Protein AF-A0A066YU77-F1 (afdb_monomer_lite)

Sequence (933 aa):
MLLAECDPDGGAILAGALEGRVDAVYGLRNLAVADRRGLLAQTLWEQLLDVSPQGTGERLLLPGLTDPSQAPGLAYTWEPLVEALRALEPEGYDVILDLGRSGANGPMAVLARRADVVAATVRTTLRGLSAARPRLAALREDLDTHGTGSDSLHLLLVAEGPYPDHEVSRQFQLPLVGTLAHAPRTARVLSDGGDTTDRRFIRSELMRTARTTADRIQHVAEARRRRLGPQPQQAPHPQPQPLPYQAPAAQPPLQPQYPQPQPQPQPLAQPRPVQPQPLQPQPFGQPPAAPHQPVQPQQMTHPRMTHPQNPPPAAPFAPPPLVQPPFAAGPVQGGRPAPPHQQPRRPTSRRSRPGSSPASGRSGWSRRRSRTPRRTSRRPWCRSSPRPRRSPARTADPRTARGRCTVRANPYQGPPPQHPGQTVNGPAGYGGSADAAGLPWARPAVPAPMPAGPVPPPGPVAGVPALAAAGAVPAVDPQVARELKRQVAAELHQQLSRLNEASGTEADRATRRQRGRALIEEAVARWSDAYAQTHGIPPTRDQDRALSEAVYDLLFRAGRLQPYLDDPEIENILINGCDDVWISRVHQPLRQVPPVADTDEELIELLQDLARQHGGGERSLSTASPMLALRLEGGMRLQAMTEVTPRPYVAIRRHRVASATLRDLVQLGTVDTTLAAFLAAAIRARKNVMITGTQGVGKTSLLRAMAAEIPPDERIGTLESEFELWLHTLGHLRQVVPMEAREGNGERVDGRPAGELTIGELIPAALRMTLSRIIVGEVRSGEVVPMLRVMTNGEGGSMCTLHARGPHMVVDRIAELCLEYGSHMTDSLAYRLTANAIDFVVHVTMVDETAVGGRRHRFVSHVLEVAGLGESGRPAMNTVFGPRPELGEVRAVPVTPPHCLDDLRRAGFDAGLLASPYGTWGAPLNLRIGGMR

Organism: NCBI:txid1348663

Foldseek 3Di:
DEEEEAALQADQQCCAVVVVDDDPQAADLVLLLCVLVVRNLVCVVVRWDDPPPVSPSLYIYHDYDPHSLSNQSCLVPLQVVQVSVVVCVVVVDDYHYDQHDVRLDHSNVNNVLEALADEDEFEPDPVRLVVCQVVLVVNQVCSCPRHPHSLSYEYEYEDDDDHDPVNSCVVSVHHHLFYAYNDVVLCSCRRNPHDCPPPCSCPDSRVVRVVSSVVSNVVSSVVSCCVPPDDDPDDDDDDPDDDDDDDDDDDDDDDDDDDDDDDDDDDDDDDDDDDDDDDDDDDDDDDDDDDDDDDDDDDDDDDDDDDDDDDDDDDDDDDDDDDDDDDDDDDDDDDDDDDDDDDDDDDDDDDDDDDDDDDDDDDDDDDDDDDDDDDDDDDDDDDDDDDDDDDDDDDDDDDDDDDDDDDDDDDDDDDDDDDDDDDDDDDDDDDDDDDDDDDDDDDDDDDDDDDDDDDDDDDDDDDDDDDDDPPDQPDADVVLLVVLLVVLVVVLVVVQVVVCVVVVDRDDPVRSLVSSLVSLSVSLSVVQSVVCVVPVHGDDSSRSVVSSVQSSCVNNNLHLCVVLVPDLQWFKWKDQWQAFIWTDGVPGDIDTDGGRDPGLVVVLVSLQVQCVVFPPPLFGDDPLHQWGWGDDPQQKIKIWGPPVHPGIIIMIGRLDPDQAALVVCCVLVQDPPQVSLLLLLCLLLQFEEEEEEAPPQCRLSVVSRSVLSHQQAAAEEEEECDDNSPNVVPPSHPHYHYHHWDDASSDDDPRHRHPGDDSLNVLVVRVVVPGQEYEYAEDDALSLQSLLVCQLPHNHSYYYYYYDHDDVCPQVVQLVRNPRNDDVDDSLVSQQSVLRGHQKYWYKDWDACVVVVDHIRIYTAWIWGFPHADPVSHTDTDTQWHADVVQLARHTAGDDHGPCVVSSVVSPRDPVQSVDRRRRPPDHDDDPPPRDD

InterPro domains:
  IPR001482 Type II/IV secretion system domain [PF00437] (637-822)
  IPR027417 P-loop containing nucleoside triphosphate hydrolase [G3DSA:3.40.50.300] (658-903)
  IPR027417 P-loop containing nucleoside triphosphate hydrolase [SSF52540] (547-848)

Radius of gyration: 46.95 Å; chains: 1; bounding box: 136×115×119 Å

Secondary structure (DSSP, 8-state):
-EEEE--TTT-HHHHTTTTT---TTSSHHHHHHHHHTT-HHHHTGGGPEE--TTS-SSSEEE---SSGGGGGGGTTTHHHHHHHHHTTTTTT--EEEE-TTT-S-GGGHHHHHT-S-EEEEEESSHHHHHHHHHHHHHHHHHHHHHSS-GGGEEEEEEE-SS--HHHHHHHHT--EEEEEE--HHHHHHHHS---TT-HHHHTSHHHHHHHHHHHHHHHHHHHHHHHHSPPPPPPPP-PPPPPPPPPP-PPPPPPPP-PPPPP----------------------------------------------PPPP-PPP-PPPP-----------------------------------------S--------------------------------------------------------------------------PPPPPPPPPPPPPPPPPPPPPPPPPPPPP--TTPPP---HHHHHHHHHHHHHHHHHHHHHHHHHHSSPPPHHHHHHHHHHHHHHHHHHHHHHHHHHHSSPPPHHHHHHHHHHHHHHHHS-GGGHHHHH-TTEEEEEEESSS-EEEEETTS--EEE--SSSSHHHHHHHHHHHHHHHS-SS---BTTB-EEEEEEGGGEEEEEE-SSSSS-EEEEEE-------HHHHHHTTSS-HHHHHHHHHHHHTT--EEEEE-TTSSHHHHHHHHHTTS-TT--EEEEESS----GGGSSS-S-EEEEE-B---S-EETTEETT-B-HHHHHHHHTTS--SEEEEEEE-STTHHHHHHHHHHSSS--EEEEE-SSGGGHHHHHHHHHHTT-TT--HHHHHHHHHTT-SEEEEEEEEE-GGGT--EEEEEEEEEEEEEE-TTSSEEEEEEEEEEGGGTEEEEEE-S--TTHHHHHHTT--GGGGG-TTTT-SS----TTT---

Structure (mmCIF, N/CA/C/O backbone):
data_AF-A0A066YU77-F1
#
_entry.id   AF-A0A066YU77-F1
#
loop_
_atom_site.group_PDB
_atom_site.id
_atom_site.type_symbol
_atom_site.label_atom_id
_atom_site.label_alt_id
_atom_site.label_comp_id
_atom_site.label_asym_id
_atom_site.label_entity_id
_atom_site.label_seq_id
_atom_site.pdbx_PDB_ins_code
_atom_site.Cartn_x
_atom_site.Cartn_y
_atom_site.Cartn_z
_atom_site.occupancy
_atom_site.B_iso_or_equiv
_atom_site.auth_seq_id
_atom_site.auth_comp_id
_atom_site.auth_asym_id
_atom_site.auth_atom_id
_atom_site.pdbx_PDB_model_num
ATOM 1 N N . MET A 1 1 ? -32.274 -24.048 33.443 1.00 87.62 1 MET A N 1
ATOM 2 C CA . MET A 1 1 ? -32.965 -22.764 33.722 1.00 87.62 1 MET A CA 1
ATOM 3 C C . MET A 1 1 ? -31.921 -21.671 33.885 1.00 87.62 1 MET A C 1
ATOM 5 O O . MET A 1 1 ? -30.928 -21.903 34.565 1.00 87.62 1 MET A O 1
ATOM 9 N N . LEU A 1 2 ? -32.143 -20.506 33.281 1.00 91.12 2 LEU A N 1
ATOM 10 C CA . LEU A 1 2 ? -31.310 -19.311 33.414 1.00 91.12 2 LEU A CA 1
ATOM 11 C C . LEU A 1 2 ? -32.102 -18.204 34.124 1.00 91.12 2 LEU A C 1
ATOM 13 O O . LEU A 1 2 ? -33.228 -17.905 33.739 1.00 91.12 2 LEU A O 1
ATOM 17 N N . LEU A 1 3 ? -31.504 -17.576 35.132 1.00 91.19 3 LEU A N 1
ATOM 18 C CA . LEU A 1 3 ? -31.947 -16.301 35.694 1.00 91.19 3 LEU A CA 1
ATOM 19 C C . LEU A 1 3 ? -31.017 -15.194 35.181 1.00 91.19 3 LEU A C 1
ATOM 21 O O . LEU A 1 3 ? -29.804 -15.364 35.217 1.00 91.19 3 LEU A O 1
ATOM 25 N N . ALA A 1 4 ? -31.548 -14.063 34.728 1.00 91.62 4 ALA A N 1
ATOM 26 C CA . ALA A 1 4 ? -30.748 -12.893 34.375 1.00 91.62 4 ALA A CA 1
ATOM 27 C C . ALA A 1 4 ? -31.210 -11.661 35.155 1.00 91.62 4 ALA A C 1
ATOM 29 O O . ALA A 1 4 ? -32.398 -11.336 35.189 1.00 91.62 4 ALA A O 1
ATOM 30 N N . GLU A 1 5 ? -30.255 -10.974 35.777 1.00 89.81 5 GLU A N 1
ATOM 31 C CA . GLU A 1 5 ? -30.497 -9.716 36.474 1.00 89.81 5 GLU A CA 1
ATOM 32 C C . GLU A 1 5 ? -30.290 -8.551 35.497 1.00 89.81 5 GLU A C 1
ATOM 34 O O . GLU A 1 5 ? -29.164 -8.178 35.173 1.00 89.81 5 GLU A O 1
ATOM 39 N N . CYS A 1 6 ? -31.389 -7.994 34.988 1.00 90.06 6 CYS A N 1
ATOM 40 C CA . CYS A 1 6 ? -31.392 -6.938 33.974 1.00 90.06 6 CYS A CA 1
ATOM 41 C C . CYS A 1 6 ?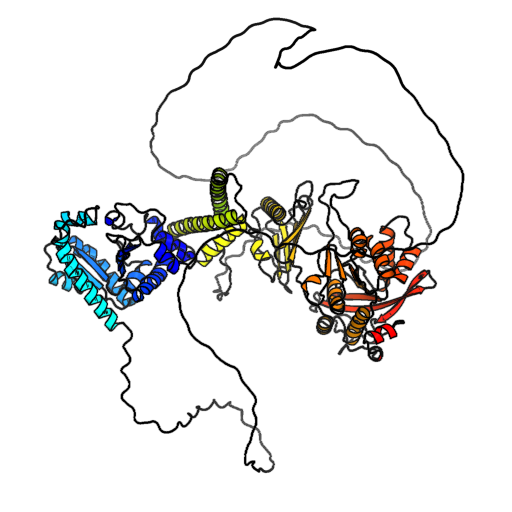 -31.843 -5.573 34.530 1.00 90.06 6 CYS A C 1
ATOM 43 O O . CYS A 1 6 ? -32.148 -4.679 33.743 1.00 90.06 6 CYS A O 1
ATOM 45 N N . ASP A 1 7 ? -31.882 -5.392 35.858 1.00 87.50 7 ASP A N 1
ATOM 46 C CA . ASP A 1 7 ? -32.207 -4.106 36.492 1.00 87.50 7 ASP A CA 1
ATOM 47 C C . ASP A 1 7 ? -31.078 -3.075 36.254 1.00 87.50 7 ASP A C 1
ATOM 49 O O . ASP A 1 7 ? -29.963 -3.271 36.757 1.00 87.50 7 ASP A O 1
ATOM 53 N N . PRO A 1 8 ? -31.325 -1.966 35.526 1.00 79.38 8 PRO A N 1
ATOM 54 C CA . PRO A 1 8 ? -30.339 -0.905 35.337 1.00 79.38 8 PRO A CA 1
ATOM 55 C C . PRO A 1 8 ? -30.061 -0.116 36.623 1.00 79.38 8 PRO A C 1
ATOM 57 O O . PRO A 1 8 ? -29.009 0.509 36.722 1.00 79.38 8 PRO A O 1
ATOM 60 N N . ASP A 1 9 ? -30.971 -0.143 37.607 1.00 80.12 9 ASP A N 1
ATOM 61 C CA . ASP A 1 9 ? -30.854 0.597 38.870 1.00 80.12 9 ASP A CA 1
ATOM 62 C C . ASP A 1 9 ? -29.973 -0.128 39.913 1.00 80.12 9 ASP A C 1
ATOM 64 O O . ASP A 1 9 ? -29.779 0.384 41.019 1.00 80.12 9 ASP A O 1
ATOM 68 N N . GLY A 1 10 ? -29.418 -1.299 39.567 1.00 71.69 10 GLY A N 1
ATOM 69 C CA . GLY A 1 10 ? -28.662 -2.173 40.468 1.00 71.69 10 GLY A CA 1
ATOM 70 C C . GLY A 1 10 ? -29.590 -3.127 41.225 1.00 71.69 10 GLY A C 1
ATOM 71 O O . GLY A 1 10 ? -30.229 -2.748 42.210 1.00 71.69 10 GLY A O 1
ATOM 72 N N . GLY A 1 11 ? -29.673 -4.368 40.742 1.00 71.94 11 GLY A N 1
ATOM 73 C CA . GLY A 1 11 ? -30.638 -5.362 41.212 1.00 71.94 11 GLY A CA 1
ATOM 74 C C . GLY A 1 11 ? -30.354 -5.962 42.600 1.00 71.94 11 GLY A C 1
ATOM 75 O O . GLY A 1 11 ? -29.342 -5.694 43.253 1.00 71.94 11 GLY A O 1
ATOM 76 N N . ALA A 1 12 ? -31.305 -6.765 43.087 1.00 71.62 12 ALA A N 1
ATOM 77 C CA . ALA A 1 12 ? -31.295 -7.323 44.441 1.00 71.62 12 ALA A CA 1
ATOM 78 C C . ALA A 1 12 ? -30.676 -8.733 44.555 1.00 71.62 12 ALA A C 1
ATOM 80 O O . ALA A 1 12 ? -30.370 -9.168 45.667 1.00 71.62 12 ALA A O 1
ATOM 81 N N . ILE A 1 13 ? -30.489 -9.453 43.447 1.00 78.38 13 ILE A N 1
ATOM 82 C CA . ILE A 1 13 ? -29.954 -10.823 43.407 1.00 78.38 13 ILE A CA 1
ATOM 83 C C . ILE A 1 13 ? -28.455 -10.793 43.729 1.00 78.38 13 ILE A C 1
ATOM 85 O O . ILE A 1 13 ? -28.005 -11.562 44.583 1.00 78.38 13 ILE A O 1
ATOM 89 N N . LEU A 1 14 ? -27.707 -9.849 43.142 1.00 74.25 14 LEU A N 1
ATOM 90 C CA . LEU A 1 14 ? -26.308 -9.569 43.487 1.00 74.25 14 LEU A CA 1
ATOM 91 C C . LEU A 1 14 ? -26.108 -9.326 44.994 1.00 74.25 14 LEU A C 1
ATOM 93 O O . LEU A 1 14 ? -25.189 -9.882 45.595 1.00 74.25 14 LEU A O 1
ATOM 97 N N . ALA A 1 15 ? -26.962 -8.508 45.615 1.00 70.81 15 ALA A N 1
ATOM 98 C CA . ALA A 1 15 ? -26.840 -8.155 47.030 1.00 70.81 15 ALA A CA 1
ATOM 99 C C . ALA A 1 15 ? -27.267 -9.293 47.978 1.00 70.81 15 ALA A C 1
ATOM 101 O O . ALA A 1 15 ? -26.622 -9.502 49.004 1.00 70.81 15 ALA A O 1
ATOM 102 N N . GLY A 1 16 ? -28.341 -10.015 47.639 1.00 75.19 16 GLY A N 1
ATOM 103 C CA . GLY A 1 16 ? -28.923 -11.071 48.468 1.00 75.19 16 GLY A CA 1
ATOM 104 C C . GLY A 1 16 ? -28.367 -12.460 48.162 1.00 75.19 16 GLY A C 1
ATOM 105 O O . GLY A 1 16 ? -27.572 -13.002 48.926 1.00 75.19 16 GLY A O 1
ATOM 106 N N . ALA A 1 17 ? -28.790 -13.049 47.042 1.00 69.56 17 ALA A N 1
ATOM 107 C CA . ALA A 1 17 ? -28.507 -14.445 46.696 1.00 69.56 17 ALA A CA 1
ATOM 108 C C . ALA A 1 17 ? -27.017 -14.742 46.442 1.00 69.56 17 ALA A C 1
ATOM 110 O O . ALA A 1 17 ? -26.596 -15.885 46.606 1.00 69.56 17 ALA A O 1
ATOM 111 N N . LEU A 1 18 ? -26.230 -13.729 46.065 1.00 74.44 18 LEU A N 1
ATOM 112 C CA . LEU A 1 18 ? -24.774 -13.830 45.914 1.00 74.44 18 LEU A CA 1
ATOM 113 C C . LEU A 1 18 ? -23.989 -13.207 47.081 1.00 74.44 18 LEU A C 1
ATOM 115 O O . LEU A 1 18 ? -22.763 -13.194 47.036 1.00 74.44 18 LEU A O 1
ATOM 119 N N . GLU A 1 19 ? -24.650 -12.683 48.120 1.00 73.06 19 GLU A N 1
ATOM 120 C CA . GLU A 1 19 ? -24.019 -11.988 49.261 1.00 73.06 19 GLU A CA 1
ATOM 121 C C . GLU A 1 19 ? -23.040 -10.854 48.858 1.00 73.06 19 GLU A C 1
ATOM 123 O O . GLU A 1 19 ? -22.049 -10.590 49.545 1.00 73.06 19 GLU A O 1
ATOM 128 N N . GLY A 1 20 ? -23.260 -10.204 47.709 1.00 69.44 20 GLY A N 1
ATOM 129 C CA . GLY A 1 20 ? -22.348 -9.210 47.127 1.00 69.44 20 GLY A CA 1
ATOM 130 C C . GLY A 1 20 ? -21.073 -9.788 46.490 1.00 69.44 20 GLY A C 1
ATOM 131 O O . GLY A 1 20 ? -20.169 -9.028 46.142 1.00 69.44 20 GLY A O 1
ATOM 132 N N . ARG A 1 21 ? -20.970 -11.114 46.335 1.00 65.88 21 ARG A N 1
ATOM 133 C CA . ARG A 1 21 ? -19.786 -11.825 45.827 1.00 65.88 21 ARG A CA 1
ATOM 134 C C . ARG A 1 21 ? -19.884 -12.079 44.317 1.00 65.88 21 ARG A C 1
ATOM 136 O O . ARG A 1 21 ? -20.235 -13.174 43.885 1.00 65.88 21 ARG A O 1
ATOM 143 N N . VAL A 1 22 ? -19.525 -11.083 43.509 1.00 68.19 22 VAL A N 1
ATOM 144 C CA . VAL A 1 22 ? -19.273 -11.259 42.065 1.00 68.19 22 VAL A CA 1
ATOM 145 C C . VAL A 1 22 ? -17.932 -10.636 41.706 1.00 68.19 22 VAL A C 1
ATOM 147 O O . VAL A 1 22 ? -17.734 -9.433 41.873 1.00 68.19 22 VAL A O 1
ATOM 150 N N . ASP A 1 23 ? -17.016 -11.453 41.185 1.00 62.66 23 ASP A N 1
ATOM 151 C CA . ASP A 1 23 ? -15.810 -10.956 40.528 1.00 62.66 23 ASP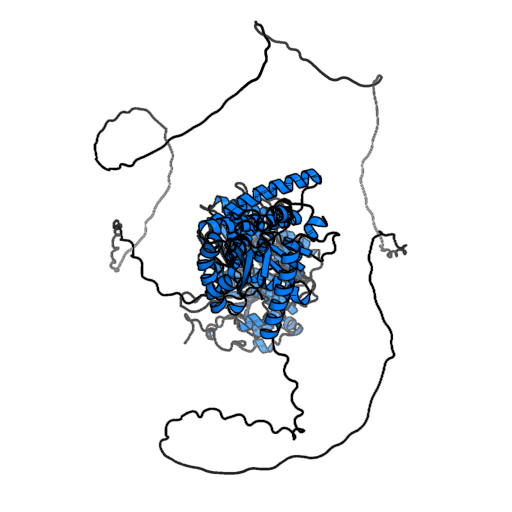 A CA 1
ATOM 152 C C . ASP A 1 23 ? -16.186 -10.247 39.222 1.00 62.66 23 ASP A C 1
ATOM 154 O O . ASP A 1 23 ? -16.995 -10.752 38.442 1.00 62.66 23 ASP A O 1
ATOM 158 N N . ALA A 1 24 ? -15.523 -9.128 38.914 1.00 62.00 24 ALA A N 1
ATOM 159 C CA . ALA A 1 24 ? -15.746 -8.329 37.696 1.00 62.00 24 ALA A CA 1
ATOM 160 C C . ALA A 1 24 ? -15.402 -9.050 36.364 1.00 62.00 24 ALA A C 1
ATOM 162 O O . ALA A 1 24 ? -15.380 -8.434 35.298 1.00 62.00 24 ALA A O 1
ATOM 163 N N . VAL A 1 25 ? -15.118 -10.353 36.429 1.00 68.31 25 VAL A N 1
ATOM 164 C CA . VAL A 1 25 ? -14.871 -11.276 35.313 1.00 68.31 25 VAL A CA 1
ATOM 165 C C . VAL A 1 25 ? -16.181 -11.742 34.656 1.00 68.31 25 VAL A C 1
ATOM 167 O O . VAL A 1 25 ? -16.153 -12.139 33.492 1.00 68.31 25 VAL A O 1
ATOM 170 N N . TYR A 1 26 ? -17.317 -11.645 35.359 1.00 81.12 26 TYR A N 1
ATOM 171 C CA . TYR A 1 26 ? -18.622 -12.159 34.922 1.00 81.12 26 TYR A CA 1
ATOM 172 C C . TYR A 1 26 ? -19.684 -11.056 34.773 1.00 81.12 26 TYR A C 1
ATOM 174 O O . TYR A 1 26 ? -19.579 -9.988 35.377 1.00 81.12 26 TYR A O 1
ATOM 182 N N . GLY A 1 27 ? -20.755 -11.354 34.031 1.00 88.69 27 GLY A N 1
ATOM 183 C CA . GLY A 1 27 ? -21.987 -10.564 34.022 1.00 88.69 27 GLY A CA 1
ATOM 184 C C . GLY A 1 27 ? -22.206 -9.608 32.848 1.00 88.69 27 GLY A C 1
ATOM 185 O O . GLY A 1 27 ? -21.447 -9.516 31.880 1.00 88.69 27 GLY A O 1
ATOM 186 N N . LEU A 1 28 ? -23.322 -8.889 32.948 1.00 87.88 28 LEU A N 1
ATOM 187 C CA . LEU A 1 28 ? -23.978 -8.168 31.858 1.00 87.88 28 LEU A CA 1
ATOM 188 C C . LEU A 1 28 ? -23.110 -7.065 31.223 1.00 87.88 28 LEU A C 1
ATOM 190 O O . LEU A 1 28 ? -23.147 -6.868 30.007 1.00 87.88 28 LEU A O 1
ATOM 194 N N . ARG A 1 29 ? -22.269 -6.389 32.020 1.00 84.88 29 ARG A N 1
ATOM 195 C CA . ARG A 1 29 ? -21.305 -5.382 31.536 1.00 84.88 29 ARG A CA 1
ATOM 196 C C . ARG A 1 29 ? -20.313 -5.975 30.533 1.00 84.88 29 ARG A C 1
ATOM 198 O O . ARG A 1 29 ? -20.019 -5.363 29.511 1.00 84.88 29 ARG A O 1
ATOM 205 N N . ASN A 1 30 ? -19.796 -7.166 30.811 1.00 84.44 30 ASN A N 1
ATOM 206 C CA . ASN A 1 30 ? -18.785 -7.804 29.972 1.00 84.44 30 ASN A CA 1
ATOM 207 C C . ASN A 1 30 ? -19.404 -8.352 28.677 1.00 84.44 30 ASN A C 1
ATOM 209 O O . ASN A 1 30 ? -18.759 -8.302 27.630 1.00 84.44 30 ASN A O 1
ATOM 213 N N . LEU A 1 31 ? -20.683 -8.754 28.706 1.00 87.69 31 LEU A N 1
ATOM 214 C CA . LEU A 1 31 ? -21.450 -9.020 27.485 1.00 87.69 31 LEU A CA 1
ATOM 215 C C . LEU A 1 31 ? -21.627 -7.766 26.626 1.00 87.69 31 LEU A C 1
ATOM 217 O O . LEU A 1 31 ? -21.463 -7.863 25.415 1.00 87.69 31 LEU A O 1
ATOM 221 N N . ALA A 1 32 ? -21.856 -6.589 27.215 1.00 84.19 32 ALA A N 1
ATOM 222 C CA . ALA A 1 32 ? -21.899 -5.329 26.463 1.00 84.19 32 ALA A CA 1
ATOM 223 C C . ALA A 1 32 ? -20.549 -4.964 25.809 1.00 84.19 32 ALA A C 1
ATOM 225 O O . ALA A 1 32 ? -20.525 -4.334 24.752 1.00 84.19 32 ALA A O 1
ATOM 226 N N . VAL A 1 33 ? -19.416 -5.399 26.378 1.00 82.00 33 VAL A N 1
ATOM 227 C CA . VAL A 1 33 ? -18.092 -5.278 25.733 1.00 82.00 33 VAL A CA 1
ATOM 228 C C . VAL A 1 33 ? -17.903 -6.332 24.629 1.00 82.00 33 VAL A C 1
ATOM 230 O O . VAL A 1 33 ? -17.404 -6.008 23.552 1.00 82.00 33 VAL A O 1
ATOM 233 N N . ALA A 1 34 ? -18.327 -7.582 24.844 1.00 83.31 34 ALA A N 1
ATOM 234 C CA . ALA A 1 34 ? -18.255 -8.644 23.832 1.00 83.31 34 ALA A CA 1
ATOM 235 C C . ALA A 1 34 ? -19.176 -8.380 22.622 1.00 83.31 34 ALA A C 1
ATOM 237 O O . ALA A 1 34 ? -18.824 -8.684 21.481 1.00 83.31 34 ALA A O 1
ATOM 238 N N . ASP A 1 35 ? -20.332 -7.762 22.852 1.00 84.25 35 ASP A N 1
ATOM 239 C CA . ASP A 1 35 ? -21.309 -7.359 21.841 1.00 84.25 35 ASP A CA 1
ATOM 240 C C . ASP A 1 35 ? -20.756 -6.314 20.863 1.00 84.25 35 ASP A C 1
ATOM 242 O O . ASP A 1 35 ? -20.947 -6.432 19.652 1.00 84.25 35 ASP A O 1
ATOM 246 N N . ARG A 1 36 ? -19.965 -5.348 21.348 1.00 77.50 36 ARG A N 1
ATOM 247 C CA . ARG A 1 36 ? -19.261 -4.369 20.493 1.00 77.50 36 ARG A CA 1
ATOM 248 C C . ARG A 1 36 ? -18.287 -5.040 19.511 1.00 77.50 36 ARG A C 1
ATOM 250 O O . ARG A 1 36 ? -18.054 -4.505 18.432 1.00 77.50 36 ARG A O 1
ATOM 257 N N . ARG A 1 37 ? -17.801 -6.248 19.830 1.00 75.31 37 ARG A N 1
ATOM 258 C CA . ARG A 1 37 ? -16.987 -7.109 18.945 1.00 75.31 37 ARG A CA 1
ATOM 259 C C . ARG A 1 37 ? -17.804 -8.076 18.076 1.00 75.31 37 ARG A C 1
ATOM 261 O O . ARG A 1 37 ? -17.219 -8.811 17.287 1.00 75.31 37 ARG A O 1
ATOM 268 N N . GLY A 1 38 ? -19.127 -8.125 18.240 1.00 80.50 38 GLY A N 1
ATOM 269 C CA . GLY A 1 38 ? -20.004 -9.110 17.596 1.00 80.50 38 GLY A CA 1
ATOM 270 C C . GLY A 1 38 ? -19.941 -10.519 18.205 1.00 80.50 38 GLY A C 1
ATOM 271 O O . GLY A 1 38 ? -20.372 -11.472 17.565 1.00 80.50 38 GLY A O 1
ATOM 272 N N . LEU A 1 39 ? -19.405 -10.671 19.424 1.00 84.25 39 LEU A N 1
ATOM 273 C CA . LEU A 1 39 ? -19.139 -11.972 20.060 1.00 84.25 39 LEU A CA 1
ATOM 274 C C . LEU A 1 39 ? -20.144 -12.358 21.161 1.00 84.25 39 LEU A C 1
ATOM 276 O O . LEU A 1 39 ? -19.981 -13.409 21.776 1.00 84.25 39 LEU A O 1
ATOM 280 N N . LEU A 1 40 ? -21.191 -11.555 21.406 1.00 88.50 40 LEU A N 1
ATOM 281 C CA . LEU A 1 40 ? -22.122 -11.734 22.536 1.00 88.50 40 LEU A CA 1
ATOM 282 C C . LEU A 1 40 ? -22.655 -13.167 22.680 1.00 88.50 40 LEU A C 1
ATOM 284 O O . LEU A 1 40 ? -22.649 -13.692 23.785 1.00 88.50 40 LEU A O 1
ATOM 288 N N . ALA A 1 41 ? -23.074 -13.818 21.591 1.00 84.31 41 ALA A N 1
ATOM 289 C CA . ALA A 1 41 ? -23.630 -15.174 21.655 1.00 84.31 41 ALA A CA 1
ATOM 290 C C . ALA A 1 41 ? -22.589 -16.253 22.023 1.00 84.31 41 ALA A C 1
ATOM 292 O O . ALA A 1 41 ? -22.947 -17.277 22.594 1.00 84.31 41 ALA A O 1
ATOM 293 N N . GLN A 1 42 ? -21.304 -16.023 21.726 1.00 83.94 42 GLN A N 1
ATOM 294 C CA . GLN A 1 42 ? -20.212 -16.927 22.106 1.00 83.94 42 GLN A CA 1
ATOM 295 C C . GLN A 1 42 ? -19.834 -16.713 23.578 1.00 83.94 42 GLN A C 1
ATOM 297 O O . GLN A 1 42 ? -19.744 -17.667 24.345 1.00 83.94 42 GLN A O 1
ATOM 302 N N . THR A 1 43 ? -19.693 -15.448 23.983 1.00 88.50 43 THR A N 1
ATOM 303 C CA . THR A 1 43 ? -19.305 -15.064 25.348 1.00 88.50 43 THR A CA 1
ATOM 304 C C . THR A 1 43 ? -20.456 -15.153 26.359 1.00 88.50 43 THR A C 1
ATOM 306 O O . THR A 1 43 ? -20.189 -15.148 27.556 1.00 88.50 43 THR A O 1
ATOM 309 N N . LEU A 1 44 ? -21.722 -15.302 25.932 1.00 90.94 44 LEU A N 1
ATOM 310 C CA . LEU A 1 44 ? -22.886 -15.460 26.823 1.00 90.94 44 LEU A CA 1
ATOM 311 C C . LEU A 1 44 ? -22.629 -16.511 27.907 1.00 90.94 44 LEU A C 1
ATOM 313 O O . LEU A 1 44 ? -22.698 -16.192 29.091 1.00 90.94 44 LEU A O 1
ATOM 317 N N . TRP A 1 45 ? -22.250 -17.723 27.497 1.00 88.25 45 TRP A N 1
ATOM 318 C CA . TRP A 1 45 ? -21.952 -18.847 28.387 1.00 88.25 45 TRP A CA 1
ATOM 319 C C . TRP A 1 45 ? -20.771 -18.590 29.329 1.00 88.25 45 TRP A C 1
ATOM 321 O O . TRP A 1 45 ? -20.810 -18.998 30.486 1.00 88.25 45 TRP A O 1
ATOM 331 N N . GLU A 1 46 ? -19.748 -17.866 28.866 1.00 88.94 46 GLU A N 1
ATOM 332 C CA . GLU A 1 46 ? -18.560 -17.507 29.656 1.00 88.94 46 GLU A CA 1
ATOM 333 C C . GLU A 1 46 ? -18.871 -16.498 30.777 1.00 88.94 46 GLU A C 1
ATOM 335 O O . GLU A 1 46 ? -18.033 -16.263 31.644 1.00 88.94 46 GLU A O 1
ATOM 340 N N . GLN A 1 47 ? -20.047 -15.862 30.745 1.00 91.12 47 GLN A N 1
ATOM 341 C CA . GLN A 1 47 ? -20.472 -14.827 31.693 1.00 91.12 47 GLN A CA 1
ATOM 342 C C . GLN A 1 47 ? -21.575 -15.294 32.656 1.00 91.12 47 GLN A C 1
ATOM 344 O O . GLN A 1 47 ? -22.066 -14.487 33.450 1.00 91.12 47 GLN A O 1
ATOM 349 N N . LEU A 1 48 ? -21.936 -16.581 32.612 1.00 90.25 48 LEU A N 1
ATOM 350 C CA . LEU A 1 48 ? -22.888 -17.210 33.526 1.00 90.25 48 LEU A CA 1
ATOM 351 C C . LEU A 1 48 ? -22.181 -17.811 34.748 1.00 90.25 48 LEU A C 1
ATOM 353 O O . LEU A 1 48 ? -21.117 -18.416 34.641 1.00 90.25 48 LEU A O 1
ATOM 357 N N . LEU A 1 49 ? -22.821 -17.697 35.909 1.00 87.88 49 LEU A N 1
ATOM 358 C CA . LEU A 1 49 ? -22.457 -18.401 37.136 1.00 87.88 49 LEU A CA 1
ATOM 359 C C . LEU A 1 49 ? -23.388 -19.603 37.325 1.00 87.88 49 LEU A C 1
ATOM 361 O O . LEU A 1 49 ? -24.608 -19.447 37.271 1.00 87.88 49 LEU A O 1
ATOM 365 N N . ASP A 1 50 ? -22.839 -20.788 37.598 1.00 87.00 50 ASP A N 1
ATOM 366 C CA . ASP A 1 50 ? -23.648 -21.917 38.066 1.00 87.00 50 ASP A CA 1
ATOM 367 C C . ASP A 1 50 ? -23.977 -21.736 39.556 1.00 87.00 50 ASP A C 1
ATOM 369 O O . ASP A 1 50 ? -23.087 -21.666 40.405 1.00 87.00 50 ASP A O 1
ATOM 373 N N . VAL A 1 51 ? -25.272 -21.658 39.866 1.00 83.00 51 VAL A N 1
ATOM 374 C CA . VAL A 1 51 ? -25.822 -21.539 41.227 1.00 83.00 51 VAL A CA 1
ATOM 375 C C . VAL A 1 51 ? -26.581 -22.809 41.646 1.00 83.00 51 VAL A C 1
ATOM 377 O O . VAL A 1 51 ? -27.392 -22.805 42.578 1.00 83.00 51 VAL A O 1
ATOM 380 N N . SER A 1 52 ? -26.341 -23.922 40.951 1.00 81.31 52 SER A N 1
ATOM 381 C CA . SER A 1 52 ? -26.902 -25.234 41.277 1.00 81.31 52 SER A CA 1
ATOM 382 C C . SER A 1 52 ? -26.262 -25.802 42.557 1.00 81.31 52 SER A C 1
ATOM 384 O O . SER A 1 52 ? -25.039 -25.755 42.683 1.00 81.31 52 SER A O 1
ATOM 386 N N . PRO A 1 53 ? -27.020 -26.429 43.486 1.00 66.69 53 PRO A N 1
ATOM 387 C CA . PRO A 1 53 ? -26.505 -26.862 44.800 1.00 66.69 53 PRO A CA 1
ATOM 388 C C . PRO A 1 53 ? -25.339 -27.870 44.814 1.00 66.69 53 PRO A C 1
ATOM 390 O O . PRO A 1 53 ? -24.867 -28.230 45.891 1.00 66.69 53 PRO A O 1
ATOM 393 N N . GLN A 1 54 ? -24.927 -28.383 43.651 1.00 72.25 54 GLN A N 1
ATOM 394 C CA . GLN A 1 54 ? -23.855 -29.369 43.471 1.00 72.25 54 GLN A CA 1
ATOM 395 C C . GLN A 1 54 ? -22.978 -29.084 42.230 1.00 72.25 54 GLN A C 1
ATOM 397 O O . GLN A 1 54 ? -22.171 -29.933 41.866 1.00 72.25 54 GLN A O 1
ATOM 402 N N . GLY A 1 55 ? -23.125 -27.923 41.572 1.00 74.56 55 GLY A N 1
ATOM 403 C CA . GLY A 1 55 ? -22.408 -27.622 40.321 1.00 74.56 55 GLY A CA 1
ATOM 404 C C . GLY A 1 55 ? -22.905 -28.426 39.107 1.00 74.56 55 GLY A C 1
ATOM 405 O O . GLY A 1 55 ? -22.100 -28.965 38.350 1.00 74.56 55 GLY A O 1
ATOM 406 N N . THR A 1 56 ? -24.226 -28.603 38.973 1.00 79.69 56 THR A N 1
ATOM 407 C CA . THR A 1 56 ? -24.864 -29.437 37.935 1.00 79.69 56 THR A CA 1
ATOM 408 C C . THR A 1 56 ? -25.241 -28.685 36.653 1.00 79.69 56 THR A C 1
ATOM 410 O O . THR A 1 56 ? -25.771 -29.307 35.736 1.00 79.69 56 THR A O 1
ATOM 413 N N . GLY A 1 57 ? -25.025 -27.367 36.567 1.00 81.25 57 GLY A N 1
ATOM 414 C CA . GLY A 1 57 ? -25.401 -26.534 35.414 1.00 81.25 57 GLY A CA 1
ATOM 415 C C . GLY A 1 57 ? -26.909 -26.301 35.217 1.00 81.25 57 GLY A C 1
ATOM 416 O O . GLY A 1 57 ? -27.305 -25.505 34.371 1.00 81.25 57 GLY A O 1
ATOM 417 N N . GLU A 1 58 ? -27.778 -26.942 36.005 1.00 84.81 58 GLU A N 1
ATOM 418 C CA . GLU A 1 58 ? -29.241 -26.853 35.862 1.00 84.81 58 GLU A CA 1
ATOM 419 C C . GLU A 1 58 ? -29.798 -25.443 36.136 1.00 84.81 58 GLU A C 1
ATOM 421 O O . GLU A 1 58 ? -30.884 -25.088 35.655 1.00 84.81 58 GLU A O 1
ATOM 426 N N . ARG A 1 59 ? -29.079 -24.645 36.936 1.00 88.31 59 ARG A N 1
ATOM 427 C CA . ARG A 1 59 ? -29.448 -23.293 37.370 1.00 88.31 59 ARG A CA 1
ATOM 428 C C . ARG A 1 59 ? -28.295 -22.332 37.129 1.00 88.31 59 ARG A C 1
ATOM 430 O O . ARG A 1 59 ? -27.386 -22.217 37.946 1.00 88.31 59 ARG A O 1
ATOM 437 N N . LEU A 1 60 ? -28.383 -21.609 36.024 1.00 91.19 60 LEU A N 1
ATOM 438 C CA . LEU A 1 60 ? -27.424 -20.580 35.654 1.00 91.19 60 LEU A CA 1
ATOM 439 C C . LEU A 1 60 ? -27.952 -19.200 36.060 1.00 91.19 60 LEU A C 1
ATOM 441 O O . LEU A 1 60 ? -29.162 -18.959 36.051 1.00 91.19 60 LEU A O 1
ATOM 445 N N . LEU A 1 61 ? -27.042 -18.295 36.398 1.00 90.44 61 LEU A N 1
ATOM 446 C CA . LEU A 1 61 ? -27.315 -16.893 36.692 1.00 90.44 61 LEU A CA 1
ATOM 447 C C . LEU A 1 61 ? -26.415 -16.011 35.824 1.00 90.44 61 LEU A C 1
ATOM 449 O O . LEU A 1 61 ? -25.202 -16.191 35.834 1.00 90.44 61 LEU A O 1
ATOM 453 N N . LEU A 1 62 ? -26.991 -15.040 35.118 1.00 91.94 62 LEU A N 1
ATOM 454 C CA . LEU A 1 62 ? -26.270 -13.924 34.507 1.00 91.94 62 LEU A CA 1
ATOM 455 C C . LEU A 1 62 ? -26.274 -12.737 35.490 1.00 91.94 62 LEU A C 1
ATOM 457 O O . LEU A 1 62 ? -27.341 -12.141 35.686 1.00 91.94 62 LEU A O 1
ATOM 461 N N . PRO A 1 63 ? -25.133 -12.387 36.124 1.00 89.81 63 PRO A N 1
ATOM 462 C CA . PRO A 1 63 ? -25.055 -11.243 37.030 1.00 89.81 63 PRO A CA 1
ATOM 463 C C . PRO A 1 63 ? -25.354 -9.921 36.321 1.00 89.81 63 PRO A C 1
ATOM 465 O O . PRO A 1 63 ? -24.916 -9.711 35.187 1.00 89.81 63 PRO A O 1
ATOM 468 N N . GLY A 1 64 ? -26.065 -9.028 37.009 1.00 87.62 64 GLY A N 1
ATOM 469 C CA . GLY A 1 64 ? -26.427 -7.710 36.494 1.00 87.62 64 GLY A CA 1
ATOM 470 C C . GLY A 1 64 ? -25.303 -6.680 36.579 1.00 87.62 64 GLY A C 1
ATOM 471 O O . GLY A 1 64 ? -24.114 -7.005 36.595 1.00 87.62 64 GLY A O 1
ATOM 472 N N . LEU A 1 65 ? -25.685 -5.403 36.623 1.00 82.69 65 LEU A N 1
ATOM 473 C CA . LEU A 1 65 ? -24.740 -4.292 36.732 1.00 82.69 65 LEU A CA 1
ATOM 474 C C . LEU A 1 65 ? -24.339 -4.045 38.187 1.00 82.69 65 LEU A C 1
ATOM 476 O O . LEU A 1 65 ? -25.180 -3.982 39.082 1.00 82.69 65 LEU A O 1
ATOM 480 N N . THR A 1 66 ? -23.038 -3.860 38.408 1.00 77.00 66 THR A N 1
ATOM 481 C CA . THR A 1 66 ? -22.458 -3.570 39.731 1.00 77.00 66 THR A CA 1
ATOM 482 C C . THR A 1 66 ? -22.492 -2.082 40.091 1.00 77.00 66 THR A C 1
ATOM 484 O O . THR A 1 66 ? -22.346 -1.727 41.259 1.00 77.00 66 THR A O 1
ATOM 487 N N . ASP A 1 67 ? -22.699 -1.215 39.099 1.00 74.81 67 ASP A N 1
ATOM 488 C CA . ASP A 1 67 ? -22.910 0.226 39.243 1.00 74.81 67 ASP A CA 1
ATOM 489 C C . ASP A 1 67 ? -23.947 0.675 38.191 1.00 74.81 67 ASP A C 1
ATOM 491 O O . ASP A 1 67 ? -23.712 0.457 36.998 1.00 74.81 67 ASP A O 1
ATOM 495 N N . PRO A 1 68 ? -25.064 1.321 38.585 1.00 78.00 68 PRO A N 1
ATOM 496 C CA . PRO A 1 68 ? -26.065 1.861 37.658 1.00 78.00 68 PRO A CA 1
ATOM 497 C C . PRO A 1 68 ? -25.506 2.821 36.600 1.00 78.00 68 PRO A C 1
ATOM 499 O O . PRO A 1 68 ? -26.094 2.971 35.529 1.00 78.00 68 PRO A O 1
ATOM 502 N N . SER A 1 69 ? -24.343 3.441 36.844 1.00 72.25 69 SER A N 1
ATOM 503 C CA . SER A 1 69 ? -23.660 4.284 35.852 1.00 72.25 69 SER A CA 1
ATOM 504 C C . SER A 1 69 ? -23.295 3.531 34.559 1.00 72.25 69 SER A C 1
ATOM 506 O O . SER A 1 69 ? -23.119 4.153 33.510 1.00 72.25 69 SER A O 1
ATOM 508 N N . GLN A 1 70 ? -23.239 2.195 34.604 1.00 77.12 70 GLN A N 1
ATOM 509 C CA . GLN A 1 70 ? -22.949 1.320 33.465 1.00 77.12 70 GLN A CA 1
ATOM 510 C C . GLN A 1 70 ? -24.154 1.147 32.518 1.00 77.12 70 GLN A C 1
ATOM 512 O O . GLN A 1 70 ? -23.966 0.812 31.350 1.00 77.12 70 GLN A O 1
ATOM 517 N N . ALA A 1 71 ? -25.390 1.387 32.980 1.00 78.25 71 ALA A N 1
ATOM 518 C CA . ALA A 1 71 ? -26.614 1.069 32.233 1.00 78.25 71 ALA A CA 1
ATOM 519 C C . ALA A 1 71 ? -26.745 1.729 30.838 1.00 78.25 71 ALA A C 1
ATOM 521 O O . ALA A 1 71 ? -27.227 1.055 29.921 1.00 78.25 71 ALA A O 1
ATOM 522 N N . PRO A 1 72 ? -26.294 2.981 30.599 1.00 74.19 72 PRO A N 1
ATOM 523 C CA . PRO A 1 72 ? -26.284 3.570 29.256 1.00 74.19 72 PRO A CA 1
ATOM 524 C C . PRO A 1 72 ? -25.433 2.780 28.249 1.00 74.19 72 PRO A C 1
ATOM 526 O O . PRO A 1 72 ? -25.805 2.681 27.081 1.00 74.19 72 PRO A O 1
ATOM 529 N N . GLY A 1 73 ? -24.337 2.156 28.701 1.00 73.81 73 GLY A N 1
ATOM 530 C CA . GLY A 1 73 ? -23.419 1.365 27.872 1.00 73.81 73 GLY A CA 1
ATOM 531 C C . GLY A 1 73 ? -24.013 0.066 27.309 1.00 73.81 73 GLY A C 1
ATOM 532 O O . GLY A 1 73 ? -23.375 -0.582 26.478 1.00 73.81 73 GLY A O 1
ATOM 533 N N . LEU A 1 74 ? -25.227 -0.305 27.740 1.00 82.38 74 LEU A N 1
ATOM 534 C CA . LEU A 1 74 ? -25.981 -1.480 27.287 1.00 82.38 74 LEU A CA 1
ATOM 535 C C . LEU A 1 74 ? -27.069 -1.140 26.254 1.00 82.38 74 LEU A C 1
ATOM 537 O O . LEU A 1 74 ? -27.734 -2.050 25.757 1.00 82.38 74 LEU A O 1
ATOM 541 N N . ALA A 1 75 ? -27.283 0.138 25.914 1.00 77.88 75 ALA A N 1
ATOM 542 C CA . ALA A 1 75 ? -28.423 0.570 25.095 1.00 77.88 75 ALA A CA 1
ATOM 543 C C . ALA A 1 75 ? -28.545 -0.168 23.743 1.00 77.88 75 ALA A C 1
ATOM 545 O O . ALA A 1 75 ? -29.660 -0.423 23.293 1.00 77.88 75 ALA A O 1
ATOM 546 N N . TYR A 1 76 ? -27.417 -0.559 23.138 1.00 77.94 76 TYR A N 1
ATOM 547 C CA . TYR A 1 76 ? -27.351 -1.314 21.877 1.00 77.94 76 TYR A CA 1
ATOM 548 C C . TYR A 1 76 ? -27.192 -2.835 22.045 1.00 77.94 76 TYR A C 1
ATOM 550 O O . TYR A 1 76 ? -27.080 -3.540 21.042 1.00 77.94 76 TYR A O 1
ATOM 558 N N . THR A 1 77 ? -27.177 -3.326 23.286 1.00 88.56 77 THR A N 1
ATOM 559 C CA . THR A 1 77 ? -26.950 -4.731 23.659 1.00 88.56 77 THR A CA 1
ATOM 560 C C . THR A 1 77 ? -28.237 -5.444 24.066 1.00 88.56 77 THR A C 1
ATOM 562 O O . THR A 1 77 ? -28.334 -6.654 23.890 1.00 88.56 77 THR A O 1
ATOM 565 N N . TRP A 1 78 ? -29.261 -4.720 24.532 1.00 89.12 78 TRP A N 1
ATOM 566 C CA . TRP A 1 78 ? -30.530 -5.314 24.975 1.00 89.12 78 TRP A CA 1
ATOM 567 C C . TRP A 1 78 ? -31.249 -6.158 23.910 1.00 89.12 78 TRP A C 1
ATOM 569 O O . TRP A 1 78 ? -31.764 -7.223 24.235 1.00 89.12 78 TRP A O 1
ATOM 579 N N . GLU A 1 79 ? -31.277 -5.724 22.647 1.00 87.75 79 GLU A N 1
ATOM 580 C CA . GLU A 1 79 ? -31.930 -6.484 21.568 1.00 87.75 79 GLU A CA 1
ATOM 581 C C . GLU A 1 79 ? -31.097 -7.694 21.079 1.00 87.75 79 GLU A C 1
ATOM 583 O O . GLU A 1 79 ? -31.651 -8.792 21.035 1.00 87.75 79 GLU A O 1
ATOM 588 N N . PRO A 1 80 ? -29.771 -7.587 20.836 1.00 88.69 80 PRO A N 1
ATOM 589 C CA . PRO A 1 80 ? -28.906 -8.761 20.647 1.00 88.69 80 PRO A CA 1
ATOM 590 C C . PRO A 1 80 ? -28.987 -9.778 21.792 1.00 88.69 80 PRO A C 1
ATOM 592 O O . PRO A 1 80 ? -28.982 -10.984 21.550 1.00 88.69 80 PRO A O 1
ATOM 595 N N . LEU A 1 81 ? -29.089 -9.300 23.038 1.00 91.62 81 LEU A N 1
ATOM 596 C CA . LEU A 1 81 ? -29.252 -10.146 24.215 1.00 91.62 81 LEU A CA 1
ATOM 597 C C . LEU A 1 81 ? -30.586 -10.902 24.184 1.00 91.62 81 LEU A C 1
ATOM 599 O O . LEU A 1 81 ? -30.595 -12.083 24.511 1.00 91.62 81 LEU A O 1
ATOM 603 N N . VAL A 1 82 ? -31.691 -10.283 23.748 1.00 90.62 82 VAL A N 1
ATOM 604 C CA . VAL A 1 82 ? -32.970 -10.994 23.558 1.00 90.62 82 VAL A CA 1
ATOM 605 C C . VAL A 1 82 ? -32.826 -12.153 22.576 1.00 90.62 82 VAL A C 1
ATOM 607 O O . VAL A 1 82 ? -33.290 -13.251 22.879 1.00 90.62 82 VAL A O 1
ATOM 610 N N . GLU A 1 83 ? -32.191 -11.944 21.421 1.00 88.88 83 GLU A N 1
ATOM 611 C CA . GLU A 1 83 ? -32.047 -13.022 20.432 1.00 88.88 83 GLU A CA 1
ATOM 612 C C . GLU A 1 83 ? -31.103 -14.129 20.931 1.00 88.88 83 GLU A C 1
ATOM 614 O O . GLU A 1 83 ? -31.384 -15.311 20.735 1.00 88.88 83 GLU A O 1
ATOM 619 N N . ALA A 1 84 ? -30.035 -13.778 21.655 1.00 89.94 84 ALA A N 1
ATOM 620 C CA . ALA A 1 84 ? -29.139 -14.758 22.270 1.00 89.94 84 ALA A CA 1
ATOM 621 C C . ALA A 1 84 ? -29.801 -15.545 23.418 1.00 89.94 84 ALA A C 1
ATOM 623 O O . ALA A 1 84 ? -29.567 -16.741 23.545 1.00 89.94 84 ALA A O 1
ATOM 624 N N . LEU A 1 85 ? -30.669 -14.913 24.217 1.00 90.94 85 LEU A N 1
ATOM 625 C CA . LEU A 1 85 ? -31.466 -15.592 25.247 1.00 90.94 85 LEU A CA 1
ATOM 626 C C . LEU A 1 85 ? -32.542 -16.499 24.630 1.00 90.94 85 LEU A C 1
ATOM 628 O O . LEU A 1 85 ? -32.797 -17.582 25.148 1.00 90.94 85 LEU A O 1
ATOM 632 N N . ARG A 1 86 ? -33.147 -16.096 23.504 1.00 86.00 86 ARG A N 1
ATOM 633 C CA . ARG A 1 86 ? -34.083 -16.936 22.733 1.00 86.00 86 ARG A CA 1
ATOM 634 C C . ARG A 1 86 ? -33.400 -18.148 22.101 1.00 86.00 86 ARG A C 1
ATOM 636 O O . ARG A 1 86 ? -34.011 -19.210 22.029 1.00 86.00 86 ARG A O 1
ATOM 643 N N . ALA A 1 87 ? -32.131 -18.028 21.712 1.00 85.62 87 ALA A N 1
ATOM 644 C CA . ALA A 1 87 ? -31.343 -19.151 21.203 1.00 85.62 87 ALA A CA 1
ATOM 645 C C . ALA A 1 87 ? -31.130 -20.284 22.233 1.00 85.62 87 ALA A C 1
ATOM 647 O O . ALA A 1 87 ? -30.740 -21.377 21.835 1.00 85.62 87 ALA A O 1
ATOM 648 N N . LEU A 1 88 ? -31.440 -20.061 23.519 1.00 86.62 88 LEU A N 1
ATOM 649 C CA . LEU A 1 88 ? -31.375 -21.071 24.585 1.00 86.62 88 LEU A CA 1
ATOM 650 C C . LEU A 1 88 ? -32.638 -21.953 24.690 1.00 86.62 88 LEU A C 1
ATOM 652 O O . LEU A 1 88 ? -32.611 -22.982 25.368 1.00 86.62 88 LEU A O 1
ATOM 656 N N . GLU A 1 89 ? -33.751 -21.585 24.037 1.00 79.44 89 GLU A N 1
ATOM 657 C CA . GLU A 1 89 ? -34.996 -22.373 24.073 1.00 79.44 89 GLU A CA 1
ATOM 658 C C . GLU A 1 89 ? -34.824 -23.786 23.461 1.00 79.44 89 GLU A C 1
ATOM 660 O O . GLU A 1 89 ? -35.233 -24.752 24.111 1.00 79.44 89 GLU A O 1
ATOM 665 N N . PRO A 1 90 ? -34.156 -23.972 22.298 1.00 77.38 90 PRO A N 1
ATOM 666 C CA . PRO A 1 90 ? -33.829 -25.302 21.766 1.00 77.38 90 PRO A CA 1
ATOM 667 C C . PRO A 1 90 ? -32.907 -26.139 22.665 1.00 77.38 90 PRO A C 1
ATOM 669 O O . PRO A 1 90 ? -32.900 -27.363 22.555 1.00 77.38 90 PRO A O 1
ATOM 672 N N . GLU A 1 91 ? -32.143 -25.498 23.555 1.00 78.00 91 GLU A N 1
ATOM 673 C CA . GLU A 1 91 ? -31.263 -26.159 24.528 1.00 78.00 91 GLU A CA 1
ATOM 674 C C . GLU A 1 91 ? -31.993 -26.535 25.835 1.00 78.00 91 GLU A C 1
ATOM 676 O O . GLU A 1 91 ? -31.396 -27.108 26.744 1.00 78.00 91 GLU A O 1
ATOM 681 N N . GLY A 1 92 ? -33.298 -26.246 25.940 1.00 83.94 92 GLY A N 1
ATOM 682 C CA . GLY A 1 92 ? -34.138 -26.631 27.078 1.00 83.94 92 GLY A CA 1
ATOM 683 C C . GLY A 1 92 ? -34.035 -25.709 28.299 1.00 83.94 92 GLY A C 1
ATOM 684 O O . GLY A 1 92 ? -34.437 -26.099 29.398 1.00 83.94 92 GLY A O 1
ATOM 685 N N . TYR A 1 93 ? -33.509 -24.490 28.145 1.00 88.00 93 TYR A N 1
ATOM 686 C CA . TYR A 1 93 ? -33.409 -23.526 29.242 1.00 88.00 93 TYR A CA 1
ATOM 687 C C . TYR A 1 93 ? -34.626 -22.595 29.298 1.00 88.00 93 TYR A C 1
ATOM 689 O O . TYR A 1 93 ? -34.727 -21.643 28.531 1.00 88.00 93 TYR A O 1
ATOM 697 N N . ASP A 1 94 ? -35.496 -22.793 30.295 1.00 89.81 94 ASP A N 1
ATOM 698 C CA . ASP A 1 94 ? -36.401 -21.730 30.760 1.00 89.81 94 ASP A CA 1
ATOM 699 C C . ASP A 1 94 ? -35.573 -20.505 31.198 1.00 89.81 94 ASP A C 1
ATOM 701 O O . ASP A 1 94 ? -34.651 -20.649 32.013 1.00 89.81 94 ASP A O 1
ATOM 705 N N . VAL A 1 95 ? -35.912 -19.316 30.688 1.00 92.88 95 VAL A N 1
ATOM 706 C CA . VAL A 1 95 ? -35.248 -18.037 31.001 1.00 92.88 95 VAL A CA 1
ATOM 707 C C . VAL A 1 95 ? -36.163 -17.155 31.856 1.00 92.88 95 VAL A C 1
ATOM 709 O O . VAL A 1 95 ? -37.310 -16.898 31.495 1.00 92.88 95 VAL A O 1
ATOM 712 N N . ILE A 1 96 ? -35.644 -16.653 32.976 1.00 92.81 96 ILE A N 1
ATOM 713 C CA . ILE A 1 96 ? -36.312 -15.710 33.883 1.00 92.81 96 ILE A CA 1
ATOM 714 C C . ILE A 1 96 ? -35.511 -14.406 33.899 1.00 92.81 96 ILE A C 1
ATOM 716 O O . ILE A 1 96 ? -34.299 -14.431 34.096 1.00 92.81 96 ILE A O 1
ATOM 720 N N . LEU A 1 97 ? -36.184 -13.267 33.722 1.00 93.06 97 LEU A N 1
ATOM 721 C CA . LEU A 1 97 ? -35.565 -11.939 33.692 1.00 93.06 97 LEU A CA 1
ATOM 722 C C . LEU A 1 97 ? -36.075 -11.090 34.860 1.00 93.06 97 LEU A C 1
ATOM 724 O O . LEU A 1 97 ? -37.285 -10.888 34.978 1.00 93.06 97 LEU A O 1
ATOM 728 N N . ASP A 1 98 ? -35.174 -10.545 35.680 1.00 91.25 98 ASP A N 1
ATOM 729 C CA . ASP A 1 98 ? -35.520 -9.421 36.556 1.00 91.25 98 ASP A CA 1
ATOM 730 C C . ASP A 1 98 ? -35.325 -8.110 35.785 1.00 91.25 98 ASP A C 1
ATOM 732 O O . ASP A 1 98 ? -34.205 -7.747 35.431 1.00 91.25 98 ASP A O 1
ATOM 736 N N . LEU A 1 99 ? -36.429 -7.416 35.494 1.00 89.19 99 LEU A N 1
ATOM 737 C CA . LEU A 1 99 ? -36.439 -6.114 34.813 1.00 89.19 99 LEU A CA 1
ATOM 738 C C . LEU A 1 99 ? -36.455 -4.934 35.797 1.00 89.19 99 LEU A C 1
ATOM 740 O O . LEU A 1 99 ? -36.535 -3.778 35.377 1.00 89.19 99 LEU A O 1
ATOM 744 N N . GLY A 1 100 ? -36.390 -5.208 37.100 1.00 86.50 100 GLY A N 1
ATOM 745 C CA . GLY A 1 100 ? -36.073 -4.201 38.092 1.00 86.50 100 GLY A CA 1
ATOM 746 C C . GLY A 1 100 ? -37.177 -3.219 38.455 1.00 86.50 100 GLY A C 1
ATOM 747 O O . GLY A 1 100 ? -38.362 -3.371 38.134 1.00 86.50 100 GLY A O 1
ATOM 748 N N . ARG A 1 101 ? -36.776 -2.157 39.163 1.00 76.44 101 ARG A N 1
ATOM 749 C CA . ARG A 1 101 ? -37.708 -1.123 39.653 1.00 76.44 101 ARG A CA 1
ATOM 750 C C . ARG A 1 101 ? -38.059 -0.066 38.622 1.00 76.44 101 ARG A C 1
ATOM 752 O O . ARG A 1 101 ? -39.155 0.498 38.725 1.00 76.44 101 ARG A O 1
ATOM 759 N N . SER A 1 102 ? -37.186 0.210 37.662 1.00 69.56 102 SER A N 1
ATOM 760 C CA . SER A 1 102 ? -37.532 1.020 36.491 1.00 69.56 102 SER A CA 1
ATOM 761 C C . SER A 1 102 ? -38.340 0.224 35.461 1.00 69.56 102 SER A C 1
ATOM 763 O O . SER A 1 102 ? -39.198 0.806 34.793 1.00 69.56 102 SER A O 1
ATOM 765 N N . GLY A 1 103 ? -38.204 -1.106 35.433 1.00 66.75 103 GLY A N 1
ATOM 766 C CA . GLY A 1 103 ? -39.022 -1.995 34.610 1.00 66.75 103 GLY A CA 1
ATOM 767 C C . GLY A 1 103 ? -38.710 -1.882 33.118 1.00 66.75 103 GLY A C 1
ATOM 768 O O . GLY A 1 103 ? -37.705 -1.312 32.707 1.00 66.75 103 GLY A O 1
ATOM 769 N N . ALA A 1 104 ? -39.616 -2.396 32.289 1.00 73.81 104 ALA A N 1
ATOM 770 C CA . ALA A 1 104 ? -39.501 -2.392 30.832 1.00 73.81 104 ALA A CA 1
ATOM 771 C C . ALA A 1 104 ? -39.753 -1.002 30.203 1.00 73.81 104 ALA A C 1
ATOM 773 O O . ALA A 1 104 ? -40.704 -0.815 29.451 1.00 73.81 104 ALA A O 1
ATOM 774 N N . ASN A 1 105 ? -38.910 -0.022 30.527 1.00 73.44 105 ASN A N 1
ATOM 775 C CA . ASN A 1 105 ? -38.948 1.339 29.991 1.00 73.44 105 ASN A CA 1
ATOM 776 C C . ASN A 1 105 ? -37.637 1.665 29.256 1.00 73.44 105 ASN A C 1
ATOM 778 O O . ASN A 1 105 ? -36.567 1.205 29.643 1.00 73.44 105 ASN A O 1
ATOM 782 N N . GLY A 1 106 ? -37.698 2.493 28.209 1.00 77.12 106 GLY A N 1
ATOM 783 C CA . GLY A 1 106 ? -36.508 2.854 27.427 1.00 77.12 106 GLY A CA 1
ATOM 784 C C . GLY A 1 106 ? -35.918 1.665 26.641 1.00 77.12 106 GLY A C 1
ATOM 785 O O . GLY A 1 106 ? -36.666 0.764 26.262 1.00 77.12 106 GLY A O 1
ATOM 786 N N . PRO A 1 107 ? -34.595 1.635 26.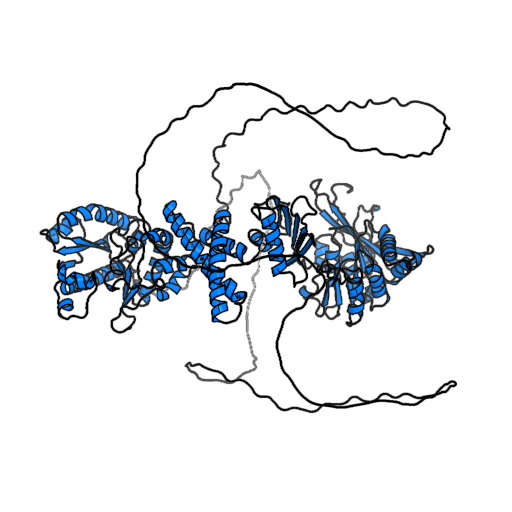375 1.00 75.75 107 PRO A N 1
ATOM 787 C CA . PRO A 1 107 ? -33.969 0.623 25.511 1.00 75.75 107 PRO A CA 1
ATOM 788 C C . PRO A 1 107 ? -34.211 -0.834 25.937 1.00 75.75 107 PRO A C 1
ATOM 790 O O . PRO A 1 107 ? -34.379 -1.708 25.091 1.00 75.75 107 PRO A O 1
ATOM 793 N N . MET A 1 108 ? -34.296 -1.098 27.244 1.00 84.31 108 MET A N 1
ATOM 794 C CA . MET A 1 108 ? -34.531 -2.441 27.790 1.00 84.31 108 MET A CA 1
ATOM 795 C C . MET A 1 108 ? -35.978 -2.947 27.628 1.00 84.31 108 MET A C 1
ATOM 797 O O . MET A 1 108 ? -36.241 -4.120 27.890 1.00 84.31 108 MET A O 1
ATOM 801 N N . ALA A 1 109 ? -36.923 -2.112 27.169 1.00 87.56 109 ALA A N 1
ATOM 802 C CA . ALA A 1 109 ? -38.317 -2.518 26.946 1.00 87.56 109 ALA A CA 1
ATOM 803 C C . ALA A 1 109 ? -38.451 -3.704 25.969 1.00 87.56 109 ALA A C 1
ATOM 805 O O . ALA A 1 109 ? -39.377 -4.509 26.086 1.00 87.56 109 ALA A O 1
ATOM 806 N N . VAL A 1 110 ? -37.479 -3.870 25.059 1.00 89.19 110 VAL A N 1
ATOM 807 C CA . VAL A 1 110 ? -37.375 -5.017 24.142 1.00 89.19 110 VAL A CA 1
ATOM 808 C C . VAL A 1 110 ? -37.426 -6.375 24.858 1.00 89.19 110 VAL A C 1
ATOM 810 O O . VAL A 1 110 ? -38.044 -7.302 24.336 1.00 89.19 110 VAL A O 1
ATOM 813 N N . LEU A 1 111 ? -36.890 -6.479 26.082 1.00 91.44 111 LEU A N 1
ATOM 814 C CA . LEU A 1 111 ? -36.938 -7.705 26.888 1.00 91.44 111 LEU A CA 1
ATOM 815 C C . LEU A 1 111 ? -38.387 -8.123 27.194 1.00 91.44 111 LEU A C 1
ATOM 817 O O . LEU A 1 111 ? -38.738 -9.287 27.024 1.00 91.44 111 LEU A O 1
ATOM 821 N N . ALA A 1 112 ? -39.254 -7.181 27.585 1.00 91.31 112 ALA A N 1
ATOM 822 C CA . ALA A 1 112 ? -40.660 -7.472 27.884 1.00 91.31 112 ALA A CA 1
ATOM 823 C C . ALA A 1 112 ? -41.520 -7.624 26.623 1.00 91.31 112 ALA A C 1
ATOM 825 O O . ALA A 1 112 ? -42.365 -8.515 26.567 1.00 91.31 112 ALA A O 1
ATOM 826 N N . ARG A 1 113 ? -41.278 -6.807 25.586 1.00 91.31 113 ARG A N 1
ATOM 827 C CA . ARG A 1 113 ? -41.970 -6.895 24.281 1.00 91.31 113 ARG A CA 1
ATOM 828 C C . ARG A 1 113 ? -41.862 -8.280 23.640 1.00 91.31 113 ARG A C 1
ATOM 830 O O . ARG A 1 113 ? -42.762 -8.693 22.909 1.00 91.31 113 ARG A O 1
ATOM 837 N N . ARG A 1 114 ? -40.757 -8.981 23.910 1.00 90.00 114 ARG A N 1
ATOM 838 C CA . ARG A 1 114 ? -40.396 -10.280 23.326 1.00 90.00 114 ARG A CA 1
ATOM 839 C C . ARG A 1 114 ? -40.545 -11.460 24.304 1.00 90.00 114 ARG A C 1
ATOM 841 O O . ARG A 1 114 ? -40.294 -12.591 23.886 1.00 90.00 114 ARG A O 1
ATOM 848 N N . ALA A 1 115 ? -40.954 -11.222 25.554 1.00 91.25 115 ALA A N 1
ATOM 849 C CA . ALA A 1 115 ? -41.198 -12.256 26.563 1.00 91.25 115 ALA A CA 1
ATOM 850 C C . ALA A 1 115 ? -42.603 -12.877 26.443 1.00 91.25 115 ALA A C 1
ATOM 852 O O . ALA A 1 115 ? -43.567 -12.199 26.080 1.00 91.25 115 ALA A O 1
ATOM 853 N N . ASP A 1 116 ? -42.738 -14.154 26.812 1.00 90.94 116 ASP A N 1
ATOM 854 C CA . ASP A 1 116 ? -44.037 -14.840 26.815 1.00 90.94 116 ASP A CA 1
ATOM 855 C C . ASP A 1 116 ? -44.962 -14.377 27.950 1.00 90.94 116 ASP A C 1
ATOM 857 O O . ASP A 1 116 ? -46.177 -14.297 27.778 1.00 90.94 116 ASP A O 1
ATOM 861 N N . VAL A 1 117 ? -44.407 -14.059 29.121 1.00 93.38 117 VAL A N 1
ATOM 862 C CA . VAL A 1 117 ? -45.171 -13.582 30.282 1.00 93.38 117 VAL A CA 1
ATOM 863 C C . VAL A 1 117 ? -44.421 -12.436 30.942 1.00 93.38 117 VAL A C 1
ATOM 865 O O . VAL A 1 117 ? -43.241 -12.556 31.259 1.00 93.38 117 VAL A O 1
ATOM 868 N N . VAL A 1 118 ? -45.127 -11.336 31.194 1.00 94.06 118 VAL A N 1
ATOM 869 C CA . VAL A 1 118 ? -44.607 -10.164 31.903 1.00 94.06 118 VAL A CA 1
ATOM 870 C C . VAL A 1 118 ? -45.362 -10.047 33.227 1.00 94.06 118 VAL A C 1
ATOM 872 O O . VAL A 1 118 ? -46.512 -9.615 33.262 1.00 94.06 118 VAL A O 1
ATOM 875 N N . ALA A 1 119 ? -44.741 -10.483 34.326 1.00 94.25 119 ALA A N 1
ATOM 876 C CA . ALA A 1 119 ? -45.374 -10.553 35.646 1.00 94.25 119 ALA A CA 1
ATOM 877 C C . ALA A 1 119 ? -45.117 -9.278 36.476 1.00 94.25 119 ALA A C 1
ATOM 879 O O . ALA A 1 119 ? -44.108 -9.147 37.171 1.00 94.25 119 ALA A O 1
ATOM 880 N N . ALA A 1 120 ? -46.049 -8.327 36.433 1.00 93.81 120 ALA A N 1
ATOM 881 C CA . ALA A 1 120 ? -45.959 -7.089 37.197 1.00 93.81 120 ALA A CA 1
ATOM 882 C C . ALA A 1 120 ? -46.262 -7.332 38.687 1.00 93.81 120 ALA A C 1
ATOM 884 O O . ALA A 1 120 ? -47.404 -7.599 39.073 1.00 93.81 120 ALA A O 1
ATOM 885 N N . THR A 1 121 ? -45.234 -7.223 39.535 1.00 93.56 121 THR A N 1
ATOM 886 C CA . THR A 1 121 ? -45.342 -7.516 40.974 1.00 93.56 121 THR A CA 1
ATOM 887 C C . THR A 1 121 ? -45.872 -6.316 41.769 1.00 93.56 121 THR A C 1
ATOM 889 O O . THR A 1 121 ? -45.240 -5.259 41.803 1.00 93.56 121 THR A O 1
ATOM 892 N N . VAL A 1 122 ? -47.019 -6.468 42.443 1.00 93.69 122 VAL A N 1
ATOM 893 C CA . VAL A 1 122 ? -47.728 -5.374 43.141 1.00 93.69 122 VAL A CA 1
ATOM 894 C C . VAL A 1 122 ? -48.190 -5.795 44.542 1.00 93.69 122 VAL A C 1
ATOM 896 O O . VAL A 1 122 ? -48.855 -6.808 44.728 1.00 93.69 122 VAL A O 1
ATOM 899 N N . ARG A 1 123 ? -47.887 -4.985 45.563 1.00 94.81 123 ARG A N 1
ATOM 900 C CA . ARG A 1 123 ? -48.399 -5.179 46.936 1.00 94.81 123 ARG A CA 1
ATOM 901 C C . ARG A 1 123 ? -49.865 -4.751 47.031 1.00 94.81 123 ARG A C 1
ATOM 903 O O . ARG A 1 123 ? -50.196 -3.659 46.570 1.00 94.81 123 ARG A O 1
ATOM 910 N N . THR A 1 124 ? -50.710 -5.526 47.715 1.00 95.31 124 THR A N 1
ATOM 911 C CA . THR A 1 124 ? -52.148 -5.236 47.935 1.00 95.31 124 THR A CA 1
ATOM 912 C C . THR A 1 124 ? -52.411 -4.097 48.939 1.00 95.31 124 THR A C 1
ATOM 914 O O . THR A 1 124 ? -53.397 -4.099 49.671 1.00 95.31 124 THR A O 1
ATOM 917 N N . THR A 1 125 ? -51.534 -3.092 48.997 1.00 95.25 125 THR A N 1
ATOM 918 C CA . THR A 1 125 ? -51.698 -1.874 49.806 1.00 95.25 125 THR A CA 1
ATOM 919 C C . THR A 1 125 ? -52.075 -0.697 48.911 1.00 95.25 125 THR A C 1
ATOM 921 O O . THR A 1 125 ? -51.647 -0.628 47.760 1.00 95.25 125 THR A O 1
ATOM 924 N N . LEU A 1 126 ? -52.809 0.289 49.440 1.00 93.00 126 LEU A N 1
ATOM 925 C CA . LEU A 1 126 ? -53.215 1.474 48.666 1.00 93.00 126 LEU A CA 1
ATOM 926 C C . LEU A 1 126 ? -52.013 2.201 48.030 1.00 93.00 126 LEU A C 1
ATOM 928 O O . LEU A 1 126 ? -52.102 2.681 46.902 1.00 93.00 126 LEU A O 1
ATOM 932 N N . ARG A 1 127 ? -50.860 2.225 48.719 1.00 92.81 127 ARG A N 1
ATOM 933 C CA . ARG A 1 127 ? -49.601 2.769 48.185 1.00 92.81 127 ARG A CA 1
ATOM 934 C C . ARG A 1 127 ? -49.070 1.943 47.008 1.00 92.81 127 ARG A C 1
ATOM 936 O O . ARG A 1 127 ? -48.690 2.533 46.003 1.00 92.81 127 ARG A O 1
ATOM 943 N N . GLY A 1 128 ? -49.040 0.612 47.128 1.00 92.44 128 GLY A N 1
ATOM 944 C CA . GLY A 1 128 ? -48.573 -0.284 46.065 1.00 92.44 128 GLY A CA 1
ATOM 945 C C . GLY A 1 128 ? -49.442 -0.192 44.811 1.00 92.44 128 GLY A C 1
ATOM 946 O O . GLY A 1 128 ? -48.930 0.048 43.721 1.00 92.44 128 GLY A O 1
ATOM 947 N N . LEU A 1 129 ? -50.762 -0.281 44.988 1.00 93.44 129 LEU A N 1
ATOM 948 C CA . LEU A 1 129 ? -51.748 -0.182 43.910 1.00 93.44 129 LEU A CA 1
ATOM 949 C C . LEU A 1 129 ? -51.696 1.186 43.203 1.00 93.44 129 LEU A C 1
ATOM 951 O O . LEU A 1 129 ? -51.669 1.252 41.974 1.00 93.44 129 LEU A O 1
ATOM 955 N N . SER A 1 130 ? -51.621 2.283 43.966 1.00 92.25 130 SER A N 1
ATOM 956 C CA . SER A 1 130 ? -51.531 3.641 43.408 1.00 92.25 130 SER A CA 1
ATOM 957 C C . SER A 1 130 ? -50.237 3.861 42.610 1.00 92.25 130 SER A C 1
ATOM 959 O O . SER A 1 130 ? -50.281 4.387 41.499 1.00 92.25 130 SER A O 1
ATOM 961 N N . ALA A 1 131 ? -49.093 3.381 43.118 1.00 90.06 131 ALA A N 1
ATOM 962 C CA . ALA A 1 131 ? -47.805 3.482 42.427 1.00 90.06 131 ALA A CA 1
ATOM 963 C C . ALA A 1 131 ? -47.710 2.592 41.170 1.00 90.06 131 ALA A C 1
ATOM 965 O O . ALA A 1 131 ? -47.028 2.954 40.211 1.00 90.06 131 ALA A O 1
ATOM 966 N N . ALA A 1 132 ? -48.397 1.445 41.152 1.00 91.44 132 ALA A N 1
ATOM 967 C CA . ALA A 1 132 ? -48.430 0.552 39.995 1.00 91.44 132 ALA A CA 1
ATOM 968 C C . ALA A 1 132 ? -49.269 1.112 38.833 1.00 91.44 132 ALA A C 1
ATOM 970 O O . ALA A 1 132 ? -48.905 0.921 37.674 1.00 91.44 132 ALA A O 1
ATOM 971 N N . ARG A 1 133 ? -50.363 1.834 39.119 1.00 91.75 133 ARG A N 1
ATOM 972 C CA . ARG A 1 133 ? -51.358 2.263 38.116 1.00 91.75 133 ARG A CA 1
ATOM 973 C C . ARG A 1 133 ? -50.790 2.946 36.855 1.00 91.75 133 ARG A C 1
ATOM 975 O O . ARG A 1 133 ? -51.135 2.479 35.772 1.00 91.75 133 ARG A O 1
ATOM 982 N N . PRO A 1 134 ? -49.942 3.996 36.927 1.00 90.81 134 PRO A N 1
ATOM 983 C CA . PRO A 1 134 ? -49.409 4.632 35.717 1.00 90.81 134 PRO A CA 1
ATOM 984 C C . PRO A 1 134 ? -48.428 3.726 34.956 1.00 90.81 134 PRO A C 1
ATOM 986 O O . PRO A 1 134 ? -48.379 3.765 33.731 1.00 90.81 134 PRO A O 1
ATOM 989 N N . ARG A 1 135 ? -47.679 2.876 35.670 1.00 88.69 135 ARG A N 1
ATOM 990 C CA . ARG A 1 135 ? -46.689 1.958 35.088 1.00 88.69 135 ARG A CA 1
ATOM 991 C C . ARG A 1 135 ? -47.354 0.810 34.331 1.00 88.69 135 ARG A C 1
ATOM 993 O O . ARG A 1 135 ? -46.933 0.488 33.229 1.00 88.69 135 ARG A O 1
ATOM 1000 N N . LEU A 1 136 ? -48.416 0.235 34.900 1.00 91.88 136 LEU A N 1
ATOM 1001 C CA . LEU A 1 136 ? -49.228 -0.798 34.251 1.00 91.88 136 LEU A CA 1
ATOM 1002 C C . LEU A 1 136 ? -49.921 -0.269 32.988 1.00 91.88 136 LEU A C 1
ATOM 1004 O O . LEU A 1 136 ? -50.002 -0.994 32.005 1.00 91.88 136 LEU A O 1
ATOM 1008 N N . ALA A 1 137 ? -50.385 0.986 32.998 1.00 90.69 137 ALA A N 1
ATOM 1009 C CA . ALA A 1 137 ? -50.985 1.613 31.823 1.00 90.69 137 ALA A CA 1
ATOM 1010 C C . ALA A 1 137 ? -49.968 1.780 30.679 1.00 90.69 137 ALA A C 1
ATOM 1012 O O . ALA A 1 137 ? -50.217 1.284 29.583 1.00 90.69 137 ALA A O 1
ATOM 1013 N N . ALA A 1 138 ? -48.810 2.391 30.957 1.00 89.62 138 ALA A N 1
ATOM 1014 C CA . ALA A 1 138 ? -47.753 2.594 29.962 1.00 89.62 138 ALA A CA 1
ATOM 1015 C C . ALA A 1 138 ? -47.189 1.268 29.417 1.00 89.62 138 ALA A C 1
ATOM 1017 O O . ALA A 1 138 ? -46.973 1.132 28.218 1.00 89.62 138 ALA A O 1
ATOM 1018 N N . LEU A 1 139 ? -47.004 0.262 30.280 1.00 90.25 139 LEU A N 1
ATOM 1019 C CA . LEU A 1 139 ? -46.531 -1.060 29.864 1.00 90.25 139 LEU A CA 1
ATOM 1020 C C . LEU A 1 139 ? -47.569 -1.812 29.015 1.00 90.25 139 LEU A C 1
ATOM 1022 O O . LEU A 1 139 ? -47.190 -2.518 28.087 1.00 90.25 139 LEU A O 1
ATOM 1026 N N . ARG A 1 140 ? -48.871 -1.646 29.288 1.00 91.81 140 ARG A N 1
ATOM 1027 C CA . ARG A 1 140 ? -49.939 -2.197 28.438 1.00 91.81 140 ARG A CA 1
ATOM 1028 C C . ARG A 1 140 ? -49.879 -1.583 27.034 1.00 91.81 140 ARG A C 1
ATOM 1030 O O . ARG A 1 140 ? -49.797 -2.313 26.055 1.00 91.81 140 ARG A O 1
ATOM 1037 N N . GLU A 1 141 ? -49.825 -0.255 26.963 1.00 91.00 141 GLU A N 1
ATOM 1038 C CA . GLU A 1 141 ? -49.736 0.514 25.715 1.00 91.00 141 GLU A CA 1
ATOM 1039 C C . GLU A 1 141 ? -48.484 0.165 24.889 1.00 91.00 141 GLU A C 1
ATOM 1041 O O . GLU A 1 141 ? -48.581 -0.035 23.677 1.00 91.00 141 GLU A O 1
ATOM 1046 N N . ASP A 1 142 ? -47.323 -0.003 25.529 1.00 90.69 142 ASP A N 1
ATOM 1047 C CA . ASP A 1 142 ? -46.089 -0.402 24.843 1.00 90.69 142 ASP A CA 1
ATOM 1048 C C . ASP A 1 142 ? -46.129 -1.847 24.316 1.00 90.69 142 ASP A C 1
ATOM 1050 O O . ASP A 1 142 ? -45.675 -2.109 23.202 1.00 90.69 142 ASP A O 1
ATOM 1054 N N . LEU A 1 143 ? -46.706 -2.787 25.074 1.00 91.50 143 LEU A N 1
ATOM 1055 C CA . LEU A 1 143 ? -46.842 -4.187 24.652 1.00 91.50 143 LEU A CA 1
ATOM 1056 C C . LEU A 1 143 ? -47.881 -4.377 23.535 1.00 91.50 143 LEU A C 1
ATOM 1058 O O . LEU A 1 143 ? -47.701 -5.261 22.695 1.00 91.50 143 LEU A O 1
ATOM 1062 N N . ASP A 1 144 ? -48.927 -3.546 23.497 1.00 90.56 144 ASP A N 1
ATOM 1063 C CA . ASP A 1 144 ? -49.894 -3.493 22.391 1.00 90.56 144 ASP A CA 1
ATOM 1064 C C . ASP A 1 144 ? -49.309 -2.827 21.130 1.00 90.56 144 ASP A C 1
ATOM 1066 O O . ASP A 1 144 ? -49.628 -3.247 20.019 1.00 90.56 144 ASP A O 1
ATOM 1070 N N . THR A 1 145 ? -48.440 -1.818 21.281 1.00 89.56 145 THR A N 1
ATOM 1071 C CA . THR A 1 145 ? -47.900 -1.031 20.150 1.00 89.56 145 THR A CA 1
ATOM 1072 C C . THR A 1 145 ? -46.619 -1.621 19.547 1.00 89.56 145 THR A C 1
ATOM 1074 O O . THR A 1 145 ? -46.428 -1.578 18.333 1.00 89.56 145 THR A O 1
ATOM 1077 N N . HIS A 1 146 ? -45.728 -2.164 20.382 1.00 86.94 146 HIS A N 1
ATOM 1078 C CA . HIS A 1 146 ? -44.378 -2.607 20.001 1.00 86.94 146 HIS A CA 1
ATOM 1079 C C . HIS A 1 146 ? -44.062 -4.060 20.406 1.00 86.94 146 HIS A C 1
ATOM 1081 O O . HIS A 1 146 ? -42.957 -4.544 20.145 1.00 86.94 146 HIS A O 1
ATOM 1087 N N . GLY A 1 147 ? -44.979 -4.737 21.102 1.00 87.31 147 GLY A N 1
ATOM 1088 C CA . GLY A 1 147 ? -44.823 -6.114 21.573 1.00 87.31 147 GLY A CA 1
ATOM 1089 C C . GLY A 1 147 ? -45.620 -7.129 20.755 1.00 87.31 147 GLY A C 1
ATOM 1090 O O . GLY A 1 147 ? -45.872 -6.954 19.566 1.00 87.31 147 GLY A O 1
ATOM 1091 N N . THR A 1 148 ? -46.027 -8.217 21.412 1.00 82.62 148 THR A N 1
ATOM 1092 C CA . THR A 1 148 ? -46.894 -9.263 20.833 1.00 82.62 148 THR A CA 1
ATOM 1093 C C . THR A 1 148 ? -48.355 -9.145 21.293 1.00 82.62 148 THR A C 1
ATOM 1095 O O . THR A 1 148 ? -49.089 -10.133 21.272 1.00 82.62 148 THR A O 1
ATOM 1098 N N . GLY A 1 149 ? -48.770 -7.953 21.737 1.00 86.12 149 GLY A N 1
ATOM 1099 C CA . GLY A 1 149 ? -50.025 -7.711 22.448 1.00 86.12 149 GLY A CA 1
ATOM 1100 C C . GLY A 1 149 ? -49.844 -7.757 23.967 1.00 86.12 149 GLY A C 1
ATOM 1101 O O . GLY A 1 149 ? -49.061 -8.549 24.498 1.00 86.12 149 GLY A O 1
ATOM 1102 N N . SER A 1 150 ? -50.588 -6.912 24.680 1.00 88.56 150 SER A N 1
ATOM 1103 C CA . SER A 1 150 ? -50.506 -6.756 26.137 1.00 88.56 150 SER A CA 1
ATOM 1104 C C . SER A 1 150 ? -51.082 -7.910 26.953 1.00 88.56 150 SER A C 1
ATOM 1106 O O . SER A 1 150 ? -50.978 -7.919 28.174 1.00 88.56 150 SER A O 1
ATOM 1108 N N . ASP A 1 151 ? -51.620 -8.939 26.309 1.00 89.12 151 ASP A N 1
ATOM 1109 C CA . ASP A 1 151 ? -52.090 -10.160 26.958 1.00 89.12 151 ASP A CA 1
ATOM 1110 C C . ASP A 1 151 ? -50.947 -11.099 27.416 1.00 89.12 151 ASP A C 1
ATOM 1112 O O . ASP A 1 151 ? -51.201 -12.199 27.906 1.00 89.12 151 ASP A O 1
ATOM 1116 N N . SER A 1 152 ? -49.680 -10.678 27.291 1.00 90.38 152 SER A N 1
ATOM 1117 C CA . SER A 1 152 ? -48.556 -11.221 28.074 1.00 90.38 152 SER A CA 1
ATOM 1118 C C . SER A 1 152 ? -48.484 -10.622 29.488 1.00 90.38 152 SER A C 1
ATOM 1120 O O . SER A 1 152 ? -47.926 -11.253 30.391 1.00 90.38 152 SER A O 1
ATOM 1122 N N . LEU A 1 153 ? -49.067 -9.437 29.719 1.00 94.50 153 LEU A N 1
ATOM 1123 C CA . LEU A 1 153 ? -48.999 -8.700 30.981 1.00 94.50 153 LEU A CA 1
ATOM 1124 C C . LEU A 1 153 ? -49.955 -9.287 32.025 1.00 94.50 153 LEU A C 1
ATOM 1126 O O . LEU A 1 153 ? -51.176 -9.255 31.880 1.00 94.50 153 LEU A O 1
ATOM 1130 N N . HIS A 1 154 ? -49.381 -9.789 33.113 1.00 95.56 154 HIS A N 1
ATOM 1131 C CA . HIS A 1 154 ? -50.095 -10.409 34.223 1.00 95.56 154 HIS A CA 1
ATOM 1132 C C . HIS A 1 154 ? -49.747 -9.722 35.545 1.00 95.56 154 HIS A C 1
ATOM 1134 O O . HIS A 1 154 ? -48.630 -9.245 35.745 1.00 95.56 154 HIS A O 1
ATOM 1140 N N . LEU A 1 155 ? -50.692 -9.709 36.482 1.00 96.19 155 LEU A N 1
ATOM 1141 C CA . LEU A 1 155 ? -50.458 -9.277 37.857 1.00 96.19 155 LEU A CA 1
ATOM 1142 C C . LEU A 1 155 ? -49.900 -10.427 38.697 1.00 96.19 155 LEU A C 1
ATOM 1144 O O . LEU A 1 155 ? -50.427 -11.543 38.672 1.00 96.19 155 LEU A O 1
ATOM 1148 N N . LEU A 1 156 ? -48.885 -10.112 39.498 1.00 96.31 156 LEU A N 1
ATOM 1149 C CA . LEU A 1 156 ? -48.376 -10.948 40.580 1.00 96.31 156 LEU A CA 1
ATOM 1150 C C . LEU A 1 156 ? -48.546 -10.185 41.897 1.00 96.31 156 LEU A C 1
ATOM 1152 O O . LEU A 1 156 ? -47.891 -9.170 42.127 1.00 96.31 156 LEU A O 1
ATOM 1156 N N . LEU A 1 157 ? -49.463 -10.624 42.757 1.00 96.50 157 LEU A N 1
ATOM 1157 C CA . LEU A 1 157 ? -49.790 -9.881 43.974 1.00 96.50 157 LEU A CA 1
ATOM 1158 C C . LEU A 1 157 ? -48.927 -10.298 45.167 1.00 96.50 157 LEU A C 1
ATOM 1160 O O . LEU A 1 157 ? -48.501 -11.443 45.280 1.00 96.50 157 LEU A O 1
ATOM 1164 N N . VAL A 1 158 ? -48.697 -9.366 46.092 1.00 96.31 158 VAL A N 1
ATOM 1165 C CA . VAL A 1 158 ? -48.120 -9.635 47.419 1.00 96.31 158 VAL A CA 1
ATOM 1166 C C . VAL A 1 158 ? -49.146 -9.233 48.474 1.00 96.31 158 VAL A C 1
ATOM 1168 O O . VAL A 1 158 ? -49.479 -8.049 48.591 1.00 96.31 158 VAL A O 1
ATOM 1171 N N . ALA A 1 159 ? -49.648 -10.218 49.223 1.00 94.12 159 ALA A N 1
ATOM 1172 C CA . ALA A 1 159 ? -50.778 -10.090 50.146 1.00 94.12 159 ALA A CA 1
ATOM 1173 C C . ALA A 1 159 ? -50.396 -9.373 51.459 1.00 94.12 159 ALA A C 1
ATOM 1175 O O . ALA A 1 159 ? -50.211 -10.000 52.498 1.00 94.12 159 ALA A O 1
ATOM 1176 N N . GLU A 1 160 ? -50.229 -8.052 51.387 1.00 93.38 160 GLU A N 1
ATOM 1177 C CA . GLU A 1 160 ? -49.775 -7.176 52.483 1.00 93.38 160 GLU A CA 1
ATOM 1178 C C . GLU A 1 160 ? -50.884 -6.270 53.040 1.00 93.38 160 GLU A C 1
ATOM 1180 O O . GLU A 1 160 ? -50.827 -5.851 54.195 1.00 93.38 160 GLU A O 1
ATOM 1185 N N . GLY A 1 161 ? -51.886 -5.942 52.222 1.00 89.00 161 GLY A N 1
ATOM 1186 C CA . GLY A 1 161 ? -53.000 -5.068 52.584 1.00 89.00 161 GLY A CA 1
ATOM 1187 C C . GLY A 1 161 ? -54.372 -5.636 52.197 1.00 89.00 161 GLY A C 1
ATOM 1188 O O . GLY A 1 161 ? -54.460 -6.749 51.676 1.00 89.00 161 GLY A O 1
ATOM 1189 N N . PRO A 1 162 ? -55.451 -4.880 52.471 1.00 91.50 162 PRO A N 1
ATOM 1190 C CA . PRO A 1 162 ? -56.809 -5.417 52.590 1.00 91.50 162 PRO A CA 1
ATOM 1191 C C . PRO A 1 162 ? -57.541 -5.662 51.262 1.00 91.50 162 PRO A C 1
ATOM 1193 O O . PRO A 1 162 ? -58.653 -6.180 51.289 1.00 91.50 162 PRO A O 1
ATOM 1196 N N . TYR A 1 163 ? -56.971 -5.270 50.119 1.00 93.25 163 TYR A N 1
ATOM 1197 C CA . TYR A 1 163 ? -57.655 -5.357 48.825 1.00 93.25 163 TYR A CA 1
ATOM 1198 C C . TYR A 1 163 ? -57.562 -6.780 48.248 1.00 93.25 163 TYR A C 1
ATOM 1200 O O . TYR A 1 163 ? -56.445 -7.251 48.015 1.00 93.25 163 TYR A O 1
ATOM 1208 N N . PRO A 1 164 ? -58.693 -7.468 47.998 1.00 92.44 164 PRO A N 1
ATOM 1209 C CA . PRO A 1 164 ? -58.696 -8.840 47.514 1.00 92.44 164 PRO A CA 1
ATOM 1210 C C . PRO A 1 164 ? -58.370 -8.933 46.018 1.00 92.44 164 PRO A C 1
ATOM 1212 O O . PRO A 1 164 ? -58.770 -8.097 45.207 1.00 92.44 164 PRO A O 1
ATOM 1215 N N . ASP A 1 165 ? -57.718 -10.032 45.651 1.00 93.38 165 ASP A N 1
ATOM 1216 C CA . ASP A 1 165 ? -57.263 -10.416 44.310 1.00 93.38 165 ASP A CA 1
ATOM 1217 C C . ASP A 1 165 ? -58.233 -10.061 43.163 1.00 93.38 165 ASP A C 1
ATOM 1219 O O . ASP A 1 165 ? -57.829 -9.506 42.138 1.00 93.38 165 ASP A O 1
ATOM 1223 N N . HIS A 1 166 ? -59.528 -10.342 43.339 1.00 92.25 166 HIS A N 1
ATOM 1224 C CA . HIS A 1 166 ? -60.558 -10.124 42.318 1.00 92.25 166 HIS A CA 1
ATOM 1225 C C . HIS A 1 166 ? -60.932 -8.643 42.117 1.00 92.25 166 HIS A C 1
ATOM 1227 O O . HIS A 1 166 ? -61.324 -8.256 41.016 1.00 92.25 166 HIS A O 1
ATOM 1233 N N . GLU A 1 167 ? -60.819 -7.811 43.156 1.00 92.50 167 GLU A N 1
ATOM 1234 C CA . GLU A 1 167 ? -61.034 -6.364 43.064 1.00 92.50 167 GLU A CA 1
ATOM 1235 C C . GLU A 1 167 ? -59.839 -5.715 42.357 1.00 92.50 167 GLU A C 1
ATOM 1237 O O . GLU A 1 167 ? -60.014 -4.936 41.420 1.00 92.50 167 GLU A O 1
ATOM 1242 N N . VAL A 1 168 ? -58.622 -6.121 42.735 1.00 93.44 168 VAL A N 1
ATOM 1243 C CA . VAL A 1 168 ? -57.370 -5.625 42.149 1.00 93.44 168 VAL A CA 1
ATOM 1244 C C . VAL A 1 168 ? -57.264 -5.974 40.658 1.00 93.44 168 VAL A C 1
ATOM 1246 O O . VAL A 1 168 ? -56.983 -5.093 39.844 1.00 93.44 168 VAL A O 1
ATOM 1249 N N . SER A 1 169 ? -57.549 -7.225 40.276 1.00 92.94 169 SER A N 1
ATOM 1250 C CA . SER A 1 169 ? -57.562 -7.652 38.867 1.00 92.94 169 SER A CA 1
ATOM 1251 C C . SER A 1 169 ? -58.602 -6.882 38.041 1.00 92.94 169 SER A C 1
ATOM 1253 O O . SER A 1 169 ? -58.281 -6.379 36.961 1.00 92.94 169 SER A O 1
ATOM 1255 N N . ARG A 1 170 ? -59.820 -6.687 38.575 1.00 91.62 170 ARG A N 1
ATOM 1256 C CA . ARG A 1 170 ? -60.875 -5.893 37.921 1.00 91.62 170 ARG A CA 1
ATOM 1257 C C . ARG A 1 170 ? -60.471 -4.426 37.740 1.00 91.62 170 ARG A C 1
ATOM 1259 O O . ARG A 1 170 ? -60.711 -3.866 36.675 1.00 91.62 170 ARG A O 1
ATOM 1266 N N . GLN A 1 171 ? -59.850 -3.818 38.751 1.00 91.00 171 GLN A N 1
ATOM 1267 C CA . GLN A 1 171 ? -59.477 -2.399 38.755 1.00 91.00 171 GLN A CA 1
ATOM 1268 C C . GLN A 1 171 ? -58.345 -2.062 37.770 1.00 91.00 171 GLN A C 1
ATOM 1270 O O . GLN A 1 171 ? -58.306 -0.950 37.241 1.00 91.00 171 GLN A O 1
ATOM 1275 N N . PHE A 1 172 ? -57.434 -3.005 37.506 1.00 92.38 172 PHE A N 1
ATOM 1276 C CA . PHE A 1 172 ? -56.389 -2.847 36.486 1.00 92.38 172 PHE A CA 1
ATOM 1277 C C . PHE A 1 172 ? -56.759 -3.420 35.112 1.00 92.38 172 PHE A C 1
ATOM 1279 O O . PHE A 1 172 ? -56.057 -3.131 34.148 1.00 92.38 172 PHE A O 1
ATOM 1286 N N . GLN A 1 173 ? -57.846 -4.194 35.007 1.00 91.94 173 GLN A N 1
ATOM 1287 C CA . GLN A 1 173 ? -58.230 -4.936 33.796 1.00 91.94 173 GLN A CA 1
ATOM 1288 C C . GLN A 1 173 ? -57.132 -5.910 33.323 1.00 91.94 173 GLN A C 1
ATOM 1290 O O . GLN A 1 173 ? -56.917 -6.066 32.124 1.00 91.94 173 GLN A O 1
ATOM 1295 N N . LEU A 1 174 ? -56.423 -6.544 34.265 1.00 93.12 174 LEU A N 1
ATOM 1296 C CA . LEU A 1 174 ? -55.313 -7.459 33.978 1.00 93.12 174 LEU A CA 1
ATOM 1297 C C . LEU A 1 174 ? -55.519 -8.826 34.653 1.00 93.12 174 LEU A C 1
ATOM 1299 O O . LEU A 1 174 ? -55.992 -8.876 35.797 1.00 93.12 174 LEU A O 1
ATOM 1303 N N . PRO A 1 175 ? -55.153 -9.934 33.982 1.00 93.94 175 PRO A N 1
ATOM 1304 C CA . PRO A 1 175 ? -55.224 -11.275 34.553 1.00 93.94 175 PRO A CA 1
ATOM 1305 C C . PRO A 1 175 ? -54.245 -11.439 35.723 1.00 93.94 175 PRO A C 1
ATOM 1307 O O . PRO A 1 175 ? -53.140 -10.898 35.723 1.00 93.94 175 PRO A O 1
ATOM 1310 N N . LEU A 1 176 ? -54.647 -12.216 36.725 1.00 94.50 176 LEU A N 1
ATOM 1311 C CA . LEU A 1 176 ? -53.822 -12.565 37.881 1.00 94.50 176 LEU A CA 1
ATOM 1312 C C . LEU A 1 176 ? -53.125 -13.906 37.636 1.00 94.50 176 LEU A C 1
ATOM 1314 O O . LEU A 1 176 ? -53.808 -14.919 37.488 1.00 94.50 176 LEU A O 1
ATOM 1318 N N . VAL A 1 177 ? -51.789 -13.943 37.661 1.00 95.00 177 VAL A N 1
ATOM 1319 C CA . VAL A 1 177 ? -51.054 -15.221 37.585 1.00 95.00 177 VAL A CA 1
ATOM 1320 C C . VAL A 1 177 ? -50.902 -15.869 38.965 1.00 95.00 177 VAL A C 1
ATOM 1322 O O . VAL A 1 177 ? -51.077 -17.079 39.110 1.00 95.00 177 VAL A O 1
ATOM 1325 N N . GLY A 1 178 ? -50.695 -15.081 40.023 1.00 95.31 178 GLY A N 1
ATOM 1326 C CA . GLY A 1 178 ? -50.623 -15.599 41.389 1.00 95.31 178 GLY A CA 1
ATOM 1327 C C . GLY A 1 178 ? -50.503 -14.524 42.463 1.00 95.31 178 GLY A C 1
ATOM 1328 O O . GLY A 1 178 ? -50.376 -13.336 42.167 1.00 95.31 178 GLY A O 1
ATOM 1329 N N . THR A 1 179 ? -50.534 -14.980 43.715 1.00 96.12 179 THR A N 1
ATOM 1330 C CA . THR A 1 179 ? -50.512 -14.139 44.917 1.00 96.12 179 THR A CA 1
ATOM 1331 C C . THR A 1 179 ? -49.569 -14.761 45.945 1.00 96.12 179 THR A C 1
ATOM 1333 O O . THR A 1 179 ? -49.767 -15.896 46.381 1.00 96.12 179 THR A O 1
ATOM 1336 N N . LEU A 1 180 ? -48.526 -14.020 46.319 1.00 96.19 180 LEU A N 1
ATOM 1337 C CA . LEU A 1 180 ? -47.488 -14.416 47.267 1.00 96.19 180 LEU A CA 1
ATOM 1338 C C . LEU A 1 180 ? -47.843 -13.966 48.687 1.00 96.19 180 LEU A C 1
ATOM 1340 O O . LEU A 1 180 ? -48.299 -12.839 48.906 1.00 96.19 180 LEU A O 1
ATOM 1344 N N . ALA A 1 181 ? -47.567 -14.823 49.669 1.00 95.12 181 ALA A N 1
ATOM 1345 C CA . ALA A 1 181 ? -47.730 -14.483 51.080 1.00 95.12 181 ALA A CA 1
ATOM 1346 C C . ALA A 1 181 ? -46.730 -13.390 51.511 1.00 95.12 181 ALA A C 1
ATOM 1348 O O . ALA A 1 181 ? -45.522 -13.526 51.300 1.00 95.12 181 ALA A O 1
ATOM 1349 N N . HIS A 1 182 ? -47.204 -12.320 52.161 1.00 94.94 182 HIS A N 1
ATOM 1350 C CA . HIS A 1 182 ? -46.331 -11.269 52.696 1.00 94.94 182 HIS A CA 1
ATOM 1351 C C . HIS A 1 182 ? -45.598 -11.750 53.963 1.00 94.94 182 HIS A C 1
ATOM 1353 O O . HIS A 1 182 ? -46.008 -11.488 55.092 1.00 94.94 182 HIS A O 1
ATOM 1359 N N . ALA A 1 183 ? -44.485 -12.463 53.775 1.00 94.50 183 ALA A N 1
ATOM 1360 C CA . ALA A 1 183 ? -43.674 -13.035 54.851 1.00 94.50 183 ALA A CA 1
ATOM 1361 C C . ALA A 1 183 ? -42.284 -12.361 54.947 1.00 94.50 183 ALA A C 1
ATOM 1363 O O . ALA A 1 183 ? -41.271 -12.990 54.631 1.00 94.50 183 ALA A O 1
ATOM 1364 N N . PRO A 1 184 ? -42.178 -11.093 55.398 1.00 91.12 184 PRO A N 1
ATOM 1365 C CA . PRO A 1 184 ? -40.940 -10.310 55.314 1.00 91.12 184 PRO A CA 1
ATOM 1366 C C . PRO A 1 184 ? -39.775 -10.892 56.125 1.00 91.12 184 PRO A C 1
ATOM 1368 O O . PRO A 1 184 ? -38.626 -10.692 55.754 1.00 91.12 184 PRO A O 1
ATOM 1371 N N . ARG A 1 185 ? -40.036 -11.653 57.200 1.00 89.56 185 ARG A N 1
ATOM 1372 C CA . ARG A 1 185 ? -38.980 -12.378 57.937 1.00 89.56 185 ARG A CA 1
ATOM 1373 C C . ARG A 1 185 ? -38.397 -13.544 57.134 1.00 89.56 185 ARG A C 1
ATOM 1375 O O . ARG A 1 185 ? -37.207 -13.804 57.232 1.00 89.56 185 ARG A O 1
ATOM 1382 N N . THR A 1 186 ? -39.231 -14.234 56.358 1.00 90.88 186 THR A N 1
ATOM 1383 C CA . THR A 1 186 ? -38.840 -15.370 55.511 1.00 90.88 186 THR A CA 1
ATOM 1384 C C . THR A 1 186 ? -38.166 -14.894 54.227 1.00 90.88 186 THR A C 1
ATOM 1386 O O . THR A 1 186 ? -37.193 -15.499 53.793 1.00 90.88 186 THR A O 1
ATOM 1389 N N . ALA A 1 187 ? -38.637 -13.782 53.654 1.00 89.06 187 ALA A N 1
ATOM 1390 C CA . ALA A 1 187 ? -38.082 -13.189 52.438 1.00 89.06 187 ALA A CA 1
ATOM 1391 C C . ALA A 1 187 ? -36.599 -12.789 52.570 1.00 89.06 187 ALA A C 1
ATOM 1393 O O . ALA A 1 187 ? -35.877 -12.846 51.580 1.00 89.06 187 ALA A O 1
ATOM 1394 N N . ARG A 1 188 ? -36.119 -12.476 53.785 1.00 87.38 188 ARG A N 1
ATOM 1395 C CA . ARG A 1 188 ? -34.700 -12.164 54.048 1.00 87.38 188 ARG A CA 1
ATOM 1396 C C . ARG A 1 188 ? -33.727 -13.270 53.653 1.00 87.38 188 ARG A C 1
ATOM 1398 O O . ARG A 1 188 ? -32.615 -12.959 53.261 1.00 87.38 188 ARG A O 1
ATOM 1405 N N . VAL A 1 189 ? -34.151 -14.535 53.676 1.00 85.44 189 VAL A N 1
ATOM 1406 C CA . VAL A 1 189 ? -33.328 -15.664 53.196 1.00 85.44 189 VAL A CA 1
ATOM 1407 C C . VAL A 1 189 ? -32.986 -15.519 51.701 1.00 85.44 189 VAL A C 1
ATOM 1409 O O . VAL A 1 189 ? -31.988 -16.065 51.250 1.00 85.44 189 VAL A O 1
ATOM 1412 N N . LEU A 1 190 ? -33.788 -14.759 50.942 1.00 83.31 190 LEU A N 1
ATOM 1413 C CA . LEU A 1 190 ? -33.552 -14.440 49.531 1.00 83.31 190 LEU A CA 1
ATOM 1414 C C . LEU A 1 190 ? -32.953 -13.036 49.323 1.00 83.31 190 LEU A C 1
ATOM 1416 O O . LEU A 1 190 ? -32.128 -12.870 48.432 1.00 83.31 190 LEU A O 1
ATOM 1420 N N . SER A 1 191 ? -33.360 -12.028 50.109 1.00 80.88 191 SER A N 1
ATOM 1421 C CA . SER A 1 191 ? -32.929 -10.630 49.907 1.00 80.88 191 SER A CA 1
ATOM 1422 C C . SER A 1 191 ? -31.664 -10.213 50.656 1.00 80.88 191 SER A C 1
ATOM 1424 O O . SER A 1 191 ? -31.003 -9.273 50.225 1.00 80.88 191 SER A O 1
ATOM 1426 N N . ASP A 1 192 ? -31.337 -10.880 51.764 1.00 80.56 192 ASP A N 1
ATOM 1427 C CA . ASP A 1 192 ? -30.262 -10.487 52.689 1.00 80.56 192 ASP A CA 1
ATOM 1428 C C . ASP A 1 192 ? -29.149 -11.565 52.761 1.00 80.56 192 ASP A C 1
ATOM 1430 O O . ASP A 1 192 ? -28.176 -11.395 53.494 1.00 80.56 192 ASP A O 1
ATOM 1434 N N . GLY A 1 193 ? -29.311 -12.675 52.026 1.00 74.00 193 GLY A N 1
ATOM 1435 C CA . GLY A 1 193 ? -28.497 -13.892 52.122 1.00 74.00 193 GLY A CA 1
ATOM 1436 C C . GLY A 1 193 ? -28.969 -14.844 53.234 1.00 74.00 193 GLY A C 1
ATOM 1437 O O . GLY A 1 193 ? -29.365 -14.423 54.324 1.00 74.00 193 GLY A O 1
ATOM 1438 N N . GLY A 1 194 ? -28.950 -16.157 52.980 1.00 77.12 194 GLY A N 1
ATOM 1439 C CA . GLY A 1 194 ? -29.325 -17.156 53.985 1.00 77.12 194 GLY A CA 1
ATOM 1440 C C . GLY A 1 194 ? -29.432 -18.591 53.467 1.00 77.12 194 GLY A C 1
ATOM 1441 O O . GLY A 1 194 ? -29.393 -18.851 52.267 1.00 77.12 194 GLY A O 1
ATOM 1442 N N . ASP A 1 195 ? -29.599 -19.540 54.393 1.00 78.44 195 ASP A N 1
ATOM 1443 C CA . ASP A 1 195 ? -29.722 -20.966 54.074 1.00 78.44 195 ASP A CA 1
ATOM 1444 C C . ASP A 1 195 ? -31.064 -21.290 53.392 1.00 78.44 195 ASP A C 1
ATOM 1446 O O . ASP A 1 195 ? -32.085 -21.562 54.033 1.00 78.44 195 ASP A O 1
ATOM 1450 N N . THR A 1 196 ? -31.043 -21.302 52.060 1.00 77.50 196 THR A N 1
ATOM 1451 C CA . THR A 1 196 ? -32.171 -21.714 51.212 1.00 77.50 196 THR A CA 1
ATOM 1452 C C . THR A 1 196 ? -32.491 -23.214 51.311 1.00 77.50 196 THR A C 1
ATOM 1454 O O . THR A 1 196 ? -33.530 -23.646 50.802 1.00 77.50 196 THR A O 1
ATOM 1457 N N . THR A 1 197 ? -31.654 -24.014 51.988 1.00 80.06 197 THR A N 1
ATOM 1458 C CA . THR A 1 197 ? -31.857 -25.456 52.195 1.00 80.06 197 THR A CA 1
ATOM 1459 C C . THR A 1 197 ? -32.611 -25.799 53.489 1.00 80.06 197 THR A C 1
ATOM 1461 O O . THR A 1 197 ? -33.091 -26.933 53.618 1.00 80.06 197 THR A O 1
ATOM 1464 N N . ASP A 1 198 ? -32.817 -24.847 54.417 1.00 86.12 198 ASP A N 1
ATOM 1465 C CA . ASP A 1 198 ? -33.596 -25.097 55.640 1.00 86.12 198 ASP A CA 1
ATOM 1466 C C . ASP A 1 198 ? -35.018 -25.559 55.273 1.00 86.12 198 ASP A C 1
ATOM 1468 O O . ASP A 1 198 ? -35.812 -24.859 54.634 1.00 86.12 198 ASP A O 1
ATOM 1472 N N . ARG A 1 199 ? -35.384 -26.751 55.753 1.00 87.06 199 ARG A N 1
ATOM 1473 C CA . ARG A 1 199 ? -36.715 -27.350 55.588 1.00 87.06 199 ARG A CA 1
ATOM 1474 C C . ARG A 1 199 ? -37.851 -26.425 56.046 1.00 87.06 199 ARG A C 1
ATOM 1476 O O . ARG A 1 199 ? -38.956 -26.548 55.521 1.00 87.06 199 ARG A O 1
ATOM 1483 N N . ARG A 1 200 ? -37.610 -25.511 56.993 1.00 89.00 200 ARG A N 1
ATOM 1484 C CA . ARG A 1 200 ? -38.565 -24.481 57.447 1.00 89.00 200 ARG A CA 1
ATOM 1485 C C . ARG A 1 200 ? -38.745 -23.360 56.424 1.00 89.00 200 ARG A C 1
ATOM 1487 O O . ARG A 1 200 ? -39.867 -22.894 56.250 1.00 89.00 200 ARG A O 1
ATOM 1494 N N . PHE A 1 201 ? -37.682 -22.965 55.724 1.00 89.44 201 PHE A N 1
ATOM 1495 C CA . PHE A 1 201 ? -37.764 -22.026 54.606 1.00 89.44 201 PHE A CA 1
ATOM 1496 C C . PHE A 1 201 ? -38.475 -22.674 53.409 1.00 89.44 201 PHE A C 1
ATOM 1498 O O . PHE A 1 201 ? -39.470 -22.137 52.924 1.00 89.44 201 PHE A O 1
ATOM 1505 N N . ILE A 1 202 ? -38.067 -23.886 53.014 1.00 89.94 202 ILE A N 1
ATOM 1506 C CA . ILE A 1 202 ? -38.660 -24.639 51.891 1.00 89.94 202 ILE A CA 1
ATOM 1507 C C . ILE A 1 202 ? -40.164 -24.905 52.094 1.00 89.94 202 ILE A C 1
ATOM 1509 O O . ILE A 1 202 ? -40.934 -24.862 51.135 1.00 89.94 202 ILE A O 1
ATOM 1513 N N . ARG A 1 203 ? -40.598 -25.173 53.335 1.00 92.25 203 ARG A N 1
ATOM 1514 C CA . ARG A 1 203 ? -42.013 -25.402 53.700 1.00 92.25 203 ARG A CA 1
ATOM 1515 C C . ARG A 1 203 ? -42.770 -24.129 54.100 1.00 92.25 203 ARG A C 1
ATOM 1517 O O . ARG A 1 203 ? -43.921 -24.225 54.520 1.00 92.25 203 ARG A O 1
ATOM 1524 N N . SER A 1 204 ? -42.141 -22.958 54.012 1.00 95.06 204 SER A N 1
ATOM 1525 C CA . SER A 1 204 ? -42.774 -21.693 54.387 1.00 95.06 204 SER A CA 1
ATOM 1526 C C . SER A 1 204 ? -43.948 -21.340 53.474 1.00 95.06 204 SER A C 1
ATOM 1528 O O . SER A 1 204 ? -44.045 -21.790 52.331 1.00 95.06 204 SER A O 1
ATOM 1530 N N . GLU A 1 205 ? -44.835 -20.475 53.963 1.00 94.12 205 GLU A N 1
ATOM 1531 C CA . GLU A 1 205 ? -45.982 -20.025 53.179 1.00 94.12 205 GLU A CA 1
ATOM 1532 C C . GLU A 1 205 ? -45.578 -19.256 51.912 1.00 94.12 205 GLU A C 1
ATOM 1534 O O . GLU A 1 205 ? -46.198 -19.414 50.859 1.00 94.12 205 GLU A O 1
ATOM 1539 N N . LEU A 1 206 ? -44.485 -18.492 51.994 1.00 94.06 206 LEU A N 1
ATOM 1540 C CA . LEU A 1 206 ? -43.869 -17.814 50.858 1.00 94.06 206 LEU A CA 1
ATOM 1541 C C . LEU A 1 206 ? -43.434 -18.818 49.784 1.00 94.06 206 LEU A C 1
ATOM 1543 O O . LEU A 1 206 ? -43.844 -18.693 48.637 1.00 94.06 206 LEU A O 1
ATOM 1547 N N . MET A 1 207 ? -42.684 -19.863 50.150 1.00 94.06 207 MET A N 1
ATOM 1548 C CA . MET A 1 207 ? -42.211 -20.858 49.176 1.00 94.06 207 MET A CA 1
ATOM 1549 C C . MET A 1 207 ? -43.333 -21.767 48.649 1.00 94.06 207 MET A C 1
ATOM 1551 O O . MET A 1 207 ? -43.277 -22.211 47.501 1.00 94.06 207 MET A O 1
ATOM 1555 N N . ARG A 1 208 ? -44.390 -21.996 49.441 1.00 94.44 208 ARG A N 1
ATOM 1556 C CA . ARG A 1 208 ? -45.625 -22.667 49.000 1.00 94.44 208 ARG A CA 1
ATOM 1557 C C . ARG A 1 208 ? -46.357 -21.842 47.936 1.00 94.44 208 ARG A C 1
ATOM 1559 O O . ARG A 1 208 ? -46.668 -22.367 46.872 1.00 94.44 208 ARG A O 1
ATOM 1566 N N . THR A 1 209 ? -46.612 -20.561 48.212 1.00 95.56 209 THR A N 1
ATOM 1567 C CA . THR A 1 209 ? -47.320 -19.653 47.288 1.00 95.56 209 THR A CA 1
ATOM 1568 C C . THR A 1 209 ? -46.493 -19.322 46.043 1.00 95.56 209 THR A C 1
ATOM 1570 O O . THR A 1 209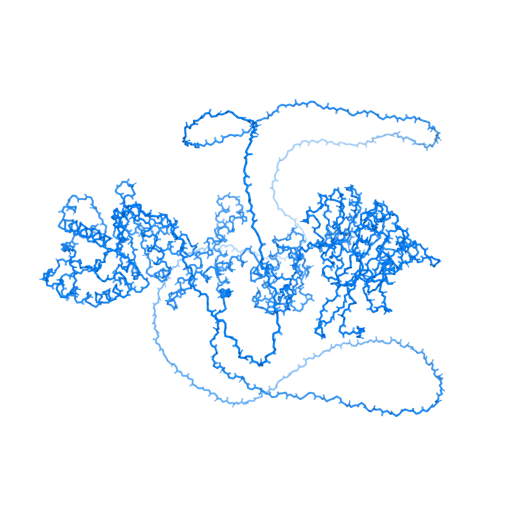 ? -47.046 -19.274 44.944 1.00 95.56 209 THR A O 1
ATOM 1573 N N . ALA A 1 210 ? -45.168 -19.202 46.178 1.00 92.81 210 ALA A N 1
ATOM 1574 C CA . ALA A 1 210 ? -44.246 -19.036 45.057 1.00 92.81 210 ALA A CA 1
ATOM 1575 C C . ALA A 1 210 ? -44.272 -20.236 44.100 1.00 92.81 210 ALA A C 1
ATOM 1577 O O . ALA A 1 210 ? -44.384 -20.031 42.896 1.00 92.81 210 ALA A O 1
ATOM 1578 N N . ARG A 1 211 ? -44.258 -21.479 44.609 1.00 93.25 211 ARG A N 1
ATOM 1579 C CA . ARG A 1 211 ? -44.339 -22.683 43.762 1.00 93.25 211 ARG A CA 1
ATOM 1580 C C . ARG A 1 211 ? -45.639 -22.727 42.957 1.00 93.25 211 ARG A C 1
ATOM 1582 O O . ARG A 1 211 ? -45.586 -22.735 41.738 1.00 93.25 211 ARG A O 1
ATOM 1589 N N . THR A 1 212 ? -46.787 -22.596 43.629 1.00 93.81 212 THR A N 1
ATOM 1590 C CA . THR A 1 212 ? -48.107 -22.543 42.968 1.00 93.81 212 THR A CA 1
ATOM 1591 C C . THR A 1 212 ? -48.236 -21.389 41.964 1.00 93.81 212 THR A C 1
ATOM 1593 O O . THR A 1 212 ? -49.058 -21.453 41.054 1.00 93.81 212 THR A O 1
ATOM 1596 N N . THR A 1 213 ? -47.441 -20.326 42.114 1.00 95.00 213 THR A N 1
ATOM 1597 C CA . THR A 1 213 ? -47.364 -19.228 41.141 1.00 95.00 213 THR A CA 1
ATOM 1598 C C . THR A 1 213 ? -46.466 -19.584 39.953 1.00 95.00 213 THR A C 1
ATOM 1600 O O . THR A 1 213 ? -46.853 -19.321 38.819 1.00 95.00 213 THR A O 1
ATOM 1603 N N . ALA A 1 214 ? -45.310 -20.215 40.180 1.00 91.69 214 ALA A N 1
ATOM 1604 C CA . ALA A 1 214 ? -44.406 -20.667 39.120 1.00 91.69 214 ALA A CA 1
ATOM 1605 C C . ALA A 1 214 ? -45.084 -21.683 38.185 1.00 91.69 214 ALA A C 1
ATOM 1607 O O . ALA A 1 214 ? -45.069 -21.483 36.971 1.00 91.69 214 ALA A O 1
ATOM 1608 N N . ASP A 1 215 ? -45.784 -22.676 38.753 1.00 92.19 215 ASP A N 1
ATOM 1609 C CA . ASP A 1 215 ? -46.560 -23.677 38.004 1.00 92.19 215 ASP A CA 1
ATOM 1610 C C . ASP A 1 215 ? -47.568 -23.001 37.038 1.00 92.19 215 ASP A C 1
ATOM 1612 O O . ASP A 1 215 ? -47.784 -23.439 35.906 1.00 92.19 215 ASP A O 1
ATOM 1616 N N . ARG A 1 216 ? -48.173 -21.882 37.469 1.00 93.94 216 ARG A N 1
ATOM 1617 C CA . ARG A 1 216 ? -49.113 -21.086 36.662 1.00 93.94 216 ARG A CA 1
ATOM 1618 C C . ARG A 1 216 ? -48.421 -20.208 35.622 1.00 93.94 216 ARG A C 1
ATOM 1620 O O . ARG A 1 216 ? -48.939 -20.100 34.515 1.00 93.94 216 ARG A O 1
ATOM 1627 N N . ILE A 1 217 ? -47.279 -19.596 35.947 1.00 93.50 217 ILE A N 1
ATOM 1628 C CA . ILE A 1 217 ? -46.482 -18.812 34.987 1.00 93.50 217 ILE A CA 1
ATOM 1629 C C . ILE A 1 217 ? -46.054 -19.707 33.820 1.00 93.50 217 ILE A C 1
ATOM 1631 O O . ILE A 1 217 ? -46.262 -19.326 32.669 1.00 93.50 217 ILE A O 1
ATOM 1635 N N . GLN A 1 218 ? -45.548 -20.914 34.102 1.00 90.50 218 GLN A N 1
ATOM 1636 C CA . GLN A 1 218 ? -45.196 -21.894 33.069 1.00 90.50 218 GLN A CA 1
ATOM 1637 C C . GLN A 1 218 ? -46.414 -22.261 32.209 1.00 90.50 218 GLN A C 1
ATOM 1639 O O . GLN A 1 218 ? -46.349 -22.150 30.986 1.00 90.50 218 GLN A O 1
ATOM 1644 N N . HIS A 1 219 ? -47.559 -22.586 32.821 1.00 91.31 219 HIS A N 1
ATOM 1645 C CA . HIS A 1 219 ? -48.774 -22.928 32.073 1.00 91.31 219 HIS A CA 1
ATOM 1646 C C . HIS A 1 219 ? -49.269 -21.792 31.154 1.00 91.31 219 HIS A C 1
ATOM 1648 O O . HIS A 1 219 ? -49.642 -22.043 30.006 1.00 91.31 219 HIS A O 1
ATOM 1654 N N . VAL A 1 220 ? -49.233 -20.536 31.621 1.00 92.00 220 VAL A N 1
ATOM 1655 C CA . VAL A 1 220 ? -49.579 -19.354 30.809 1.00 92.00 220 VAL A CA 1
ATOM 1656 C C . VAL A 1 220 ? -48.575 -19.158 29.666 1.00 92.00 220 VAL A C 1
ATOM 1658 O O . VAL A 1 220 ? -48.993 -18.941 28.527 1.00 92.00 220 VAL A O 1
ATOM 1661 N N . ALA A 1 221 ? -47.272 -19.298 29.929 1.00 90.31 221 ALA A N 1
ATOM 1662 C CA . ALA A 1 221 ? -46.228 -19.188 28.909 1.00 90.31 221 ALA A CA 1
ATOM 1663 C C . ALA A 1 221 ? -46.374 -20.266 27.821 1.00 90.31 221 ALA A C 1
ATOM 1665 O O . ALA A 1 221 ? -46.345 -19.956 26.634 1.00 90.31 221 ALA A O 1
ATOM 1666 N N . GLU A 1 222 ? -46.601 -21.530 28.192 1.00 88.75 222 GLU A N 1
ATOM 1667 C CA . GLU A 1 222 ? -46.870 -22.605 27.228 1.00 88.75 222 GLU A CA 1
ATOM 1668 C C . GLU A 1 222 ? -48.168 -22.382 26.434 1.00 88.75 222 GLU A C 1
ATOM 1670 O O . GLU A 1 222 ? -48.253 -22.746 25.260 1.00 88.75 222 GLU A O 1
ATOM 1675 N N . ALA A 1 223 ? -49.223 -21.859 27.069 1.00 88.81 223 ALA A N 1
ATOM 1676 C CA . ALA A 1 223 ? -50.483 -21.556 26.393 1.00 88.81 223 ALA A CA 1
ATOM 1677 C C . ALA A 1 223 ? -50.300 -20.427 25.365 1.00 88.81 223 ALA A C 1
ATOM 1679 O O . ALA A 1 223 ? -50.810 -20.529 24.247 1.00 88.81 223 ALA A O 1
ATOM 1680 N N . ARG A 1 224 ? -49.510 -19.396 25.698 1.00 88.50 224 ARG A N 1
ATOM 1681 C CA . ARG A 1 224 ? -49.142 -18.325 24.764 1.00 88.50 224 ARG A CA 1
ATOM 1682 C C . ARG A 1 224 ? -48.252 -18.837 23.631 1.00 88.50 224 ARG A C 1
ATOM 1684 O O . ARG A 1 224 ? -48.598 -18.603 22.473 1.00 88.50 224 ARG A O 1
ATOM 1691 N N . ARG A 1 225 ? -47.178 -19.581 23.929 1.00 85.81 225 ARG A N 1
ATOM 1692 C CA . ARG A 1 225 ? -46.278 -20.173 22.917 1.00 85.81 225 ARG A CA 1
ATOM 1693 C C . ARG A 1 225 ? -47.042 -21.062 21.931 1.00 85.81 225 ARG A C 1
ATOM 1695 O O . ARG A 1 225 ? -46.888 -20.896 20.726 1.00 85.81 225 ARG A O 1
ATOM 1702 N N . ARG A 1 226 ? -47.971 -21.906 22.404 1.00 85.56 226 ARG A N 1
ATOM 1703 C CA . ARG A 1 226 ? -48.861 -22.721 21.542 1.00 85.56 226 ARG A CA 1
ATOM 1704 C C . ARG A 1 226 ? -49.813 -21.912 20.650 1.00 85.56 226 ARG A C 1
ATOM 1706 O O . ARG A 1 226 ? -50.298 -22.450 19.660 1.00 85.56 226 ARG A O 1
ATOM 1713 N N . ARG A 1 227 ? -50.103 -20.653 20.994 1.00 85.31 227 ARG A N 1
ATOM 1714 C CA . ARG A 1 227 ? -51.016 -19.765 20.254 1.00 85.31 227 ARG A CA 1
ATOM 1715 C C . ARG A 1 227 ? -50.288 -18.807 19.303 1.00 85.31 227 ARG A C 1
ATOM 1717 O O . ARG A 1 227 ? -50.862 -18.431 18.287 1.00 85.31 227 ARG A O 1
ATOM 1724 N N . LEU A 1 228 ? -49.072 -18.380 19.649 1.00 82.62 228 LEU A N 1
ATOM 1725 C CA . LEU A 1 228 ? -48.243 -17.473 18.839 1.00 82.62 228 LEU A CA 1
ATOM 1726 C C . LEU A 1 228 ? -47.222 -18.202 17.952 1.00 82.62 228 LEU A C 1
ATOM 1728 O O . LEU A 1 228 ? -46.733 -17.615 16.989 1.00 82.62 228 LEU A O 1
ATOM 1732 N N . GLY A 1 229 ? -46.891 -19.456 18.264 1.00 71.88 229 GLY A N 1
ATOM 1733 C CA . GLY A 1 229 ? -46.024 -20.289 17.436 1.00 71.88 229 GLY A CA 1
ATOM 1734 C C . GLY A 1 229 ? -46.652 -20.633 16.077 1.00 71.88 229 GLY A C 1
ATOM 1735 O O . GLY A 1 229 ? -47.875 -20.559 15.916 1.00 71.88 229 GLY A O 1
ATOM 1736 N N . PRO A 1 230 ? -45.836 -21.027 15.083 1.00 58.03 230 PRO A N 1
ATOM 1737 C CA . PRO A 1 230 ? -46.335 -21.416 13.770 1.00 58.03 230 PRO A CA 1
ATOM 1738 C C . PRO A 1 230 ? -47.276 -22.619 13.898 1.00 58.03 230 PRO A C 1
ATOM 1740 O O . PRO A 1 230 ? -46.903 -23.657 14.447 1.00 58.03 230 PRO A O 1
ATOM 1743 N N . GLN A 1 231 ? -48.499 -22.492 13.375 1.00 44.09 231 GLN A N 1
ATOM 1744 C CA . GLN A 1 231 ? -49.435 -23.614 13.345 1.00 44.09 231 GLN A CA 1
ATOM 1745 C C . GLN A 1 231 ? -48.831 -24.775 12.537 1.00 44.09 231 GLN A C 1
ATOM 1747 O O . GLN A 1 231 ? -48.347 -24.542 11.423 1.00 44.09 231 GLN A O 1
ATOM 1752 N N . PRO A 1 232 ? -48.891 -26.026 13.033 1.00 42.22 232 PRO A N 1
ATOM 1753 C CA . PRO A 1 232 ? -48.579 -27.176 12.201 1.00 42.22 232 PRO A CA 1
ATOM 1754 C C . PRO A 1 232 ? -49.568 -27.195 11.033 1.00 42.22 232 PRO A C 1
ATOM 1756 O O . PRO A 1 232 ? -50.784 -27.200 11.239 1.00 42.22 232 PRO A O 1
ATOM 1759 N N . GLN A 1 233 ? -49.044 -27.175 9.806 1.00 39.53 233 GLN A N 1
ATOM 1760 C CA . GLN A 1 233 ? -49.868 -27.242 8.603 1.00 39.53 233 GLN A CA 1
ATOM 1761 C C . GLN A 1 233 ? -50.749 -28.491 8.675 1.00 39.53 233 GLN A C 1
ATOM 1763 O O . GLN A 1 233 ? -50.245 -29.601 8.860 1.00 39.53 233 GLN A O 1
ATOM 1768 N N . GLN A 1 234 ? -52.067 -28.314 8.543 1.00 36.12 234 GLN A N 1
ATOM 1769 C CA . GLN A 1 234 ? -52.982 -29.445 8.436 1.00 36.12 234 GLN A CA 1
ATOM 1770 C C . GLN A 1 234 ? -52.544 -30.302 7.248 1.00 36.12 234 GLN A C 1
ATOM 1772 O O . GLN A 1 234 ? -52.411 -29.792 6.134 1.00 36.12 234 GLN A O 1
ATOM 1777 N N . ALA A 1 235 ? -52.297 -31.592 7.493 1.00 38.94 235 ALA A N 1
ATOM 1778 C CA . ALA A 1 235 ? -51.935 -32.521 6.432 1.00 38.94 235 ALA A CA 1
ATOM 1779 C C . ALA A 1 235 ? -53.023 -32.468 5.343 1.00 38.94 235 ALA A C 1
ATOM 1781 O O . ALA A 1 235 ? -54.206 -32.591 5.677 1.00 38.94 235 ALA A O 1
ATOM 1782 N N . PRO A 1 236 ? -52.664 -32.242 4.066 1.00 38.69 236 PRO A N 1
ATOM 1783 C CA . PRO A 1 236 ? -53.656 -32.032 3.025 1.00 38.69 236 PRO A CA 1
ATOM 1784 C C . PRO A 1 236 ? -54.545 -33.268 2.893 1.00 38.69 236 PRO A C 1
ATOM 1786 O O . PRO A 1 236 ? -54.052 -34.397 2.840 1.00 38.69 236 PRO A O 1
ATOM 1789 N N . HIS A 1 237 ? -55.862 -33.049 2.812 1.00 41.38 237 HIS A N 1
ATOM 1790 C CA . HIS A 1 237 ? -56.802 -34.108 2.450 1.00 41.38 237 HIS A CA 1
ATOM 1791 C C . HIS A 1 237 ? -56.325 -34.803 1.161 1.00 41.38 237 HIS A C 1
ATOM 1793 O O . HIS A 1 237 ? -55.856 -34.109 0.252 1.00 41.38 237 HIS A O 1
ATOM 1799 N N . PRO A 1 238 ? -56.444 -36.140 1.051 1.00 38.53 238 PRO A N 1
ATOM 1800 C CA . PRO A 1 238 ? -55.953 -36.877 -0.106 1.00 38.53 238 PRO A CA 1
ATOM 1801 C C . PRO A 1 238 ? -56.696 -36.432 -1.370 1.00 38.53 238 PRO A C 1
ATOM 1803 O O . PRO A 1 238 ? -57.846 -36.805 -1.602 1.00 38.53 238 PRO A O 1
ATOM 1806 N N . GLN A 1 239 ? -56.034 -35.606 -2.179 1.00 39.84 239 GLN A N 1
ATOM 1807 C CA . GLN A 1 239 ? -56.555 -35.169 -3.467 1.00 39.84 239 GLN A CA 1
ATOM 1808 C C . GLN A 1 239 ? -56.574 -36.355 -4.448 1.00 39.84 239 GLN A C 1
ATOM 1810 O O . GLN A 1 239 ? -55.663 -37.189 -4.414 1.00 39.84 239 GLN A O 1
ATOM 1815 N N . PRO A 1 240 ? -57.584 -36.451 -5.334 1.00 40.34 240 PRO A N 1
ATOM 1816 C CA . PRO A 1 240 ? -57.570 -37.434 -6.412 1.00 40.34 240 PRO A CA 1
ATOM 1817 C C . PRO A 1 240 ? -56.357 -37.208 -7.328 1.00 40.34 240 PRO A C 1
ATOM 1819 O O . PRO A 1 240 ? -55.884 -36.083 -7.488 1.00 40.34 240 PRO A O 1
ATOM 1822 N N . GLN A 1 241 ? -55.848 -38.293 -7.917 1.00 36.41 241 GLN A N 1
ATOM 1823 C CA . GLN A 1 241 ? -54.593 -38.287 -8.675 1.00 36.41 241 GLN A CA 1
ATOM 1824 C C . GLN A 1 241 ? -54.616 -37.258 -9.826 1.00 36.41 241 GLN A C 1
ATOM 1826 O O . GLN A 1 241 ? -55.566 -37.257 -10.614 1.00 36.41 241 GLN A O 1
ATOM 1831 N N . PRO A 1 242 ? -53.586 -36.400 -9.960 1.00 37.25 242 PRO A N 1
ATOM 1832 C CA . PRO A 1 242 ? -53.546 -35.395 -11.013 1.00 37.25 242 PRO A CA 1
ATOM 1833 C C . PRO A 1 242 ? -53.278 -36.021 -12.387 1.00 37.25 242 PRO A C 1
ATOM 1835 O O . PRO A 1 242 ? -52.386 -36.853 -12.557 1.00 37.25 242 PRO A O 1
ATOM 1838 N N . LEU A 1 243 ? -54.029 -35.558 -13.387 1.00 42.62 243 LEU A N 1
ATOM 1839 C CA . LEU A 1 243 ? -53.745 -35.795 -14.804 1.00 42.62 243 LEU A CA 1
ATOM 1840 C C . LEU A 1 243 ? -52.403 -35.143 -15.208 1.00 42.62 243 LEU A C 1
ATOM 1842 O O . LEU A 1 243 ? -51.986 -34.168 -14.575 1.00 42.62 243 LEU A O 1
ATOM 1846 N N . PRO A 1 244 ? -51.715 -35.646 -16.254 1.00 35.94 244 PRO A N 1
ATOM 1847 C CA . PRO A 1 244 ? -50.412 -35.128 -16.664 1.00 35.94 244 PRO A CA 1
ATOM 1848 C C . PRO A 1 244 ? -50.448 -33.632 -17.014 1.00 35.94 244 PRO A C 1
ATOM 1850 O O . PRO A 1 244 ? -51.357 -33.135 -17.678 1.00 35.94 244 PRO A O 1
ATOM 1853 N N . TYR A 1 245 ? -49.419 -32.928 -16.545 1.00 35.84 245 TYR A N 1
ATOM 1854 C CA . TYR A 1 245 ? -49.327 -31.471 -16.483 1.00 35.84 245 TYR A CA 1
ATOM 1855 C C . TYR A 1 245 ? -49.317 -30.795 -17.866 1.00 35.84 245 TYR A C 1
ATOM 1857 O O . TYR A 1 245 ? -48.377 -30.966 -18.643 1.00 35.84 245 TYR A O 1
ATOM 1865 N N . GLN A 1 246 ? -50.321 -29.957 -18.143 1.00 38.28 246 GLN A N 1
ATOM 1866 C CA . GLN A 1 246 ? -50.214 -28.925 -19.179 1.00 38.28 246 GLN A CA 1
ATOM 1867 C C . GLN A 1 246 ? -49.464 -27.715 -18.610 1.00 38.28 246 GLN A C 1
ATOM 1869 O O . GLN A 1 246 ? -49.806 -27.215 -17.539 1.00 38.28 246 GLN A O 1
ATOM 1874 N N . ALA A 1 247 ? -48.449 -27.235 -19.331 1.00 35.88 247 ALA A N 1
ATOM 1875 C CA . ALA A 1 247 ? -47.697 -26.052 -18.927 1.00 35.88 247 ALA A CA 1
ATOM 1876 C C . ALA A 1 247 ? -48.576 -24.782 -18.990 1.00 35.88 247 ALA A C 1
ATOM 1878 O O . ALA A 1 247 ? -49.336 -24.619 -19.949 1.00 35.88 247 ALA A O 1
ATOM 1879 N N . PRO A 1 248 ? -48.483 -23.871 -18.003 1.00 38.78 248 PRO A N 1
ATOM 1880 C CA . PRO A 1 248 ? -49.320 -22.678 -17.952 1.00 38.78 248 PRO A CA 1
ATOM 1881 C C . PRO A 1 248 ? -48.965 -21.688 -19.066 1.00 38.78 248 PRO A C 1
ATOM 1883 O O . PRO A 1 248 ? -47.795 -21.387 -19.309 1.00 38.78 248 PRO A O 1
ATOM 1886 N N . ALA A 1 249 ? -49.989 -21.128 -19.710 1.00 37.59 249 ALA A N 1
ATOM 1887 C CA . ALA A 1 249 ? -49.815 -20.050 -20.674 1.00 37.59 249 ALA A CA 1
ATOM 1888 C C . ALA A 1 249 ? -49.383 -18.758 -19.959 1.00 37.59 249 ALA A C 1
ATOM 1890 O O . ALA A 1 249 ? -50.145 -18.184 -19.178 1.00 37.59 249 ALA A O 1
ATOM 1891 N N . ALA A 1 250 ? -48.170 -18.283 -20.248 1.00 37.69 250 ALA A N 1
ATOM 1892 C CA . ALA A 1 250 ? -47.733 -16.956 -19.830 1.00 37.69 250 ALA A CA 1
ATOM 1893 C C . ALA A 1 250 ? -48.597 -15.878 -20.510 1.00 37.69 250 ALA A C 1
ATOM 1895 O O . ALA A 1 250 ? -48.830 -15.927 -21.719 1.00 37.69 250 ALA A O 1
ATOM 1896 N N . GLN A 1 251 ? -49.077 -14.909 -19.730 1.00 39.81 251 GLN A N 1
ATOM 1897 C CA . GLN A 1 251 ? -49.879 -13.795 -20.240 1.00 39.81 251 GLN A CA 1
ATOM 1898 C C . GLN A 1 251 ? -49.008 -12.805 -21.047 1.00 39.81 251 GLN A C 1
ATOM 1900 O O . GLN A 1 251 ? -47.799 -12.724 -20.817 1.00 39.81 251 GLN A O 1
ATOM 1905 N N . PRO A 1 252 ? -49.582 -12.097 -22.040 1.00 37.84 252 PRO A N 1
ATOM 1906 C CA . PRO A 1 252 ? -48.799 -11.457 -23.095 1.00 37.84 252 PRO A CA 1
ATOM 1907 C C . PRO A 1 252 ? -48.100 -10.156 -22.654 1.00 37.84 252 PRO A C 1
ATOM 1909 O O . PRO A 1 252 ? -48.666 -9.390 -21.871 1.00 37.84 252 PRO A O 1
ATOM 1912 N N . PRO A 1 253 ? -46.918 -9.838 -23.221 1.00 38.62 253 PRO A N 1
ATOM 1913 C CA . PRO A 1 253 ? -46.319 -8.509 -23.122 1.00 38.62 253 PRO A CA 1
ATOM 1914 C C . PRO A 1 253 ? -47.185 -7.418 -23.771 1.00 38.62 253 PRO A C 1
ATOM 1916 O O . PRO A 1 253 ? -47.949 -7.672 -24.705 1.00 38.62 253 PRO A O 1
ATOM 1919 N N . LEU A 1 254 ? -47.020 -6.181 -23.298 1.00 38.78 254 LEU A N 1
ATOM 1920 C CA . LEU A 1 254 ? -47.711 -4.995 -23.812 1.00 38.78 254 LEU A CA 1
ATOM 1921 C C . LEU A 1 254 ? -47.323 -4.670 -25.265 1.00 38.78 254 LEU A C 1
ATOM 1923 O O . LEU A 1 254 ? -46.172 -4.829 -25.671 1.00 38.78 254 LEU A O 1
ATOM 1927 N N . GLN A 1 255 ? -48.284 -4.149 -26.031 1.00 34.31 255 GLN A N 1
ATOM 1928 C CA . GLN A 1 255 ? -48.053 -3.658 -27.392 1.00 34.31 255 GLN A CA 1
ATOM 1929 C C . GLN A 1 255 ? -47.325 -2.299 -27.375 1.00 34.31 255 GLN A C 1
ATOM 1931 O O . GLN A 1 255 ? -47.773 -1.393 -26.667 1.00 34.31 255 GLN A O 1
ATOM 1936 N N . PRO A 1 256 ? -46.270 -2.095 -28.185 1.00 40.16 256 PRO A N 1
ATOM 1937 C CA . PRO A 1 256 ? -45.761 -0.759 -28.471 1.00 40.16 256 PRO A CA 1
ATOM 1938 C C . PRO A 1 256 ? -46.725 -0.013 -29.407 1.00 40.16 256 PRO A C 1
ATOM 1940 O O . PRO A 1 256 ? -47.149 -0.545 -30.434 1.00 40.16 256 PRO A O 1
ATOM 1943 N N . GLN A 1 257 ? -47.048 1.239 -29.080 1.00 38.84 257 GLN A N 1
ATOM 1944 C CA . GLN A 1 257 ? -47.758 2.128 -30.002 1.00 38.84 257 GLN A CA 1
ATOM 1945 C C . GLN A 1 257 ? -46.810 2.598 -31.114 1.00 38.84 257 GLN A C 1
ATOM 1947 O O . GLN A 1 257 ? -45.712 3.073 -30.832 1.00 38.84 257 GLN A O 1
ATOM 1952 N N . TYR A 1 258 ? -47.269 2.537 -32.365 1.00 35.12 258 TYR A N 1
ATOM 1953 C CA . TYR A 1 258 ? -46.639 3.208 -33.505 1.00 35.12 258 TYR A CA 1
ATOM 1954 C C . TYR A 1 258 ? -47.599 4.261 -34.092 1.00 35.12 258 TYR A C 1
ATOM 1956 O O . TYR A 1 258 ? -48.813 4.038 -34.091 1.00 35.12 258 TYR A O 1
ATOM 1964 N N . PRO A 1 259 ? -47.091 5.407 -34.587 1.00 38.94 259 PRO A N 1
ATOM 1965 C CA . PRO A 1 259 ? -47.908 6.420 -35.254 1.00 38.94 259 PRO A CA 1
ATOM 1966 C C . PRO A 1 259 ? -48.446 5.925 -36.609 1.00 38.94 259 PRO A C 1
ATOM 1968 O O . PRO A 1 259 ? -47.911 4.989 -37.204 1.00 38.94 259 PRO A O 1
ATOM 1971 N N . GLN A 1 260 ? -49.511 6.562 -37.107 1.00 38.84 260 GLN A N 1
ATOM 1972 C CA . GLN A 1 260 ? -50.170 6.153 -38.354 1.00 38.84 260 GLN A CA 1
ATOM 1973 C C . GLN A 1 260 ? -49.324 6.430 -39.618 1.00 38.84 260 GLN A C 1
ATOM 1975 O O . GLN A 1 260 ? -48.592 7.422 -39.658 1.00 38.84 260 GLN A O 1
ATOM 1980 N N . PRO A 1 261 ? -49.445 5.592 -40.668 1.00 35.97 261 PRO A N 1
ATOM 1981 C CA . PRO A 1 261 ? -48.687 5.731 -41.910 1.00 35.97 261 PRO A CA 1
ATOM 1982 C C . PRO A 1 261 ? -49.333 6.688 -42.928 1.00 35.97 261 PRO A C 1
ATOM 1984 O O . PRO A 1 261 ? -50.554 6.816 -43.013 1.00 35.97 261 PRO A O 1
ATOM 1987 N N . GLN A 1 262 ? -48.492 7.284 -43.777 1.00 35.91 262 GLN A N 1
ATOM 1988 C CA . GLN A 1 262 ? -48.884 7.863 -45.072 1.00 35.91 262 GLN A CA 1
ATOM 1989 C C . GLN A 1 262 ? -48.936 6.760 -46.170 1.00 35.91 262 GLN A C 1
ATOM 1991 O O . GLN A 1 262 ? -48.466 5.646 -45.925 1.00 35.91 262 GLN A O 1
ATOM 1996 N N . PRO A 1 263 ? -49.574 6.988 -47.340 1.00 40.16 263 PRO A N 1
ATOM 1997 C CA . PRO A 1 263 ? -50.138 5.887 -48.137 1.00 40.16 263 PRO A CA 1
ATOM 1998 C C . PRO A 1 263 ? -49.238 5.259 -49.229 1.00 40.16 263 PRO A C 1
ATOM 2000 O O . PRO A 1 263 ? -48.624 5.977 -50.009 1.00 40.16 263 PRO A O 1
ATOM 2003 N N . GLN A 1 264 ? -49.382 3.925 -49.383 1.00 33.06 264 GLN A N 1
ATOM 2004 C CA . GLN A 1 264 ? -49.146 3.081 -50.589 1.00 33.06 264 GLN A CA 1
ATOM 2005 C C . GLN A 1 264 ? -47.692 2.889 -51.112 1.00 33.06 264 GLN A C 1
ATOM 2007 O O . GLN A 1 264 ? -46.841 3.729 -50.837 1.00 33.06 264 GLN A O 1
ATOM 2012 N N . PRO A 1 265 ? -47.386 1.837 -51.929 1.00 44.66 265 PRO A N 1
ATOM 2013 C CA . PRO A 1 265 ? -48.138 0.611 -52.286 1.00 44.66 265 PRO A CA 1
ATOM 2014 C C . PRO A 1 265 ? -47.364 -0.737 -52.057 1.00 44.66 265 PRO A C 1
ATOM 2016 O O . PRO A 1 265 ? -46.320 -0.782 -51.420 1.00 44.66 265 PRO A O 1
ATOM 2019 N N . GLN A 1 266 ? -47.939 -1.845 -52.561 1.00 38.09 266 GLN A N 1
ATOM 2020 C CA . GLN A 1 266 ? -47.499 -3.272 -52.581 1.00 38.09 266 GLN A CA 1
ATOM 2021 C C . GLN A 1 266 ? -46.231 -3.548 -53.452 1.00 38.09 266 GLN A C 1
ATOM 2023 O O . GLN A 1 266 ? -45.861 -2.610 -54.163 1.00 38.09 266 GLN A O 1
ATOM 2028 N N . PRO A 1 267 ? -45.583 -4.765 -53.510 1.00 52.81 267 PRO A N 1
ATOM 2029 C CA . PRO A 1 267 ? -46.091 -6.164 -53.332 1.00 52.81 267 PRO A CA 1
ATOM 2030 C C . PRO A 1 267 ? -45.074 -7.168 -52.648 1.00 52.81 267 PRO A C 1
ATOM 2032 O O . PRO A 1 267 ? -44.252 -6.693 -51.877 1.00 52.81 267 PRO A O 1
ATOM 2035 N N . LEU A 1 268 ? -45.007 -8.526 -52.771 1.00 32.81 268 LEU A N 1
ATOM 2036 C CA . LEU A 1 268 ? -45.746 -9.580 -53.530 1.00 32.81 268 LEU A CA 1
ATOM 2037 C C . LEU A 1 268 ? -45.871 -10.974 -52.804 1.00 32.81 268 LEU A C 1
ATOM 2039 O O . LEU A 1 268 ? -46.910 -11.213 -52.197 1.00 32.81 268 LEU A O 1
ATOM 2043 N N . ALA A 1 269 ? -44.915 -11.931 -52.920 1.00 34.91 269 ALA A N 1
ATOM 2044 C CA . ALA A 1 269 ? -45.123 -13.395 -52.680 1.00 34.91 269 ALA A CA 1
ATOM 2045 C C . ALA A 1 269 ? -43.801 -14.243 -52.593 1.00 34.91 269 ALA A C 1
ATOM 2047 O O . ALA A 1 269 ? -42.762 -13.715 -52.975 1.00 34.91 269 ALA A O 1
ATOM 2048 N N . GLN A 1 270 ? -43.722 -15.539 -52.185 1.00 36.03 270 GLN A N 1
ATOM 2049 C CA . GLN A 1 270 ? -44.728 -16.455 -51.578 1.00 36.03 270 GLN A CA 1
ATOM 2050 C C . GLN A 1 270 ? -44.237 -17.422 -50.434 1.00 36.03 270 GLN A C 1
ATOM 2052 O O . GLN A 1 270 ? -44.456 -17.031 -49.288 1.00 36.03 270 GLN A O 1
ATOM 2057 N N . PRO A 1 271 ? -43.718 -18.680 -50.615 1.00 44.16 271 PRO A N 1
ATOM 2058 C CA . PRO A 1 271 ? -44.196 -19.774 -49.737 1.00 44.16 271 PRO A CA 1
ATOM 2059 C C . PRO A 1 271 ? -43.149 -20.664 -49.002 1.00 44.16 271 PRO A C 1
ATOM 2061 O O . PRO A 1 271 ? -41.943 -20.570 -49.203 1.00 44.16 271 PRO A O 1
ATOM 2064 N N . ARG A 1 272 ? -43.665 -21.564 -48.139 1.00 36.94 272 ARG A N 1
ATOM 2065 C CA . ARG A 1 272 ? -42.996 -22.721 -47.468 1.00 36.94 272 ARG A CA 1
ATOM 2066 C C . ARG A 1 272 ? -43.108 -24.007 -48.356 1.00 36.94 272 ARG A C 1
ATOM 2068 O O . ARG A 1 272 ? -43.590 -23.838 -49.476 1.00 36.94 272 ARG A O 1
ATOM 2075 N N . PRO A 1 273 ? -42.865 -25.281 -47.913 1.00 58.84 273 PRO A N 1
ATOM 2076 C CA . PRO A 1 273 ? -42.256 -25.857 -46.681 1.00 58.84 273 PRO A CA 1
ATOM 2077 C C . PRO A 1 273 ? -41.272 -27.049 -46.937 1.00 58.84 273 PRO A C 1
ATOM 2079 O O . PRO A 1 273 ? -40.940 -27.319 -48.083 1.00 58.84 273 PRO A O 1
ATOM 2082 N N . VAL A 1 274 ? -40.854 -27.794 -45.885 1.00 30.30 274 VAL A N 1
ATOM 2083 C CA . VAL A 1 274 ? -40.932 -29.289 -45.717 1.00 30.30 274 VAL A CA 1
ATOM 2084 C C . VAL A 1 274 ? -40.249 -29.733 -44.386 1.00 30.30 274 VAL A C 1
ATOM 2086 O O . VAL A 1 274 ? -39.610 -28.916 -43.726 1.00 30.30 274 VAL A O 1
ATOM 2089 N N . GLN A 1 275 ? -40.490 -30.970 -43.918 1.00 32.44 275 GLN A N 1
ATOM 2090 C CA . GLN A 1 275 ? -40.212 -31.505 -42.561 1.00 32.44 275 GLN A CA 1
ATOM 2091 C C . GLN A 1 275 ? -39.081 -32.581 -42.509 1.00 32.44 275 GLN A C 1
ATOM 2093 O O . GLN A 1 275 ? -38.731 -33.117 -43.559 1.00 32.44 275 GLN A O 1
ATOM 2098 N N . PRO A 1 276 ? -38.532 -32.933 -41.316 1.00 46.81 276 PRO A N 1
ATOM 2099 C CA . PRO A 1 276 ? -37.486 -33.964 -41.121 1.00 46.81 276 PRO A CA 1
ATOM 2100 C C . PRO A 1 276 ? -37.959 -35.280 -40.428 1.00 46.81 276 PRO A C 1
ATOM 2102 O O . PRO A 1 276 ? -39.116 -35.371 -40.027 1.00 46.81 276 PRO A O 1
ATOM 2105 N N . GLN A 1 277 ? -37.005 -36.207 -40.165 1.00 39.41 277 GLN A N 1
ATOM 2106 C CA . GLN A 1 277 ? -37.085 -37.524 -39.451 1.00 39.41 277 GLN A CA 1
ATOM 2107 C C . GLN A 1 277 ? -37.443 -38.754 -40.336 1.00 39.41 277 GLN A C 1
ATOM 2109 O O . GLN A 1 277 ? -38.005 -38.519 -41.406 1.00 39.41 277 GLN A O 1
ATOM 2114 N N . PRO A 1 278 ? -37.127 -40.039 -39.966 1.00 51.44 278 PRO A N 1
ATOM 2115 C CA . PRO A 1 278 ? -36.839 -40.588 -38.610 1.00 51.44 278 PRO A CA 1
ATOM 2116 C C . PRO A 1 278 ? -35.766 -41.729 -38.450 1.00 51.44 278 PRO A C 1
ATOM 2118 O O . PRO A 1 278 ? -35.095 -42.105 -39.403 1.00 51.44 278 PRO A O 1
ATOM 2121 N N . LEU A 1 279 ? -35.722 -42.324 -37.230 1.00 30.83 279 LEU A N 1
ATOM 2122 C CA . LEU A 1 279 ? -35.262 -43.686 -36.801 1.00 30.83 279 LEU A CA 1
ATOM 2123 C C . LEU A 1 279 ? -33.854 -43.941 -36.168 1.00 30.83 279 LEU A C 1
ATOM 2125 O O . LEU A 1 279 ? -32.938 -43.132 -36.244 1.00 30.83 279 LEU A O 1
ATOM 2129 N N . GLN A 1 280 ? -33.775 -45.078 -35.442 1.00 40.00 280 GLN A N 1
ATOM 2130 C CA . GLN A 1 280 ? -32.712 -45.654 -34.561 1.00 40.00 280 GLN A CA 1
ATOM 2131 C C . GLN A 1 280 ? -32.268 -47.063 -35.113 1.00 40.00 280 GLN A C 1
ATOM 2133 O O . GLN A 1 280 ? -32.809 -47.389 -36.173 1.00 40.00 280 GLN A O 1
ATOM 2138 N N . PRO A 1 281 ? -31.422 -47.959 -34.493 1.00 47.94 281 PRO A N 1
ATOM 2139 C CA . PRO A 1 281 ? -30.819 -48.017 -33.133 1.00 47.94 281 PRO A CA 1
ATOM 2140 C C . PRO A 1 281 ? -29.333 -48.547 -33.005 1.00 47.94 281 PRO A C 1
ATOM 2142 O O . PRO A 1 281 ? -28.544 -48.446 -33.935 1.00 47.94 281 PRO A O 1
ATOM 2145 N N . GLN A 1 282 ? -28.975 -49.040 -31.797 1.00 43.38 282 GLN A N 1
ATOM 2146 C CA . GLN A 1 282 ? -27.705 -49.559 -31.180 1.00 43.38 282 GLN A CA 1
ATOM 2147 C C . GLN A 1 282 ? -27.029 -50.822 -31.830 1.00 43.38 282 GLN A C 1
ATOM 2149 O O . GLN A 1 282 ? -27.668 -51.319 -32.759 1.00 43.38 282 GLN A O 1
ATOM 2154 N N . PRO A 1 283 ? -25.846 -51.416 -31.395 1.00 54.16 283 PRO A N 1
ATOM 2155 C CA . PRO A 1 283 ? -25.285 -51.591 -30.003 1.00 54.16 283 PRO A CA 1
ATOM 2156 C C . PRO A 1 283 ? -23.729 -51.757 -29.729 1.00 54.16 283 PRO A C 1
ATOM 2158 O O . PRO A 1 283 ? -22.910 -51.706 -30.638 1.00 54.16 283 PRO A O 1
ATOM 2161 N N . PHE A 1 284 ? -23.381 -52.062 -28.447 1.00 36.94 284 PHE A N 1
ATOM 2162 C CA . PHE A 1 284 ? -22.165 -52.712 -27.836 1.00 36.94 284 PHE A CA 1
ATOM 2163 C C . PHE A 1 284 ? -20.877 -51.942 -27.394 1.00 36.94 284 PHE A C 1
ATOM 2165 O O . PHE A 1 284 ? -20.322 -51.144 -28.138 1.00 36.94 284 PHE A O 1
ATOM 2172 N N . GLY A 1 285 ? -20.323 -52.324 -26.212 1.00 32.31 285 GLY A N 1
ATOM 2173 C CA . GLY A 1 285 ? -18.899 -52.155 -25.794 1.00 32.31 285 GLY A CA 1
ATOM 2174 C C . GLY A 1 285 ? -18.614 -51.728 -24.321 1.00 32.31 285 GLY A C 1
ATOM 2175 O O . GLY A 1 285 ? -19.174 -50.740 -23.865 1.00 32.31 285 GLY A O 1
ATOM 2176 N N . GLN A 1 286 ? -17.717 -52.420 -23.585 1.00 38.88 286 GLN A N 1
ATOM 2177 C CA . GLN A 1 286 ? -17.150 -52.033 -22.251 1.00 38.88 286 GLN A CA 1
ATOM 2178 C C . GLN A 1 286 ? -15.601 -51.898 -22.315 1.00 38.88 286 GLN A C 1
ATOM 2180 O O . GLN A 1 286 ? -15.051 -52.189 -23.381 1.00 38.88 286 GLN A O 1
ATOM 2185 N N . PRO A 1 287 ? -14.873 -51.471 -21.242 1.00 47.88 287 PRO A N 1
ATOM 2186 C CA . PRO A 1 287 ? -14.260 -52.452 -20.306 1.00 47.88 287 PRO A CA 1
ATOM 2187 C C . PRO A 1 287 ? -14.179 -51.933 -18.804 1.00 47.88 287 PRO A C 1
ATOM 2189 O O . PRO A 1 287 ? -15.147 -51.285 -18.408 1.00 47.88 287 PRO A O 1
ATOM 2192 N N . PRO A 1 288 ? -13.200 -52.246 -17.896 1.00 58.81 288 PRO A N 1
ATOM 2193 C CA . PRO A 1 288 ? -13.464 -52.636 -16.480 1.00 58.81 288 PRO A CA 1
ATOM 2194 C C . PRO A 1 288 ? -12.731 -51.731 -15.432 1.00 58.81 288 PRO A C 1
ATOM 2196 O O . PRO A 1 288 ? -12.185 -50.700 -15.807 1.00 58.81 288 PRO A O 1
ATOM 2199 N N . ALA A 1 289 ? -12.499 -52.062 -14.146 1.00 37.28 289 ALA A N 1
ATOM 2200 C CA . ALA A 1 289 ? -13.268 -52.629 -13.011 1.00 37.28 289 ALA A CA 1
ATOM 2201 C C . ALA A 1 289 ? -12.360 -52.541 -11.738 1.00 37.28 289 ALA A C 1
ATOM 2203 O O . ALA A 1 289 ? -11.153 -52.347 -11.872 1.00 37.28 289 ALA A O 1
ATOM 2204 N N . ALA A 1 290 ? -12.890 -52.688 -10.513 1.00 44.81 290 ALA A N 1
ATOM 2205 C CA . ALA A 1 290 ? -12.133 -52.580 -9.241 1.00 44.81 290 ALA A CA 1
ATOM 2206 C C . ALA A 1 290 ? -12.586 -53.627 -8.191 1.00 44.81 290 ALA A C 1
ATOM 2208 O O . ALA A 1 290 ? -13.568 -54.324 -8.450 1.00 44.81 290 ALA A O 1
ATOM 2209 N N . PRO A 1 291 ? -11.934 -53.729 -7.006 1.00 63.00 291 PRO A N 1
ATOM 2210 C CA . PRO A 1 291 ? -12.594 -54.332 -5.833 1.00 63.00 291 PRO A CA 1
ATOM 2211 C C . PRO A 1 291 ? -12.366 -53.642 -4.454 1.00 63.00 291 PRO A C 1
ATOM 2213 O O . PRO A 1 291 ? -11.235 -53.434 -4.037 1.00 63.00 291 PRO A O 1
ATOM 2216 N N . HIS A 1 292 ? -13.487 -53.367 -3.761 1.00 39.00 292 HIS A N 1
ATOM 2217 C CA . HIS A 1 292 ? -13.845 -53.527 -2.317 1.00 39.00 292 HIS A CA 1
ATOM 2218 C C . HIS A 1 292 ? -12.818 -53.249 -1.169 1.00 39.00 292 HIS A C 1
ATOM 2220 O O . HIS A 1 292 ? -11.691 -53.715 -1.231 1.00 39.00 292 HIS A O 1
ATOM 2226 N N . GLN A 1 293 ? -13.088 -52.455 -0.101 1.00 36.56 293 GLN A N 1
ATOM 2227 C CA . GLN A 1 293 ? -14.143 -52.465 0.970 1.00 36.56 293 GLN A CA 1
ATOM 2228 C C . GLN A 1 293 ? -13.973 -53.555 2.072 1.00 36.56 293 GLN A C 1
ATOM 2230 O O . GLN A 1 293 ? -13.386 -54.582 1.740 1.00 36.56 293 GLN A O 1
ATOM 2235 N N . PRO A 1 294 ? -14.537 -53.435 3.318 1.00 57.03 294 PRO A N 1
ATOM 2236 C CA . PRO A 1 294 ? -15.369 -52.362 3.942 1.00 57.03 294 PRO A CA 1
ATOM 2237 C C . PRO A 1 294 ? -15.026 -52.000 5.443 1.00 57.03 294 PRO A C 1
ATOM 2239 O O . PRO A 1 294 ? -14.021 -52.445 5.981 1.00 57.03 294 PRO A O 1
ATOM 2242 N N . VAL A 1 295 ? -15.960 -51.297 6.132 1.00 31.23 295 VAL A N 1
ATOM 2243 C CA . VAL A 1 295 ? -16.235 -51.243 7.611 1.00 31.23 295 VAL A CA 1
ATOM 2244 C C . VAL A 1 295 ? -15.656 -50.060 8.450 1.00 31.23 295 VAL A C 1
ATOM 2246 O O . VAL A 1 295 ? -14.595 -49.519 8.166 1.00 31.23 295 VAL A O 1
ATOM 2249 N N . GLN A 1 296 ? -16.434 -49.623 9.461 1.00 34.69 296 GLN A N 1
ATOM 2250 C CA . GLN A 1 296 ? -16.224 -48.524 10.447 1.00 34.69 296 GLN A CA 1
ATOM 2251 C C . GLN A 1 296 ? -16.138 -49.123 11.898 1.00 34.69 296 GLN A C 1
ATOM 2253 O O . GLN A 1 296 ? -16.095 -50.349 11.978 1.00 34.69 296 GLN A O 1
ATOM 2258 N N . PRO A 1 297 ? -16.226 -48.407 13.059 1.00 50.84 297 PRO A N 1
ATOM 2259 C CA . PRO A 1 297 ? -16.226 -46.958 13.339 1.00 50.84 297 PRO A CA 1
ATOM 2260 C C . PRO A 1 297 ? -15.375 -46.483 14.564 1.00 50.84 297 PRO A C 1
ATOM 2262 O O . PRO A 1 297 ? -14.889 -47.271 15.362 1.00 50.84 297 PRO A O 1
ATOM 2265 N N . GLN A 1 298 ? -15.391 -45.155 14.780 1.00 32.59 298 GLN A N 1
ATOM 2266 C CA . GLN A 1 298 ? -15.449 -44.447 16.084 1.00 32.59 298 GLN A CA 1
ATOM 2267 C C . GLN A 1 298 ? -14.228 -44.230 17.025 1.00 32.59 298 GLN A C 1
ATOM 2269 O O . GLN A 1 298 ? -13.428 -45.108 17.315 1.00 32.59 298 GLN A O 1
ATOM 2274 N N . GLN A 1 299 ? -14.304 -43.035 17.643 1.00 29.88 299 GLN A N 1
ATOM 2275 C CA . GLN A 1 299 ? -13.826 -42.583 18.967 1.00 29.88 299 GLN A CA 1
ATOM 2276 C C . GLN A 1 299 ? -12.389 -42.052 19.182 1.00 29.88 299 GLN A C 1
ATOM 2278 O O . GLN A 1 299 ? -11.438 -42.340 18.466 1.00 29.88 299 GLN A O 1
ATOM 2283 N N . MET A 1 300 ? -12.318 -41.131 20.154 1.00 34.66 300 MET A N 1
ATOM 2284 C CA . MET A 1 300 ? -11.248 -40.161 20.430 1.00 34.66 300 MET A CA 1
ATOM 2285 C C . MET A 1 300 ? -10.222 -40.684 21.446 1.00 34.66 300 MET A C 1
ATOM 2287 O O . MET A 1 300 ? -10.604 -41.420 22.351 1.00 34.66 300 MET A O 1
ATOM 2291 N N . THR A 1 301 ? -8.981 -40.170 21.423 1.00 30.53 301 THR A N 1
ATOM 2292 C CA . THR A 1 301 ? -8.347 -39.455 22.570 1.00 30.53 301 THR A CA 1
ATOM 2293 C C . THR A 1 301 ? -6.931 -38.930 22.242 1.00 30.53 301 THR A C 1
ATOM 2295 O O . THR A 1 301 ? -6.241 -39.443 21.367 1.00 30.53 301 THR A O 1
ATOM 2298 N N . HIS A 1 302 ? -6.500 -37.877 22.950 1.00 34.00 302 HIS A N 1
ATOM 2299 C CA . HIS A 1 302 ? -5.106 -37.381 23.033 1.00 34.00 302 HIS A CA 1
ATOM 2300 C C . HIS A 1 302 ? -4.423 -37.946 24.321 1.00 34.00 302 HIS A C 1
ATOM 2302 O O . HIS A 1 302 ? -5.119 -38.666 25.040 1.00 34.00 302 HIS A O 1
ATOM 2308 N N . PRO A 1 303 ? -3.172 -37.593 24.745 1.00 50.53 303 PRO A N 1
ATOM 2309 C CA . PRO A 1 303 ? -2.122 -36.733 24.148 1.00 50.53 303 PRO A CA 1
ATOM 2310 C C . PRO A 1 303 ? -0.650 -37.269 24.256 1.00 50.53 303 PRO A C 1
ATOM 2312 O O . PRO A 1 303 ? -0.389 -38.347 24.773 1.00 50.53 303 PRO A O 1
ATOM 2315 N N . ARG A 1 304 ? 0.313 -36.383 23.913 1.00 30.19 304 ARG A N 1
ATOM 2316 C CA . ARG A 1 304 ? 1.669 -36.179 24.516 1.00 30.19 304 ARG A CA 1
ATOM 2317 C C . ARG A 1 304 ? 2.927 -36.945 24.020 1.00 30.19 304 ARG A C 1
ATOM 2319 O O . ARG A 1 304 ? 3.212 -38.059 24.423 1.00 30.19 304 ARG A O 1
ATOM 2326 N N . MET A 1 305 ? 3.778 -36.169 23.330 1.00 37.62 305 MET A N 1
ATOM 2327 C CA . MET A 1 305 ? 5.232 -35.950 23.544 1.00 37.62 305 MET A CA 1
ATOM 2328 C C . MET A 1 305 ? 6.208 -37.124 23.793 1.00 37.62 305 MET A C 1
ATOM 2330 O O . MET A 1 305 ? 6.253 -37.702 24.874 1.00 37.62 305 MET A O 1
ATOM 2334 N N . THR A 1 306 ? 7.199 -37.246 22.900 1.00 32.31 306 THR A N 1
ATOM 2335 C CA . THR A 1 306 ? 8.643 -37.370 23.236 1.00 32.31 306 THR A CA 1
ATOM 2336 C C . THR A 1 306 ? 9.500 -36.923 22.031 1.00 32.31 306 THR A C 1
ATOM 2338 O O . THR A 1 306 ? 8.964 -36.732 20.940 1.00 32.31 306 THR A O 1
ATOM 2341 N N . HIS A 1 307 ? 10.803 -36.670 22.225 1.00 36.81 307 HIS A N 1
ATOM 2342 C CA . HIS A 1 307 ? 11.729 -36.115 21.208 1.00 36.81 307 HIS A CA 1
ATOM 2343 C C . HIS A 1 307 ? 12.811 -37.154 20.767 1.00 36.81 307 HIS A C 1
ATOM 2345 O O . HIS A 1 307 ? 12.780 -38.275 21.273 1.00 36.81 307 HIS A O 1
ATOM 2351 N N . PRO A 1 308 ? 13.689 -36.878 19.771 1.00 51.88 308 PRO A N 1
ATOM 2352 C CA . PRO A 1 308 ? 14.067 -37.871 18.751 1.00 51.88 308 PRO A CA 1
ATOM 2353 C C . PRO A 1 308 ? 15.439 -38.546 18.943 1.00 51.88 308 PRO A C 1
ATOM 2355 O O . PRO A 1 308 ? 16.263 -38.095 19.736 1.00 51.88 308 PRO A O 1
ATOM 2358 N N . GLN A 1 309 ? 15.717 -39.568 18.118 1.00 34.28 309 GLN A N 1
ATOM 2359 C CA . GLN A 1 309 ? 17.060 -40.120 17.863 1.00 34.28 309 GLN A CA 1
ATOM 2360 C C . GLN A 1 309 ? 17.278 -40.445 16.365 1.00 34.28 309 GLN A C 1
ATOM 2362 O O . GLN A 1 309 ? 16.332 -40.446 15.578 1.00 34.28 309 GLN A O 1
ATOM 2367 N N . ASN A 1 310 ? 18.542 -40.651 15.973 1.00 36.44 310 ASN A N 1
ATOM 2368 C CA . ASN A 1 310 ? 19.041 -40.589 14.587 1.00 36.44 310 ASN A CA 1
ATOM 2369 C C . ASN A 1 310 ? 18.912 -41.894 13.764 1.00 36.44 310 ASN A C 1
ATOM 2371 O O . ASN A 1 310 ? 18.954 -42.982 14.340 1.00 36.44 310 ASN A O 1
ATOM 2375 N N . PRO A 1 311 ? 18.926 -41.806 12.416 1.00 50.41 311 PRO A N 1
ATOM 2376 C CA . PRO A 1 311 ? 19.293 -42.910 11.523 1.00 50.41 311 PRO A CA 1
ATOM 2377 C C . PRO A 1 311 ? 20.831 -43.046 11.325 1.00 50.41 311 PRO A C 1
ATOM 2379 O O . PRO A 1 311 ? 21.560 -42.068 11.512 1.00 50.41 311 PRO A O 1
ATOM 2382 N N . PRO A 1 312 ? 21.342 -44.232 10.925 1.00 54.81 312 PRO A N 1
ATOM 2383 C CA . PRO A 1 312 ? 22.765 -44.492 10.640 1.00 54.81 312 PRO A CA 1
ATOM 2384 C C . PRO A 1 312 ? 23.197 -44.165 9.178 1.00 54.81 312 PRO A C 1
ATOM 2386 O O . PRO A 1 312 ? 22.336 -43.900 8.338 1.00 54.81 312 PRO A O 1
ATOM 2389 N N . PRO A 1 313 ? 24.514 -44.160 8.853 1.00 53.41 313 PRO A N 1
ATOM 2390 C CA . PRO A 1 313 ? 25.058 -43.530 7.636 1.00 53.41 313 PRO A CA 1
ATOM 2391 C C . PRO A 1 313 ? 25.403 -44.480 6.465 1.00 53.41 313 PRO A C 1
ATOM 2393 O O . PRO A 1 313 ? 25.493 -45.695 6.626 1.00 53.41 313 PRO A O 1
ATOM 2396 N N . ALA A 1 314 ? 25.710 -43.886 5.300 1.00 39.97 314 ALA A N 1
ATOM 2397 C CA . ALA A 1 314 ? 26.311 -44.532 4.123 1.00 39.97 314 ALA A CA 1
ATOM 2398 C C . ALA A 1 314 ? 27.554 -43.751 3.615 1.00 39.97 314 ALA A C 1
ATOM 2400 O O . ALA A 1 314 ? 27.784 -42.612 4.021 1.00 39.97 314 ALA A O 1
ATOM 2401 N N . ALA A 1 315 ? 28.387 -44.386 2.781 1.00 41.75 315 ALA A N 1
ATOM 2402 C CA . ALA A 1 315 ? 29.786 -43.999 2.533 1.00 41.75 315 ALA A CA 1
ATOM 2403 C C . ALA A 1 315 ? 30.020 -42.978 1.382 1.00 41.75 315 ALA A C 1
ATOM 2405 O O . ALA A 1 315 ? 29.195 -42.882 0.472 1.00 41.75 315 ALA A O 1
ATOM 2406 N N . PRO A 1 316 ? 31.155 -42.238 1.382 1.00 51.78 316 PRO A N 1
ATOM 2407 C CA . PRO A 1 316 ? 31.488 -41.241 0.358 1.00 51.78 316 PRO A CA 1
ATOM 2408 C C . PRO A 1 316 ? 32.203 -41.823 -0.878 1.00 51.78 316 PRO A C 1
ATOM 2410 O O . PRO A 1 316 ? 32.974 -42.776 -0.775 1.00 51.78 316 PRO A O 1
ATOM 2413 N N . PHE A 1 317 ? 32.023 -41.173 -2.034 1.00 41.12 317 PHE A N 1
ATOM 2414 C CA . PHE A 1 317 ? 32.800 -41.400 -3.264 1.00 41.12 317 PHE A CA 1
ATOM 2415 C C . PHE A 1 317 ? 33.879 -40.319 -3.461 1.00 41.12 317 PHE A C 1
ATOM 2417 O O . PHE A 1 317 ? 33.702 -39.177 -3.039 1.00 41.12 317 PHE A O 1
ATOM 2424 N N . ALA A 1 318 ? 34.985 -40.674 -4.124 1.00 39.91 318 ALA A N 1
ATOM 2425 C CA . ALA A 1 318 ? 36.137 -39.798 -4.370 1.00 39.91 318 ALA A CA 1
ATOM 2426 C C . ALA A 1 318 ? 36.297 -39.423 -5.866 1.00 39.91 318 ALA A C 1
ATOM 2428 O O . ALA A 1 318 ? 35.933 -40.226 -6.727 1.00 39.91 318 ALA A O 1
ATOM 2429 N N . PRO A 1 319 ? 36.854 -38.237 -6.194 1.00 51.66 319 PRO A N 1
ATOM 2430 C CA . PRO A 1 319 ? 37.092 -37.798 -7.573 1.00 51.66 319 PRO A CA 1
ATOM 2431 C C . PRO A 1 319 ? 38.437 -38.298 -8.160 1.00 51.66 319 PRO A C 1
ATOM 2433 O O . PRO A 1 319 ? 39.367 -38.587 -7.403 1.00 51.66 319 PRO A O 1
ATOM 2436 N N . PRO A 1 320 ? 38.575 -38.371 -9.502 1.00 53.94 320 PRO A N 1
ATOM 2437 C CA . PRO A 1 320 ? 39.801 -38.799 -10.190 1.00 53.94 320 PRO A CA 1
ATOM 2438 C C . PRO A 1 320 ? 40.875 -37.685 -10.319 1.00 53.94 320 PRO A C 1
ATOM 2440 O O . PRO A 1 320 ? 40.556 -36.504 -10.172 1.00 53.94 320 PRO A O 1
ATOM 2443 N N . PRO A 1 321 ? 42.150 -38.037 -10.603 1.00 54.19 321 PRO A N 1
ATOM 2444 C CA . PRO A 1 321 ? 43.288 -37.108 -10.575 1.00 54.19 321 PRO A CA 1
ATOM 2445 C C . PRO A 1 321 ? 43.575 -36.371 -11.901 1.00 54.19 321 PRO A C 1
ATOM 2447 O O . PRO A 1 321 ? 43.174 -36.799 -12.981 1.00 54.19 321 PRO A O 1
ATOM 2450 N N . LEU A 1 322 ? 44.352 -35.283 -11.804 1.00 39.53 322 LEU A N 1
ATOM 2451 C CA . LEU A 1 322 ? 44.899 -34.505 -12.928 1.00 39.53 322 LEU A CA 1
ATOM 2452 C C . LEU A 1 322 ? 46.301 -34.987 -13.352 1.00 39.53 322 LEU A C 1
ATOM 2454 O O . LEU A 1 322 ? 47.032 -35.573 -12.557 1.00 39.53 322 LEU A O 1
ATOM 2458 N N . VAL A 1 323 ? 46.697 -34.674 -14.593 1.00 40.22 323 VAL A N 1
ATOM 2459 C CA . VAL A 1 323 ? 47.999 -35.021 -15.200 1.00 40.22 323 VAL A CA 1
ATOM 2460 C C . VAL A 1 323 ? 48.676 -33.766 -15.774 1.00 40.22 323 VAL A C 1
ATOM 2462 O O . VAL A 1 323 ? 48.002 -32.929 -16.371 1.00 40.22 323 VAL A O 1
ATOM 2465 N N . GLN A 1 324 ? 50.004 -33.649 -15.637 1.00 38.06 324 GLN A N 1
ATOM 2466 C CA . GLN A 1 324 ? 50.844 -32.636 -16.303 1.00 38.06 324 GLN A CA 1
ATOM 2467 C C . GLN A 1 324 ? 52.218 -33.214 -16.721 1.00 38.06 324 GLN A C 1
ATOM 2469 O O . GLN A 1 324 ? 52.780 -34.008 -15.963 1.00 38.06 324 GLN A O 1
ATOM 2474 N N . PRO A 1 325 ? 52.788 -32.800 -17.874 1.00 48.53 325 PRO A N 1
ATOM 2475 C CA . PRO A 1 325 ? 54.193 -33.019 -18.250 1.00 48.53 325 PRO A CA 1
ATOM 2476 C C . PRO A 1 325 ? 55.107 -31.780 -17.983 1.00 48.53 325 PRO A C 1
ATOM 2478 O O . PRO A 1 325 ? 54.580 -30.716 -17.662 1.00 48.53 325 PRO A O 1
ATOM 2481 N N . PRO A 1 326 ? 56.460 -31.889 -18.077 1.00 65.88 326 PRO A N 1
ATOM 2482 C CA . PRO A 1 326 ? 57.407 -30.970 -17.404 1.00 65.88 326 PRO A CA 1
ATOM 2483 C C . PRO A 1 326 ? 58.388 -30.187 -18.336 1.00 65.88 326 PRO A C 1
ATOM 2485 O O . PRO A 1 326 ? 58.128 -30.079 -19.530 1.00 65.88 326 PRO A O 1
ATOM 2488 N N . PHE A 1 327 ? 59.535 -29.727 -17.773 1.00 35.22 327 PHE A N 1
ATOM 2489 C CA . PHE A 1 327 ? 60.688 -28.942 -18.324 1.00 35.22 327 PHE A CA 1
ATOM 2490 C C . PHE A 1 327 ? 60.575 -27.394 -18.201 1.00 35.22 327 PHE A C 1
ATOM 2492 O O . PHE A 1 327 ? 59.487 -26.863 -18.372 1.00 35.22 327 PHE A O 1
ATOM 2499 N N . ALA A 1 328 ? 61.618 -26.587 -17.894 1.00 33.34 328 ALA A N 1
ATOM 2500 C CA . ALA A 1 328 ? 63.043 -26.810 -17.531 1.00 33.34 328 ALA A CA 1
ATOM 2501 C C . ALA A 1 328 ? 63.616 -25.674 -16.605 1.00 33.34 328 ALA A C 1
ATOM 2503 O O . ALA A 1 328 ? 62.882 -24.775 -16.206 1.00 33.34 328 ALA A O 1
ATOM 2504 N N . ALA A 1 329 ? 64.914 -25.721 -16.240 1.00 34.06 329 ALA A N 1
ATOM 2505 C CA . ALA A 1 329 ? 65.650 -24.747 -15.383 1.00 34.06 329 ALA A CA 1
ATOM 2506 C C . ALA A 1 329 ? 66.157 -23.495 -16.161 1.00 34.06 329 ALA A C 1
ATOM 2508 O O . ALA A 1 329 ? 66.047 -23.486 -17.381 1.00 34.06 329 ALA A O 1
ATOM 2509 N N . GLY A 1 330 ? 66.759 -22.421 -15.605 1.00 32.53 330 GLY A N 1
ATOM 2510 C CA . GLY A 1 330 ? 67.268 -22.000 -14.268 1.00 32.53 330 GLY A CA 1
ATOM 2511 C C . GLY A 1 330 ? 68.135 -20.715 -14.464 1.00 32.53 330 GLY A C 1
ATOM 2512 O O . GLY A 1 330 ? 67.981 -20.098 -15.517 1.00 32.53 330 GLY A O 1
ATOM 2513 N N . PRO A 1 331 ? 69.143 -20.345 -13.631 1.00 59.19 331 PRO A N 1
ATOM 2514 C CA . PRO A 1 331 ? 69.362 -20.477 -12.175 1.00 59.19 331 PRO A CA 1
ATOM 2515 C C . PRO A 1 331 ? 69.882 -19.141 -11.523 1.00 59.19 331 PRO A C 1
ATOM 2517 O O . PRO A 1 331 ? 69.788 -18.093 -12.149 1.00 59.19 331 PRO A O 1
ATOM 2520 N N . VAL A 1 332 ? 70.511 -19.202 -10.320 1.00 35.09 332 VAL A N 1
ATOM 2521 C CA . VAL A 1 332 ? 71.318 -18.129 -9.632 1.00 35.09 332 VAL A CA 1
ATOM 2522 C C . VAL A 1 332 ? 70.498 -16.955 -9.032 1.00 35.09 332 VAL A C 1
ATOM 2524 O O . VAL A 1 332 ? 69.528 -16.534 -9.639 1.00 35.09 332 VAL A O 1
ATOM 2527 N N . GLN A 1 333 ? 70.781 -16.318 -7.873 1.00 35.22 333 GLN A N 1
ATOM 2528 C CA . GLN A 1 333 ? 71.503 -16.575 -6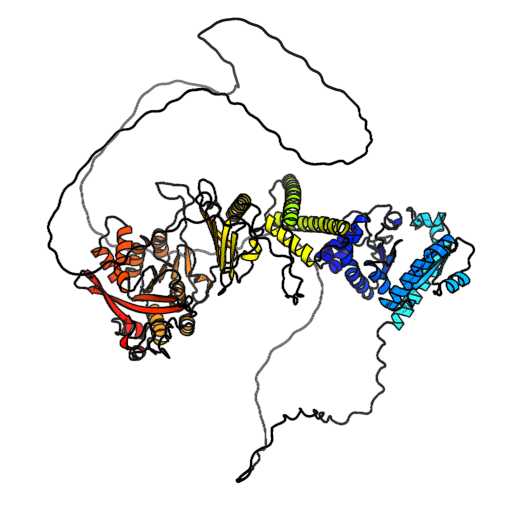.589 1.00 35.22 333 GLN A CA 1
ATOM 2529 C C . GLN A 1 333 ? 70.924 -15.576 -5.530 1.00 35.22 333 GLN A C 1
ATOM 2531 O O . GLN A 1 333 ? 70.199 -14.663 -5.908 1.00 35.22 333 GLN A O 1
ATOM 2536 N N . GLY A 1 334 ? 71.175 -15.614 -4.208 1.00 30.73 334 GLY A N 1
ATOM 2537 C CA . GLY A 1 334 ? 71.894 -16.578 -3.357 1.00 30.73 334 GLY A CA 1
ATOM 2538 C C . GLY A 1 334 ? 72.722 -15.917 -2.224 1.00 30.73 334 GLY A C 1
ATOM 2539 O O . GLY A 1 334 ? 73.803 -15.414 -2.497 1.00 30.73 334 GLY A O 1
ATOM 2540 N N . GLY A 1 335 ? 72.279 -15.957 -0.951 1.00 30.11 335 GLY A N 1
ATOM 2541 C CA . GLY A 1 335 ? 73.057 -15.448 0.206 1.00 30.11 335 GLY A CA 1
ATOM 2542 C C . GLY A 1 335 ? 72.543 -15.874 1.603 1.00 30.11 335 GLY A C 1
ATOM 2543 O O . GLY A 1 335 ? 71.342 -15.874 1.857 1.00 30.11 335 GLY A O 1
ATOM 2544 N N . ARG A 1 336 ? 73.462 -16.257 2.506 1.00 37.00 336 ARG A N 1
ATOM 2545 C CA . ARG A 1 336 ? 73.320 -16.697 3.931 1.00 37.00 336 ARG A CA 1
ATOM 2546 C C . ARG A 1 336 ? 74.592 -16.218 4.705 1.00 37.00 336 ARG A C 1
ATOM 2548 O O . ARG A 1 336 ? 75.479 -15.747 3.991 1.00 37.00 336 ARG A O 1
ATOM 2555 N N . PRO A 1 337 ? 74.785 -16.326 6.056 1.00 50.78 337 PRO A N 1
ATOM 2556 C CA . PRO A 1 337 ? 74.148 -17.203 7.067 1.00 50.78 337 PRO A CA 1
ATOM 2557 C C . PRO A 1 337 ? 73.849 -16.531 8.457 1.00 50.78 337 PRO A C 1
ATOM 2559 O O . PRO A 1 337 ? 73.653 -15.325 8.538 1.00 50.78 337 PRO A O 1
ATOM 2562 N N . ALA A 1 338 ? 73.806 -17.323 9.546 1.00 36.19 338 ALA A N 1
ATOM 2563 C CA . ALA A 1 338 ? 73.689 -16.972 10.990 1.00 36.19 338 ALA A CA 1
ATOM 2564 C C . ALA A 1 338 ? 74.653 -17.890 11.819 1.00 36.19 338 ALA A C 1
ATOM 2566 O O . ALA A 1 338 ? 75.349 -18.659 11.145 1.00 36.19 338 ALA A O 1
ATOM 2567 N N . PRO A 1 339 ? 74.703 -17.974 13.187 1.00 60.50 339 PRO A N 1
ATOM 2568 C CA . PRO A 1 339 ? 74.104 -17.223 14.330 1.00 60.50 339 PRO A CA 1
ATOM 2569 C C . PRO A 1 339 ? 75.241 -16.698 15.298 1.00 60.50 339 PRO A C 1
ATOM 2571 O O . PRO A 1 339 ? 76.140 -16.084 14.732 1.00 60.50 339 PRO A O 1
ATOM 2574 N N . PRO A 1 340 ? 75.390 -16.943 16.645 1.00 60.41 340 PRO A N 1
ATOM 2575 C CA . PRO A 1 340 ? 74.481 -17.104 17.820 1.00 60.41 340 PRO A CA 1
ATOM 2576 C C . PRO A 1 340 ? 74.869 -16.393 19.181 1.00 60.41 340 PRO A C 1
ATOM 2578 O O . PRO A 1 340 ? 76.036 -16.232 19.506 1.00 60.41 340 PRO A O 1
ATOM 2581 N N . HIS A 1 341 ? 73.871 -16.192 20.070 1.00 36.97 341 HIS A N 1
ATOM 2582 C CA . HIS A 1 341 ? 73.871 -16.314 21.568 1.00 36.97 341 HIS A CA 1
ATOM 2583 C C . HIS A 1 341 ? 74.715 -15.475 22.598 1.00 36.97 341 HIS A C 1
ATOM 2585 O O . HIS A 1 341 ? 75.920 -15.319 22.479 1.00 36.97 341 HIS A O 1
ATOM 2591 N N . GLN A 1 342 ? 74.057 -15.230 23.768 1.00 36.41 342 GLN A N 1
ATOM 2592 C CA . GLN A 1 342 ? 74.570 -15.028 25.168 1.00 36.41 342 GLN A CA 1
ATOM 2593 C C . GLN A 1 342 ? 75.151 -13.632 25.562 1.00 36.41 342 GLN A C 1
ATOM 2595 O O . GLN A 1 342 ? 75.584 -12.905 24.683 1.00 36.41 342 GLN A O 1
ATOM 2600 N N . GLN A 1 343 ? 75.165 -13.124 26.824 1.00 38.22 343 GLN A N 1
ATOM 2601 C CA . GLN A 1 343 ? 74.802 -13.584 28.208 1.00 38.22 343 GLN A CA 1
ATOM 2602 C C . GLN A 1 343 ? 74.470 -12.327 29.134 1.00 38.22 343 GLN A C 1
ATOM 2604 O O . GLN A 1 343 ? 74.144 -11.294 28.559 1.00 38.22 343 GLN A O 1
ATOM 2609 N N . PRO A 1 344 ? 74.600 -12.263 30.498 1.00 61.81 344 PRO A N 1
ATOM 2610 C CA . PRO A 1 344 ? 73.781 -12.835 31.607 1.00 61.81 344 PRO A CA 1
ATOM 2611 C C . PRO A 1 344 ? 73.352 -11.863 32.774 1.00 61.81 344 PRO A C 1
ATOM 2613 O O . PRO A 1 344 ? 74.010 -10.851 32.999 1.00 61.81 344 PRO A O 1
ATOM 2616 N N . ARG A 1 345 ? 72.395 -12.261 33.660 1.00 29.83 345 ARG A N 1
ATOM 2617 C CA . ARG A 1 345 ? 72.530 -12.402 35.163 1.00 29.83 345 ARG A CA 1
ATOM 2618 C C . ARG A 1 345 ? 71.195 -12.705 35.920 1.00 29.83 345 ARG A C 1
ATOM 2620 O O . ARG A 1 345 ? 70.141 -12.807 35.308 1.00 29.83 345 ARG A O 1
ATOM 2627 N N . ARG A 1 346 ? 71.284 -12.987 37.237 1.00 37.22 346 ARG A N 1
ATOM 2628 C CA . ARG A 1 346 ? 70.289 -13.565 38.207 1.00 37.22 346 ARG A CA 1
ATOM 2629 C C . ARG A 1 346 ? 70.190 -12.664 39.494 1.00 37.22 346 ARG A C 1
ATOM 2631 O O . ARG A 1 346 ? 70.925 -11.677 39.466 1.00 37.22 346 ARG A O 1
ATOM 2638 N N . PRO A 1 347 ? 69.447 -12.937 40.625 1.00 54.47 347 PRO A N 1
ATOM 2639 C CA . PRO A 1 347 ? 68.693 -14.151 41.050 1.00 54.47 347 PRO A CA 1
ATOM 2640 C C . PRO A 1 347 ? 67.335 -14.015 41.851 1.00 54.47 347 PRO A C 1
ATOM 2642 O O . PRO A 1 347 ? 67.073 -13.048 42.550 1.00 54.47 347 PRO A O 1
ATOM 2645 N N . THR A 1 348 ? 66.537 -15.104 41.842 1.00 32.88 348 THR A N 1
ATOM 2646 C CA . THR A 1 348 ? 65.711 -15.717 42.941 1.00 32.88 348 THR A CA 1
ATOM 2647 C C . THR A 1 348 ? 64.627 -14.981 43.791 1.00 32.88 348 THR A C 1
ATOM 2649 O O . THR A 1 348 ? 64.947 -14.307 44.762 1.00 32.88 348 THR A O 1
ATOM 2652 N N . SER A 1 349 ? 63.365 -15.458 43.660 1.00 31.47 349 SER A N 1
ATOM 2653 C CA . SER A 1 349 ? 62.545 -16.177 44.696 1.00 31.47 349 SER A CA 1
ATOM 2654 C C . SER A 1 349 ? 61.161 -15.652 45.184 1.00 31.47 349 SER A C 1
ATOM 2656 O O . SER A 1 349 ? 60.938 -14.471 45.393 1.00 31.47 349 SER A O 1
ATOM 2658 N N . ARG A 1 350 ? 60.276 -16.644 45.444 1.00 29.81 350 ARG A N 1
ATOM 2659 C CA . ARG A 1 350 ? 59.131 -16.756 46.398 1.00 29.81 350 ARG A CA 1
ATOM 2660 C C . ARG A 1 350 ? 57.903 -15.798 46.388 1.00 29.81 350 ARG A C 1
ATOM 2662 O O . ARG A 1 350 ? 57.918 -14.724 46.960 1.00 29.81 350 ARG A O 1
ATOM 2669 N N . ARG A 1 351 ? 56.764 -16.419 46.015 1.00 31.02 351 ARG A N 1
ATOM 2670 C CA . ARG A 1 351 ? 55.465 -16.535 46.746 1.00 31.02 351 ARG A CA 1
ATOM 2671 C C . ARG A 1 351 ? 54.612 -15.286 47.118 1.00 31.02 351 ARG A C 1
ATOM 2673 O O . ARG A 1 351 ? 54.885 -14.599 48.088 1.00 31.02 351 ARG A O 1
ATOM 2680 N N . SER A 1 352 ? 53.415 -15.265 46.505 1.00 28.55 352 SER A N 1
ATOM 2681 C CA . SER A 1 352 ? 52.065 -14.991 47.075 1.00 28.55 352 SER A CA 1
ATOM 2682 C C . SER A 1 352 ? 51.649 -13.610 47.636 1.00 28.55 352 SER A C 1
ATOM 2684 O O . SER A 1 352 ? 52.287 -13.065 48.522 1.00 28.55 352 SER A O 1
ATOM 2686 N N . ARG A 1 353 ? 50.454 -13.177 47.166 1.00 29.69 353 ARG A N 1
ATOM 2687 C CA . ARG A 1 353 ? 49.313 -12.465 47.823 1.00 29.69 353 ARG A CA 1
ATOM 2688 C C . ARG A 1 353 ? 49.387 -12.188 49.348 1.00 29.69 353 ARG A C 1
ATOM 2690 O O . ARG A 1 353 ? 49.934 -13.037 50.047 1.00 29.69 353 ARG A O 1
ATOM 2697 N N . PRO A 1 354 ? 48.640 -11.191 49.903 1.00 47.56 354 PRO A N 1
ATOM 2698 C CA . PRO A 1 354 ? 47.569 -10.355 49.306 1.00 47.56 354 PRO A CA 1
ATOM 2699 C C . PRO A 1 354 ? 47.741 -8.841 49.630 1.00 47.56 354 PRO A C 1
ATOM 2701 O O . PRO A 1 354 ? 48.835 -8.418 49.980 1.00 47.56 354 PRO A O 1
ATOM 2704 N N . GLY A 1 355 ? 46.663 -8.038 49.600 1.00 23.86 355 GLY A N 1
ATOM 2705 C CA . GLY A 1 355 ? 46.556 -6.838 50.457 1.00 23.86 355 GLY A CA 1
ATOM 2706 C C . GLY A 1 355 ? 45.968 -5.584 49.800 1.00 23.86 355 GLY A C 1
ATOM 2707 O O . GLY A 1 355 ? 46.553 -5.017 48.886 1.00 23.86 355 GLY A O 1
ATOM 2708 N N . SER A 1 356 ? 44.820 -5.123 50.296 1.00 27.86 356 SER A N 1
ATOM 2709 C CA . SER A 1 356 ? 44.114 -3.914 49.850 1.00 27.86 356 SER A CA 1
ATOM 2710 C C . SER A 1 356 ? 44.489 -2.650 50.645 1.00 27.86 356 SER A C 1
ATOM 2712 O O . SER A 1 356 ? 44.342 -2.658 51.866 1.00 27.86 356 SER A O 1
ATOM 2714 N N . SER A 1 357 ? 44.750 -1.539 49.936 1.00 29.61 357 SER A N 1
ATOM 2715 C CA . SER A 1 357 ? 44.504 -0.146 50.398 1.00 29.61 357 SER A CA 1
ATOM 2716 C C . SER A 1 357 ? 45.384 0.384 51.571 1.00 29.61 357 SER A C 1
ATOM 2718 O O . SER A 1 357 ? 46.167 -0.365 52.141 1.00 29.61 357 SER A O 1
ATOM 2720 N N . PRO A 1 358 ? 45.267 1.671 51.984 1.00 53.88 358 PRO A N 1
ATOM 2721 C CA . PRO A 1 358 ? 45.4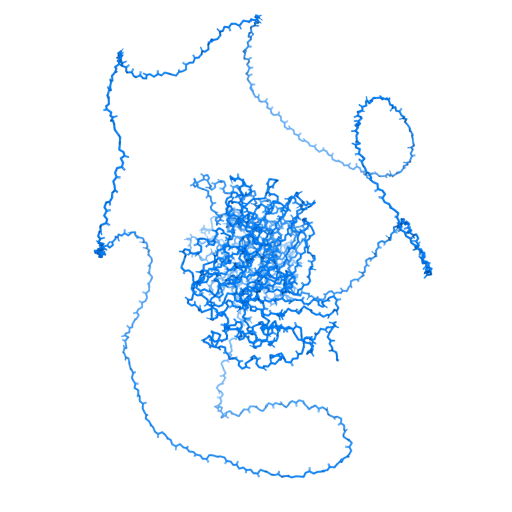85 2.895 51.186 1.00 53.88 358 PRO A CA 1
ATOM 2722 C C . PRO A 1 358 ? 46.384 3.956 51.911 1.00 53.88 358 PRO A C 1
ATOM 2724 O O . PRO A 1 358 ? 46.978 3.666 52.941 1.00 53.88 358 PRO A O 1
ATOM 2727 N N . ALA A 1 359 ? 46.368 5.215 51.421 1.00 24.66 359 ALA A N 1
ATOM 2728 C CA . ALA A 1 359 ? 46.675 6.493 52.123 1.00 24.66 359 ALA A CA 1
ATOM 2729 C C . ALA A 1 359 ? 48.052 7.209 51.948 1.00 24.66 359 ALA A C 1
ATOM 2731 O O . ALA A 1 359 ? 48.943 7.137 52.783 1.00 24.66 359 ALA A O 1
ATOM 2732 N N . SER A 1 360 ? 48.117 8.068 50.919 1.00 40.53 360 SER A N 1
ATOM 2733 C CA . SER A 1 360 ? 48.540 9.496 50.942 1.00 40.53 360 SER A CA 1
ATOM 2734 C C . SER A 1 360 ? 49.770 10.024 51.734 1.00 40.53 360 SER A C 1
ATOM 2736 O O . SER A 1 360 ? 49.732 10.152 52.957 1.00 40.53 360 SER A O 1
ATOM 2738 N N . GLY A 1 361 ? 50.699 10.659 51.002 1.00 26.83 361 GLY A N 1
ATOM 2739 C CA . GLY A 1 361 ? 51.505 11.837 51.408 1.00 26.83 361 GLY A CA 1
ATOM 2740 C C . GLY A 1 361 ? 52.009 12.561 50.138 1.00 26.83 361 GLY A C 1
ATOM 2741 O O . GLY A 1 361 ? 52.286 11.875 49.165 1.00 26.83 361 GLY A O 1
ATOM 2742 N N . ARG A 1 362 ? 51.984 13.893 49.933 1.00 34.94 362 ARG A N 1
ATOM 2743 C CA . ARG A 1 362 ? 52.289 15.125 50.715 1.00 34.94 362 ARG A CA 1
ATOM 2744 C C . ARG A 1 362 ? 53.776 15.528 50.788 1.00 34.94 362 ARG A C 1
ATOM 2746 O O . ARG A 1 362 ? 54.501 15.032 51.640 1.00 34.94 362 ARG A O 1
ATOM 2753 N N . SER A 1 363 ? 54.128 16.609 50.081 1.00 33.91 363 SER A N 1
ATOM 2754 C CA . SER A 1 363 ? 55.129 17.623 50.482 1.00 33.91 363 SER A CA 1
ATOM 2755 C C . SER A 1 363 ? 54.879 18.959 49.730 1.00 33.91 363 SER A C 1
ATOM 2757 O O . SER A 1 363 ? 54.078 18.980 48.802 1.00 33.91 363 SER A O 1
ATOM 2759 N N . GLY A 1 364 ? 55.474 20.083 50.176 1.00 29.89 364 GLY A N 1
ATOM 2760 C CA . GLY A 1 364 ? 55.429 21.407 49.497 1.00 29.89 364 GLY A CA 1
ATOM 2761 C C . GLY A 1 364 ? 54.098 22.205 49.536 1.00 29.89 364 GLY A C 1
ATOM 2762 O O . GLY A 1 364 ? 53.462 22.365 48.509 1.00 29.89 364 GLY A O 1
ATOM 2763 N N . TRP A 1 365 ? 53.509 22.563 50.689 1.00 29.52 365 TRP A N 1
ATOM 2764 C CA . TRP A 1 365 ? 53.764 23.787 51.502 1.00 29.52 365 TRP A CA 1
ATOM 2765 C C . TRP A 1 365 ? 53.197 25.104 50.925 1.00 29.52 365 TRP A C 1
ATOM 2767 O O . TRP A 1 365 ? 53.492 25.447 49.795 1.00 29.52 365 TRP A O 1
ATOM 2777 N N . SER A 1 366 ? 52.465 25.951 51.672 1.00 35.44 366 SER A N 1
ATOM 2778 C CA . SER A 1 366 ? 51.873 25.889 53.040 1.00 35.44 366 SER A CA 1
ATOM 2779 C C . SER A 1 366 ? 50.740 26.961 53.134 1.00 35.44 366 SER A C 1
ATOM 2781 O O . SER A 1 366 ? 50.345 27.423 52.074 1.00 35.44 366 SER A O 1
ATOM 2783 N N . ARG A 1 367 ? 50.085 27.450 54.211 1.00 36.50 367 ARG A N 1
ATOM 2784 C CA . ARG A 1 367 ? 50.076 27.495 55.712 1.00 36.50 367 ARG A CA 1
ATOM 2785 C C . ARG A 1 367 ? 48.629 27.995 56.080 1.00 36.50 367 ARG A C 1
ATOM 2787 O O . ARG A 1 367 ? 48.035 28.646 55.236 1.00 36.50 367 ARG A O 1
ATOM 2794 N N . ARG A 1 368 ? 47.979 27.871 57.257 1.00 34.28 368 ARG A N 1
ATOM 2795 C CA . ARG A 1 368 ? 48.080 27.070 58.508 1.00 34.28 368 ARG A CA 1
ATOM 2796 C C . ARG A 1 368 ? 46.786 27.335 59.347 1.00 34.28 368 ARG A C 1
ATOM 2798 O O . ARG A 1 368 ? 46.422 28.496 59.445 1.00 34.28 368 ARG A O 1
ATOM 2805 N N . ARG A 1 369 ? 46.226 26.340 60.075 1.00 34.59 369 ARG A N 1
ATOM 2806 C CA . ARG A 1 369 ? 45.098 26.428 61.078 1.00 34.59 369 ARG A CA 1
ATOM 2807 C C . ARG A 1 369 ? 43.654 26.615 60.512 1.00 34.59 369 ARG A C 1
ATOM 2809 O O . ARG A 1 369 ? 43.516 27.243 59.479 1.00 34.59 369 ARG A O 1
ATOM 2816 N N . SER A 1 370 ? 42.552 26.140 61.137 1.00 31.69 370 SER A N 1
ATOM 2817 C CA . SER A 1 370 ? 42.360 25.061 62.152 1.00 31.69 370 SER A CA 1
ATOM 2818 C C . SER A 1 370 ? 40.880 24.688 62.466 1.00 31.69 370 SER A C 1
ATOM 2820 O O . SER A 1 370 ? 40.060 25.588 62.588 1.00 31.69 370 SER A O 1
ATOM 2822 N N . ARG A 1 371 ? 40.658 23.412 62.858 1.00 30.83 371 ARG A N 1
ATOM 2823 C CA . ARG A 1 371 ? 39.586 22.841 63.739 1.00 30.83 371 ARG A CA 1
ATOM 2824 C C . ARG A 1 371 ? 38.181 22.469 63.179 1.00 30.83 371 ARG A C 1
ATOM 2826 O O . ARG A 1 371 ? 37.773 22.866 62.101 1.00 30.83 371 ARG A O 1
ATOM 2833 N N . THR A 1 372 ? 37.543 21.572 63.947 1.00 26.77 372 THR A N 1
ATOM 2834 C CA . THR A 1 372 ? 36.281 20.780 63.816 1.00 26.77 372 THR A CA 1
ATOM 2835 C C . THR A 1 372 ? 35.142 21.405 64.694 1.00 26.77 372 THR A C 1
ATOM 2837 O O . THR A 1 372 ? 35.462 22.455 65.254 1.00 26.77 372 THR A O 1
ATOM 2840 N N . PRO A 1 373 ? 33.886 20.870 64.914 1.00 44.16 373 PRO A N 1
ATOM 2841 C CA . PRO A 1 373 ? 33.377 19.477 64.751 1.00 44.16 373 PRO A CA 1
ATOM 2842 C C . PRO A 1 373 ? 31.863 19.165 64.418 1.00 44.16 373 PRO A C 1
ATOM 2844 O O . PRO A 1 373 ? 30.946 19.883 64.779 1.00 44.16 373 PRO A O 1
ATOM 2847 N N . ARG A 1 374 ? 31.623 17.964 63.845 1.00 28.56 374 ARG A N 1
ATOM 2848 C CA . ARG A 1 374 ? 30.720 16.836 64.273 1.00 28.56 374 ARG A CA 1
ATOM 2849 C C . ARG A 1 374 ? 29.281 17.059 64.863 1.00 28.56 374 ARG A C 1
ATOM 2851 O O . ARG A 1 374 ? 29.162 17.602 65.952 1.00 28.56 374 ARG A O 1
ATOM 2858 N N . ARG A 1 375 ? 28.291 16.281 64.336 1.00 28.45 375 ARG A N 1
ATOM 2859 C CA . ARG A 1 375 ? 26.966 15.855 64.939 1.00 28.45 375 ARG A CA 1
ATOM 2860 C C . ARG A 1 375 ? 25.902 16.979 65.131 1.00 28.45 375 ARG A C 1
ATOM 2862 O O . ARG A 1 375 ? 26.274 18.132 65.033 1.00 28.45 375 ARG A O 1
ATOM 2869 N N . THR A 1 376 ? 24.576 16.781 65.325 1.00 28.20 376 THR A N 1
ATOM 2870 C CA . THR A 1 376 ? 23.618 15.657 65.628 1.00 28.20 376 THR A CA 1
ATOM 2871 C C . THR A 1 376 ? 22.230 15.959 64.980 1.00 28.20 376 THR A C 1
ATOM 2873 O O . THR A 1 376 ? 21.851 17.117 64.978 1.00 28.20 376 THR A O 1
ATOM 2876 N N . SER A 1 377 ? 21.505 15.041 64.310 1.00 26.27 377 SER A N 1
ATOM 2877 C CA . SER A 1 377 ? 20.491 14.045 64.786 1.00 26.27 377 SER A CA 1
ATOM 2878 C C . SER A 1 377 ? 19.014 14.516 64.987 1.00 26.27 377 SER A C 1
ATOM 2880 O O . SER A 1 377 ? 18.774 15.650 65.372 1.00 26.27 377 SER A O 1
ATOM 2882 N N . ARG A 1 378 ? 18.062 13.565 64.806 1.00 27.77 378 ARG A N 1
ATOM 2883 C CA . ARG A 1 378 ? 16.596 13.537 65.130 1.00 27.77 378 ARG A CA 1
ATOM 2884 C C . ARG A 1 378 ? 15.531 14.030 64.104 1.00 27.77 378 ARG A C 1
ATOM 2886 O O . ARG A 1 378 ? 15.523 15.168 63.665 1.00 27.77 378 ARG A O 1
ATOM 2893 N N . ARG A 1 379 ? 14.573 13.122 63.819 1.00 27.64 379 ARG A N 1
ATOM 2894 C CA . ARG A 1 379 ? 13.146 13.345 63.433 1.00 27.64 379 ARG A CA 1
ATOM 2895 C C . ARG A 1 379 ? 12.277 13.328 64.738 1.00 27.64 379 ARG A C 1
ATOM 2897 O O . ARG A 1 379 ? 12.906 13.330 65.799 1.00 27.64 379 ARG A O 1
ATOM 2904 N N . PRO A 1 380 ? 10.944 13.034 64.767 1.00 53.66 380 PRO A N 1
ATOM 2905 C CA . PRO A 1 380 ? 9.786 13.234 63.846 1.00 53.66 380 PRO A CA 1
ATOM 2906 C C . PRO A 1 380 ? 8.569 13.950 64.548 1.00 53.66 380 PRO A C 1
ATOM 2908 O O . PRO A 1 380 ? 8.768 14.534 65.604 1.00 53.66 380 PRO A O 1
ATOM 2911 N N . TRP A 1 381 ? 7.325 13.786 64.026 1.00 24.25 381 TRP A N 1
ATOM 2912 C CA . TRP A 1 381 ? 5.976 14.069 64.626 1.00 24.25 381 TRP A CA 1
ATOM 2913 C C . TRP A 1 381 ? 5.451 15.532 64.581 1.00 24.25 381 TRP A C 1
ATOM 2915 O O . TRP A 1 381 ? 6.243 16.454 64.695 1.00 24.25 381 TRP A O 1
ATOM 2925 N N . CYS A 1 382 ? 4.135 15.826 64.475 1.00 23.73 382 CYS A N 1
ATOM 2926 C CA . CYS A 1 382 ? 2.972 15.111 63.879 1.00 23.73 382 CYS A CA 1
ATOM 2927 C C . CYS A 1 382 ? 1.705 16.018 63.847 1.00 23.73 382 CYS A C 1
ATOM 2929 O O . CYS A 1 382 ? 1.592 16.873 64.718 1.00 23.73 382 CYS A O 1
ATOM 2931 N N . ARG A 1 383 ? 0.698 15.697 62.997 1.00 26.61 383 ARG A N 1
ATOM 2932 C CA . ARG A 1 383 ? -0.721 16.188 63.036 1.00 26.61 383 ARG A CA 1
ATOM 2933 C C . ARG A 1 383 ? -0.925 17.714 62.789 1.00 26.61 383 ARG A C 1
ATOM 2935 O O . ARG A 1 383 ? 0.029 18.470 62.874 1.00 26.61 383 ARG A O 1
ATOM 2942 N N . SER A 1 384 ? -2.101 18.248 62.412 1.00 27.50 384 SER A N 1
ATOM 2943 C CA . SER A 1 384 ? -3.415 17.675 62.011 1.00 27.50 384 SER A CA 1
ATOM 2944 C C . SER A 1 384 ? -4.233 18.651 61.131 1.00 27.50 384 SER A C 1
ATOM 2946 O O . SER A 1 384 ? -4.019 19.858 61.171 1.00 27.50 384 SER A O 1
ATOM 2948 N N . SER A 1 385 ? -5.212 18.116 60.389 1.00 31.23 385 SER A N 1
ATOM 2949 C CA . SER A 1 385 ? -6.330 18.806 59.696 1.00 31.23 385 SER A CA 1
ATOM 2950 C C . SER A 1 385 ? -7.272 19.561 60.685 1.00 31.23 385 SER A C 1
ATOM 2952 O O . SER A 1 385 ? -7.125 19.300 61.882 1.00 31.23 385 SER A O 1
ATOM 2954 N N . PRO A 1 386 ? -8.261 20.417 60.278 1.00 43.53 386 PRO A N 1
ATOM 2955 C CA . PRO A 1 386 ? -9.195 20.213 59.147 1.00 43.53 386 PRO A CA 1
ATOM 2956 C C . PRO A 1 386 ? -9.657 21.461 58.324 1.00 43.53 386 PRO A C 1
ATOM 2958 O O . PRO A 1 386 ? -9.179 22.577 58.482 1.00 43.53 386 PRO A O 1
ATOM 2961 N N . ARG A 1 387 ? -10.614 21.206 57.408 1.00 30.53 387 ARG A N 1
ATOM 2962 C CA . ARG A 1 387 ? -11.495 22.140 56.645 1.00 30.53 387 ARG A CA 1
ATOM 2963 C C . ARG A 1 387 ? -12.575 22.787 57.590 1.00 30.53 387 ARG A C 1
ATOM 2965 O O . ARG A 1 387 ? -12.487 22.467 58.774 1.00 30.53 387 ARG A O 1
ATOM 2972 N N . PRO A 1 388 ? -13.648 23.538 57.169 1.00 49.97 388 PRO A N 1
ATOM 2973 C CA . PRO A 1 388 ? -14.148 23.854 55.802 1.00 49.97 388 PRO A CA 1
ATOM 2974 C C . PRO A 1 388 ? -14.856 25.231 55.534 1.00 49.97 388 PRO A C 1
ATOM 2976 O O . PRO A 1 388 ? -15.165 25.964 56.458 1.00 49.97 388 PRO A O 1
ATOM 2979 N N . ARG A 1 389 ? -15.270 25.455 54.258 1.00 30.16 389 ARG A N 1
ATOM 2980 C CA . ARG A 1 389 ? -16.491 26.186 53.763 1.00 30.16 389 ARG A CA 1
ATOM 2981 C C . ARG A 1 389 ? -16.711 27.668 54.194 1.00 30.16 389 ARG A C 1
ATOM 2983 O O . ARG A 1 389 ? -16.828 27.958 55.371 1.00 30.16 389 ARG A O 1
ATOM 2990 N N . ARG A 1 390 ? -16.970 28.625 53.281 1.00 29.27 390 ARG A N 1
ATOM 2991 C CA . ARG A 1 390 ? -18.230 28.799 52.496 1.00 29.27 390 ARG A CA 1
ATOM 2992 C C . ARG A 1 390 ? -18.080 29.834 51.348 1.00 29.27 390 ARG A C 1
ATOM 2994 O O . ARG A 1 390 ? -17.256 30.733 51.434 1.00 29.27 390 ARG A O 1
ATOM 3001 N N . SER A 1 391 ? -18.934 29.721 50.326 1.00 27.34 391 SER A N 1
ATOM 3002 C CA . SER A 1 391 ? -19.244 30.717 49.260 1.00 27.34 391 SER A CA 1
ATOM 3003 C C . SER A 1 391 ? -20.400 31.664 49.722 1.00 27.34 391 SER A C 1
ATOM 3005 O O . SER A 1 391 ? -20.821 31.461 50.867 1.00 27.34 391 SER A O 1
ATOM 3007 N N . PRO A 1 392 ? -21.008 32.600 48.926 1.00 47.88 392 PRO A N 1
ATOM 3008 C CA . PRO A 1 392 ? -20.901 32.855 47.466 1.00 47.88 392 PRO A CA 1
ATOM 3009 C C . PRO A 1 392 ? -20.995 34.340 46.969 1.00 47.88 392 PRO A C 1
ATOM 3011 O O . PRO A 1 392 ? -21.208 35.250 47.759 1.00 47.88 392 PRO A O 1
ATOM 3014 N N . ALA A 1 393 ? -21.011 34.517 45.628 1.00 28.42 393 ALA A N 1
ATOM 3015 C CA . ALA A 1 393 ? -21.658 35.618 44.862 1.00 28.42 393 ALA A CA 1
ATOM 3016 C C . ALA A 1 393 ? -21.027 37.046 44.940 1.00 28.42 393 ALA A C 1
ATOM 3018 O O . ALA A 1 393 ? -20.307 37.346 45.880 1.00 28.42 393 ALA A O 1
ATOM 3019 N N . ARG A 1 394 ? -21.224 37.987 43.986 1.00 28.22 394 ARG A N 1
ATOM 3020 C CA . ARG A 1 394 ? -21.865 37.967 42.641 1.00 28.22 394 ARG A CA 1
ATOM 3021 C C . ARG A 1 394 ? -21.288 39.086 41.728 1.00 28.22 394 ARG A C 1
ATOM 3023 O O . ARG A 1 394 ? -21.014 40.173 42.209 1.00 28.22 394 ARG A O 1
ATOM 3030 N N . THR A 1 395 ? -21.183 38.804 40.424 1.00 28.92 395 THR A N 1
ATOM 3031 C CA . THR A 1 395 ? -21.262 39.702 39.232 1.00 28.92 395 THR A CA 1
ATOM 3032 C C . THR A 1 395 ? -21.174 41.243 39.358 1.00 28.92 395 THR A C 1
ATOM 3034 O O . THR A 1 395 ? -22.101 41.852 39.891 1.00 28.92 395 THR A O 1
ATOM 3037 N N . ALA A 1 396 ? -20.224 41.864 38.634 1.00 28.45 396 ALA A N 1
ATOM 3038 C CA . ALA A 1 396 ? -20.401 43.140 37.906 1.00 28.45 396 ALA A CA 1
ATOM 3039 C C . ALA A 1 396 ? -19.308 43.351 36.819 1.00 28.45 396 ALA A C 1
ATOM 3041 O O . ALA A 1 396 ? -18.148 43.029 37.055 1.00 28.45 396 ALA A O 1
ATOM 3042 N N . ASP A 1 397 ? -19.683 43.922 35.666 1.00 35.44 397 ASP A N 1
ATOM 3043 C CA . ASP A 1 397 ? -18.824 44.526 34.616 1.00 35.44 397 ASP A CA 1
ATOM 3044 C C . ASP A 1 397 ? -19.316 45.978 34.433 1.00 35.44 397 ASP A C 1
ATOM 3046 O O . ASP A 1 397 ? -20.526 46.208 34.568 1.00 35.44 397 ASP A O 1
ATOM 3050 N N . PRO A 1 398 ? -18.437 46.976 34.212 1.00 44.25 398 PRO A N 1
ATOM 3051 C CA . PRO A 1 398 ? -18.460 47.624 32.896 1.00 44.25 398 PRO A CA 1
ATOM 3052 C C . PRO A 1 398 ? -17.097 48.136 32.373 1.00 44.25 398 PRO A C 1
ATOM 3054 O O . PRO A 1 398 ? -16.088 48.232 33.071 1.00 44.25 398 PRO A O 1
ATOM 3057 N N . ARG A 1 399 ? -17.113 48.540 31.096 1.00 33.00 399 ARG A N 1
ATOM 3058 C CA . ARG A 1 399 ? -15.954 48.877 30.251 1.00 33.00 399 ARG A CA 1
ATOM 3059 C C . ARG A 1 399 ? -15.541 50.369 30.267 1.00 33.00 399 ARG A C 1
ATOM 3061 O O . ARG A 1 399 ? -16.284 51.242 30.698 1.00 33.00 399 ARG A O 1
ATOM 3068 N N . THR A 1 400 ? -14.416 50.635 29.584 1.00 33.16 400 THR A N 1
ATOM 3069 C CA . THR A 1 400 ? -13.987 51.891 28.904 1.00 33.16 400 THR A CA 1
ATOM 3070 C C . THR A 1 400 ? -13.621 53.156 29.701 1.00 33.16 400 THR A C 1
ATOM 3072 O O . THR A 1 400 ? -14.490 53.811 30.257 1.00 33.16 400 THR A O 1
ATOM 3075 N N . ALA A 1 401 ? -12.371 53.623 29.517 1.00 29.41 401 ALA A N 1
ATOM 3076 C CA . ALA A 1 401 ? -12.011 55.003 29.115 1.00 29.41 401 ALA A CA 1
ATOM 3077 C C . ALA A 1 401 ? -10.524 55.083 28.655 1.00 29.41 401 ALA A C 1
ATOM 3079 O O . ALA A 1 401 ? -9.806 54.088 28.722 1.00 29.41 401 ALA A O 1
ATOM 3080 N N . ARG A 1 402 ? -10.060 56.241 28.145 1.00 31.78 402 ARG A N 1
ATOM 3081 C CA . ARG A 1 402 ? -8.696 56.478 27.594 1.00 31.78 402 ARG A CA 1
ATOM 3082 C C . ARG A 1 402 ? -7.935 57.563 28.384 1.00 31.78 402 ARG A C 1
ATOM 3084 O O . ARG A 1 402 ? -8.561 58.531 28.798 1.00 31.78 402 ARG A O 1
ATOM 3091 N N . GLY A 1 403 ? -6.596 57.500 28.458 1.00 26.70 403 GLY A N 1
ATOM 3092 C CA . GLY A 1 403 ? -5.749 58.590 28.991 1.00 26.70 403 GLY A CA 1
ATOM 3093 C C . GLY A 1 403 ? -4.244 58.430 28.692 1.00 26.70 403 GLY A C 1
ATOM 3094 O O . GLY A 1 403 ? -3.743 57.312 28.668 1.00 26.70 403 GLY A O 1
ATOM 3095 N N . ARG A 1 404 ? -3.534 59.540 28.420 1.00 30.95 404 ARG A N 1
ATOM 3096 C CA . ARG A 1 404 ? -2.062 59.626 28.184 1.00 30.95 404 ARG A CA 1
ATOM 3097 C C . ARG A 1 404 ? -1.329 59.967 29.521 1.00 30.95 404 ARG A C 1
ATOM 3099 O O . ARG A 1 404 ? -2.022 60.145 30.511 1.00 30.95 404 ARG A O 1
ATOM 3106 N N . CYS A 1 405 ? 0.002 60.109 29.676 1.00 24.80 405 CYS A N 1
ATOM 3107 C CA . CYS A 1 405 ? 1.078 60.510 28.746 1.00 24.80 405 CYS A CA 1
ATOM 3108 C C . CYS A 1 405 ? 2.509 60.307 29.339 1.00 24.80 405 CYS A C 1
ATOM 3110 O O . CYS A 1 405 ? 2.646 60.469 30.542 1.00 24.80 405 CYS A O 1
ATOM 3112 N N . THR A 1 406 ? 3.547 60.122 28.486 1.00 30.12 406 THR A N 1
ATOM 3113 C CA . THR A 1 406 ? 5.006 60.492 28.641 1.00 30.12 406 THR A CA 1
ATOM 3114 C C . THR A 1 406 ? 5.817 60.048 29.894 1.00 30.12 406 THR A C 1
ATOM 3116 O O . THR A 1 406 ? 5.291 59.990 30.989 1.00 30.12 406 THR A O 1
ATOM 3119 N N . VAL A 1 407 ? 7.126 59.720 29.843 1.00 27.94 407 VAL A N 1
ATOM 3120 C CA . VAL A 1 407 ? 8.325 60.566 29.543 1.00 27.94 407 VAL A CA 1
ATOM 3121 C C . VAL A 1 407 ? 9.572 59.684 29.198 1.00 27.94 407 VAL A C 1
ATOM 3123 O O . VAL A 1 407 ? 9.562 58.480 29.427 1.00 27.94 407 VAL A O 1
ATOM 3126 N N . ARG A 1 408 ? 10.643 60.274 28.623 1.00 28.56 408 ARG A N 1
ATOM 3127 C CA . ARG A 1 408 ? 11.944 59.655 28.227 1.00 28.56 408 ARG A CA 1
ATOM 3128 C C . ARG A 1 408 ? 12.981 59.502 29.364 1.00 28.56 408 ARG A C 1
ATOM 3130 O O . ARG A 1 408 ? 13.054 60.380 30.216 1.00 28.56 408 ARG A O 1
ATOM 3137 N N . ALA A 1 409 ? 13.945 58.581 29.191 1.00 29.98 409 ALA A N 1
ATOM 3138 C CA . ALA A 1 409 ? 15.372 58.788 29.524 1.00 29.98 409 ALA A CA 1
ATOM 3139 C C . ALA A 1 409 ? 16.323 57.907 28.657 1.00 29.98 409 ALA A C 1
ATOM 3141 O O . ALA A 1 409 ? 15.898 56.893 28.115 1.00 29.98 409 ALA A O 1
ATOM 3142 N N . ASN A 1 410 ? 17.589 58.327 28.520 1.00 32.50 410 ASN A N 1
ATOM 3143 C CA . ASN A 1 410 ? 18.768 57.668 27.884 1.00 32.50 410 ASN A CA 1
ATOM 3144 C C . ASN A 1 410 ? 19.954 57.787 28.921 1.00 32.50 410 ASN A C 1
ATOM 3146 O O . ASN A 1 410 ? 19.619 58.294 29.999 1.00 32.50 410 ASN A O 1
ATOM 3150 N N . PRO A 1 411 ? 21.277 57.459 28.732 1.00 55.25 411 PRO A N 1
ATOM 3151 C CA . PRO A 1 411 ? 22.073 57.330 27.482 1.00 55.25 411 PRO A CA 1
ATOM 3152 C C . PRO A 1 411 ? 23.292 56.335 27.408 1.00 55.25 411 PRO A C 1
ATOM 3154 O O . PRO A 1 411 ? 23.728 55.786 28.412 1.00 55.25 411 PRO A O 1
ATOM 3157 N N . TYR A 1 412 ? 23.926 56.275 26.212 1.00 33.22 412 TYR A N 1
ATOM 3158 C CA . TYR A 1 412 ? 25.337 55.881 25.886 1.00 33.22 412 TYR A CA 1
ATOM 3159 C C . TYR A 1 412 ? 25.788 54.396 26.064 1.00 33.22 412 TYR A C 1
ATOM 3161 O O . TYR A 1 412 ? 25.198 53.675 26.854 1.00 33.22 412 TYR A O 1
ATOM 3169 N N . GLN A 1 413 ? 26.799 53.834 25.354 1.00 33.06 413 GLN A N 1
ATOM 3170 C CA . GLN A 1 413 ? 27.757 54.307 24.307 1.00 33.06 413 GLN A CA 1
ATOM 3171 C C . GLN A 1 413 ? 28.205 53.133 23.356 1.00 33.06 413 GLN A C 1
ATOM 3173 O O . GLN A 1 413 ? 27.920 51.982 23.667 1.00 33.06 413 GLN A O 1
ATOM 3178 N N . GLY A 1 414 ? 28.863 53.398 22.201 1.00 29.89 414 GLY A N 1
ATOM 3179 C CA . GLY A 1 414 ? 29.352 52.390 21.195 1.00 29.89 414 GLY A CA 1
ATOM 3180 C C . GLY A 1 414 ? 30.878 52.099 21.262 1.00 29.89 414 GLY A C 1
ATOM 3181 O O . GLY A 1 414 ? 31.409 52.292 22.355 1.00 29.89 414 GLY A O 1
ATOM 3182 N N . PRO A 1 415 ? 31.636 51.739 20.175 1.00 44.69 415 PRO A N 1
ATOM 3183 C CA . PRO A 1 415 ? 31.310 51.476 18.742 1.00 44.69 415 PRO A CA 1
ATOM 3184 C C . PRO A 1 415 ? 32.070 50.253 18.074 1.00 44.69 415 PRO A C 1
ATOM 3186 O O . PRO A 1 415 ? 32.780 49.535 18.775 1.00 44.69 415 PRO A O 1
ATOM 3189 N N . PRO A 1 416 ? 31.988 50.016 16.730 1.00 42.81 416 PRO A N 1
ATOM 3190 C CA . PRO A 1 416 ? 32.770 48.992 15.976 1.00 42.81 416 PRO A CA 1
ATOM 3191 C C . PRO A 1 416 ? 33.674 49.521 14.800 1.00 42.81 416 PRO A C 1
ATOM 3193 O O . PRO A 1 416 ? 33.523 50.685 14.423 1.00 42.81 416 PRO A O 1
ATOM 3196 N N . PRO A 1 417 ? 34.570 48.704 14.165 1.00 50.06 417 PRO A N 1
ATOM 3197 C CA . PRO A 1 417 ? 35.532 49.166 13.128 1.00 50.06 417 PRO A CA 1
ATOM 3198 C C . PRO A 1 417 ? 35.500 48.520 11.696 1.00 50.06 417 PRO A C 1
ATOM 3200 O O . PRO A 1 417 ? 35.604 47.310 11.553 1.00 50.06 417 PRO A O 1
ATOM 3203 N N . GLN A 1 418 ? 35.442 49.386 10.662 1.00 36.91 418 GLN A N 1
ATOM 3204 C CA . GLN A 1 418 ? 36.190 49.507 9.362 1.00 36.91 418 GLN A CA 1
ATOM 3205 C C . GLN A 1 418 ? 36.562 48.327 8.387 1.00 36.91 418 GLN A C 1
ATOM 3207 O O . GLN A 1 418 ? 36.840 47.205 8.786 1.00 36.91 418 GLN A O 1
ATOM 3212 N N . HIS A 1 419 ? 36.645 48.661 7.072 1.00 37.22 419 HIS A N 1
ATOM 3213 C CA . HIS A 1 419 ? 37.117 47.857 5.896 1.00 37.22 419 HIS A CA 1
ATOM 3214 C C . HIS A 1 419 ? 38.612 48.123 5.525 1.00 37.22 419 HIS A C 1
ATOM 3216 O O . HIS A 1 419 ? 39.198 49.004 6.160 1.00 37.22 419 HIS A O 1
ATOM 3222 N N . PRO A 1 420 ? 39.247 47.459 4.504 1.00 50.84 420 PRO A N 1
ATOM 3223 C CA . PRO A 1 420 ? 39.338 48.041 3.121 1.00 50.84 420 PRO A CA 1
ATOM 3224 C C . PRO A 1 420 ? 39.618 47.080 1.898 1.00 50.84 420 PRO A C 1
ATOM 3226 O O . PRO A 1 420 ? 39.890 45.899 2.084 1.00 50.84 420 PRO A O 1
ATOM 3229 N N . GLY A 1 421 ? 39.650 47.624 0.652 1.00 28.67 421 GLY A N 1
ATOM 3230 C CA . GLY A 1 421 ? 40.199 47.030 -0.619 1.00 28.67 421 GLY A CA 1
ATOM 3231 C C . GLY A 1 421 ? 39.140 46.642 -1.692 1.00 28.67 421 GLY A C 1
ATOM 3232 O O . GLY A 1 421 ? 38.161 46.016 -1.312 1.00 28.67 421 GLY A O 1
ATOM 3233 N N . GLN A 1 422 ? 39.114 47.007 -3.000 1.00 34.34 422 GLN A N 1
ATOM 3234 C CA . GLN A 1 422 ? 40.070 47.376 -4.098 1.00 34.34 422 GLN A CA 1
ATOM 3235 C C . GLN A 1 422 ? 40.832 46.180 -4.746 1.00 34.34 422 GLN A C 1
ATOM 3237 O O . GLN A 1 422 ? 41.191 45.272 -4.009 1.00 34.34 422 GLN A O 1
ATOM 3242 N N . THR A 1 423 ? 41.082 46.058 -6.077 1.00 34.59 423 THR A N 1
ATOM 3243 C CA . THR A 1 423 ? 41.070 47.017 -7.231 1.00 34.59 423 THR A CA 1
ATOM 3244 C C . THR A 1 423 ? 40.858 46.362 -8.641 1.00 34.59 423 THR A C 1
ATOM 3246 O O . THR A 1 423 ? 41.413 45.308 -8.916 1.00 34.59 423 THR A O 1
ATOM 3249 N N . VAL A 1 424 ? 40.122 47.055 -9.541 1.00 32.28 424 VAL A N 1
ATOM 3250 C CA . VAL A 1 424 ? 40.439 47.509 -10.945 1.00 32.28 424 VAL A CA 1
ATOM 3251 C C . VAL A 1 424 ? 40.976 46.569 -12.067 1.00 32.28 424 VAL A C 1
ATOM 3253 O O . VAL A 1 424 ? 42.089 46.066 -11.961 1.00 32.28 424 VAL A O 1
ATOM 3256 N N . ASN A 1 425 ? 40.295 46.552 -13.243 1.00 30.73 425 ASN A N 1
ATOM 3257 C CA . ASN A 1 425 ? 40.852 46.915 -14.585 1.00 30.73 425 ASN A CA 1
ATOM 3258 C C . ASN A 1 425 ? 39.814 46.957 -15.751 1.00 30.73 425 ASN A C 1
ATOM 3260 O O . ASN A 1 425 ? 38.756 46.342 -15.661 1.00 30.73 425 ASN A O 1
ATOM 3264 N N . GLY A 1 426 ? 40.131 47.693 -16.835 1.00 28.03 426 GLY A N 1
ATOM 3265 C CA . GLY A 1 426 ? 39.413 47.760 -18.140 1.00 28.03 426 GLY A CA 1
ATOM 3266 C C . GLY A 1 426 ? 40.371 47.456 -19.321 1.00 28.03 426 GLY A C 1
ATOM 3267 O O . GLY A 1 426 ? 41.335 46.737 -19.056 1.00 28.03 426 GLY A O 1
ATOM 3268 N N . PRO A 1 427 ? 40.231 48.006 -20.563 1.00 51.16 427 PRO A N 1
ATOM 3269 C CA . PRO A 1 427 ? 39.281 49.022 -21.069 1.00 51.16 427 PRO A CA 1
ATOM 3270 C C . PRO A 1 427 ? 38.690 48.744 -22.500 1.00 51.16 427 PRO A C 1
ATOM 3272 O O . PRO A 1 427 ? 38.817 47.646 -23.018 1.00 51.16 427 PRO A O 1
ATOM 3275 N N . ALA A 1 428 ? 38.041 49.772 -23.091 1.00 31.94 428 ALA A N 1
ATOM 3276 C CA . ALA A 1 428 ? 37.801 50.161 -24.515 1.00 31.94 428 ALA A CA 1
ATOM 3277 C C . ALA A 1 428 ? 37.997 49.185 -25.723 1.00 31.94 428 ALA A C 1
ATOM 3279 O O . ALA A 1 428 ? 38.880 48.342 -25.724 1.00 31.94 428 ALA A O 1
ATOM 3280 N N . GLY A 1 429 ? 37.310 49.357 -26.870 1.00 27.58 429 GLY A N 1
ATOM 3281 C CA . GLY A 1 429 ? 36.246 50.319 -27.232 1.00 27.58 429 GLY A CA 1
ATOM 3282 C C . GLY A 1 429 ? 36.117 50.606 -28.753 1.00 27.58 429 GLY A C 1
ATOM 3283 O O . GLY A 1 429 ? 37.009 50.271 -29.516 1.00 27.58 429 GLY A O 1
ATOM 3284 N N . TYR A 1 430 ? 35.019 51.280 -29.138 1.00 28.45 430 TYR A N 1
ATOM 3285 C CA . TYR A 1 430 ? 34.724 51.995 -30.408 1.00 28.45 430 TYR A CA 1
ATOM 3286 C C . TYR A 1 430 ? 34.851 51.318 -31.796 1.00 28.45 430 TYR A C 1
ATOM 3288 O O . TYR A 1 430 ? 35.911 50.885 -32.230 1.00 28.45 430 TYR A O 1
ATOM 3296 N N . GLY A 1 431 ? 33.764 51.433 -32.572 1.00 26.28 431 GLY A N 1
ATOM 3297 C CA . GLY A 1 431 ? 33.707 51.238 -34.028 1.00 26.28 431 GLY A CA 1
ATOM 3298 C C . GLY A 1 431 ? 32.254 51.077 -34.493 1.00 26.28 431 GLY A C 1
ATOM 3299 O O . GLY A 1 431 ? 31.577 50.167 -34.026 1.00 26.28 431 GLY A O 1
ATOM 3300 N N . GLY A 1 432 ? 31.737 51.954 -35.362 1.00 27.09 432 GLY A N 1
ATOM 3301 C CA . GLY A 1 432 ? 30.333 51.877 -35.788 1.00 27.09 432 GLY A CA 1
ATOM 3302 C C . GLY A 1 432 ? 29.950 52.825 -36.926 1.00 27.09 432 GLY A C 1
ATOM 3303 O O . GLY A 1 432 ? 30.707 53.729 -37.274 1.00 27.09 432 GLY A O 1
ATOM 3304 N N . SER A 1 433 ? 28.754 52.617 -37.478 1.00 28.92 433 SER A N 1
ATOM 3305 C CA . SER A 1 433 ? 28.128 53.457 -38.504 1.00 28.92 433 SER A CA 1
ATOM 3306 C C . SER A 1 433 ? 26.602 53.362 -38.403 1.00 28.92 433 SER A C 1
ATOM 3308 O O . SER A 1 433 ? 26.067 52.286 -38.139 1.00 28.92 433 SER A O 1
ATOM 3310 N N . ALA A 1 434 ? 25.915 54.483 -38.624 1.00 30.06 434 ALA A N 1
ATOM 3311 C CA . ALA A 1 434 ? 24.466 54.544 -38.836 1.00 30.06 434 ALA A CA 1
ATOM 3312 C C . ALA A 1 434 ? 24.119 54.047 -40.277 1.00 30.06 434 ALA A C 1
ATOM 3314 O O . ALA A 1 434 ? 25.029 53.691 -41.025 1.00 30.06 434 ALA A O 1
ATOM 3315 N N . ASP A 1 435 ? 22.868 53.960 -40.743 1.00 31.00 435 ASP A N 1
ATOM 3316 C CA . ASP A 1 435 ? 21.666 54.686 -40.306 1.00 31.00 435 ASP A CA 1
ATOM 3317 C C . ASP A 1 435 ? 20.339 53.997 -40.725 1.00 31.00 435 ASP A C 1
ATOM 3319 O O . ASP A 1 435 ? 20.354 52.968 -41.397 1.00 31.00 435 ASP A O 1
ATOM 3323 N N . ALA A 1 436 ? 19.218 54.657 -40.394 1.00 27.77 436 ALA A N 1
ATOM 3324 C CA . ALA A 1 436 ? 17.852 54.532 -40.934 1.00 27.77 436 ALA A CA 1
ATOM 3325 C C . ALA A 1 436 ? 16.784 53.684 -40.184 1.00 27.77 436 ALA A C 1
ATOM 3327 O O . ALA A 1 436 ? 16.687 52.468 -40.303 1.00 27.77 436 ALA A O 1
ATOM 3328 N N . ALA A 1 437 ? 15.850 54.434 -39.576 1.00 29.09 437 ALA A N 1
ATOM 3329 C CA . ALA A 1 437 ? 14.398 54.195 -39.494 1.00 29.09 437 ALA A CA 1
ATOM 3330 C C . ALA A 1 437 ? 13.832 52.979 -38.711 1.00 29.09 437 ALA A C 1
ATOM 3332 O O . ALA A 1 437 ? 13.572 51.910 -39.256 1.00 29.09 437 ALA A O 1
ATOM 3333 N N . GLY A 1 438 ? 13.418 53.237 -37.462 1.00 28.00 438 GLY A N 1
ATOM 3334 C CA . GLY A 1 438 ? 12.466 52.407 -36.705 1.00 28.00 438 GLY A CA 1
ATOM 3335 C C . GLY A 1 438 ? 11.997 53.112 -35.425 1.00 28.00 438 GLY A C 1
ATOM 3336 O O . GLY A 1 438 ? 12.765 53.232 -34.476 1.00 28.00 438 GLY A O 1
ATOM 3337 N N . LEU A 1 439 ? 10.763 53.634 -35.399 1.00 32.56 439 LEU A N 1
ATOM 3338 C CA . LEU A 1 439 ? 10.263 54.456 -34.281 1.00 32.56 439 LEU A CA 1
ATOM 3339 C C . LEU A 1 439 ? 9.877 53.617 -33.038 1.00 32.56 439 LEU A C 1
ATOM 3341 O O . LEU A 1 439 ? 9.373 52.502 -33.185 1.00 32.56 439 LEU A O 1
ATOM 3345 N N . PRO A 1 440 ? 10.083 54.137 -31.809 1.00 32.97 440 PRO A N 1
ATOM 3346 C CA . PRO A 1 440 ? 9.935 53.360 -30.581 1.00 32.97 440 PRO A CA 1
ATOM 3347 C C . PRO A 1 440 ? 8.499 53.327 -30.040 1.00 32.97 440 PRO A C 1
ATOM 3349 O O . PRO A 1 440 ? 7.795 54.336 -30.021 1.00 32.97 440 PRO A O 1
ATOM 3352 N N . TRP A 1 441 ? 8.109 52.185 -29.468 1.00 31.12 441 TRP A N 1
ATOM 3353 C CA . TRP A 1 441 ? 6.967 52.086 -28.558 1.00 31.12 441 TRP A CA 1
ATOM 3354 C C . TRP A 1 441 ? 7.437 52.295 -27.110 1.00 31.12 441 TRP A C 1
ATOM 3356 O O . TRP A 1 441 ? 8.443 51.733 -26.676 1.00 31.12 441 TRP A O 1
ATOM 3366 N N . ALA A 1 442 ? 6.731 53.142 -26.359 1.00 33.19 442 ALA A N 1
ATOM 3367 C CA . ALA A 1 442 ? 7.112 53.496 -24.994 1.00 33.19 442 ALA A CA 1
ATOM 3368 C C . ALA A 1 442 ? 6.751 52.392 -23.983 1.00 33.19 442 ALA A C 1
ATOM 3370 O O . ALA A 1 442 ? 5.732 51.717 -24.120 1.00 33.19 442 ALA A O 1
ATOM 3371 N N . ARG A 1 443 ? 7.559 52.251 -22.923 1.00 33.38 443 ARG A N 1
ATOM 3372 C CA . ARG A 1 443 ? 7.273 51.373 -21.774 1.00 33.38 443 ARG A CA 1
ATOM 3373 C C . ARG A 1 443 ? 6.417 52.140 -20.750 1.00 33.38 443 ARG A C 1
ATOM 3375 O O . ARG A 1 443 ? 6.917 53.131 -20.218 1.00 33.38 443 ARG A O 1
ATOM 3382 N N . PRO A 1 444 ? 5.181 51.713 -20.429 1.00 35.34 444 PRO A N 1
ATOM 3383 C CA . PRO A 1 444 ? 4.428 52.282 -19.313 1.00 35.34 444 PRO A CA 1
ATOM 3384 C C . PRO A 1 444 ? 5.080 51.938 -17.965 1.00 35.34 444 PRO A C 1
ATOM 3386 O O . PRO A 1 444 ? 5.729 50.899 -17.824 1.00 35.34 444 PRO A O 1
ATOM 3389 N N . ALA A 1 445 ? 4.900 52.803 -16.966 1.00 33.72 445 ALA A N 1
ATOM 3390 C CA . ALA A 1 445 ? 5.407 52.578 -15.614 1.00 33.72 445 ALA A CA 1
ATOM 3391 C C . ALA A 1 445 ? 4.564 51.548 -14.837 1.00 33.72 445 ALA A C 1
ATOM 3393 O O . ALA A 1 445 ? 3.357 51.426 -15.048 1.00 33.72 445 ALA A O 1
ATOM 3394 N N . VAL A 1 446 ? 5.198 50.839 -13.899 1.00 37.88 446 VAL A N 1
ATOM 3395 C CA . VAL A 1 446 ? 4.522 49.905 -12.983 1.00 37.88 446 VAL A CA 1
ATOM 3396 C C . VAL A 1 446 ? 3.851 50.696 -11.847 1.00 37.88 446 VAL A C 1
ATOM 3398 O O . VAL A 1 446 ? 4.553 51.436 -11.153 1.00 37.88 446 VAL A O 1
ATOM 3401 N N . PRO A 1 447 ? 2.532 50.560 -11.615 1.00 35.56 447 PRO A N 1
ATOM 3402 C CA . PRO A 1 447 ? 1.865 51.183 -10.475 1.00 35.56 447 PRO A CA 1
ATOM 3403 C C . PRO A 1 447 ? 2.147 50.416 -9.172 1.00 35.56 447 PRO A C 1
ATOM 3405 O O . PRO A 1 447 ? 2.215 49.188 -9.158 1.00 35.56 447 PRO A O 1
ATOM 3408 N N . ALA A 1 448 ? 2.269 51.141 -8.059 1.00 38.38 448 ALA A N 1
ATOM 3409 C CA . ALA A 1 448 ? 2.379 50.542 -6.729 1.00 38.38 448 ALA A CA 1
ATOM 3410 C C . ALA A 1 448 ? 1.011 50.017 -6.232 1.00 38.38 448 ALA A C 1
ATOM 3412 O O . ALA A 1 448 ? -0.017 50.632 -6.530 1.00 38.38 448 ALA A O 1
ATOM 3413 N N . PRO A 1 449 ? 0.965 48.914 -5.459 1.00 37.22 449 PRO A N 1
ATOM 3414 C CA . PRO A 1 449 ? -0.286 48.362 -4.944 1.00 37.22 449 PRO A CA 1
ATOM 3415 C C . PRO A 1 449 ? -0.895 49.243 -3.842 1.00 37.22 449 PRO A C 1
ATOM 3417 O O . PRO A 1 449 ? -0.198 49.693 -2.932 1.00 37.22 449 PRO A O 1
ATOM 3420 N N . MET A 1 450 ? -2.214 49.445 -3.893 1.00 37.12 450 MET A N 1
ATOM 3421 C CA . MET A 1 450 ? -2.982 50.074 -2.810 1.00 37.12 450 MET A CA 1
ATOM 3422 C C . MET A 1 450 ? -3.444 49.045 -1.761 1.00 37.12 450 MET A C 1
ATOM 3424 O O . MET A 1 450 ? -3.662 47.881 -2.102 1.00 37.12 450 MET A O 1
ATOM 3428 N N . PRO A 1 451 ? -3.632 49.454 -0.490 1.00 37.91 451 PRO A N 1
ATOM 3429 C CA . PRO A 1 451 ? -4.147 48.574 0.555 1.00 37.91 451 PRO A CA 1
ATOM 3430 C C . PRO A 1 451 ? -5.641 48.277 0.352 1.00 37.91 451 PRO A C 1
ATOM 3432 O O . PRO A 1 451 ? -6.450 49.191 0.190 1.00 37.91 451 PRO A O 1
ATOM 3435 N N . ALA A 1 452 ? -6.016 46.999 0.406 1.00 37.16 452 ALA A N 1
ATOM 3436 C CA . ALA A 1 452 ? -7.414 46.577 0.356 1.00 37.16 452 ALA A CA 1
ATOM 3437 C C . ALA A 1 452 ? -8.132 46.833 1.696 1.00 37.16 452 ALA A C 1
ATOM 3439 O O . ALA A 1 452 ? -7.576 46.593 2.770 1.00 37.16 452 ALA A O 1
ATOM 3440 N N . GLY A 1 453 ? -9.384 47.296 1.630 1.00 39.81 453 GLY A N 1
ATOM 3441 C CA . GLY A 1 453 ? -10.267 47.403 2.795 1.00 39.81 453 GLY A CA 1
ATOM 3442 C C . GLY A 1 453 ? -10.847 46.045 3.229 1.00 39.81 453 GLY A C 1
ATOM 3443 O O . GLY A 1 453 ? -10.829 45.092 2.448 1.00 39.81 453 GLY A O 1
ATOM 3444 N N . PRO A 1 454 ? -11.379 45.934 4.461 1.00 37.78 454 PRO A N 1
ATOM 3445 C CA . PRO A 1 454 ? -11.930 44.682 4.974 1.00 37.78 454 PRO A CA 1
ATOM 3446 C C . PRO A 1 454 ? -13.231 44.290 4.258 1.00 37.78 454 PRO A C 1
ATOM 3448 O O . PRO A 1 454 ? -14.198 45.051 4.232 1.00 37.78 454 PRO A O 1
ATOM 3451 N N . VAL A 1 455 ? -13.264 43.069 3.722 1.00 39.19 455 VAL A N 1
ATOM 3452 C CA . VAL A 1 455 ? -14.461 42.447 3.135 1.00 39.19 455 VAL A CA 1
ATOM 3453 C C . VAL A 1 455 ? -15.297 41.803 4.257 1.00 39.19 455 VAL A C 1
ATOM 3455 O O . VAL A 1 455 ? -14.720 41.119 5.105 1.00 39.19 455 VAL A O 1
ATOM 3458 N N . PRO A 1 456 ? -16.630 41.998 4.309 1.00 38.19 456 PRO A N 1
ATOM 3459 C CA . PRO A 1 456 ? -17.478 41.350 5.311 1.00 38.19 456 PRO A CA 1
ATOM 3460 C C . PRO A 1 456 ? -17.615 39.835 5.051 1.00 38.19 456 PRO A C 1
ATOM 3462 O O . PRO A 1 456 ? -17.604 39.410 3.894 1.00 38.19 456 PRO A O 1
ATOM 3465 N N . PRO A 1 457 ? -17.775 39.004 6.099 1.00 39.47 457 PRO A N 1
ATOM 3466 C CA . PRO A 1 457 ? -17.934 37.561 5.940 1.00 39.47 457 PRO A CA 1
ATOM 3467 C C . PRO A 1 457 ? -19.293 37.197 5.306 1.00 39.47 457 PRO A C 1
ATOM 3469 O O . PRO A 1 457 ? -20.289 37.880 5.563 1.00 39.47 457 PRO A O 1
ATOM 3472 N N . PRO A 1 458 ? -19.373 36.108 4.516 1.00 35.12 458 PRO A N 1
ATOM 3473 C CA . PRO A 1 458 ? -20.637 35.617 3.976 1.00 35.12 458 PRO A CA 1
ATOM 3474 C C . PRO A 1 458 ? -21.541 35.060 5.087 1.00 35.12 458 PRO A C 1
ATOM 3476 O O . PRO A 1 458 ? -21.076 34.402 6.018 1.00 35.12 458 PRO A O 1
ATOM 3479 N N . GLY A 1 459 ? -22.848 35.314 4.977 1.00 33.94 459 GLY A N 1
ATOM 3480 C CA . GLY A 1 459 ? -23.853 34.768 5.893 1.00 33.94 459 GLY A CA 1
ATOM 3481 C C . GLY A 1 459 ? -24.132 33.272 5.664 1.00 33.94 459 GLY A C 1
ATOM 3482 O O . GLY A 1 459 ? -23.838 32.750 4.586 1.00 33.94 459 GLY A O 1
ATOM 3483 N N . PRO A 1 460 ? -24.716 32.570 6.653 1.00 30.50 460 PRO A N 1
ATOM 3484 C CA . PRO A 1 460 ? -25.025 31.148 6.539 1.00 30.50 460 PRO A CA 1
ATOM 3485 C C . PRO A 1 460 ? -26.138 30.903 5.512 1.00 30.50 460 PRO A C 1
ATOM 3487 O O . PRO A 1 460 ? -27.238 31.445 5.627 1.00 30.50 460 PRO A O 1
ATOM 3490 N N . VAL A 1 461 ? -25.863 30.052 4.523 1.00 32.53 461 VAL A N 1
ATOM 3491 C CA . VAL A 1 461 ? -26.860 29.613 3.536 1.00 32.53 461 VAL A CA 1
ATOM 3492 C C . VAL A 1 461 ? -27.699 28.484 4.139 1.00 32.53 461 VAL A C 1
ATOM 3494 O O . VAL A 1 461 ? -27.147 27.539 4.702 1.00 32.53 461 VAL A O 1
ATOM 3497 N N . ALA A 1 462 ? -29.028 28.572 4.036 1.00 30.48 462 ALA A N 1
ATOM 3498 C CA . ALA A 1 462 ? -29.922 27.518 4.514 1.00 30.48 462 ALA A CA 1
ATOM 3499 C C . ALA A 1 462 ? -29.747 26.221 3.698 1.00 30.48 462 ALA A C 1
ATOM 3501 O O . ALA A 1 462 ? -29.458 26.258 2.501 1.00 30.48 462 ALA A O 1
ATOM 3502 N N . GLY A 1 463 ? -29.885 25.073 4.365 1.00 28.06 463 GLY A N 1
ATOM 3503 C CA . GLY A 1 463 ? -29.428 23.787 3.839 1.00 28.06 463 GLY A CA 1
ATOM 3504 C C . GLY A 1 463 ? -30.274 23.195 2.707 1.00 28.06 463 GLY A C 1
ATOM 3505 O O . GLY A 1 463 ? -31.501 23.260 2.718 1.00 28.06 463 GLY A O 1
ATOM 3506 N N . VAL A 1 464 ? -29.591 22.512 1.787 1.00 27.45 464 VAL A N 1
ATOM 3507 C CA . VAL A 1 464 ? -30.174 21.486 0.910 1.00 27.45 464 VAL A CA 1
ATOM 3508 C C . VAL A 1 464 ? -29.961 20.129 1.598 1.00 27.45 464 VAL A C 1
ATOM 3510 O O . VAL A 1 464 ? -28.838 19.869 2.038 1.00 27.45 464 VAL A O 1
ATOM 3513 N N . PRO A 1 465 ? -30.979 19.256 1.726 1.00 28.50 465 PRO A N 1
ATOM 3514 C CA . PRO A 1 465 ? -30.796 17.945 2.343 1.00 28.50 465 PRO A CA 1
ATOM 3515 C C . PRO A 1 465 ? -29.873 17.079 1.477 1.00 28.50 465 PRO A C 1
ATOM 3517 O O . PRO A 1 465 ? -30.173 16.794 0.318 1.00 28.50 465 PRO A O 1
ATOM 3520 N N . ALA A 1 466 ? -28.734 16.671 2.038 1.00 28.91 466 ALA A N 1
ATOM 3521 C CA . ALA A 1 466 ? -27.775 15.828 1.339 1.00 28.91 466 ALA A CA 1
ATOM 3522 C C . ALA A 1 466 ? -28.358 14.425 1.110 1.00 28.91 466 ALA A C 1
ATOM 3524 O O . ALA A 1 466 ? -28.756 13.745 2.058 1.00 28.91 466 ALA A O 1
ATOM 3525 N N . LEU A 1 467 ? -28.374 13.979 -0.148 1.00 32.66 467 LEU A N 1
ATOM 3526 C CA . LEU A 1 467 ? -28.687 12.592 -0.484 1.00 32.66 467 LEU A CA 1
ATOM 3527 C C . LEU A 1 467 ? -27.613 11.684 0.138 1.00 32.66 467 LEU A C 1
ATOM 3529 O O . LEU A 1 467 ? -26.421 11.976 0.024 1.00 32.66 467 LEU A O 1
ATOM 3533 N N . ALA A 1 468 ? -28.023 10.616 0.825 1.00 29.16 468 ALA A N 1
ATOM 3534 C CA . ALA A 1 468 ? -27.123 9.829 1.665 1.00 29.16 468 ALA A CA 1
ATOM 3535 C C . ALA A 1 468 ? -25.991 9.166 0.856 1.00 29.16 468 ALA A C 1
ATOM 3537 O O . ALA A 1 468 ? -26.220 8.240 0.077 1.00 29.16 468 ALA A O 1
ATOM 3538 N N . ALA A 1 469 ? -24.755 9.620 1.074 1.00 28.02 469 ALA A N 1
ATOM 3539 C CA . ALA A 1 469 ? -23.563 9.009 0.502 1.00 28.02 469 ALA A CA 1
ATOM 3540 C C . ALA A 1 469 ? -23.206 7.728 1.273 1.00 28.02 469 ALA A C 1
ATOM 3542 O O . ALA A 1 469 ? -22.625 7.779 2.359 1.00 28.02 469 ALA A O 1
ATOM 3543 N N . ALA A 1 470 ? -23.556 6.570 0.712 1.00 30.41 470 ALA A N 1
ATOM 3544 C CA . ALA A 1 470 ? -23.127 5.281 1.244 1.00 30.41 470 ALA A CA 1
ATOM 3545 C C . ALA A 1 470 ? -21.589 5.166 1.205 1.00 30.41 470 ALA A C 1
ATOM 3547 O O . ALA A 1 470 ? -20.975 5.431 0.173 1.00 30.41 470 ALA A O 1
ATOM 3548 N N . GLY A 1 471 ? -20.974 4.756 2.321 1.00 30.22 471 GLY A N 1
ATOM 3549 C CA . GLY A 1 471 ? -19.524 4.523 2.415 1.00 30.22 471 GLY A CA 1
ATOM 3550 C C . GLY A 1 471 ? -18.689 5.637 3.063 1.00 30.22 471 GLY A C 1
ATOM 3551 O O . GLY A 1 471 ? -17.465 5.594 2.972 1.00 30.22 471 GLY A O 1
ATOM 3552 N N . ALA A 1 472 ? -19.299 6.619 3.735 1.00 36.59 472 ALA A N 1
ATOM 3553 C CA . ALA A 1 472 ? -18.544 7.538 4.590 1.00 36.59 472 ALA A CA 1
ATOM 3554 C C . ALA A 1 472 ? -17.969 6.796 5.816 1.00 36.59 472 ALA A C 1
ATOM 3556 O O . ALA A 1 472 ? -18.723 6.244 6.617 1.00 36.59 472 ALA A O 1
ATOM 3557 N N . VAL A 1 473 ? -16.640 6.797 5.968 1.00 47.06 473 VAL A N 1
ATOM 3558 C CA . VAL A 1 473 ? -15.953 6.268 7.164 1.00 47.06 473 VAL A CA 1
ATOM 3559 C C . VAL A 1 473 ? -16.426 7.045 8.406 1.00 47.06 473 VAL A C 1
ATOM 3561 O O . VAL A 1 473 ? -16.525 8.274 8.321 1.00 47.06 473 VAL A O 1
ATOM 3564 N N . PRO A 1 474 ? -16.704 6.388 9.553 1.00 60.16 474 PRO A N 1
ATOM 3565 C CA . PRO A 1 474 ? -17.093 7.080 10.779 1.00 60.16 474 PRO A CA 1
ATOM 3566 C C . PRO A 1 474 ? -16.071 8.152 11.169 1.00 60.16 474 PRO A C 1
ATOM 3568 O O . PRO A 1 474 ? -14.874 7.882 11.266 1.00 60.16 474 PRO A O 1
ATOM 3571 N N . ALA A 1 475 ? -16.537 9.382 11.393 1.00 71.56 475 ALA A N 1
ATOM 3572 C CA . ALA A 1 475 ? -15.672 10.495 11.767 1.00 71.56 475 ALA A CA 1
ATOM 3573 C C . ALA A 1 475 ? -15.177 10.327 13.215 1.00 71.56 475 ALA A C 1
ATOM 3575 O O . ALA A 1 475 ? -15.895 10.633 14.167 1.00 71.56 475 ALA A O 1
ATOM 3576 N N . VAL A 1 476 ? -13.952 9.820 13.371 1.00 83.62 476 VAL A N 1
ATOM 3577 C CA . VAL A 1 476 ? -13.272 9.669 14.665 1.00 83.62 476 VAL A CA 1
ATOM 3578 C C . VAL A 1 476 ? -12.724 11.019 15.126 1.00 83.62 476 VAL A C 1
ATOM 3580 O O . VAL A 1 476 ? -12.031 11.695 14.367 1.00 83.62 476 VAL A O 1
ATOM 3583 N N . ASP A 1 477 ? -12.981 11.391 16.382 1.00 87.81 477 ASP A N 1
ATOM 3584 C CA . ASP A 1 477 ? -12.364 12.564 17.009 1.00 87.81 477 ASP A CA 1
ATOM 3585 C C . ASP A 1 477 ? -10.859 12.305 17.270 1.00 87.81 477 ASP A C 1
ATOM 3587 O O . ASP A 1 477 ? -10.511 11.417 18.065 1.00 87.81 477 ASP A O 1
ATOM 3591 N N . PRO A 1 478 ? -9.936 13.067 16.645 1.00 85.50 478 PRO A N 1
ATOM 3592 C CA . PRO A 1 478 ? -8.503 12.845 16.813 1.00 85.50 478 PRO A CA 1
ATOM 3593 C C . PRO A 1 478 ? -7.978 13.171 18.219 1.00 85.50 478 PRO A C 1
ATOM 3595 O O . PRO A 1 478 ? -6.937 12.635 18.604 1.00 85.50 478 PRO A O 1
ATOM 3598 N N . GLN A 1 479 ? -8.664 14.024 18.988 1.00 88.38 479 GLN A N 1
ATOM 3599 C CA . GLN A 1 479 ? -8.297 14.359 20.367 1.00 88.38 479 GLN A CA 1
ATOM 3600 C C . GLN A 1 479 ? -8.647 13.208 21.314 1.00 88.38 479 GLN A C 1
ATOM 3602 O O . GLN A 1 479 ? -7.813 12.817 22.135 1.00 88.38 479 GLN A O 1
ATOM 3607 N N . VAL A 1 480 ? -9.832 12.607 21.145 1.00 91.56 480 VAL A N 1
ATOM 3608 C CA . VAL A 1 480 ? -10.246 11.404 21.889 1.00 91.56 480 VAL A CA 1
ATOM 3609 C C . VAL A 1 480 ? -9.269 10.259 21.624 1.00 91.56 480 VAL A C 1
ATOM 3611 O O . VAL A 1 480 ? -8.737 9.675 22.569 1.00 91.56 480 VAL A O 1
ATOM 3614 N N . ALA A 1 481 ? -8.949 9.985 20.355 1.00 92.31 481 ALA A N 1
ATOM 3615 C CA . ALA A 1 481 ? -7.989 8.940 19.997 1.00 92.31 481 ALA A CA 1
ATOM 3616 C C . ALA A 1 481 ? -6.593 9.182 20.615 1.00 92.31 481 ALA A C 1
ATOM 3618 O O . ALA A 1 481 ? -5.941 8.242 21.075 1.00 92.31 481 ALA A O 1
ATOM 3619 N N . ARG A 1 482 ? -6.138 10.441 20.689 1.00 88.12 482 ARG A N 1
ATOM 3620 C CA . ARG A 1 482 ? -4.838 10.809 21.279 1.00 88.12 482 ARG A CA 1
ATOM 3621 C C . ARG A 1 482 ? -4.810 10.653 22.804 1.00 88.12 482 ARG A C 1
ATOM 3623 O O . ARG A 1 482 ? -3.796 10.205 23.344 1.00 88.12 482 ARG A O 1
ATOM 3630 N N . GLU A 1 483 ? -5.904 10.965 23.497 1.00 92.25 483 GLU A N 1
ATOM 3631 C CA . GLU A 1 483 ? -6.025 10.754 24.947 1.00 92.25 483 GLU A CA 1
ATOM 3632 C C . GLU A 1 483 ? -6.136 9.263 25.298 1.00 92.25 483 GLU A C 1
ATOM 3634 O O . GLU A 1 483 ? -5.402 8.783 26.162 1.00 92.25 483 GLU A O 1
ATOM 3639 N N . LEU A 1 484 ? -6.944 8.486 24.568 1.00 93.81 484 LEU A N 1
ATOM 3640 C CA . LEU A 1 484 ? -7.002 7.032 24.753 1.00 93.81 484 LEU A CA 1
ATOM 3641 C C . LEU A 1 484 ? -5.646 6.369 24.464 1.00 93.81 484 LEU A C 1
ATOM 3643 O O . LEU A 1 484 ? -5.191 5.548 25.262 1.00 93.81 484 LEU A O 1
ATOM 3647 N N . LYS A 1 485 ? -4.928 6.789 23.410 1.00 93.31 485 LYS A N 1
ATOM 3648 C CA . LYS A 1 485 ? -3.544 6.348 23.144 1.00 93.31 485 LYS A CA 1
ATOM 3649 C C . LYS A 1 485 ? -2.618 6.623 24.334 1.00 93.31 485 LYS A C 1
ATOM 3651 O O . LYS A 1 485 ? -1.810 5.764 24.683 1.00 93.31 485 LYS A O 1
ATOM 3656 N N . ARG A 1 486 ? -2.727 7.793 24.975 1.00 91.94 486 ARG A N 1
ATOM 3657 C CA . ARG A 1 486 ? -1.926 8.165 26.156 1.00 91.94 486 ARG A CA 1
ATOM 3658 C C . ARG A 1 486 ? -2.222 7.258 27.354 1.00 91.94 486 ARG A C 1
ATOM 3660 O O . ARG A 1 486 ? -1.284 6.752 27.970 1.00 91.94 486 ARG A O 1
ATOM 3667 N N . GLN A 1 487 ? -3.499 7.025 27.655 1.00 93.19 487 GLN A N 1
ATOM 3668 C CA . GLN A 1 487 ? -3.933 6.162 28.760 1.00 93.19 487 GLN A CA 1
ATOM 3669 C C . GLN A 1 487 ? -3.487 4.709 28.544 1.00 93.19 487 GLN A C 1
ATOM 3671 O O . GLN A 1 487 ? -2.806 4.133 29.395 1.00 93.19 487 GLN A O 1
ATOM 3676 N N . VAL A 1 488 ? -3.776 4.150 27.364 1.00 94.12 488 VAL A N 1
ATOM 3677 C CA . VAL A 1 488 ? -3.394 2.783 26.984 1.00 94.12 488 VAL A CA 1
ATOM 3678 C C . VAL A 1 488 ? -1.876 2.603 26.978 1.00 94.12 488 VAL A C 1
ATOM 3680 O O . VAL A 1 488 ? -1.395 1.582 27.461 1.00 94.12 488 VAL A O 1
ATOM 3683 N N . ALA A 1 489 ? -1.096 3.572 26.483 1.00 90.69 489 ALA A N 1
ATOM 3684 C CA . ALA A 1 489 ? 0.366 3.482 26.495 1.00 90.69 489 ALA A CA 1
ATOM 3685 C C . ALA A 1 489 ? 0.931 3.375 27.922 1.00 90.69 489 ALA A C 1
ATOM 3687 O O . ALA A 1 489 ? 1.824 2.561 28.171 1.00 90.69 489 ALA A O 1
ATOM 3688 N N . ALA A 1 490 ? 0.396 4.162 28.862 1.00 91.56 490 ALA A N 1
ATOM 3689 C CA . ALA A 1 490 ? 0.808 4.130 30.262 1.00 91.56 490 ALA A CA 1
ATOM 3690 C C . ALA A 1 490 ? 0.407 2.814 30.954 1.00 91.56 490 ALA A C 1
ATOM 3692 O O . ALA A 1 490 ? 1.224 2.215 31.658 1.00 91.56 490 ALA A O 1
ATOM 3693 N N . GLU A 1 491 ? -0.820 2.337 30.731 1.00 92.00 491 GLU A N 1
ATOM 3694 C CA . GLU A 1 491 ? -1.318 1.081 31.304 1.00 92.00 491 GLU A CA 1
ATOM 3695 C C . GLU A 1 491 ? -0.575 -0.141 30.731 1.00 92.00 491 GLU A C 1
ATOM 3697 O O . GLU A 1 491 ? -0.106 -0.999 31.483 1.00 92.00 491 GLU A O 1
ATOM 3702 N N . LEU A 1 492 ? -0.355 -0.175 29.412 1.00 91.62 492 LEU A N 1
ATOM 3703 C CA . LEU A 1 492 ? 0.418 -1.214 28.731 1.00 91.62 492 LEU A CA 1
ATOM 3704 C C . LEU A 1 492 ? 1.870 -1.248 29.220 1.00 91.62 492 LEU A C 1
ATOM 3706 O O . LEU A 1 492 ? 2.391 -2.330 29.480 1.00 91.62 492 LEU A O 1
ATOM 3710 N N . HIS A 1 493 ? 2.522 -0.093 29.389 1.00 89.44 493 HIS A N 1
ATOM 3711 C CA . HIS A 1 493 ? 3.877 -0.043 29.941 1.00 89.44 493 HIS A CA 1
ATOM 3712 C C . HIS A 1 493 ? 3.931 -0.644 31.354 1.00 89.44 493 HIS A C 1
ATOM 3714 O O . HIS A 1 493 ? 4.780 -1.494 31.615 1.00 89.44 493 HIS A O 1
ATOM 3720 N N . GLN A 1 494 ? 2.988 -0.291 32.237 1.00 90.44 494 GLN A N 1
ATOM 3721 C CA . GLN A 1 494 ? 2.921 -0.877 33.580 1.00 90.44 494 GLN A CA 1
ATOM 3722 C C . GLN A 1 494 ? 2.680 -2.392 33.564 1.00 90.44 494 GLN A C 1
ATOM 3724 O O . GLN A 1 494 ? 3.293 -3.104 34.360 1.00 90.44 494 GLN A O 1
ATOM 3729 N N . GLN A 1 495 ? 1.810 -2.902 32.683 1.00 89.50 495 GLN A N 1
ATOM 3730 C CA . GLN A 1 495 ? 1.599 -4.347 32.561 1.00 89.50 495 GLN A CA 1
ATOM 3731 C C . GLN A 1 495 ? 2.861 -5.067 32.071 1.00 89.50 495 GLN A C 1
ATOM 3733 O O . GLN A 1 495 ? 3.231 -6.089 32.642 1.00 89.50 495 GLN A O 1
ATOM 3738 N N . LEU A 1 496 ? 3.532 -4.539 31.042 1.00 88.00 496 LEU A N 1
ATOM 3739 C CA . LEU A 1 496 ? 4.732 -5.159 30.474 1.00 88.00 496 LEU A CA 1
ATOM 3740 C C . LEU A 1 496 ? 5.904 -5.161 31.464 1.00 88.00 496 LEU A C 1
ATOM 3742 O O . LEU A 1 496 ? 6.560 -6.188 31.591 1.00 88.00 496 LEU A O 1
ATOM 3746 N N . SER A 1 497 ? 6.121 -4.085 32.229 1.00 87.94 497 SER A N 1
ATOM 3747 C CA . SER A 1 497 ? 7.171 -4.062 33.261 1.00 87.94 497 SER A CA 1
ATOM 3748 C C . SER A 1 497 ? 6.962 -5.154 34.318 1.00 87.94 497 SER A C 1
ATOM 3750 O O . SER A 1 497 ? 7.877 -5.934 34.567 1.00 87.94 497 SER A O 1
ATOM 3752 N N . ARG A 1 498 ? 5.737 -5.305 34.851 1.00 88.44 498 ARG A N 1
ATOM 3753 C CA . ARG A 1 498 ? 5.401 -6.369 35.825 1.00 88.44 498 ARG A CA 1
ATOM 3754 C C . ARG A 1 498 ? 5.585 -7.781 35.254 1.00 88.44 498 ARG A C 1
ATOM 3756 O O . ARG A 1 498 ? 5.913 -8.704 35.992 1.00 88.44 498 ARG A O 1
ATOM 3763 N N . LEU A 1 499 ? 5.349 -7.965 33.953 1.00 84.25 499 LEU A N 1
ATOM 3764 C CA . LEU A 1 499 ? 5.556 -9.250 33.278 1.00 84.25 499 LEU A CA 1
ATOM 3765 C C . LEU A 1 499 ? 7.042 -9.548 33.105 1.00 84.25 499 LEU A C 1
ATOM 3767 O O . LEU A 1 499 ? 7.463 -10.637 33.471 1.00 84.25 499 LEU A O 1
ATOM 3771 N N . ASN A 1 500 ? 7.825 -8.579 32.626 1.00 86.88 500 ASN A N 1
ATOM 3772 C CA . ASN A 1 500 ? 9.273 -8.710 32.463 1.00 86.88 500 ASN A CA 1
ATOM 3773 C C . ASN A 1 500 ? 9.970 -8.983 33.815 1.00 86.88 500 ASN A C 1
ATOM 3775 O O . ASN A 1 500 ? 10.894 -9.791 33.884 1.00 86.88 500 ASN A O 1
ATOM 3779 N N . GLU A 1 501 ? 9.497 -8.355 34.899 1.00 86.62 501 GLU A N 1
ATOM 3780 C CA . GLU A 1 501 ? 9.927 -8.627 36.281 1.00 86.62 501 GLU A CA 1
ATOM 3781 C C . GLU A 1 501 ? 9.606 -10.065 36.729 1.00 86.62 501 GLU A C 1
ATOM 3783 O O . GLU A 1 501 ? 10.421 -10.693 37.404 1.00 86.62 501 GLU A O 1
ATOM 3788 N N . ALA A 1 502 ? 8.443 -10.604 36.348 1.00 84.31 502 ALA A N 1
ATOM 3789 C CA . ALA A 1 502 ? 7.992 -11.941 36.744 1.00 84.31 502 ALA A CA 1
ATOM 3790 C C . ALA A 1 502 ? 8.556 -13.084 35.873 1.00 84.31 502 ALA A C 1
ATOM 3792 O O . ALA A 1 502 ? 8.731 -14.197 36.368 1.00 84.31 502 ALA A O 1
ATOM 3793 N N . SER A 1 503 ? 8.829 -12.836 34.588 1.00 82.31 503 SER A N 1
ATOM 3794 C CA . SER A 1 503 ? 9.351 -13.824 33.630 1.00 82.31 503 SER A CA 1
ATOM 3795 C C . SER A 1 503 ? 10.875 -13.788 33.471 1.00 82.31 503 SER A C 1
ATOM 3797 O O . SER A 1 503 ? 11.443 -14.702 32.870 1.00 82.31 503 SER A O 1
ATOM 3799 N N . GLY A 1 504 ? 11.536 -12.715 33.920 1.00 77.50 504 GLY A N 1
ATOM 3800 C CA . GLY A 1 504 ? 12.960 -12.462 33.676 1.00 77.50 504 GLY A CA 1
ATOM 3801 C C . GLY A 1 504 ? 13.321 -12.233 32.200 1.00 77.50 504 GLY A C 1
ATOM 3802 O O . GLY A 1 504 ? 14.497 -12.282 31.847 1.00 77.50 504 GLY A O 1
ATOM 3803 N N . THR A 1 505 ? 12.330 -12.021 31.328 1.00 79.50 505 THR A N 1
ATOM 3804 C CA . THR A 1 505 ? 12.486 -11.914 29.868 1.00 79.50 505 THR A CA 1
ATOM 3805 C C . THR A 1 505 ? 11.602 -10.801 29.312 1.00 79.50 505 THR A C 1
ATOM 3807 O O . THR A 1 505 ? 10.488 -10.596 29.786 1.00 79.50 505 THR A O 1
ATOM 3810 N N . GLU A 1 506 ? 12.082 -10.067 28.306 1.00 80.81 506 GLU A N 1
ATOM 3811 C CA . GLU A 1 506 ? 11.294 -8.992 27.698 1.00 80.81 506 GLU A CA 1
ATOM 3812 C C . GLU A 1 506 ? 10.160 -9.552 26.825 1.00 80.81 506 GLU A C 1
ATOM 3814 O O . GLU A 1 506 ? 10.388 -10.363 25.926 1.00 80.81 506 GLU A O 1
ATOM 3819 N N . ALA A 1 507 ? 8.928 -9.119 27.103 1.00 81.12 507 ALA A N 1
ATOM 3820 C CA . ALA A 1 507 ? 7.736 -9.543 26.379 1.00 81.12 507 ALA A CA 1
ATOM 3821 C C . ALA A 1 507 ? 7.777 -9.148 24.889 1.00 81.12 507 ALA A C 1
ATOM 3823 O O . ALA A 1 507 ? 8.036 -7.998 24.529 1.00 81.12 507 ALA A O 1
ATOM 3824 N N . ASP A 1 508 ? 7.463 -10.110 24.022 1.00 83.38 508 ASP A N 1
ATOM 3825 C CA . ASP A 1 508 ? 7.652 -9.996 22.578 1.00 83.38 508 ASP A CA 1
ATOM 3826 C C . ASP A 1 508 ? 6.644 -9.059 21.872 1.00 83.38 508 ASP A C 1
ATOM 3828 O O . ASP A 1 508 ? 5.624 -8.626 22.425 1.00 83.38 508 ASP A O 1
ATOM 3832 N N . ARG A 1 509 ? 6.914 -8.746 20.593 1.00 81.31 509 ARG A N 1
ATOM 3833 C CA . ARG A 1 509 ? 6.075 -7.835 19.788 1.00 81.31 509 ARG A CA 1
ATOM 3834 C C . ARG A 1 509 ? 4.647 -8.371 19.601 1.00 81.31 509 ARG A C 1
ATOM 3836 O O . ARG A 1 509 ? 3.734 -7.553 19.462 1.00 81.31 509 ARG A O 1
ATOM 3843 N N . ALA A 1 510 ? 4.431 -9.693 19.627 1.00 80.69 510 ALA A N 1
ATOM 3844 C CA . ALA A 1 510 ? 3.096 -10.287 19.553 1.00 80.69 510 ALA A CA 1
ATOM 3845 C C . ALA A 1 510 ? 2.318 -10.089 20.863 1.00 80.69 510 ALA A C 1
ATOM 3847 O O . ALA A 1 510 ? 1.243 -9.486 20.837 1.00 80.69 510 ALA A O 1
ATOM 3848 N N . THR A 1 511 ? 2.889 -10.475 22.010 1.00 84.44 511 THR A N 1
ATOM 3849 C CA . THR A 1 511 ? 2.297 -10.275 23.347 1.00 84.44 511 THR A CA 1
ATOM 3850 C C . THR A 1 511 ? 1.976 -8.803 23.597 1.00 84.44 511 THR A C 1
ATOM 3852 O O . THR A 1 511 ? 0.886 -8.463 24.067 1.00 84.44 511 THR A O 1
ATOM 3855 N N . ARG A 1 512 ? 2.893 -7.902 23.219 1.00 87.06 512 ARG A N 1
ATOM 3856 C CA . ARG A 1 512 ? 2.707 -6.449 23.323 1.00 87.06 512 ARG A CA 1
ATOM 3857 C C . ARG A 1 512 ? 1.540 -5.936 22.472 1.00 87.06 512 ARG A C 1
ATOM 3859 O O . ARG A 1 512 ? 0.748 -5.138 22.971 1.00 87.06 512 ARG A O 1
ATOM 3866 N N . ARG A 1 513 ? 1.392 -6.403 21.224 1.00 88.44 513 ARG A N 1
ATOM 3867 C CA . ARG A 1 513 ? 0.252 -6.050 20.350 1.00 88.44 513 ARG A CA 1
ATOM 3868 C C . ARG A 1 513 ? -1.071 -6.648 20.848 1.00 88.44 513 ARG A C 1
ATOM 3870 O O . ARG A 1 513 ? -2.087 -5.959 20.808 1.00 88.44 513 ARG A O 1
ATOM 3877 N N . GLN A 1 514 ? -1.068 -7.882 21.360 1.00 84.81 514 GLN A N 1
ATOM 3878 C CA . GLN A 1 514 ? -2.260 -8.549 21.901 1.00 84.81 514 GLN A CA 1
ATOM 3879 C C . GLN A 1 514 ? -2.788 -7.845 23.160 1.00 84.81 514 GLN A C 1
ATOM 3881 O O . GLN A 1 514 ? -3.969 -7.502 23.222 1.00 84.81 514 GLN A O 1
ATOM 3886 N N . ARG A 1 515 ? -1.912 -7.560 24.135 1.00 87.12 515 ARG A N 1
ATOM 3887 C CA . ARG A 1 515 ? -2.270 -6.786 25.340 1.00 87.12 515 ARG A CA 1
ATOM 3888 C C . ARG A 1 515 ? -2.680 -5.357 25.005 1.00 87.12 515 ARG A C 1
ATOM 3890 O O . ARG A 1 515 ? -3.629 -4.851 25.592 1.00 87.12 515 ARG A O 1
ATOM 3897 N N . GLY A 1 516 ? -2.015 -4.747 24.022 1.00 89.19 516 GLY A N 1
ATOM 3898 C CA . GLY A 1 516 ? -2.418 -3.468 23.447 1.00 89.19 516 GLY A CA 1
ATOM 3899 C C . GLY A 1 516 ? -3.878 -3.473 23.002 1.00 89.19 516 GLY A C 1
ATOM 3900 O O . GLY A 1 516 ? -4.655 -2.674 23.505 1.00 89.19 516 GLY A O 1
ATOM 3901 N N . ARG A 1 517 ? -4.278 -4.416 22.136 1.00 89.94 517 ARG A N 1
ATOM 3902 C CA . ARG A 1 517 ? -5.677 -4.546 21.680 1.00 89.94 517 ARG A CA 1
ATOM 3903 C C . ARG A 1 517 ? -6.665 -4.678 22.840 1.00 89.94 517 ARG A C 1
ATOM 3905 O O . ARG A 1 517 ? -7.647 -3.949 22.859 1.00 89.94 517 ARG A O 1
ATOM 3912 N N . ALA A 1 518 ? -6.393 -5.543 23.817 1.00 83.31 518 ALA A N 1
ATOM 3913 C CA . ALA A 1 518 ? -7.283 -5.719 24.969 1.00 83.31 518 ALA A CA 1
ATOM 3914 C C . ALA A 1 518 ? -7.495 -4.415 25.767 1.00 83.31 518 ALA A C 1
ATOM 3916 O O . ALA A 1 518 ? -8.626 -4.101 26.132 1.00 83.31 518 ALA A O 1
ATOM 3917 N N . LEU A 1 519 ? -6.427 -3.639 25.984 1.00 88.06 519 LEU A N 1
ATOM 3918 C CA . LEU A 1 519 ? -6.482 -2.361 26.701 1.00 88.06 519 LEU A CA 1
ATOM 3919 C C . LEU A 1 519 ? -7.150 -1.234 25.905 1.00 88.06 519 LEU A C 1
ATOM 3921 O O . LEU A 1 519 ? -7.841 -0.411 26.500 1.00 88.06 519 LEU A O 1
ATOM 3925 N N . ILE A 1 520 ? -6.967 -1.192 24.582 1.00 89.75 520 ILE A N 1
ATOM 3926 C CA . ILE A 1 520 ? -7.656 -0.226 23.709 1.00 89.75 520 ILE A CA 1
ATOM 3927 C C . ILE A 1 520 ? -9.162 -0.414 23.822 1.00 89.75 520 ILE A C 1
ATOM 3929 O O . ILE A 1 520 ? -9.880 0.542 24.086 1.00 89.75 520 ILE A O 1
ATOM 3933 N N . GLU A 1 521 ? -9.621 -1.653 23.686 1.00 85.94 521 GLU A N 1
ATOM 3934 C CA . GLU A 1 521 ? -11.038 -1.998 23.719 1.00 85.94 521 GLU A CA 1
ATOM 3935 C C . GLU A 1 521 ? -11.687 -1.653 25.066 1.00 85.94 521 GLU A C 1
ATOM 3937 O O . GLU A 1 521 ? -12.793 -1.118 25.100 1.00 85.94 521 GLU A O 1
ATOM 3942 N N . GLU A 1 522 ? -10.995 -1.902 26.185 1.00 83.25 522 GLU A N 1
ATOM 3943 C CA . GLU A 1 522 ? -11.496 -1.489 27.500 1.00 83.25 522 GLU A CA 1
ATOM 3944 C C . GLU A 1 522 ? -11.497 0.042 27.650 1.00 83.25 522 GLU A C 1
ATOM 3946 O O . GLU A 1 522 ? -12.448 0.609 28.180 1.00 83.25 522 GLU A O 1
ATOM 3951 N N . ALA A 1 523 ? -10.468 0.740 27.160 1.00 87.62 523 ALA A N 1
ATOM 3952 C CA . ALA A 1 523 ? -10.400 2.198 27.217 1.00 87.62 523 ALA A CA 1
ATOM 3953 C C . ALA A 1 523 ? -11.484 2.874 26.354 1.00 87.62 523 ALA A C 1
ATOM 3955 O O . ALA A 1 523 ? -12.111 3.829 26.814 1.00 87.62 523 ALA A O 1
ATOM 3956 N N . VAL A 1 524 ? -11.756 2.345 25.155 1.00 88.62 524 VAL A N 1
ATOM 3957 C CA . VAL A 1 524 ? -12.860 2.774 24.282 1.00 88.62 524 VAL A CA 1
ATOM 3958 C C . VAL A 1 524 ? -14.206 2.517 24.953 1.00 88.62 524 VAL A C 1
ATOM 3960 O O . VAL A 1 524 ? -15.002 3.446 25.037 1.00 88.62 524 VAL A O 1
ATOM 3963 N N . ALA A 1 525 ? -14.440 1.328 25.522 1.00 81.38 525 ALA A N 1
ATOM 3964 C CA . ALA A 1 525 ? -15.676 1.040 26.253 1.00 81.38 525 ALA A CA 1
ATOM 3965 C C . ALA A 1 525 ? -15.883 2.007 27.437 1.00 81.38 525 ALA A C 1
ATOM 3967 O O . ALA A 1 525 ? -16.927 2.648 27.530 1.00 81.38 525 ALA A O 1
ATOM 3968 N N . ARG A 1 526 ? -14.855 2.207 28.281 1.00 84.44 526 ARG A N 1
ATOM 3969 C CA . ARG A 1 526 ? -14.880 3.158 29.415 1.00 84.44 526 ARG A CA 1
ATOM 3970 C C . ARG A 1 526 ? -15.184 4.599 28.965 1.00 84.44 526 ARG A C 1
ATOM 3972 O O . ARG A 1 526 ? -15.909 5.310 29.659 1.00 84.44 526 ARG A O 1
ATOM 3979 N N . TRP A 1 527 ? -14.656 5.037 27.818 1.00 89.94 527 TRP A N 1
ATOM 3980 C CA . TRP A 1 527 ? -14.953 6.358 27.245 1.00 89.94 527 TRP A CA 1
ATOM 3981 C C . TRP A 1 527 ? -16.369 6.449 26.667 1.00 89.94 527 TRP A C 1
ATOM 3983 O O . TRP A 1 527 ? -17.064 7.430 26.906 1.00 89.94 527 TRP A O 1
ATOM 3993 N N . SER A 1 528 ? -16.799 5.422 25.942 1.00 84.62 528 SER A N 1
ATOM 3994 C CA . SER A 1 528 ? -18.099 5.316 25.279 1.00 84.62 528 SER A CA 1
ATOM 3995 C C . SER A 1 528 ? -19.254 5.305 26.297 1.00 84.62 528 SER A C 1
ATOM 3997 O O . SER A 1 528 ? -20.243 6.024 26.131 1.00 84.62 528 SER A O 1
ATOM 3999 N N . ASP A 1 529 ? -19.071 4.622 27.433 1.00 77.94 529 ASP A N 1
ATOM 4000 C CA . ASP A 1 529 ? -19.993 4.656 28.575 1.00 77.94 529 ASP A CA 1
ATOM 4001 C C . ASP A 1 529 ? -20.083 6.072 29.189 1.00 77.94 529 ASP A C 1
ATOM 4003 O O . ASP A 1 529 ? -21.178 6.596 29.412 1.00 77.94 529 ASP A O 1
ATOM 4007 N N . ALA A 1 530 ? -18.944 6.744 29.404 1.00 78.69 530 ALA A N 1
ATOM 4008 C CA . ALA A 1 530 ? -18.901 8.117 29.925 1.00 78.69 530 ALA A CA 1
ATOM 4009 C C . ALA A 1 530 ? -19.461 9.157 28.927 1.00 78.69 530 ALA A C 1
ATOM 4011 O O . ALA A 1 530 ? -20.087 10.147 29.326 1.00 78.69 530 ALA A O 1
ATOM 4012 N N . TYR A 1 531 ? -19.292 8.922 27.623 1.00 82.81 531 TYR A N 1
ATOM 4013 C CA . TYR A 1 531 ? -19.914 9.711 26.565 1.00 82.81 531 TYR A CA 1
ATOM 4014 C C . TYR A 1 531 ? -21.439 9.584 26.635 1.00 82.81 531 TYR A C 1
ATOM 4016 O O . TYR A 1 531 ? -22.125 10.607 26.634 1.00 82.81 531 TYR A O 1
ATOM 4024 N N . ALA A 1 532 ? -21.961 8.361 26.783 1.00 79.50 532 ALA A N 1
ATOM 4025 C CA . ALA A 1 532 ? -23.390 8.091 26.917 1.00 79.50 532 ALA A CA 1
ATOM 4026 C C . ALA A 1 532 ? -24.000 8.741 28.172 1.00 79.50 532 ALA A C 1
ATOM 4028 O O . ALA A 1 532 ? -25.062 9.355 28.083 1.00 79.50 532 ALA A O 1
ATOM 4029 N N . GLN A 1 533 ? -23.308 8.695 29.318 1.00 73.06 533 GLN A N 1
ATOM 4030 C CA . GLN A 1 533 ? -23.711 9.417 30.537 1.00 73.06 533 GLN A CA 1
ATOM 4031 C C . GLN A 1 533 ? -23.805 10.942 30.329 1.00 73.06 533 GLN A C 1
ATOM 4033 O O . GLN A 1 533 ? -24.617 11.602 30.973 1.00 73.06 533 GLN A O 1
ATOM 4038 N N . THR A 1 534 ? -22.980 11.503 29.438 1.00 75.88 534 THR A N 1
ATOM 4039 C CA . THR A 1 534 ? -22.888 12.955 29.198 1.00 75.88 534 THR A CA 1
ATOM 4040 C C . THR A 1 534 ? -23.866 13.447 28.123 1.00 75.88 534 THR A C 1
ATOM 4042 O O . THR A 1 534 ? -24.413 14.541 28.249 1.00 75.88 534 THR A O 1
ATOM 4045 N N . HIS A 1 535 ? -24.098 12.650 27.075 1.00 75.38 535 HIS A N 1
ATOM 4046 C CA . HIS A 1 535 ? -24.878 13.034 25.888 1.00 75.38 535 HIS A CA 1
ATOM 4047 C C . HIS A 1 535 ? -26.239 12.321 25.780 1.00 75.38 535 HIS A C 1
ATOM 4049 O O . HIS A 1 535 ? -27.024 12.631 24.887 1.00 75.38 535 HIS A O 1
ATOM 4055 N N . GLY A 1 536 ? -26.531 11.364 26.667 1.00 67.88 536 GLY A N 1
ATOM 4056 C CA . GLY A 1 536 ? -27.778 10.589 26.700 1.00 67.88 536 GLY A CA 1
ATOM 4057 C C . GLY A 1 536 ? -27.874 9.454 25.672 1.00 67.88 536 GLY A C 1
ATOM 4058 O O . GLY A 1 536 ? -28.810 8.660 25.739 1.00 67.88 536 GLY A O 1
ATOM 4059 N N . ILE A 1 537 ? -26.924 9.358 24.737 1.00 74.19 537 ILE A N 1
ATOM 4060 C CA . ILE A 1 537 ? -26.856 8.340 23.678 1.00 74.19 537 ILE A CA 1
ATOM 4061 C C . ILE A 1 537 ? -25.386 7.891 23.547 1.00 74.19 537 ILE A C 1
ATOM 4063 O O . ILE A 1 537 ? -24.514 8.765 23.521 1.00 74.19 537 ILE A O 1
ATOM 4067 N N . PRO A 1 538 ? -25.068 6.582 23.480 1.00 74.75 538 PRO A N 1
ATOM 4068 C CA . PRO A 1 538 ? -23.701 6.124 23.232 1.00 74.75 538 PRO A CA 1
ATOM 4069 C C . PRO A 1 538 ? -23.280 6.315 21.761 1.00 74.75 538 PRO A C 1
ATOM 4071 O O . PRO A 1 538 ? -24.138 6.423 20.884 1.00 74.75 538 PRO A O 1
ATOM 4074 N N . PRO A 1 539 ? -21.972 6.297 21.457 1.00 82.94 539 PRO A N 1
ATOM 4075 C CA . PRO A 1 539 ? -21.469 6.123 20.095 1.00 82.94 539 PRO A CA 1
ATOM 4076 C C . PRO A 1 539 ? -21.998 4.834 19.442 1.00 82.94 539 PRO A C 1
ATOM 4078 O O . PRO A 1 539 ? -22.274 3.841 20.119 1.00 82.94 539 PRO A O 1
ATOM 4081 N N . THR A 1 540 ? -22.110 4.816 18.113 1.00 82.56 540 THR A N 1
ATOM 4082 C CA . THR A 1 540 ? -22.468 3.590 17.380 1.00 82.56 540 THR A CA 1
ATOM 4083 C C . THR A 1 540 ? -21.322 2.572 17.398 1.00 82.56 540 THR A C 1
ATOM 4085 O O . THR A 1 540 ? -20.157 2.927 17.582 1.00 82.56 540 THR A O 1
ATOM 4088 N N . ARG A 1 541 ? -21.628 1.292 17.132 1.00 77.81 541 ARG A N 1
ATOM 4089 C CA . ARG A 1 541 ? -20.611 0.222 17.046 1.00 77.81 541 ARG A CA 1
ATOM 4090 C C . ARG A 1 541 ? -19.498 0.547 16.046 1.00 77.81 541 ARG A C 1
ATOM 4092 O O . ARG A 1 541 ? -18.336 0.272 16.324 1.00 77.81 541 ARG A O 1
ATOM 4099 N N . ASP A 1 542 ? -19.840 1.170 14.919 1.00 81.88 542 ASP A N 1
ATOM 4100 C CA . ASP A 1 542 ? -18.866 1.574 13.902 1.00 81.88 542 ASP A CA 1
ATOM 4101 C C . ASP A 1 542 ? -17.984 2.744 14.368 1.00 81.88 542 ASP A C 1
ATOM 4103 O O . ASP A 1 542 ? -16.816 2.811 13.993 1.00 81.88 542 ASP A O 1
ATOM 4107 N N . GLN A 1 543 ? -18.501 3.640 15.219 1.00 86.38 543 GLN A N 1
ATOM 4108 C CA . GLN A 1 543 ? -17.716 4.714 15.840 1.00 86.38 543 GLN A CA 1
ATOM 4109 C C . GLN A 1 543 ? -16.768 4.175 16.920 1.00 86.38 543 GLN A C 1
ATOM 4111 O O . GLN A 1 543 ? -15.581 4.497 16.877 1.00 86.38 543 GLN A O 1
ATOM 4116 N N . ASP A 1 544 ? -17.254 3.321 17.833 1.00 86.81 544 ASP A N 1
ATOM 4117 C CA . ASP A 1 544 ? -16.414 2.624 18.824 1.00 86.81 544 ASP A CA 1
ATOM 4118 C C . ASP A 1 544 ? -15.307 1.821 18.111 1.00 86.81 544 ASP A C 1
ATOM 4120 O O . ASP A 1 544 ? -14.129 1.933 18.457 1.00 86.81 544 ASP A O 1
ATOM 4124 N N . ARG A 1 545 ? -15.651 1.078 17.048 1.00 86.44 545 ARG A N 1
ATOM 4125 C CA . ARG A 1 545 ? -14.685 0.316 16.246 1.00 86.44 545 ARG A CA 1
ATOM 4126 C C . ARG A 1 545 ? -13.655 1.209 15.552 1.00 86.44 545 ARG A C 1
ATOM 4128 O O . ARG A 1 545 ? -12.462 0.930 15.654 1.00 86.44 545 ARG A O 1
ATOM 4135 N N . ALA A 1 546 ? -14.085 2.260 14.853 1.00 89.62 546 ALA A N 1
ATOM 4136 C CA . ALA A 1 546 ? -13.171 3.164 14.155 1.00 89.62 546 ALA A CA 1
ATOM 4137 C C . ALA A 1 546 ? -12.235 3.892 15.138 1.00 89.62 546 ALA A C 1
ATOM 4139 O O . ALA A 1 546 ? -11.064 4.120 14.829 1.00 89.62 546 ALA A O 1
ATOM 4140 N N . LEU A 1 547 ? -12.714 4.196 16.350 1.00 92.62 547 LEU A N 1
ATOM 4141 C CA . LEU A 1 547 ? -11.893 4.731 17.433 1.00 92.62 547 LEU A CA 1
ATOM 4142 C C . LEU A 1 547 ? -10.880 3.692 17.949 1.00 92.62 547 LEU A C 1
ATOM 4144 O O . LEU A 1 547 ? -9.701 4.024 18.071 1.00 92.62 547 LEU A O 1
ATOM 4148 N N . SER A 1 548 ? -11.284 2.435 18.171 1.00 92.25 548 SER A N 1
ATOM 4149 C CA . SER A 1 548 ? -10.363 1.327 18.492 1.00 92.25 548 SER A CA 1
ATOM 4150 C C . SER A 1 548 ? -9.271 1.150 17.426 1.00 92.25 548 SER A C 1
ATOM 4152 O O . SER A 1 548 ? -8.090 1.016 17.759 1.00 92.25 548 SER A O 1
ATOM 4154 N N . GLU A 1 549 ? -9.636 1.180 16.141 1.00 93.06 549 GLU A N 1
ATOM 4155 C CA . GLU A 1 549 ? -8.694 1.059 15.021 1.00 93.06 549 GLU A CA 1
ATOM 4156 C C . GLU A 1 549 ? -7.727 2.261 14.968 1.00 93.06 549 GLU A C 1
ATOM 4158 O O . GLU A 1 549 ? -6.512 2.061 14.927 1.00 93.06 549 GLU A O 1
ATOM 4163 N N . ALA A 1 550 ? -8.219 3.498 15.118 1.00 93.25 550 ALA A N 1
ATOM 4164 C CA . ALA A 1 550 ? -7.379 4.700 15.179 1.00 93.25 550 ALA A CA 1
ATOM 4165 C C . ALA A 1 550 ? -6.406 4.713 16.377 1.00 93.25 550 ALA A C 1
ATOM 4167 O O . ALA A 1 550 ? -5.237 5.081 16.224 1.00 93.25 550 ALA A O 1
ATOM 4168 N N . VAL A 1 551 ? -6.844 4.293 17.571 1.00 94.56 551 VAL A N 1
ATOM 4169 C CA . VAL A 1 551 ? -5.969 4.188 18.754 1.00 94.56 551 VAL A CA 1
ATOM 4170 C C . VAL A 1 551 ? -4.923 3.080 18.562 1.00 94.56 551 VAL A C 1
ATOM 4172 O O . VAL A 1 551 ? -3.769 3.252 18.963 1.00 94.56 551 VAL A O 1
ATOM 4175 N N . TYR A 1 552 ? -5.279 1.967 17.909 1.00 94.00 552 TYR A N 1
ATOM 4176 C CA . TYR A 1 552 ? -4.336 0.897 17.568 1.00 94.00 552 TYR A CA 1
ATOM 4177 C C . TYR A 1 552 ? -3.275 1.363 16.563 1.00 94.00 552 TYR A C 1
ATOM 4179 O O . TYR A 1 552 ? -2.082 1.112 16.769 1.00 94.00 552 TYR A O 1
ATOM 4187 N N . ASP A 1 553 ? -3.677 2.088 15.519 1.00 93.25 553 ASP A N 1
ATOM 4188 C CA . ASP A 1 553 ? -2.753 2.625 14.521 1.00 93.25 553 ASP A CA 1
ATOM 4189 C C . ASP A 1 553 ? -1.788 3.656 15.133 1.00 93.25 553 ASP A C 1
ATOM 4191 O O . ASP A 1 553 ? -0.594 3.619 14.830 1.00 93.25 553 ASP A O 1
ATOM 4195 N N . LEU A 1 554 ? -2.261 4.503 16.060 1.00 90.81 554 LEU A N 1
ATOM 4196 C CA . LEU A 1 554 ? -1.446 5.458 16.835 1.00 90.81 554 LEU A CA 1
ATOM 4197 C C . LEU A 1 554 ? -0.474 4.804 17.841 1.00 90.81 554 LEU A C 1
ATOM 4199 O O . LEU A 1 554 ? 0.383 5.502 18.392 1.00 90.81 554 LEU A O 1
ATOM 4203 N N . LEU A 1 555 ? -0.607 3.501 18.118 1.00 89.75 555 LEU A N 1
ATOM 4204 C CA . LEU A 1 555 ? 0.240 2.747 19.055 1.00 89.75 555 LEU A CA 1
ATOM 4205 C C . LEU A 1 555 ? 1.185 1.743 18.378 1.00 89.75 555 LEU A C 1
ATOM 4207 O O . LEU A 1 555 ? 2.232 1.427 18.945 1.00 89.75 555 LEU A O 1
ATOM 4211 N N . PHE A 1 556 ? 0.809 1.192 17.219 1.00 88.56 556 PHE A N 1
ATOM 4212 C CA . PHE A 1 556 ? 1.462 0.001 16.654 1.00 88.56 556 PHE A CA 1
ATOM 4213 C C . PHE A 1 556 ? 1.695 0.023 15.137 1.00 88.56 556 PHE A C 1
ATOM 4215 O O . PHE A 1 556 ? 2.217 -0.974 14.614 1.00 88.56 556 PHE A O 1
ATOM 4222 N N . ARG A 1 557 ? 1.267 1.088 14.442 1.00 89.75 557 ARG A N 1
ATOM 4223 C CA . ARG A 1 557 ? 1.345 1.280 12.979 1.00 89.75 557 ARG A CA 1
ATOM 4224 C C . ARG A 1 557 ? 1.650 2.765 12.676 1.00 89.75 557 ARG A C 1
ATOM 4226 O O . ARG A 1 557 ? 2.353 3.390 13.465 1.00 89.75 557 ARG A O 1
ATOM 4233 N N . ALA A 1 558 ? 1.198 3.326 11.550 1.00 90.81 558 ALA A N 1
ATOM 4234 C CA . ALA A 1 558 ? 1.534 4.689 11.112 1.00 90.81 558 ALA A CA 1
ATOM 4235 C C . ALA A 1 558 ? 0.584 5.809 11.609 1.00 90.81 558 ALA A C 1
ATOM 4237 O O . ALA A 1 558 ? 0.533 6.881 11.004 1.00 90.81 558 ALA A O 1
ATOM 4238 N N . GLY A 1 559 ? -0.203 5.602 12.670 1.00 92.06 559 GLY A N 1
ATOM 4239 C CA . GLY A 1 559 ? -1.154 6.614 13.151 1.00 92.06 559 GLY A CA 1
ATOM 4240 C C . GLY A 1 559 ? -2.153 7.065 12.076 1.00 92.06 559 GLY A C 1
ATOM 4241 O O . GLY A 1 559 ? -2.619 6.258 11.277 1.00 92.06 559 GLY A O 1
ATOM 4242 N N . ARG A 1 560 ? -2.453 8.372 12.010 1.00 92.31 560 ARG A N 1
ATOM 4243 C CA . ARG A 1 560 ? -3.423 8.941 11.045 1.00 92.31 560 ARG A CA 1
ATOM 4244 C C . ARG A 1 560 ? -3.002 8.807 9.574 1.00 92.31 560 ARG A C 1
ATOM 4246 O O . ARG A 1 560 ? -3.823 9.022 8.689 1.00 92.31 560 ARG A O 1
ATOM 4253 N N . LEU A 1 561 ? -1.741 8.463 9.300 1.00 92.50 561 LEU A N 1
ATOM 4254 C CA . LEU A 1 561 ? -1.262 8.163 7.950 1.00 92.50 561 LEU A CA 1
ATOM 4255 C C . LEU A 1 561 ? -1.717 6.768 7.478 1.00 92.50 561 LEU A C 1
ATOM 4257 O O . LEU A 1 561 ? -1.851 6.541 6.276 1.00 92.50 561 LEU A O 1
ATOM 4261 N N . GLN A 1 562 ? -1.970 5.839 8.406 1.00 92.88 562 GLN A N 1
ATOM 4262 C CA . GLN A 1 562 ? -2.173 4.423 8.103 1.00 92.88 562 GLN A CA 1
ATOM 4263 C C . GLN A 1 562 ? -3.353 4.118 7.159 1.00 92.88 562 GLN A C 1
ATOM 4265 O O . GLN A 1 562 ? -3.142 3.311 6.251 1.00 92.88 562 GLN A O 1
ATOM 4270 N N . PRO A 1 563 ? -4.530 4.776 7.244 1.00 91.69 563 PRO A N 1
ATOM 4271 C CA . PRO A 1 563 ? -5.618 4.544 6.289 1.00 91.69 563 PRO A CA 1
ATOM 4272 C C . PRO A 1 563 ? -5.215 4.799 4.826 1.00 91.69 563 PRO A C 1
ATOM 4274 O O . PRO A 1 563 ? -5.662 4.088 3.930 1.00 91.69 563 PRO A O 1
ATOM 4277 N N . TYR A 1 564 ? -4.317 5.758 4.571 1.00 92.19 564 TYR A N 1
ATOM 4278 C CA . TYR A 1 564 ? -3.802 6.047 3.226 1.00 92.19 564 TYR A CA 1
ATOM 4279 C C . TYR A 1 564 ? -2.701 5.070 2.772 1.00 92.19 564 TYR A C 1
ATOM 4281 O O . TYR A 1 564 ? -2.451 4.939 1.573 1.00 92.19 564 TYR A O 1
ATOM 4289 N N . LEU A 1 565 ? -2.030 4.387 3.709 1.00 91.00 565 LEU A N 1
ATOM 4290 C CA . LEU A 1 565 ? -1.083 3.305 3.408 1.00 91.00 565 LEU A CA 1
ATOM 4291 C C . LEU A 1 565 ? -1.810 1.985 3.112 1.00 91.00 565 LEU A C 1
ATOM 4293 O O . LEU A 1 565 ? -1.353 1.217 2.261 1.00 91.00 565 LEU A O 1
ATOM 4297 N N . ASP A 1 566 ? -2.943 1.750 3.776 1.00 90.31 566 ASP A N 1
ATOM 4298 C CA . ASP A 1 566 ? -3.771 0.552 3.607 1.00 90.31 566 ASP A CA 1
ATOM 4299 C C . ASP A 1 566 ? -4.641 0.625 2.340 1.00 90.31 566 ASP A C 1
ATOM 4301 O O . ASP A 1 566 ? -4.832 -0.392 1.675 1.00 90.31 566 ASP A O 1
ATOM 4305 N N . ASP A 1 567 ? -5.111 1.816 1.949 1.00 89.19 567 ASP A N 1
ATOM 4306 C CA . ASP A 1 567 ? -5.912 2.014 0.735 1.00 89.19 567 ASP A CA 1
ATOM 4307 C C . ASP A 1 567 ? -5.090 1.747 -0.552 1.00 89.19 567 ASP A C 1
ATOM 4309 O O . ASP A 1 567 ? -4.173 2.514 -0.887 1.00 89.19 567 ASP A O 1
ATOM 4313 N N . PRO A 1 568 ? -5.402 0.686 -1.324 1.00 84.94 568 PRO A N 1
ATOM 4314 C CA . PRO A 1 568 ? -4.605 0.286 -2.478 1.00 84.94 568 PRO A CA 1
ATOM 4315 C C . PRO A 1 568 ? -4.728 1.248 -3.667 1.00 84.94 568 PRO A C 1
ATOM 4317 O O . PRO A 1 568 ? -3.881 1.203 -4.564 1.00 84.94 568 PRO A O 1
ATOM 4320 N N . GLU A 1 569 ? -5.760 2.096 -3.732 1.00 86.69 569 GLU A N 1
ATOM 4321 C CA . GLU A 1 569 ? -5.951 3.063 -4.821 1.00 86.69 569 GLU A CA 1
ATOM 4322 C C . GLU A 1 569 ? -5.016 4.266 -4.729 1.00 86.69 569 GLU A C 1
ATOM 4324 O O . GLU A 1 569 ? -4.780 4.918 -5.747 1.00 86.69 569 GLU A O 1
ATOM 4329 N N . ILE A 1 570 ? -4.472 4.551 -3.543 1.00 89.62 570 ILE A N 1
ATOM 4330 C CA . ILE A 1 570 ? -3.521 5.644 -3.332 1.00 89.62 570 ILE A CA 1
ATOM 4331 C C . ILE A 1 570 ? -2.225 5.366 -4.104 1.00 89.62 570 ILE A C 1
ATOM 4333 O O . ILE A 1 570 ? -1.577 4.332 -3.918 1.00 89.62 570 ILE A O 1
ATOM 4337 N N . GLU A 1 571 ? -1.858 6.312 -4.971 1.00 85.56 571 GLU A N 1
ATOM 4338 C CA . GLU A 1 571 ? -0.653 6.290 -5.806 1.00 85.56 571 GLU A CA 1
ATOM 4339 C C . GLU A 1 571 ? 0.455 7.169 -5.204 1.00 85.56 571 GLU A C 1
ATOM 4341 O O . GLU A 1 571 ? 1.601 6.732 -5.106 1.00 85.56 571 GLU A O 1
ATOM 4346 N N . ASN A 1 572 ? 0.114 8.381 -4.742 1.00 90.00 572 ASN A N 1
ATOM 4347 C CA . ASN A 1 572 ? 1.044 9.291 -4.063 1.00 90.00 572 ASN A CA 1
ATOM 4348 C C . ASN A 1 572 ? 0.387 9.944 -2.838 1.00 90.00 572 ASN A C 1
ATOM 4350 O O . ASN A 1 572 ? -0.785 10.323 -2.905 1.00 90.00 572 ASN A O 1
ATOM 4354 N N . ILE A 1 573 ? 1.177 10.155 -1.783 1.00 95.62 573 ILE A N 1
ATOM 4355 C CA . ILE A 1 573 ? 0.886 10.997 -0.614 1.00 95.62 573 ILE A CA 1
ATOM 4356 C C . ILE A 1 573 ? 2.016 12.030 -0.516 1.00 95.62 573 ILE A C 1
ATOM 4358 O O . ILE A 1 573 ? 3.187 11.657 -0.562 1.00 95.62 573 ILE A O 1
ATOM 4362 N N . LEU A 1 574 ? 1.684 13.313 -0.394 1.00 96.56 574 LEU A N 1
ATOM 4363 C CA . LEU A 1 574 ? 2.626 14.427 -0.262 1.00 96.56 574 LEU A CA 1
ATOM 4364 C C . LEU A 1 574 ? 2.260 15.225 0.996 1.00 96.56 574 LEU A C 1
ATOM 4366 O O . LEU A 1 574 ? 1.084 15.512 1.210 1.00 96.56 574 LEU A O 1
ATOM 4370 N N . ILE A 1 575 ? 3.244 15.551 1.832 1.00 97.31 575 ILE A N 1
ATOM 4371 C CA . ILE A 1 575 ? 3.059 16.195 3.141 1.00 97.31 575 ILE A CA 1
ATOM 4372 C C . ILE A 1 575 ? 4.055 17.356 3.245 1.00 97.31 575 ILE A C 1
ATOM 4374 O O . ILE A 1 575 ? 5.261 17.133 3.131 1.00 97.31 575 ILE A O 1
ATOM 4378 N N . ASN A 1 576 ? 3.560 18.577 3.467 1.00 95.75 576 ASN A N 1
ATOM 4379 C CA . ASN A 1 576 ? 4.356 19.811 3.544 1.00 95.75 576 ASN A CA 1
ATOM 4380 C C . ASN A 1 576 ? 4.291 20.421 4.965 1.00 95.75 576 ASN A C 1
ATOM 4382 O O . ASN A 1 576 ? 3.882 21.568 5.158 1.00 95.75 576 ASN A O 1
ATOM 4386 N N . GLY A 1 577 ? 4.670 19.630 5.971 1.00 94.75 577 GLY A N 1
ATOM 4387 C CA . GLY A 1 577 ? 4.299 19.828 7.376 1.00 94.75 577 GLY A CA 1
ATOM 4388 C C . GLY A 1 577 ? 3.012 19.080 7.751 1.00 94.75 577 GLY A C 1
ATOM 4389 O O . GLY A 1 577 ? 2.327 18.538 6.888 1.00 94.75 577 GLY A O 1
ATOM 4390 N N . CYS A 1 578 ? 2.697 19.007 9.046 1.00 93.81 578 CYS A N 1
ATOM 4391 C CA . CYS A 1 578 ? 1.674 18.107 9.603 1.00 93.81 578 CYS A CA 1
ATOM 4392 C C . CYS A 1 578 ? 0.247 18.248 9.031 1.00 93.81 578 CYS A C 1
ATOM 4394 O O . CYS A 1 578 ? -0.512 17.273 9.051 1.00 93.81 578 CYS A O 1
ATOM 4396 N N . ASP A 1 579 ? -0.109 19.437 8.541 1.00 93.19 579 ASP A N 1
ATOM 4397 C CA . ASP A 1 579 ? -1.461 19.867 8.179 1.00 93.19 579 ASP A CA 1
ATOM 4398 C C . ASP A 1 579 ? -1.696 20.091 6.677 1.00 93.19 579 ASP A C 1
ATOM 4400 O O . ASP A 1 579 ? -2.841 19.989 6.238 1.00 93.19 579 ASP A O 1
ATOM 4404 N N . ASP A 1 580 ? -0.653 20.312 5.869 1.00 95.81 580 ASP A N 1
ATOM 4405 C CA . ASP A 1 580 ? -0.786 20.382 4.408 1.00 95.81 580 ASP A CA 1
ATOM 4406 C C . ASP A 1 580 ? -0.504 19.018 3.760 1.00 95.81 580 ASP A C 1
ATOM 4408 O O . ASP A 1 580 ? 0.620 18.704 3.355 1.00 95.81 580 ASP A O 1
ATOM 4412 N N . VAL A 1 581 ? -1.551 18.191 3.693 1.00 96.81 581 VAL A N 1
ATOM 4413 C CA . VAL A 1 581 ? -1.490 16.799 3.228 1.00 96.81 581 VAL A CA 1
ATOM 4414 C C . VAL A 1 581 ? -2.298 16.623 1.946 1.00 96.81 581 VAL A C 1
ATOM 4416 O O . VAL A 1 581 ? -3.491 16.921 1.904 1.00 96.81 581 VAL A O 1
ATOM 4419 N N . TRP A 1 582 ? -1.669 16.071 0.910 1.00 96.69 582 TRP A N 1
ATOM 4420 C CA . TRP A 1 582 ? -2.269 15.816 -0.400 1.00 96.69 582 TRP A CA 1
ATOM 4421 C C . TRP A 1 582 ? -2.141 14.346 -0.790 1.00 96.69 582 TRP A C 1
ATOM 4423 O O . TRP A 1 582 ? -1.072 13.754 -0.669 1.00 96.69 582 TRP A O 1
ATOM 4433 N N . ILE A 1 583 ? -3.209 13.768 -1.334 1.00 95.94 583 ILE A N 1
ATOM 4434 C CA . ILE A 1 583 ? -3.215 12.409 -1.893 1.00 95.94 583 ILE A CA 1
ATOM 4435 C C . ILE A 1 583 ? -3.618 12.416 -3.365 1.00 95.94 583 ILE A C 1
ATOM 4437 O O . ILE A 1 583 ? -4.355 13.289 -3.814 1.00 95.94 583 ILE A O 1
ATOM 4441 N N . SER A 1 584 ? -3.187 11.403 -4.111 1.00 90.62 584 SER A N 1
ATOM 4442 C CA . SER A 1 584 ? -3.728 11.071 -5.437 1.00 90.62 584 SER A CA 1
ATOM 4443 C C . SER A 1 584 ? -4.119 9.598 -5.475 1.00 90.62 584 SER A C 1
ATOM 4445 O O . SER A 1 584 ? -3.357 8.741 -5.020 1.00 90.62 584 SER A O 1
ATOM 4447 N N . ARG A 1 585 ? -5.302 9.311 -6.025 1.00 89.00 585 ARG A N 1
ATOM 4448 C CA . ARG A 1 585 ? -5.698 7.960 -6.447 1.00 89.00 585 ARG A CA 1
ATOM 4449 C C . ARG A 1 585 ? -5.292 7.744 -7.903 1.00 89.00 585 ARG A C 1
ATOM 4451 O O . ARG A 1 585 ? -5.107 8.716 -8.636 1.00 89.00 585 ARG A O 1
ATOM 4458 N N . VAL A 1 586 ? -5.197 6.488 -8.336 1.00 74.44 586 VAL A N 1
ATOM 4459 C CA . VAL A 1 586 ? -4.853 6.150 -9.729 1.00 74.44 586 VAL A CA 1
ATOM 4460 C C . VAL A 1 586 ? -5.740 6.909 -10.725 1.00 74.44 586 VAL A C 1
ATOM 4462 O O . VAL A 1 586 ? -6.965 6.878 -10.635 1.00 74.44 586 VAL A O 1
ATOM 4465 N N . HIS A 1 587 ? -5.101 7.593 -11.679 1.00 71.12 587 HIS A N 1
ATOM 4466 C CA . HIS A 1 587 ? -5.734 8.443 -12.705 1.00 71.12 587 HIS A CA 1
ATOM 4467 C C . HIS A 1 587 ? -6.551 9.648 -12.188 1.00 71.12 587 HIS A C 1
ATOM 4469 O O . HIS A 1 587 ? -7.207 10.315 -12.988 1.00 71.12 587 HIS A O 1
ATOM 4475 N N . GLN A 1 588 ? -6.488 9.977 -10.895 1.00 78.31 588 GLN A N 1
ATOM 4476 C CA . GLN A 1 588 ? -7.177 11.125 -10.295 1.00 78.31 588 GLN A CA 1
ATOM 4477 C C . GLN A 1 588 ? -6.182 12.256 -9.958 1.00 78.31 588 GLN A C 1
ATOM 4479 O O . GLN A 1 588 ? -5.008 11.986 -9.690 1.00 78.31 588 GLN A O 1
ATOM 4484 N N . PRO A 1 589 ? -6.613 13.533 -9.972 1.00 80.94 589 PRO A N 1
ATOM 4485 C CA . PRO A 1 589 ? -5.767 14.651 -9.556 1.00 80.94 589 PRO A CA 1
ATOM 4486 C C . PRO A 1 589 ? -5.424 14.587 -8.058 1.00 80.94 589 PRO A C 1
ATOM 4488 O O . PRO A 1 589 ? -6.073 13.885 -7.280 1.00 80.94 589 PRO A O 1
ATOM 4491 N N . LEU A 1 590 ? -4.416 15.364 -7.648 1.00 86.75 590 LEU A N 1
ATOM 4492 C CA . LEU A 1 590 ? -4.104 15.567 -6.233 1.00 86.75 590 LEU A CA 1
ATOM 4493 C C . LEU A 1 590 ? -5.273 16.263 -5.515 1.00 86.75 590 LEU A C 1
ATOM 4495 O O . LEU A 1 590 ? -5.825 17.245 -6.012 1.00 86.75 590 LEU A O 1
ATOM 4499 N N . ARG A 1 591 ? -5.613 15.771 -4.322 1.00 93.62 591 ARG A N 1
ATOM 4500 C CA . ARG A 1 591 ? -6.650 16.302 -3.431 1.00 93.62 591 ARG A CA 1
ATOM 4501 C C . ARG A 1 591 ? -6.094 16.452 -2.016 1.00 93.62 591 ARG A C 1
ATOM 4503 O O . ARG A 1 591 ? -5.495 15.515 -1.494 1.00 93.62 591 ARG A O 1
ATOM 4510 N N . GLN A 1 592 ? -6.351 17.598 -1.391 1.00 95.50 592 GLN A N 1
ATOM 4511 C CA . GLN A 1 592 ? -6.006 17.849 0.009 1.00 95.50 592 GLN A CA 1
ATOM 4512 C C . GLN A 1 592 ? -6.906 17.035 0.964 1.00 95.50 592 GLN A C 1
ATOM 4514 O O . GLN A 1 592 ? -8.093 16.819 0.683 1.00 95.50 592 GLN A O 1
ATOM 4519 N N . VAL A 1 593 ? -6.343 16.575 2.081 1.00 94.31 593 VAL A N 1
ATOM 4520 C CA . VAL A 1 593 ? -6.995 15.746 3.114 1.00 94.31 593 VAL A CA 1
ATOM 4521 C C . VAL A 1 593 ? -6.624 16.225 4.530 1.00 94.31 593 VAL A C 1
ATOM 4523 O O . VAL A 1 593 ? -5.727 17.055 4.658 1.00 94.31 593 VAL A O 1
ATOM 4526 N N . PRO A 1 594 ? -7.310 15.764 5.599 1.00 92.88 594 PRO A N 1
ATOM 4527 C CA . PRO A 1 594 ? -7.044 16.232 6.961 1.00 92.88 594 PRO A CA 1
ATOM 4528 C C . PRO A 1 594 ? -5.611 15.957 7.475 1.00 92.88 594 PRO A C 1
ATOM 4530 O O . PRO A 1 594 ? -4.986 14.990 7.030 1.00 92.88 594 PRO A O 1
ATOM 4533 N N . PRO A 1 595 ? -5.125 16.746 8.460 1.00 93.38 595 PRO A N 1
ATOM 4534 C CA . PRO A 1 595 ? -3.784 16.624 9.044 1.00 93.38 595 PRO A CA 1
ATOM 4535 C C . PRO A 1 595 ? -3.427 15.225 9.566 1.00 93.38 595 PRO A C 1
ATOM 4537 O O . PRO A 1 595 ? -4.198 14.597 10.301 1.00 93.38 595 PRO A O 1
ATOM 4540 N N . VAL A 1 596 ? -2.209 14.764 9.264 1.00 92.38 596 VAL A N 1
ATOM 4541 C CA . VAL A 1 596 ? -1.695 13.451 9.710 1.00 92.38 596 VAL A CA 1
ATOM 4542 C C . VAL A 1 596 ? -1.058 13.478 11.105 1.00 92.38 596 VAL A C 1
ATOM 4544 O O . VAL A 1 596 ? -0.901 12.426 11.723 1.00 92.38 596 VAL A O 1
ATOM 4547 N N . ALA A 1 597 ? -0.748 14.661 11.632 1.00 91.88 597 ALA A N 1
ATOM 4548 C CA . ALA A 1 597 ? -0.273 14.889 12.999 1.00 91.88 597 ALA A CA 1
ATOM 4549 C C . ALA A 1 597 ? -0.805 16.239 13.518 1.00 91.88 597 ALA A C 1
ATOM 4551 O O . ALA A 1 597 ? -1.287 17.044 12.722 1.00 91.88 597 ALA A O 1
ATOM 4552 N N . ASP A 1 598 ? -0.737 16.499 14.828 1.00 89.06 598 ASP A N 1
ATOM 4553 C CA . ASP A 1 598 ? -1.145 17.802 15.381 1.00 89.06 598 ASP A CA 1
ATOM 4554 C C . ASP A 1 598 ? -0.035 18.863 15.280 1.00 89.06 598 ASP A C 1
ATOM 4556 O O . ASP A 1 598 ? -0.332 20.055 15.232 1.00 89.06 598 ASP A O 1
ATOM 4560 N N . THR A 1 599 ? 1.238 18.453 15.233 1.00 94.56 599 THR A N 1
ATOM 4561 C CA . THR A 1 599 ? 2.397 19.346 15.050 1.00 94.56 599 THR A CA 1
ATOM 4562 C C . THR A 1 599 ? 3.467 18.706 14.162 1.00 94.56 599 THR A C 1
ATOM 4564 O O . THR A 1 599 ? 3.443 17.498 13.906 1.00 94.56 599 THR A O 1
ATOM 4567 N N . ASP A 1 600 ? 4.419 19.512 13.689 1.00 95.31 600 ASP A N 1
ATOM 4568 C CA . ASP A 1 600 ? 5.541 19.035 12.875 1.00 95.31 600 ASP A CA 1
ATOM 4569 C C . ASP A 1 600 ? 6.474 18.105 13.669 1.00 95.31 600 ASP A C 1
ATOM 4571 O O . ASP A 1 600 ? 7.004 17.149 13.108 1.00 95.31 600 ASP A O 1
ATOM 4575 N N . GLU A 1 601 ? 6.624 18.310 14.980 1.00 93.56 601 GLU A N 1
ATOM 4576 C CA . GLU A 1 601 ? 7.390 17.421 15.861 1.00 93.56 601 GLU A CA 1
ATOM 4577 C C . GLU A 1 601 ? 6.739 16.035 15.971 1.00 93.56 601 GLU A C 1
ATOM 4579 O O . GLU A 1 601 ? 7.437 15.030 15.881 1.00 93.56 601 GLU A O 1
ATOM 4584 N N . GLU A 1 602 ? 5.408 15.955 16.084 1.00 91.44 602 GLU A N 1
ATOM 4585 C CA . GLU A 1 602 ? 4.686 14.671 16.109 1.00 91.44 602 GLU A CA 1
ATOM 4586 C C . GLU A 1 602 ? 4.775 13.935 14.756 1.00 91.44 602 GLU A C 1
ATOM 4588 O O . GLU A 1 602 ? 4.835 12.704 14.719 1.00 91.44 602 GLU A O 1
ATOM 4593 N N . LEU A 1 603 ? 4.873 14.669 13.639 1.00 94.44 603 LEU A N 1
ATOM 4594 C CA . LEU A 1 603 ? 5.195 14.088 12.331 1.00 94.44 603 LEU A CA 1
ATOM 4595 C C . LEU A 1 603 ? 6.641 13.554 12.282 1.00 94.44 603 LEU A C 1
ATOM 4597 O O . LEU A 1 603 ? 6.867 12.469 11.745 1.00 94.44 603 LEU A O 1
ATOM 4601 N N . ILE A 1 604 ? 7.618 14.256 12.868 1.00 93.50 604 ILE A N 1
ATOM 4602 C CA . ILE A 1 604 ? 9.008 13.771 12.971 1.00 93.50 604 ILE A CA 1
ATOM 4603 C C . ILE A 1 604 ? 9.089 12.522 13.865 1.00 93.50 604 ILE A C 1
ATOM 4605 O O . ILE A 1 604 ? 9.734 11.546 13.477 1.00 93.50 604 ILE A O 1
ATOM 4609 N N . GLU A 1 605 ? 8.408 12.501 15.015 1.00 91.00 605 GLU A N 1
ATOM 4610 C CA . GLU A 1 605 ? 8.321 11.322 15.891 1.00 91.00 605 GLU A CA 1
ATOM 4611 C C . GLU A 1 605 ? 7.739 10.111 15.145 1.00 91.00 605 GLU A C 1
ATOM 4613 O O . GLU A 1 605 ? 8.316 9.022 15.196 1.00 91.00 605 GLU A O 1
ATOM 4618 N N . LEU A 1 606 ? 6.655 10.308 14.383 1.00 91.12 606 LEU A N 1
ATOM 4619 C CA . LEU A 1 606 ? 6.045 9.274 13.544 1.00 91.12 606 LEU A CA 1
ATOM 4620 C C . LEU A 1 606 ? 7.019 8.739 12.480 1.00 91.12 606 LEU A C 1
ATOM 4622 O O . LEU A 1 606 ? 7.136 7.525 12.305 1.00 91.12 606 LEU A O 1
ATOM 4626 N N . LEU A 1 607 ? 7.748 9.617 11.786 1.00 91.25 607 LEU A N 1
ATOM 4627 C CA . LEU A 1 607 ? 8.757 9.221 10.795 1.00 91.25 607 LEU A CA 1
ATOM 4628 C C . LEU A 1 607 ? 9.904 8.424 11.435 1.00 91.25 607 LEU A C 1
ATOM 4630 O O . LEU A 1 607 ? 10.351 7.422 10.872 1.00 91.25 607 LEU A O 1
ATOM 4634 N N . GLN A 1 608 ? 10.345 8.818 12.631 1.00 89.88 608 GLN A N 1
ATOM 4635 C CA . GLN A 1 608 ? 11.345 8.076 13.395 1.00 89.88 608 GLN A CA 1
ATOM 4636 C C . GLN A 1 608 ? 10.828 6.712 13.881 1.00 89.88 608 GLN A C 1
ATOM 4638 O O . GLN A 1 608 ? 11.583 5.742 13.851 1.00 89.88 608 GLN A O 1
ATOM 4643 N N . ASP A 1 609 ? 9.563 6.591 14.294 1.00 86.62 609 ASP A N 1
ATOM 4644 C CA . ASP A 1 609 ? 8.968 5.296 14.657 1.00 86.62 609 ASP A CA 1
ATOM 4645 C C . ASP A 1 609 ? 8.760 4.385 13.445 1.00 86.62 609 ASP A C 1
ATOM 4647 O O . ASP A 1 609 ? 8.958 3.173 13.550 1.00 86.62 609 ASP A O 1
ATOM 4651 N N . LEU A 1 610 ? 8.428 4.935 12.275 1.00 87.44 610 LEU A N 1
ATOM 4652 C CA . LEU A 1 610 ? 8.414 4.171 11.027 1.00 87.44 610 LEU A CA 1
ATOM 4653 C C . LEU A 1 610 ? 9.822 3.687 10.659 1.00 87.44 610 LEU A C 1
ATOM 4655 O O . LEU A 1 610 ? 9.966 2.527 10.264 1.00 87.44 610 LEU A O 1
ATOM 4659 N N . ALA A 1 611 ? 10.853 4.515 10.864 1.00 84.88 611 ALA A N 1
ATOM 4660 C CA . ALA A 1 611 ? 12.250 4.132 10.670 1.00 84.88 611 ALA A CA 1
ATOM 4661 C C . ALA A 1 611 ? 12.677 3.014 11.633 1.00 84.88 611 ALA A C 1
ATOM 4663 O O . ALA A 1 611 ? 13.186 1.993 11.180 1.00 84.88 611 ALA A O 1
ATOM 4664 N N . ARG A 1 612 ? 12.365 3.134 12.932 1.00 82.19 612 ARG A N 1
ATOM 4665 C CA . ARG A 1 612 ? 12.606 2.087 13.947 1.00 82.19 612 ARG A CA 1
ATOM 4666 C C . ARG A 1 612 ? 11.878 0.766 13.657 1.00 82.19 612 ARG A C 1
ATOM 4668 O O . ARG A 1 612 ? 12.319 -0.278 14.125 1.00 82.19 612 ARG A O 1
ATOM 4675 N N . GLN A 1 613 ? 10.761 0.797 12.924 1.00 77.50 613 GLN A N 1
ATOM 4676 C CA . GLN A 1 613 ? 9.945 -0.389 12.631 1.00 77.50 613 GLN A CA 1
ATOM 4677 C C . GLN A 1 613 ? 10.253 -1.080 11.294 1.00 77.50 613 GLN A C 1
ATOM 4679 O O . GLN A 1 613 ? 10.007 -2.284 11.198 1.00 77.50 613 GLN A O 1
ATOM 4684 N N . HIS A 1 614 ? 10.751 -0.350 10.289 1.00 71.25 614 HIS A N 1
ATOM 4685 C CA . HIS A 1 614 ? 10.986 -0.863 8.926 1.00 71.25 614 HIS A CA 1
ATOM 4686 C C . HIS A 1 614 ? 12.454 -0.774 8.479 1.00 71.25 614 HIS A C 1
ATOM 4688 O O . HIS A 1 614 ? 12.888 -1.537 7.617 1.00 71.25 614 HIS A O 1
ATOM 4694 N N . GLY A 1 615 ? 13.232 0.151 9.045 1.00 60.44 615 GLY A N 1
ATOM 4695 C CA . GLY A 1 615 ? 14.668 0.249 8.820 1.00 60.44 615 GLY A CA 1
ATOM 4696 C C . GLY A 1 615 ? 15.409 -0.805 9.638 1.00 60.44 615 GLY A C 1
ATOM 4697 O O . GLY A 1 615 ? 15.342 -0.809 10.865 1.00 60.44 615 GLY A O 1
ATOM 4698 N N . GLY A 1 616 ? 16.150 -1.688 8.968 1.00 54.34 616 GLY A N 1
ATOM 4699 C CA . GLY A 1 616 ? 17.012 -2.678 9.616 1.00 54.34 616 GLY A CA 1
ATOM 4700 C C . GLY A 1 616 ? 18.248 -2.042 10.259 1.00 54.34 616 GLY A C 1
ATOM 4701 O O . GLY A 1 616 ? 19.340 -2.172 9.723 1.00 54.34 616 GLY A O 1
ATOM 4702 N N . GLY A 1 617 ? 18.073 -1.324 11.372 1.00 48.84 617 GLY A N 1
ATOM 4703 C CA . GLY A 1 617 ? 19.131 -0.721 12.201 1.00 48.84 617 GLY A CA 1
ATOM 4704 C C . GLY A 1 617 ? 19.861 0.493 11.604 1.00 48.84 617 GLY A C 1
ATOM 4705 O O . GLY A 1 617 ? 20.175 1.428 12.329 1.00 48.84 617 GLY A O 1
ATOM 4706 N N . GLU A 1 618 ? 20.109 0.499 10.295 1.00 52.00 618 GLU A N 1
ATOM 4707 C CA . GLU A 1 618 ? 21.024 1.435 9.618 1.00 52.00 618 GLU A CA 1
ATOM 4708 C C . GLU A 1 618 ? 20.374 2.751 9.149 1.00 52.00 618 GLU A C 1
ATOM 4710 O O . GLU A 1 618 ? 21.084 3.677 8.767 1.00 52.00 618 GLU A O 1
ATOM 4715 N N . ARG A 1 619 ? 19.037 2.851 9.148 1.00 66.56 619 ARG A N 1
ATOM 4716 C CA . ARG A 1 619 ? 18.303 4.028 8.644 1.00 66.56 619 ARG A CA 1
ATOM 4717 C C . ARG A 1 619 ? 17.651 4.786 9.798 1.00 66.56 619 ARG A C 1
ATOM 4719 O O . ARG A 1 619 ? 16.724 4.273 10.420 1.00 66.56 619 ARG A O 1
ATOM 4726 N N . SER A 1 620 ? 18.115 6.006 10.069 1.00 70.94 620 SER A N 1
ATOM 4727 C CA . SER A 1 620 ? 17.597 6.865 11.142 1.00 70.94 620 SER A CA 1
ATOM 4728 C C . SER A 1 620 ? 17.416 8.310 10.671 1.00 70.94 620 SER A C 1
ATOM 4730 O O . SER A 1 620 ? 18.150 8.770 9.802 1.00 70.94 620 SER A O 1
ATOM 4732 N N . LEU A 1 621 ? 16.435 9.013 11.244 1.00 82.12 621 LEU A N 1
ATOM 4733 C CA . LEU A 1 621 ? 16.137 10.419 10.957 1.00 82.12 621 LEU A CA 1
ATOM 4734 C C . LEU A 1 621 ? 16.545 11.277 12.157 1.00 82.12 621 LEU A C 1
ATOM 4736 O O . LEU A 1 621 ? 16.009 11.097 13.253 1.00 82.12 621 LEU A O 1
ATOM 4740 N N . SER A 1 622 ? 17.494 12.191 11.962 1.00 82.12 622 SER A N 1
ATOM 4741 C CA . SER A 1 622 ? 18.025 13.061 13.020 1.00 82.12 622 SER A CA 1
ATOM 4742 C C . SER A 1 622 ? 18.627 14.349 12.450 1.00 82.12 622 SER A C 1
ATOM 4744 O O . SER A 1 622 ? 18.879 14.436 11.255 1.00 82.12 622 SER A O 1
ATOM 4746 N N . THR A 1 623 ? 18.976 15.309 13.305 1.00 78.81 623 THR A N 1
ATOM 4747 C CA . THR A 1 623 ? 19.743 16.522 12.948 1.00 78.81 623 THR A CA 1
ATOM 4748 C C . THR A 1 623 ? 21.062 16.216 12.214 1.00 78.81 623 THR A C 1
ATOM 4750 O O . THR A 1 623 ? 21.505 16.985 11.366 1.00 78.81 623 THR A O 1
ATOM 4753 N N . ALA A 1 624 ? 21.693 15.066 12.487 1.00 77.00 624 ALA A N 1
ATOM 4754 C CA . ALA A 1 624 ? 22.906 14.615 11.790 1.00 77.00 624 ALA A CA 1
ATOM 4755 C C . ALA A 1 624 ? 22.618 13.809 10.504 1.00 77.00 624 ALA A C 1
ATOM 4757 O O . ALA A 1 624 ? 23.531 13.478 9.749 1.00 77.00 624 ALA A O 1
ATOM 4758 N N . SER A 1 625 ? 21.360 13.451 10.253 1.00 77.81 625 SER A N 1
ATOM 4759 C CA . SER A 1 625 ? 20.891 12.719 9.071 1.00 77.81 625 SER A CA 1
ATOM 4760 C C . SER A 1 625 ? 19.469 13.189 8.725 1.00 77.81 625 SER A C 1
ATOM 4762 O O . SER A 1 625 ? 18.499 12.481 9.004 1.00 77.81 625 SER A O 1
ATOM 4764 N N . PRO A 1 626 ? 19.329 14.412 8.169 1.00 85.75 626 PRO A N 1
ATOM 4765 C CA . PRO A 1 626 ? 18.042 15.087 7.947 1.00 85.75 626 PRO A CA 1
ATOM 4766 C C . PRO A 1 626 ? 17.201 14.498 6.800 1.00 85.75 626 PRO A C 1
ATOM 4768 O O . PRO A 1 626 ? 16.201 15.089 6.396 1.00 85.75 626 PRO A O 1
ATOM 4771 N N . MET A 1 627 ? 17.620 13.364 6.235 1.00 85.44 627 MET A N 1
ATOM 4772 C CA . MET A 1 627 ? 17.000 12.698 5.093 1.00 85.44 627 MET A CA 1
ATOM 4773 C C . MET A 1 627 ? 16.722 11.240 5.451 1.00 85.44 627 MET A C 1
ATOM 4775 O O . MET A 1 627 ? 17.574 10.566 6.026 1.00 85.44 627 MET A O 1
ATOM 4779 N N . LEU A 1 628 ? 15.536 10.748 5.097 1.00 85.31 628 LEU A N 1
ATOM 4780 C CA . LEU A 1 628 ? 15.080 9.398 5.424 1.00 85.31 628 LEU A CA 1
ATOM 4781 C C . LEU A 1 628 ? 14.420 8.749 4.206 1.00 85.31 628 LEU A C 1
ATOM 4783 O O . LEU A 1 628 ? 13.376 9.212 3.752 1.00 85.31 628 LEU A O 1
ATOM 4787 N N . ALA A 1 629 ? 14.987 7.640 3.730 1.00 82.44 629 ALA A N 1
ATOM 4788 C CA . ALA A 1 629 ? 14.384 6.778 2.717 1.00 82.44 629 ALA A CA 1
ATOM 4789 C C . ALA A 1 629 ? 13.948 5.445 3.348 1.00 82.44 629 ALA A C 1
ATOM 4791 O O . ALA A 1 629 ? 14.774 4.707 3.892 1.00 82.44 629 ALA A O 1
ATOM 4792 N N . LEU A 1 630 ? 12.662 5.101 3.267 1.00 82.00 630 LEU A N 1
ATOM 4793 C CA . LEU A 1 630 ? 12.097 3.858 3.799 1.00 82.00 630 LEU A CA 1
ATOM 4794 C C . LEU A 1 630 ? 11.264 3.111 2.762 1.00 82.00 630 LEU A C 1
ATOM 4796 O O . LEU A 1 630 ? 10.606 3.694 1.902 1.00 82.00 630 LEU A O 1
ATOM 4800 N N . ARG A 1 631 ? 11.219 1.791 2.933 1.00 77.75 631 ARG A N 1
ATOM 4801 C CA . ARG A 1 631 ? 10.190 0.928 2.357 1.00 77.75 631 ARG A CA 1
ATOM 4802 C C . ARG A 1 631 ? 9.181 0.597 3.440 1.00 77.75 631 ARG A C 1
ATOM 4804 O O . ARG A 1 631 ? 9.560 0.097 4.495 1.00 77.75 631 ARG A O 1
ATOM 4811 N N . LEU A 1 632 ? 7.918 0.884 3.169 1.00 82.56 632 LEU A N 1
ATOM 4812 C CA . LEU A 1 632 ? 6.795 0.521 4.022 1.00 82.56 632 LEU A CA 1
ATOM 4813 C C . LEU A 1 632 ? 6.120 -0.743 3.464 1.00 82.56 632 LEU A C 1
ATOM 4815 O O . LEU A 1 632 ? 6.368 -1.157 2.326 1.00 82.56 632 LEU A O 1
ATOM 4819 N N . GLU A 1 633 ? 5.253 -1.355 4.266 1.00 73.69 633 GLU A N 1
ATOM 4820 C CA . GLU A 1 633 ? 4.411 -2.474 3.828 1.00 73.69 633 GLU A CA 1
ATOM 4821 C C . GLU A 1 633 ? 3.579 -2.093 2.573 1.00 73.69 633 GLU A C 1
ATOM 4823 O O . GLU A 1 633 ? 3.253 -0.928 2.337 1.00 73.69 633 GLU A O 1
ATOM 4828 N N . GLY A 1 634 ? 3.265 -3.070 1.713 1.00 69.69 634 GLY A N 1
ATOM 4829 C CA . GLY A 1 634 ? 2.435 -2.842 0.516 1.00 69.69 634 GLY A CA 1
ATOM 4830 C C . GLY A 1 634 ? 3.112 -2.119 -0.665 1.00 69.69 634 GLY A C 1
ATOM 4831 O O . GLY A 1 634 ? 2.413 -1.531 -1.494 1.00 69.69 634 GLY A O 1
ATOM 4832 N N . GLY A 1 635 ? 4.449 -2.144 -0.758 1.00 73.50 635 GLY A N 1
ATOM 4833 C CA . GLY A 1 635 ? 5.202 -1.605 -1.909 1.00 73.50 635 GLY A CA 1
ATOM 4834 C C . GLY A 1 635 ? 5.291 -0.073 -1.955 1.00 73.50 635 GLY A C 1
ATOM 4835 O O . GLY A 1 635 ? 5.565 0.513 -3.006 1.00 73.50 635 GLY A O 1
ATOM 4836 N N . MET A 1 636 ? 5.032 0.578 -0.821 1.00 84.31 636 MET A N 1
ATOM 4837 C CA . MET A 1 636 ? 5.140 2.022 -0.638 1.00 84.31 636 MET A CA 1
ATOM 4838 C C . MET A 1 636 ? 6.599 2.421 -0.363 1.00 84.31 636 MET A C 1
ATOM 4840 O O . MET A 1 636 ? 7.214 1.924 0.582 1.00 84.31 636 MET A O 1
ATOM 4844 N N . ARG A 1 637 ? 7.149 3.349 -1.152 1.00 83.75 637 ARG A N 1
ATOM 4845 C CA . ARG A 1 637 ? 8.407 4.048 -0.832 1.00 83.75 637 ARG A CA 1
ATOM 4846 C C . ARG A 1 637 ? 8.083 5.358 -0.134 1.00 83.75 637 ARG A C 1
ATOM 4848 O O . ARG A 1 637 ? 7.249 6.100 -0.639 1.00 83.75 637 ARG A O 1
ATOM 4855 N N . LEU A 1 638 ? 8.747 5.648 0.978 1.00 90.44 638 LEU A N 1
ATOM 4856 C CA . LEU A 1 638 ? 8.695 6.925 1.687 1.00 90.44 638 LEU A CA 1
ATOM 4857 C C . LEU A 1 638 ? 10.057 7.606 1.564 1.00 90.44 638 LEU A C 1
ATOM 4859 O O . LEU A 1 638 ? 11.076 7.005 1.896 1.00 90.44 638 LEU A O 1
ATOM 4863 N N . GLN A 1 639 ? 10.063 8.864 1.136 1.00 89.12 639 GLN A N 1
ATOM 4864 C CA . GLN A 1 639 ? 11.201 9.773 1.255 1.00 89.12 639 GLN A CA 1
ATOM 4865 C C . GLN A 1 639 ? 10.778 10.961 2.119 1.00 89.12 639 GLN A C 1
ATOM 4867 O O . GLN A 1 639 ? 9.729 11.555 1.869 1.00 89.12 639 GLN A O 1
ATOM 4872 N N . ALA A 1 640 ? 11.572 11.307 3.130 1.00 91.56 640 ALA A N 1
ATOM 4873 C CA . ALA A 1 640 ? 11.334 12.450 4.004 1.00 91.56 640 ALA A CA 1
ATOM 4874 C C . ALA A 1 640 ? 12.585 13.321 4.163 1.00 91.56 640 ALA A C 1
ATOM 4876 O O . ALA A 1 640 ? 13.712 12.825 4.099 1.00 91.56 640 ALA A O 1
ATOM 4877 N N . MET A 1 641 ? 12.364 14.615 4.394 1.00 90.88 641 MET A N 1
ATOM 4878 C CA . MET A 1 641 ? 13.385 15.618 4.691 1.00 90.88 641 MET A CA 1
ATOM 4879 C C . MET A 1 641 ? 12.929 16.487 5.870 1.00 90.88 641 MET A C 1
ATOM 4881 O O . MET A 1 641 ? 11.772 16.906 5.929 1.00 90.88 641 MET A O 1
ATOM 4885 N N . THR A 1 642 ? 13.833 16.764 6.806 1.00 90.38 642 THR A N 1
ATOM 4886 C CA . THR A 1 642 ? 13.593 17.598 7.999 1.00 90.38 642 THR A CA 1
ATOM 4887 C C . THR A 1 642 ? 14.729 18.594 8.181 1.00 90.38 642 THR A C 1
ATOM 4889 O O . THR A 1 642 ? 15.847 18.296 7.785 1.00 90.38 642 THR A O 1
ATOM 4892 N N . GLU A 1 643 ? 14.484 19.741 8.819 1.00 86.06 643 GLU A N 1
ATOM 4893 C CA . GLU A 1 643 ? 15.480 20.797 9.124 1.00 86.06 643 GLU A CA 1
ATOM 4894 C C . GLU A 1 643 ? 16.100 21.512 7.897 1.00 86.06 643 GLU A C 1
ATOM 4896 O O . GLU A 1 643 ? 16.317 22.720 7.938 1.00 86.06 643 GLU A O 1
ATOM 4901 N N . VAL A 1 644 ? 16.323 20.810 6.779 1.00 86.56 644 VAL A N 1
ATOM 4902 C CA . VAL A 1 644 ? 16.755 21.363 5.478 1.00 86.56 644 VAL A CA 1
ATOM 4903 C C . VAL A 1 644 ? 15.608 21.991 4.673 1.00 86.56 644 VAL A C 1
ATOM 4905 O O . VAL A 1 644 ? 15.840 22.676 3.678 1.00 86.56 644 VAL A O 1
ATOM 4908 N N . THR A 1 645 ? 14.366 21.776 5.109 1.00 86.69 645 THR A N 1
ATOM 4909 C CA . THR A 1 645 ? 13.137 22.387 4.587 1.00 86.69 645 THR A CA 1
ATOM 4910 C C . THR A 1 645 ? 12.435 23.173 5.705 1.00 86.69 645 THR A C 1
ATOM 4912 O O . THR A 1 645 ? 12.567 22.796 6.869 1.00 86.69 645 THR A O 1
ATOM 4915 N N . PRO A 1 646 ? 11.653 24.236 5.402 1.00 88.75 646 PRO A N 1
ATOM 4916 C CA . PRO A 1 646 ? 11.025 25.080 6.433 1.00 88.75 646 PRO A CA 1
ATOM 4917 C C . PRO A 1 646 ? 10.073 24.344 7.390 1.00 88.75 646 PRO A C 1
ATOM 4919 O O . PRO A 1 646 ? 9.807 24.831 8.483 1.00 88.75 646 PRO A O 1
ATOM 4922 N N . ARG A 1 647 ? 9.549 23.197 6.946 1.00 94.75 647 ARG A N 1
ATOM 4923 C CA . ARG A 1 647 ? 8.720 22.227 7.676 1.00 94.75 647 ARG A CA 1
ATOM 4924 C C . ARG A 1 647 ? 9.088 20.815 7.189 1.00 94.75 647 ARG A C 1
ATOM 4926 O O . ARG A 1 647 ? 9.684 20.716 6.108 1.00 94.75 647 ARG A O 1
ATOM 4933 N N . PRO A 1 648 ? 8.759 19.728 7.912 1.00 94.25 648 PRO A N 1
ATOM 4934 C CA . PRO A 1 648 ? 9.019 18.363 7.457 1.00 94.25 648 PRO A CA 1
ATOM 4935 C C . PRO A 1 648 ? 8.335 18.077 6.116 1.00 94.25 648 PRO A C 1
ATOM 4937 O O . PRO A 1 648 ? 7.113 18.157 6.006 1.00 94.25 648 PRO A O 1
ATOM 4940 N N . TYR A 1 649 ? 9.121 17.734 5.099 1.00 96.19 649 TYR A N 1
ATOM 4941 C CA . TYR A 1 649 ? 8.613 17.353 3.784 1.00 96.19 649 TYR A CA 1
ATOM 4942 C C . TYR A 1 649 ? 8.608 15.831 3.657 1.00 96.19 649 TYR A C 1
ATOM 4944 O O . TYR A 1 649 ? 9.629 15.197 3.920 1.00 96.19 649 TYR A O 1
ATOM 4952 N N . VAL A 1 650 ? 7.493 15.234 3.230 1.00 96.25 650 VAL A N 1
ATOM 4953 C CA . VAL A 1 650 ? 7.397 13.784 2.990 1.00 96.25 650 VAL A CA 1
ATOM 4954 C C . VAL A 1 650 ? 6.708 13.510 1.659 1.00 96.25 650 VAL A C 1
ATOM 4956 O O . VAL A 1 650 ? 5.630 14.032 1.384 1.00 96.25 650 VAL A O 1
ATOM 4959 N N . ALA A 1 651 ? 7.301 12.630 0.856 1.00 94.69 651 ALA A N 1
ATOM 4960 C CA . ALA A 1 651 ? 6.698 12.067 -0.341 1.00 94.69 651 ALA A CA 1
ATOM 4961 C C . ALA A 1 651 ? 6.642 10.540 -0.215 1.00 94.69 651 ALA A C 1
ATOM 4963 O O . ALA A 1 651 ? 7.673 9.877 -0.095 1.00 94.69 651 ALA A O 1
ATOM 4964 N N . ILE A 1 652 ? 5.436 9.976 -0.262 1.00 93.31 652 ILE A N 1
ATOM 4965 C CA . ILE A 1 652 ? 5.193 8.530 -0.250 1.00 93.31 652 ILE A CA 1
ATOM 4966 C C . ILE A 1 652 ? 4.578 8.130 -1.589 1.00 93.31 652 ILE A C 1
ATOM 4968 O O . ILE A 1 652 ? 3.651 8.787 -2.063 1.00 93.31 652 ILE A O 1
ATOM 4972 N N . ARG A 1 653 ? 5.092 7.072 -2.220 1.00 88.06 653 ARG A N 1
ATOM 4973 C CA . ARG A 1 653 ? 4.656 6.611 -3.547 1.00 88.06 653 ARG A CA 1
ATOM 4974 C C . ARG A 1 653 ? 4.437 5.106 -3.570 1.00 88.06 653 ARG A C 1
ATOM 4976 O O . ARG A 1 653 ? 5.325 4.346 -3.177 1.00 88.06 653 ARG A O 1
ATOM 4983 N N . ARG A 1 654 ? 3.285 4.664 -4.084 1.00 84.62 654 ARG A N 1
ATOM 4984 C CA . ARG A 1 654 ? 2.981 3.241 -4.277 1.00 84.62 654 ARG A CA 1
ATOM 4985 C C . ARG A 1 654 ? 3.530 2.782 -5.620 1.00 84.62 654 ARG A C 1
ATOM 4987 O O . ARG A 1 654 ? 2.956 3.076 -6.667 1.00 84.62 654 ARG A O 1
ATOM 4994 N N . HIS A 1 655 ? 4.602 1.994 -5.604 1.00 70.56 655 HIS A N 1
ATOM 4995 C CA . HIS A 1 655 ? 5.100 1.356 -6.822 1.00 70.56 655 HIS A CA 1
ATOM 4996 C C . HIS A 1 655 ? 4.214 0.150 -7.161 1.00 70.56 655 HIS A C 1
ATOM 4998 O O . HIS A 1 655 ? 4.541 -0.996 -6.860 1.00 70.56 655 HIS A O 1
ATOM 5004 N N . ARG A 1 656 ? 3.054 0.419 -7.778 1.00 65.44 656 ARG A N 1
ATOM 5005 C CA . ARG A 1 656 ? 2.150 -0.619 -8.291 1.00 65.44 656 ARG A CA 1
ATOM 5006 C C . ARG A 1 656 ? 2.889 -1.489 -9.313 1.00 65.44 656 ARG A C 1
ATOM 5008 O O . ARG A 1 656 ? 3.351 -0.993 -10.342 1.00 65.44 656 ARG A O 1
ATOM 5015 N N . VAL A 1 657 ? 2.956 -2.794 -9.046 1.00 59.75 657 VAL A N 1
ATOM 5016 C CA . VAL A 1 657 ? 3.511 -3.791 -9.971 1.00 59.75 657 VAL A CA 1
ATOM 5017 C C . VAL A 1 657 ? 2.527 -3.998 -11.123 1.00 59.75 657 VAL A C 1
ATOM 5019 O O . VAL A 1 657 ? 1.668 -4.872 -11.092 1.00 59.75 657 VAL A O 1
ATOM 5022 N N . ALA A 1 658 ? 2.639 -3.154 -12.145 1.00 62.00 658 ALA A N 1
ATOM 5023 C CA . ALA A 1 658 ? 2.000 -3.391 -13.429 1.00 62.00 658 ALA A CA 1
ATOM 5024 C C . ALA A 1 658 ? 2.832 -4.414 -14.215 1.00 62.00 658 ALA A C 1
ATOM 5026 O O . ALA A 1 658 ? 3.915 -4.091 -14.717 1.00 62.00 658 ALA A O 1
ATOM 5027 N N . SER A 1 659 ? 2.312 -5.637 -14.337 1.00 69.19 659 SER A N 1
ATOM 5028 C CA . SER A 1 659 ? 2.738 -6.591 -15.359 1.00 69.19 659 SER A CA 1
ATOM 5029 C C . SER A 1 659 ? 2.384 -6.013 -16.731 1.00 69.19 659 SER A C 1
ATOM 5031 O O . SER A 1 659 ? 1.246 -6.116 -17.178 1.00 69.19 659 SER A O 1
ATOM 5033 N N . ALA A 1 660 ? 3.344 -5.345 -17.364 1.00 79.38 660 ALA A N 1
ATOM 5034 C CA . ALA A 1 660 ? 3.222 -4.894 -18.742 1.00 79.38 660 ALA A CA 1
ATOM 5035 C C . ALA A 1 660 ? 3.834 -5.953 -19.659 1.00 79.38 660 ALA A C 1
ATOM 5037 O O . ALA A 1 660 ? 4.974 -6.354 -19.441 1.00 79.38 660 ALA A O 1
ATOM 5038 N N . THR A 1 661 ? 3.100 -6.367 -20.686 1.00 91.62 661 THR A N 1
ATOM 5039 C CA . THR A 1 661 ? 3.591 -7.146 -21.830 1.00 91.62 661 THR A CA 1
ATOM 5040 C C . THR A 1 661 ? 3.638 -6.260 -23.076 1.00 91.62 661 THR A C 1
ATOM 5042 O O . THR A 1 661 ? 3.018 -5.192 -23.118 1.00 91.62 661 THR A O 1
ATOM 5045 N N . LEU A 1 662 ? 4.330 -6.691 -24.137 1.00 94.75 662 LEU A N 1
ATOM 5046 C CA . LEU A 1 662 ? 4.310 -5.951 -25.407 1.00 94.75 662 LEU A CA 1
ATOM 5047 C C . LEU A 1 662 ? 2.891 -5.865 -26.001 1.00 94.75 662 LEU A C 1
ATOM 5049 O O . LEU A 1 662 ? 2.550 -4.853 -26.610 1.00 94.75 662 LEU A O 1
ATOM 5053 N N . ARG A 1 663 ? 2.028 -6.860 -25.749 1.00 93.62 663 ARG A N 1
ATOM 5054 C CA . ARG A 1 663 ? 0.609 -6.845 -26.146 1.00 93.62 663 ARG A CA 1
ATOM 5055 C C . ARG A 1 663 ? -0.174 -5.713 -25.475 1.00 93.62 663 ARG A C 1
ATOM 5057 O O . ARG A 1 663 ? -0.967 -5.053 -26.144 1.00 93.62 663 ARG A O 1
ATOM 5064 N N . ASP A 1 664 ? 0.066 -5.457 -24.192 1.00 92.38 664 ASP A N 1
ATOM 5065 C CA . ASP A 1 664 ? -0.595 -4.362 -23.468 1.00 92.38 664 ASP A CA 1
ATOM 5066 C C . ASP A 1 664 ? -0.108 -3.003 -23.985 1.00 92.38 664 ASP A C 1
ATOM 5068 O O . ASP A 1 664 ? -0.890 -2.067 -24.147 1.00 92.38 664 ASP A O 1
ATOM 5072 N N . LEU A 1 665 ? 1.180 -2.904 -24.333 1.00 93.94 665 LEU A N 1
ATOM 5073 C CA . LEU A 1 665 ? 1.747 -1.707 -24.955 1.00 93.94 665 LEU A CA 1
ATOM 5074 C C . LEU A 1 665 ? 1.214 -1.457 -26.377 1.00 93.94 665 LEU A C 1
ATOM 5076 O O . LEU A 1 665 ? 1.095 -0.292 -26.759 1.00 93.94 665 LEU A O 1
ATOM 5080 N N . VAL A 1 666 ? 0.812 -2.495 -27.124 1.00 94.75 666 VAL A N 1
ATOM 5081 C CA . VAL A 1 666 ? 0.034 -2.335 -28.369 1.00 94.75 666 VAL A CA 1
ATOM 5082 C C . VAL A 1 666 ? -1.360 -1.775 -28.079 1.00 94.75 666 VAL A C 1
ATOM 5084 O O . VAL A 1 666 ? -1.772 -0.804 -28.710 1.00 94.75 666 VAL A O 1
ATOM 5087 N N . GLN A 1 667 ? -2.079 -2.320 -27.092 1.00 91.62 667 GLN A N 1
ATOM 5088 C CA . GLN A 1 667 ? -3.420 -1.832 -26.725 1.00 91.62 667 GLN A CA 1
ATOM 5089 C C . GLN A 1 667 ? -3.411 -0.381 -26.214 1.00 91.62 667 GLN A C 1
ATOM 5091 O O . GLN A 1 667 ? -4.339 0.380 -26.485 1.00 91.62 667 GLN A O 1
ATOM 5096 N N . LEU A 1 668 ? -2.341 0.028 -25.528 1.00 89.19 668 LEU A N 1
ATOM 5097 C CA . LEU A 1 668 ? -2.108 1.408 -25.092 1.00 89.19 668 LEU A CA 1
ATOM 5098 C C . LEU A 1 668 ? -1.599 2.336 -26.215 1.00 89.19 668 LEU A C 1
ATOM 5100 O O . LEU A 1 668 ? -1.424 3.531 -25.977 1.00 89.19 668 LEU A O 1
ATOM 5104 N N . GLY A 1 669 ? -1.341 1.819 -27.422 1.00 91.50 669 GLY A N 1
ATOM 5105 C CA . GLY A 1 669 ? -0.825 2.587 -28.560 1.00 91.50 669 GLY A CA 1
ATOM 5106 C C . GLY A 1 669 ? 0.629 3.051 -28.407 1.00 91.50 669 GLY A C 1
ATOM 5107 O O . GLY A 1 669 ? 1.029 4.020 -29.051 1.00 91.50 669 GLY A O 1
ATOM 5108 N N . THR A 1 670 ? 1.408 2.389 -27.545 1.00 94.56 670 THR A N 1
ATOM 5109 C CA . THR A 1 670 ? 2.819 2.715 -27.267 1.00 94.56 670 THR A CA 1
ATOM 5110 C C . THR A 1 670 ? 3.768 2.131 -28.319 1.00 94.56 670 THR A C 1
ATOM 5112 O O . THR A 1 670 ? 4.793 2.737 -28.628 1.00 94.56 670 THR A O 1
ATOM 5115 N N . VAL A 1 671 ? 3.412 0.974 -28.881 1.00 96.69 671 VAL A N 1
ATOM 5116 C CA . VAL A 1 671 ? 4.055 0.307 -30.029 1.00 96.69 671 VAL A CA 1
ATOM 5117 C C . VAL A 1 671 ? 2.963 -0.265 -30.943 1.00 96.69 671 VAL A C 1
ATOM 5119 O O . VAL A 1 671 ? 1.825 -0.412 -30.498 1.00 96.69 671 VAL A O 1
ATOM 5122 N N . ASP A 1 672 ? 3.273 -0.579 -32.199 1.00 96.38 672 ASP A N 1
ATOM 5123 C CA . ASP A 1 672 ? 2.377 -1.332 -33.088 1.00 96.38 672 ASP A CA 1
ATOM 5124 C C . ASP A 1 672 ? 2.723 -2.835 -33.066 1.00 96.38 672 ASP A C 1
ATOM 5126 O O . ASP A 1 672 ? 3.635 -3.252 -32.344 1.00 96.38 672 ASP A O 1
ATOM 5130 N N . THR A 1 673 ? 2.015 -3.682 -33.824 1.00 96.69 673 THR A N 1
ATOM 5131 C CA . THR A 1 673 ? 2.307 -5.127 -33.810 1.00 96.69 673 THR A CA 1
ATOM 5132 C C . THR A 1 673 ? 3.607 -5.478 -34.539 1.00 96.69 673 THR A C 1
ATOM 5134 O O . THR A 1 673 ? 4.290 -6.399 -34.089 1.00 96.69 673 THR A O 1
ATOM 5137 N N . THR A 1 674 ? 4.019 -4.725 -35.571 1.00 96.69 674 THR A N 1
ATOM 5138 C CA . THR A 1 674 ? 5.334 -4.900 -36.218 1.00 96.69 674 THR A CA 1
ATOM 5139 C C . THR A 1 674 ? 6.469 -4.601 -35.241 1.00 96.69 674 THR A C 1
ATOM 5141 O O . THR A 1 674 ? 7.376 -5.420 -35.080 1.00 96.69 674 THR A O 1
ATOM 5144 N N . LEU A 1 675 ? 6.420 -3.462 -34.546 1.00 97.69 675 LEU A N 1
ATOM 5145 C CA . LEU A 1 675 ? 7.432 -3.088 -33.562 1.00 97.69 675 LEU A CA 1
ATOM 5146 C C . LEU A 1 675 ? 7.405 -4.010 -32.335 1.00 97.69 675 LEU A C 1
ATOM 5148 O O . LEU A 1 675 ? 8.465 -4.376 -31.834 1.00 97.69 675 LEU A O 1
ATOM 5152 N N . ALA A 1 676 ? 6.233 -4.451 -31.872 1.00 97.94 676 ALA A N 1
ATOM 5153 C CA . ALA A 1 676 ? 6.143 -5.453 -30.809 1.00 97.94 676 ALA A CA 1
ATOM 5154 C C . ALA A 1 676 ? 6.815 -6.780 -31.215 1.00 97.94 676 ALA A C 1
ATOM 5156 O O . ALA A 1 676 ? 7.626 -7.309 -30.456 1.00 97.94 676 ALA A O 1
ATOM 5157 N N . ALA A 1 677 ? 6.548 -7.286 -32.425 1.00 97.50 677 ALA A N 1
ATOM 5158 C CA . ALA A 1 677 ? 7.194 -8.492 -32.946 1.00 97.50 677 ALA A CA 1
ATOM 5159 C C . ALA A 1 677 ? 8.718 -8.323 -33.081 1.00 97.50 677 ALA A C 1
ATOM 5161 O O . ALA A 1 677 ? 9.475 -9.227 -32.725 1.00 97.50 677 ALA A O 1
ATOM 5162 N N . PHE A 1 678 ? 9.175 -7.150 -33.530 1.00 98.31 678 PHE A N 1
ATOM 5163 C CA . PHE A 1 678 ? 10.595 -6.813 -33.622 1.00 98.31 678 PHE A CA 1
ATOM 5164 C C . PHE A 1 678 ? 11.281 -6.797 -32.247 1.00 98.31 678 PHE A C 1
ATOM 5166 O O . PHE A 1 678 ? 12.321 -7.428 -32.068 1.00 98.31 678 PHE A O 1
ATOM 5173 N N . LEU A 1 679 ? 10.696 -6.110 -31.259 1.00 98.31 679 LEU A N 1
ATOM 5174 C CA . LEU A 1 679 ? 11.264 -6.006 -29.911 1.00 98.31 679 LEU A CA 1
ATOM 5175 C C . LEU A 1 679 ? 11.298 -7.372 -29.208 1.00 98.31 679 LEU A C 1
ATOM 5177 O O . LEU A 1 679 ? 12.296 -7.696 -28.565 1.00 98.31 679 LEU A O 1
ATOM 5181 N N . ALA A 1 680 ? 10.263 -8.202 -29.383 1.00 98.00 680 ALA A N 1
ATOM 5182 C CA . ALA A 1 680 ? 10.256 -9.579 -28.892 1.00 98.00 680 ALA A CA 1
ATOM 5183 C C . ALA A 1 680 ? 11.375 -10.419 -29.525 1.00 98.00 680 ALA A C 1
ATOM 5185 O O . ALA A 1 680 ? 12.126 -11.096 -28.820 1.00 98.00 680 ALA A O 1
ATOM 5186 N N . ALA A 1 681 ? 11.538 -10.335 -30.848 1.00 98.06 681 ALA A N 1
ATOM 5187 C CA . ALA A 1 681 ? 12.602 -11.039 -31.552 1.00 98.06 681 ALA A CA 1
ATOM 5188 C C . ALA A 1 681 ? 14.001 -10.563 -31.138 1.00 98.06 681 ALA A C 1
ATOM 5190 O O . ALA A 1 681 ? 14.878 -11.400 -30.964 1.00 98.06 681 ALA A O 1
ATOM 5191 N N . ALA A 1 682 ? 14.215 -9.263 -30.906 1.00 98.06 682 ALA A N 1
ATOM 5192 C CA . ALA A 1 682 ? 15.498 -8.734 -30.437 1.00 98.06 682 ALA A CA 1
ATOM 5193 C C . ALA A 1 682 ? 15.896 -9.303 -29.060 1.00 98.06 682 ALA A C 1
ATOM 5195 O O . ALA A 1 682 ? 17.045 -9.700 -28.858 1.00 98.06 682 ALA A O 1
ATOM 5196 N N . ILE A 1 683 ? 14.942 -9.428 -28.129 1.00 97.75 683 ILE A N 1
ATOM 5197 C CA . ILE A 1 683 ? 15.187 -10.037 -26.812 1.00 97.75 683 ILE A CA 1
ATOM 5198 C C . ILE A 1 683 ? 15.481 -11.535 -26.922 1.00 97.75 683 ILE A C 1
ATOM 5200 O O . ILE A 1 683 ? 16.429 -12.022 -26.293 1.00 97.75 683 ILE A O 1
ATOM 5204 N N . ARG A 1 684 ? 14.719 -12.265 -27.741 1.00 96.88 684 ARG A N 1
ATOM 5205 C CA . ARG A 1 684 ? 14.926 -13.701 -27.989 1.00 96.88 684 ARG A CA 1
ATOM 5206 C C . ARG A 1 684 ? 16.246 -13.976 -28.726 1.00 96.88 684 ARG A C 1
ATOM 5208 O O . ARG A 1 684 ? 16.947 -14.913 -28.369 1.00 96.88 684 ARG A O 1
ATOM 5215 N N . ALA A 1 685 ? 16.643 -13.100 -29.651 1.00 96.94 685 ALA A N 1
ATOM 5216 C CA . ALA A 1 685 ? 17.937 -13.093 -30.345 1.00 96.94 685 ALA A CA 1
ATOM 5217 C C . ALA A 1 685 ? 19.113 -12.586 -29.483 1.00 96.94 685 ALA A C 1
ATOM 5219 O O . ALA A 1 685 ? 20.200 -12.358 -30.013 1.00 96.94 685 ALA A O 1
ATOM 5220 N N . ARG A 1 686 ? 18.902 -12.379 -28.172 1.00 96.69 686 ARG A N 1
ATOM 5221 C CA . ARG A 1 686 ? 19.910 -11.909 -27.204 1.00 96.69 686 ARG A CA 1
ATOM 5222 C C . ARG A 1 686 ? 20.651 -10.642 -27.660 1.00 96.69 686 ARG A C 1
ATOM 5224 O O . ARG A 1 686 ? 21.857 -10.512 -27.474 1.00 96.69 686 ARG A O 1
ATOM 5231 N N . LYS A 1 687 ? 19.914 -9.667 -28.190 1.00 97.69 687 LYS A N 1
ATOM 5232 C CA . LYS A 1 687 ? 20.441 -8.333 -28.505 1.00 97.69 687 LYS A CA 1
ATOM 5233 C C . LYS A 1 687 ? 20.456 -7.453 -27.254 1.00 97.69 687 LYS A C 1
ATOM 5235 O O . LYS A 1 687 ? 19.524 -7.496 -26.449 1.00 97.69 687 LYS A O 1
ATOM 5240 N N . ASN A 1 688 ? 21.521 -6.680 -27.071 1.00 97.88 688 ASN A N 1
ATOM 5241 C CA . ASN A 1 688 ? 21.688 -5.739 -25.970 1.00 97.88 688 ASN A CA 1
ATOM 5242 C C . ASN A 1 688 ? 20.896 -4.455 -26.259 1.00 97.88 688 ASN A C 1
ATOM 5244 O O . ASN A 1 688 ? 21.140 -3.786 -27.267 1.00 97.88 688 ASN A O 1
ATOM 5248 N N . VAL A 1 689 ? 19.957 -4.093 -25.376 1.00 98.19 689 VAL A N 1
ATOM 5249 C CA . VAL A 1 689 ? 19.026 -2.974 -25.615 1.00 98.19 689 VAL A CA 1
ATOM 5250 C C . VAL A 1 689 ? 19.121 -1.902 -24.533 1.00 98.19 689 VAL A C 1
ATOM 5252 O O . VAL A 1 689 ? 18.920 -2.171 -23.347 1.00 98.19 689 VAL A O 1
ATOM 5255 N N . MET A 1 690 ? 19.343 -0.654 -24.951 1.00 97.88 690 MET A N 1
ATOM 5256 C CA . MET A 1 690 ? 19.250 0.521 -24.085 1.00 97.88 690 MET A CA 1
ATOM 5257 C C . MET A 1 690 ? 17.955 1.297 -24.358 1.00 97.88 690 MET A C 1
ATOM 5259 O O . MET A 1 690 ? 17.738 1.824 -25.450 1.00 97.88 690 MET A O 1
ATOM 5263 N N . ILE A 1 691 ? 17.090 1.405 -23.349 1.00 98.31 691 ILE A N 1
ATOM 5264 C CA . ILE A 1 691 ? 15.800 2.101 -23.446 1.00 98.31 691 ILE A CA 1
ATOM 5265 C C . ILE A 1 691 ? 15.951 3.534 -22.925 1.00 98.31 691 ILE A C 1
ATOM 5267 O O . ILE A 1 691 ? 16.296 3.764 -21.765 1.00 98.31 691 ILE A O 1
ATOM 5271 N N . THR A 1 692 ? 15.673 4.521 -23.770 1.00 97.81 692 THR A N 1
ATOM 5272 C CA . THR A 1 692 ? 15.994 5.932 -23.514 1.00 97.81 692 THR A CA 1
ATOM 5273 C C . THR A 1 692 ? 14.759 6.830 -23.511 1.00 97.81 692 THR A C 1
ATOM 5275 O O . THR A 1 692 ? 13.720 6.482 -24.069 1.00 97.81 692 THR A O 1
ATOM 5278 N N . GLY A 1 693 ? 14.855 7.983 -22.844 1.00 95.75 693 GLY A N 1
ATOM 5279 C CA . GLY A 1 693 ? 13.788 8.988 -22.800 1.00 95.75 693 GLY A CA 1
ATOM 5280 C C . GLY A 1 693 ? 13.795 9.842 -21.528 1.00 95.75 693 GLY A C 1
ATOM 5281 O O . GLY A 1 693 ? 14.680 9.729 -20.674 1.00 95.75 693 GLY A O 1
ATOM 5282 N N . THR A 1 694 ? 12.791 10.706 -21.386 1.00 92.00 694 THR A N 1
ATOM 5283 C CA . THR A 1 694 ? 12.632 11.635 -20.252 1.00 92.00 694 THR A CA 1
ATOM 5284 C C . THR A 1 694 ? 12.058 10.959 -18.992 1.00 92.00 694 THR A C 1
ATOM 5286 O O . THR A 1 694 ? 11.780 9.757 -18.963 1.00 92.00 694 THR A O 1
ATOM 5289 N N . GLN A 1 695 ? 11.931 11.708 -17.892 1.00 85.50 695 GLN A N 1
ATOM 5290 C CA . GLN A 1 695 ? 11.347 11.216 -16.636 1.00 85.50 695 GLN A CA 1
ATOM 5291 C C . GLN A 1 695 ? 9.830 11.010 -16.768 1.00 85.50 695 GLN A C 1
ATOM 5293 O O . GLN A 1 695 ? 9.149 11.764 -17.456 1.00 85.50 695 GLN A O 1
ATOM 5298 N N . GLY A 1 696 ? 9.294 9.943 -16.163 1.00 82.06 696 GLY A N 1
ATOM 5299 C CA . GLY A 1 696 ? 7.865 9.593 -16.245 1.00 82.06 696 GLY A CA 1
ATOM 5300 C C . GLY A 1 696 ? 7.366 9.132 -17.628 1.00 82.06 696 GLY A C 1
ATOM 5301 O O . GLY A 1 696 ? 6.176 8.841 -17.783 1.00 82.06 696 GLY A O 1
ATOM 5302 N N . VAL A 1 697 ? 8.249 9.034 -18.631 1.00 87.88 697 VAL A N 1
ATOM 5303 C CA . VAL A 1 697 ? 7.887 8.765 -20.035 1.00 87.88 697 VAL A CA 1
ATOM 5304 C C . VAL A 1 697 ? 7.374 7.337 -20.274 1.00 87.88 697 VAL A C 1
ATOM 5306 O O . VAL A 1 697 ? 6.496 7.140 -21.105 1.00 87.88 697 VAL A O 1
ATOM 5309 N N . GLY A 1 698 ? 7.870 6.353 -19.509 1.00 88.00 698 GLY A N 1
ATOM 5310 C CA . GLY A 1 698 ? 7.486 4.937 -19.622 1.00 88.00 698 GLY A CA 1
ATOM 5311 C C . GLY A 1 698 ? 8.634 3.922 -19.738 1.00 88.00 698 GLY A C 1
ATOM 5312 O O . GLY A 1 698 ? 8.341 2.733 -19.829 1.00 88.00 698 GLY A O 1
ATOM 5313 N N . LYS A 1 699 ? 9.914 4.349 -19.703 1.00 94.25 699 LYS A N 1
ATOM 5314 C CA . LYS A 1 699 ? 11.102 3.482 -19.923 1.00 94.25 699 LYS A CA 1
ATOM 5315 C C . LYS A 1 699 ? 11.029 2.138 -19.179 1.00 94.25 699 LYS A C 1
ATOM 5317 O O . LYS A 1 699 ? 11.124 1.087 -19.800 1.00 94.25 699 LYS A O 1
ATOM 5322 N N . THR A 1 700 ? 10.802 2.175 -17.864 1.00 90.19 700 THR A N 1
ATOM 5323 C CA . THR A 1 700 ? 10.755 0.989 -16.991 1.00 90.19 700 THR A CA 1
ATOM 5324 C C . THR A 1 700 ? 9.604 0.042 -17.345 1.00 90.19 700 THR A C 1
ATOM 5326 O O . THR A 1 700 ? 9.748 -1.172 -17.240 1.00 90.19 700 THR A O 1
ATOM 5329 N N . SER A 1 701 ? 8.466 0.569 -17.808 1.00 90.62 701 SER A N 1
ATOM 5330 C CA . SER A 1 701 ? 7.325 -0.243 -18.252 1.00 90.62 701 SER A CA 1
ATOM 5331 C C . SER A 1 701 ? 7.602 -0.941 -19.583 1.00 90.62 701 SER A C 1
ATOM 5333 O O . SER A 1 701 ? 7.253 -2.109 -19.727 1.00 90.62 701 SER A O 1
ATOM 5335 N N . LEU A 1 702 ? 8.286 -0.268 -20.517 1.00 95.19 702 LEU A N 1
ATOM 5336 C CA . LEU A 1 702 ? 8.777 -0.908 -21.740 1.00 95.19 702 LEU A CA 1
ATOM 5337 C C . LEU A 1 702 ? 9.851 -1.959 -21.429 1.00 95.19 702 LEU A C 1
ATOM 5339 O O . LEU A 1 702 ? 9.815 -3.034 -22.017 1.00 95.19 702 LEU A O 1
ATOM 5343 N N . LEU A 1 703 ? 10.736 -1.711 -20.454 1.00 95.56 703 LEU A N 1
ATOM 5344 C CA . LEU A 1 703 ? 11.711 -2.717 -20.024 1.00 95.56 703 LEU A CA 1
ATOM 5345 C C . LEU A 1 703 ? 11.018 -3.963 -19.460 1.00 95.56 703 LEU A C 1
ATOM 5347 O O . LEU A 1 703 ? 11.375 -5.063 -19.864 1.00 95.56 703 LEU A O 1
ATOM 5351 N N . ARG A 1 704 ? 10.006 -3.824 -18.586 1.00 92.88 704 ARG A N 1
ATOM 5352 C CA . ARG A 1 704 ? 9.227 -4.983 -18.096 1.00 92.88 704 ARG A CA 1
ATOM 5353 C C . ARG A 1 704 ? 8.540 -5.736 -19.244 1.00 92.88 704 ARG A C 1
ATOM 5355 O O . ARG A 1 704 ? 8.608 -6.960 -19.273 1.00 92.88 704 ARG A O 1
ATOM 5362 N N . ALA A 1 705 ? 7.967 -5.018 -20.212 1.00 94.19 705 ALA A N 1
ATOM 5363 C CA . ALA A 1 705 ? 7.336 -5.614 -21.390 1.00 94.19 705 ALA A CA 1
ATOM 5364 C C . ALA A 1 705 ? 8.318 -6.371 -22.292 1.00 94.19 705 ALA A C 1
ATOM 5366 O O . ALA A 1 705 ? 7.996 -7.458 -22.756 1.00 94.19 705 ALA A O 1
ATOM 5367 N N . MET A 1 706 ? 9.527 -5.848 -22.495 1.00 96.31 706 MET A N 1
ATOM 5368 C CA . MET A 1 706 ? 10.588 -6.548 -23.224 1.00 96.31 706 MET A CA 1
ATOM 5369 C C . MET A 1 706 ? 11.163 -7.713 -22.402 1.00 96.31 706 MET A C 1
ATOM 5371 O O . MET A 1 706 ? 11.443 -8.774 -22.949 1.00 96.31 706 MET A O 1
ATOM 5375 N N . ALA A 1 707 ? 11.253 -7.582 -21.076 1.00 94.88 707 ALA A N 1
ATOM 5376 C CA . ALA A 1 707 ? 11.665 -8.663 -20.181 1.00 94.88 707 ALA A CA 1
ATOM 5377 C C . ALA A 1 707 ? 10.651 -9.822 -20.103 1.00 94.88 707 ALA A C 1
ATOM 5379 O O . ALA A 1 707 ? 11.033 -10.921 -19.702 1.00 94.88 707 ALA A O 1
ATOM 5380 N N . ALA A 1 708 ? 9.390 -9.610 -20.502 1.00 93.56 708 ALA A N 1
ATOM 5381 C CA . ALA A 1 708 ? 8.387 -10.670 -20.658 1.00 93.56 708 ALA A CA 1
ATOM 5382 C C . ALA A 1 708 ? 8.727 -11.661 -21.792 1.00 93.56 708 ALA A C 1
ATOM 5384 O O . ALA A 1 708 ? 8.260 -12.795 -21.772 1.00 93.56 708 ALA A O 1
ATOM 5385 N N . GLU A 1 709 ? 9.567 -11.249 -22.748 1.00 95.81 709 GLU A N 1
ATOM 5386 C CA . GLU A 1 709 ? 9.971 -12.033 -23.926 1.00 95.81 709 GLU A CA 1
ATOM 5387 C C . GLU A 1 709 ? 11.278 -12.824 -23.716 1.00 95.81 709 GLU A C 1
ATOM 5389 O O . GLU A 1 709 ? 11.765 -13.493 -24.632 1.00 95.81 709 GLU A O 1
ATOM 5394 N N . ILE A 1 710 ? 11.864 -12.749 -22.515 1.00 96.06 710 ILE A N 1
ATOM 5395 C CA . ILE A 1 710 ? 13.010 -13.570 -22.106 1.00 96.06 710 ILE A CA 1
ATOM 5396 C C . ILE A 1 710 ? 12.519 -15.014 -21.871 1.00 96.06 710 ILE A C 1
ATOM 5398 O O . ILE A 1 710 ? 11.513 -15.191 -21.179 1.00 96.06 710 ILE A O 1
ATOM 5402 N N . PRO A 1 711 ? 13.205 -16.053 -22.393 1.00 94.00 711 PRO A N 1
ATOM 5403 C CA . PRO A 1 711 ? 12.831 -17.445 -22.148 1.00 94.00 711 PRO A CA 1
ATOM 5404 C C . PRO A 1 711 ? 12.740 -17.777 -20.644 1.00 94.00 711 PRO A C 1
ATOM 5406 O O . PRO A 1 711 ? 13.625 -17.387 -19.882 1.00 94.00 711 PRO A O 1
ATOM 5409 N N . PRO A 1 712 ? 11.715 -18.531 -20.200 1.00 93.56 712 PRO A N 1
ATOM 5410 C CA . PRO A 1 712 ? 11.366 -18.682 -18.780 1.00 93.56 712 PRO A CA 1
ATOM 5411 C C . PRO A 1 712 ? 12.450 -19.368 -17.935 1.00 93.56 712 PRO A C 1
ATOM 5413 O O . PRO A 1 712 ? 12.499 -19.186 -16.716 1.00 93.56 712 PRO A O 1
ATOM 5416 N N . ASP A 1 713 ? 13.306 -20.160 -18.582 1.00 93.00 713 ASP A N 1
ATOM 5417 C CA . ASP A 1 713 ? 14.369 -20.953 -17.967 1.00 93.00 713 ASP A CA 1
ATOM 5418 C C . ASP A 1 713 ? 15.735 -20.229 -17.938 1.00 93.00 713 ASP A C 1
ATOM 5420 O O . ASP A 1 713 ? 16.682 -20.740 -17.339 1.00 93.00 713 ASP A O 1
ATOM 5424 N N . GLU A 1 714 ? 15.865 -19.039 -18.547 1.00 93.12 714 GLU A N 1
ATOM 5425 C CA . GLU A 1 714 ? 17.101 -18.246 -18.463 1.00 93.12 714 GLU A CA 1
ATOM 5426 C C . GLU A 1 714 ? 17.274 -17.629 -17.067 1.00 93.12 714 GLU A C 1
ATOM 5428 O O . GLU A 1 714 ? 16.371 -16.991 -16.519 1.00 93.12 714 GLU A O 1
ATOM 5433 N N . ARG A 1 715 ? 18.476 -17.774 -16.496 1.00 93.56 715 ARG A N 1
ATOM 5434 C CA . ARG A 1 715 ? 18.829 -17.161 -15.213 1.00 93.56 715 ARG A CA 1
ATOM 5435 C C . ARG A 1 715 ? 19.275 -15.718 -15.421 1.00 93.56 715 ARG A C 1
ATOM 5437 O O . ARG A 1 715 ? 20.311 -15.477 -16.038 1.00 93.56 715 ARG A O 1
ATOM 5444 N N . ILE A 1 716 ? 18.531 -14.765 -14.866 1.00 94.44 716 ILE A N 1
ATOM 5445 C CA . ILE A 1 716 ? 18.811 -13.329 -15.009 1.00 94.44 716 ILE A CA 1
ATOM 5446 C C . ILE A 1 716 ? 19.129 -12.669 -13.664 1.00 94.44 716 ILE A C 1
ATOM 5448 O O . ILE A 1 716 ? 18.662 -13.118 -12.616 1.00 94.44 716 ILE A O 1
ATOM 5452 N N . GLY A 1 717 ? 19.879 -11.568 -13.688 1.00 94.50 717 GLY A N 1
ATOM 5453 C CA . GLY A 1 717 ? 19.977 -10.642 -12.555 1.00 94.50 717 GLY A CA 1
ATOM 5454 C C . GLY A 1 717 ? 19.326 -9.300 -12.871 1.00 94.50 717 GLY A C 1
ATOM 5455 O O . GLY A 1 717 ? 19.533 -8.777 -13.966 1.00 94.50 717 GLY A O 1
ATOM 5456 N N . THR A 1 718 ? 18.588 -8.721 -11.919 1.00 95.31 718 THR A N 1
ATOM 5457 C CA . THR A 1 718 ? 18.229 -7.292 -11.966 1.00 95.31 718 THR A CA 1
ATOM 5458 C C . THR A 1 718 ? 19.099 -6.516 -10.986 1.00 95.31 718 THR A C 1
ATOM 5460 O O . THR A 1 718 ? 19.346 -6.991 -9.882 1.00 95.31 718 THR A O 1
ATOM 5463 N N . LEU A 1 719 ? 19.605 -5.351 -11.393 1.00 94.44 719 LEU A N 1
ATOM 5464 C CA . LEU A 1 719 ? 20.353 -4.427 -10.542 1.00 94.44 719 LEU A CA 1
ATOM 5465 C C . LEU A 1 719 ? 19.683 -3.058 -10.601 1.00 94.44 719 LEU A C 1
ATOM 5467 O O . LEU A 1 719 ? 19.508 -2.479 -11.674 1.00 94.44 719 LEU A O 1
ATOM 5471 N N . GLU A 1 720 ? 19.251 -2.554 -9.455 1.00 90.50 720 GLU A N 1
ATOM 5472 C CA . GLU A 1 720 ? 18.314 -1.433 -9.390 1.00 90.50 720 GLU A CA 1
ATOM 5473 C C . GLU A 1 720 ? 18.708 -0.495 -8.241 1.00 90.50 720 GLU A C 1
ATOM 5475 O O . GLU A 1 720 ? 19.116 -0.966 -7.181 1.00 90.50 720 GLU A O 1
ATOM 5480 N N . SER A 1 721 ? 18.594 0.830 -8.414 1.00 84.12 721 SER A N 1
ATOM 5481 C CA . SER A 1 721 ? 18.802 1.767 -7.291 1.00 84.12 721 SER A CA 1
ATOM 5482 C C . SER A 1 721 ? 17.771 1.527 -6.185 1.00 84.12 721 SER A C 1
ATOM 5484 O O . SER A 1 721 ? 18.093 1.591 -5.009 1.00 84.12 721 SER A O 1
ATOM 5486 N N . GLU A 1 722 ? 16.540 1.219 -6.597 1.00 78.44 722 GLU A N 1
ATOM 5487 C CA . GLU A 1 722 ? 15.423 0.772 -5.772 1.00 78.44 722 GLU A CA 1
ATOM 5488 C C . GLU A 1 722 ? 14.576 -0.194 -6.632 1.00 78.44 722 GLU A C 1
ATOM 5490 O O . GLU A 1 722 ? 14.349 0.105 -7.805 1.00 78.44 722 GLU A O 1
ATOM 5495 N N . PHE A 1 723 ? 14.062 -1.313 -6.100 1.00 81.75 723 PHE A N 1
ATOM 5496 C CA . PHE A 1 723 ? 13.314 -2.312 -6.894 1.00 81.75 723 PHE A CA 1
ATOM 5497 C C . PHE A 1 723 ? 12.055 -1.730 -7.562 1.00 81.75 723 PHE A C 1
ATOM 5499 O O . PHE A 1 723 ? 11.060 -1.426 -6.895 1.00 81.75 723 PHE A O 1
ATOM 5506 N N . GLU A 1 724 ? 12.087 -1.601 -8.888 1.00 79.88 724 GLU A N 1
ATOM 5507 C CA . GLU A 1 724 ? 10.971 -1.221 -9.759 1.00 79.88 724 GLU A CA 1
ATOM 5508 C C . GLU A 1 724 ? 10.581 -2.318 -10.742 1.00 79.88 724 GLU A C 1
ATOM 5510 O O . GLU A 1 724 ? 9.423 -2.367 -11.159 1.00 79.88 724 GLU A O 1
ATOM 5515 N N . LEU A 1 725 ? 11.513 -3.166 -11.172 1.00 86.38 725 LEU A N 1
ATOM 5516 C CA . LEU A 1 725 ? 11.258 -4.149 -12.219 1.00 86.38 725 LEU A CA 1
ATOM 5517 C C . LEU A 1 725 ? 10.410 -5.314 -11.707 1.00 86.38 725 LEU A C 1
ATOM 5519 O O . LEU A 1 725 ? 9.540 -5.777 -12.440 1.00 86.38 725 LEU A O 1
ATOM 5523 N N . TRP A 1 726 ? 10.634 -5.749 -10.460 1.00 86.44 726 TRP A N 1
ATOM 5524 C CA . TRP A 1 726 ? 9.883 -6.820 -9.780 1.00 86.44 726 TRP A CA 1
ATOM 5525 C C . TRP A 1 726 ? 9.763 -8.130 -10.586 1.00 86.44 726 TRP A C 1
ATOM 5527 O O . TRP A 1 726 ? 8.864 -8.927 -10.343 1.00 86.44 726 TRP A O 1
ATOM 5537 N N . LEU A 1 727 ? 10.685 -8.410 -11.520 1.00 88.19 727 LEU A N 1
ATOM 5538 C CA . LEU A 1 727 ? 10.592 -9.580 -12.416 1.00 88.19 727 LEU A CA 1
ATOM 5539 C C . LEU A 1 727 ? 10.508 -10.913 -11.650 1.00 88.19 727 LEU A C 1
ATOM 5541 O O . LEU A 1 727 ? 9.868 -11.850 -12.113 1.00 88.19 727 LEU A O 1
ATOM 5545 N N . HIS A 1 728 ? 11.090 -10.966 -10.448 1.00 87.25 728 HIS A N 1
ATOM 5546 C CA . HIS A 1 728 ? 11.034 -12.109 -9.535 1.00 87.25 728 HIS A CA 1
ATOM 5547 C C . HIS A 1 728 ? 9.630 -12.398 -8.959 1.00 87.25 728 HIS A C 1
ATOM 5549 O O . HIS A 1 728 ? 9.425 -13.474 -8.406 1.00 87.25 728 HIS A O 1
ATOM 5555 N N . THR A 1 729 ? 8.662 -11.480 -9.086 1.00 83.94 729 THR A N 1
ATOM 5556 C CA . THR A 1 729 ? 7.257 -11.683 -8.675 1.00 83.94 729 THR A CA 1
ATOM 5557 C C . THR A 1 729 ? 6.289 -11.820 -9.852 1.00 83.94 729 THR A C 1
ATOM 5559 O O . THR A 1 729 ? 5.116 -12.101 -9.625 1.00 83.94 729 THR A O 1
ATOM 5562 N N . LEU A 1 730 ? 6.732 -11.604 -11.099 1.00 79.38 730 LEU A N 1
ATOM 5563 C CA . LEU A 1 730 ? 5.860 -11.670 -12.286 1.00 79.38 730 LEU A CA 1
ATOM 5564 C C . LEU A 1 730 ? 5.562 -13.109 -12.744 1.00 79.38 730 LEU A C 1
ATOM 5566 O O . LEU A 1 730 ? 4.663 -13.321 -13.552 1.00 79.38 730 LEU A O 1
ATOM 5570 N N . GLY A 1 731 ? 6.296 -14.099 -12.227 1.00 80.06 731 GLY A N 1
ATOM 5571 C CA . GLY A 1 731 ? 5.999 -15.527 -12.384 1.00 80.06 731 GLY A CA 1
ATOM 5572 C C . GLY A 1 731 ? 6.349 -16.154 -13.739 1.00 80.06 731 GLY A C 1
ATOM 5573 O O . GLY A 1 731 ? 6.300 -17.377 -13.849 1.00 80.06 731 GLY A O 1
ATOM 5574 N N . HIS A 1 732 ? 6.730 -15.370 -14.755 1.00 86.81 732 HIS A N 1
ATOM 5575 C CA . HIS A 1 732 ? 7.126 -15.906 -16.065 1.00 86.81 732 HIS A CA 1
ATOM 5576 C C . HIS A 1 732 ? 8.565 -16.444 -16.084 1.00 86.81 732 HIS A C 1
ATOM 5578 O O . HIS A 1 732 ? 8.828 -17.442 -16.748 1.00 86.81 732 HIS A O 1
ATOM 5584 N N . LEU A 1 733 ? 9.481 -15.830 -15.329 1.00 90.31 733 LEU A N 1
ATOM 5585 C CA . LEU A 1 733 ? 10.872 -16.274 -15.181 1.00 90.31 733 LEU A CA 1
ATOM 5586 C C . LEU A 1 733 ? 11.051 -17.131 -13.926 1.00 90.31 733 LEU A C 1
ATOM 5588 O O . LEU A 1 733 ? 10.679 -16.720 -12.827 1.00 90.31 733 LEU A O 1
ATOM 5592 N N . ARG A 1 734 ? 11.688 -18.300 -14.066 1.00 89.56 734 ARG A N 1
ATOM 5593 C CA . ARG A 1 734 ? 11.934 -19.223 -12.941 1.00 89.56 734 ARG A CA 1
ATOM 5594 C C . ARG A 1 734 ? 13.118 -18.837 -12.058 1.00 89.56 734 ARG A C 1
ATOM 5596 O O . ARG A 1 734 ? 13.198 -19.302 -10.924 1.00 89.56 734 ARG A O 1
ATOM 5603 N N . GLN A 1 735 ? 14.078 -18.081 -12.592 1.00 91.12 735 GLN A N 1
ATOM 5604 C CA . GLN A 1 735 ? 15.378 -17.833 -11.961 1.00 91.12 735 GLN A CA 1
ATOM 5605 C C . GLN A 1 735 ? 15.792 -16.364 -12.116 1.00 91.12 735 GLN A C 1
ATOM 5607 O O . GLN A 1 735 ? 16.575 -16.000 -12.992 1.00 91.12 735 GLN A O 1
ATOM 5612 N N . VAL A 1 736 ? 15.265 -15.512 -11.237 1.00 93.38 736 VAL A N 1
ATOM 5613 C CA . VAL A 1 736 ? 15.626 -14.090 -11.152 1.00 93.38 736 VAL A CA 1
ATOM 5614 C C . VAL A 1 736 ? 16.427 -13.849 -9.877 1.00 93.38 736 VAL A C 1
ATOM 5616 O O . VAL A 1 736 ? 15.990 -14.227 -8.792 1.00 93.38 736 VAL A O 1
ATOM 5619 N N . VAL A 1 737 ? 17.576 -13.183 -9.997 1.00 94.06 737 VAL A N 1
ATOM 5620 C CA . VAL A 1 737 ? 18.381 -12.695 -8.869 1.00 94.06 737 VAL A CA 1
ATOM 5621 C C . VAL A 1 737 ? 18.194 -11.175 -8.752 1.00 94.06 737 VAL A C 1
ATOM 5623 O O . VAL A 1 737 ? 18.877 -10.428 -9.455 1.00 94.06 737 VAL A O 1
ATOM 5626 N N . PRO A 1 738 ? 17.251 -10.686 -7.926 1.00 92.56 738 PRO A N 1
ATOM 5627 C CA . PRO A 1 738 ? 17.057 -9.256 -7.724 1.00 92.56 738 PRO A CA 1
ATOM 5628 C C . PRO A 1 738 ? 18.117 -8.691 -6.770 1.00 92.56 738 PRO A C 1
ATOM 5630 O O . PRO A 1 738 ? 18.287 -9.178 -5.653 1.00 92.56 738 PRO A O 1
ATOM 5633 N N . MET A 1 739 ? 18.823 -7.648 -7.202 1.00 92.94 739 MET A N 1
ATOM 5634 C CA . MET A 1 739 ? 19.845 -6.937 -6.431 1.00 92.94 739 MET A CA 1
ATOM 5635 C C . MET A 1 739 ? 19.516 -5.442 -6.379 1.00 92.94 739 MET A C 1
ATOM 5637 O O . MET A 1 739 ? 19.178 -4.824 -7.389 1.00 92.94 739 MET A O 1
ATOM 5641 N N . GLU A 1 740 ? 19.623 -4.856 -5.191 1.00 88.81 740 GLU A N 1
ATOM 5642 C CA . GLU A 1 740 ? 19.346 -3.442 -4.944 1.00 88.81 740 GLU A CA 1
ATOM 5643 C C . GLU A 1 740 ? 20.607 -2.744 -4.442 1.00 88.81 740 GLU A C 1
ATOM 5645 O O . GLU A 1 740 ? 21.353 -3.318 -3.645 1.00 88.81 740 GLU A O 1
ATOM 5650 N N . ALA A 1 741 ? 20.822 -1.502 -4.872 1.00 86.69 741 ALA A N 1
ATOM 5651 C CA . ALA A 1 741 ? 21.789 -0.621 -4.234 1.00 86.69 741 ALA A CA 1
ATOM 5652 C C . ALA A 1 741 ? 21.409 -0.351 -2.763 1.00 86.69 741 ALA A C 1
ATOM 5654 O O . ALA A 1 741 ? 20.240 -0.392 -2.377 1.00 86.69 741 ALA A O 1
ATOM 5655 N N . ARG A 1 742 ? 22.400 -0.029 -1.930 1.00 82.44 742 ARG A N 1
ATOM 5656 C CA . ARG A 1 742 ? 22.172 0.418 -0.550 1.00 82.44 742 ARG A CA 1
ATOM 5657 C C . ARG A 1 742 ? 22.835 1.770 -0.341 1.00 82.44 742 ARG A C 1
ATOM 5659 O O . ARG A 1 742 ? 24.045 1.884 -0.490 1.00 82.44 742 ARG A O 1
ATOM 5666 N N . GLU A 1 743 ? 22.046 2.772 0.027 1.00 72.25 743 GLU A N 1
ATOM 5667 C CA . GLU A 1 743 ? 22.553 4.051 0.534 1.00 72.25 743 GLU A CA 1
ATOM 5668 C C . GLU A 1 743 ? 23.258 3.828 1.883 1.00 72.25 743 GLU A C 1
ATOM 5670 O O . GLU A 1 743 ? 22.796 3.026 2.698 1.00 72.25 743 GLU A O 1
ATOM 5675 N N . GLY A 1 744 ? 24.380 4.513 2.120 1.00 68.00 744 GLY A N 1
ATOM 5676 C CA . GLY A 1 744 ? 25.118 4.394 3.383 1.00 68.00 744 GLY A CA 1
ATOM 5677 C C . GLY A 1 744 ? 24.401 5.037 4.578 1.00 68.00 744 GLY A C 1
ATOM 5678 O O . GLY A 1 744 ? 23.581 5.940 4.425 1.00 68.00 744 GLY A O 1
ATOM 5679 N N . ASN A 1 745 ? 24.755 4.608 5.788 1.00 63.94 745 ASN A N 1
ATOM 5680 C CA . ASN A 1 745 ? 24.103 4.959 7.061 1.00 63.94 745 ASN A CA 1
ATOM 5681 C C . ASN A 1 745 ? 24.391 6.392 7.592 1.00 63.94 745 ASN A C 1
ATOM 5683 O O . ASN A 1 745 ? 24.193 6.659 8.776 1.00 63.94 745 ASN A O 1
ATOM 5687 N N . GLY A 1 746 ? 24.913 7.297 6.759 1.00 60.09 746 GLY A N 1
ATOM 5688 C CA . GLY A 1 746 ? 25.314 8.663 7.134 1.00 60.09 746 GLY A CA 1
ATOM 5689 C C . GLY A 1 746 ? 26.695 8.799 7.801 1.00 60.09 746 GLY A C 1
ATOM 5690 O O . GLY A 1 746 ? 27.334 9.844 7.656 1.00 60.09 746 GLY A O 1
ATOM 5691 N N . GLU A 1 747 ? 27.210 7.757 8.461 1.00 65.94 747 GLU A N 1
ATOM 5692 C CA . GLU A 1 747 ? 28.606 7.699 8.921 1.00 65.94 747 GLU A CA 1
ATOM 5693 C C . GLU A 1 747 ? 29.559 7.646 7.712 1.00 65.94 747 GLU A C 1
ATOM 5695 O O . GLU A 1 747 ? 29.162 7.212 6.630 1.00 65.94 747 GLU A O 1
ATOM 5700 N N . ARG A 1 748 ? 30.822 8.079 7.855 1.00 72.81 748 ARG A N 1
ATOM 5701 C CA . ARG A 1 748 ? 31.824 7.968 6.778 1.00 72.81 748 ARG A CA 1
ATOM 5702 C C . ARG A 1 748 ? 33.049 7.167 7.207 1.00 72.81 748 ARG A C 1
ATOM 5704 O O . ARG A 1 748 ? 33.742 7.554 8.143 1.00 72.81 748 ARG A O 1
ATOM 5711 N N . VAL A 1 749 ? 33.355 6.115 6.451 1.00 68.75 749 VAL A N 1
ATOM 5712 C CA . VAL A 1 749 ? 34.565 5.287 6.573 1.00 68.75 749 VAL A CA 1
ATOM 5713 C C . VAL A 1 749 ? 35.377 5.448 5.289 1.00 68.75 749 VAL A C 1
ATOM 5715 O O . VAL A 1 749 ? 34.827 5.386 4.192 1.00 68.75 749 VAL A O 1
ATOM 5718 N N . ASP A 1 750 ? 36.674 5.739 5.418 1.00 74.19 750 ASP A N 1
ATOM 5719 C CA . ASP A 1 750 ? 37.602 5.993 4.300 1.00 74.19 750 ASP A CA 1
ATOM 5720 C C . ASP A 1 750 ? 37.065 6.986 3.244 1.00 74.19 750 ASP A C 1
ATOM 5722 O O . ASP A 1 750 ? 37.291 6.871 2.040 1.00 74.19 750 ASP A O 1
ATOM 5726 N N . GLY A 1 751 ? 36.314 7.988 3.714 1.00 69.06 751 GLY A N 1
ATOM 5727 C CA . GLY A 1 751 ? 35.698 9.029 2.890 1.00 69.06 751 GLY A CA 1
ATOM 5728 C C . GLY A 1 751 ? 34.366 8.647 2.233 1.00 69.06 751 GLY A C 1
ATOM 5729 O O . GLY A 1 751 ? 33.676 9.546 1.745 1.00 69.06 751 GLY A O 1
ATOM 5730 N N . ARG A 1 752 ? 33.947 7.378 2.267 1.00 67.75 752 ARG A N 1
ATOM 5731 C CA . ARG A 1 752 ? 32.663 6.889 1.729 1.00 67.75 752 ARG A CA 1
ATOM 5732 C C . ARG A 1 752 ? 31.592 6.763 2.821 1.00 67.75 752 ARG A C 1
ATOM 5734 O O . ARG A 1 752 ? 31.951 6.458 3.956 1.00 67.75 752 ARG A O 1
ATOM 5741 N N . PRO A 1 753 ? 30.297 6.963 2.518 1.00 71.50 753 PRO A N 1
ATOM 5742 C CA . PRO A 1 753 ? 29.203 6.583 3.411 1.00 71.50 753 PRO A CA 1
ATOM 5743 C C . PRO A 1 753 ? 29.300 5.107 3.839 1.00 71.50 753 PRO A C 1
ATOM 5745 O O . PRO A 1 753 ? 29.434 4.214 3.001 1.00 71.50 753 PRO A O 1
ATOM 5748 N N . ALA A 1 754 ? 29.259 4.828 5.141 1.00 72.69 754 ALA A N 1
ATOM 5749 C CA . ALA A 1 754 ? 29.474 3.476 5.642 1.00 72.69 754 ALA A CA 1
ATOM 5750 C C . ALA A 1 754 ? 28.282 2.565 5.300 1.00 72.69 754 ALA A C 1
ATOM 5752 O O . ALA A 1 754 ? 27.115 2.940 5.416 1.00 72.69 754 ALA A O 1
ATOM 5753 N N . GLY A 1 755 ? 28.586 1.356 4.827 1.00 72.62 755 GLY A N 1
ATOM 5754 C CA . GLY A 1 755 ? 27.584 0.401 4.352 1.00 72.62 755 GLY A CA 1
ATOM 5755 C C . GLY A 1 755 ? 27.032 0.666 2.943 1.00 72.62 755 GLY A C 1
ATOM 5756 O O . GLY A 1 755 ? 26.242 -0.155 2.475 1.00 72.62 755 GLY A O 1
ATOM 5757 N N . GLU A 1 756 ? 27.449 1.732 2.253 1.00 82.56 756 GLU A N 1
ATOM 5758 C CA . GLU A 1 756 ? 27.043 1.991 0.866 1.00 82.56 756 GLU A CA 1
ATOM 5759 C C . GLU A 1 756 ? 27.404 0.822 -0.072 1.00 82.56 756 GLU A C 1
ATOM 5761 O O . GLU A 1 756 ? 28.469 0.215 0.047 1.00 82.56 756 GLU A O 1
ATOM 5766 N N . LEU A 1 757 ? 26.496 0.504 -0.999 1.00 84.44 757 LEU A N 1
ATOM 5767 C CA . LEU A 1 757 ? 26.687 -0.464 -2.080 1.00 84.44 757 LEU A CA 1
ATOM 5768 C C . LEU A 1 757 ? 26.070 0.099 -3.361 1.00 84.44 757 LEU A C 1
ATOM 5770 O O . LEU A 1 757 ? 24.846 0.137 -3.501 1.00 84.44 757 LEU A O 1
ATOM 5774 N N . THR A 1 758 ? 26.905 0.530 -4.304 1.00 88.56 758 THR A N 1
ATOM 5775 C CA . THR A 1 758 ? 26.443 1.087 -5.585 1.00 88.56 758 THR A CA 1
ATOM 5776 C C . THR A 1 758 ? 26.107 -0.007 -6.609 1.00 88.56 758 THR A C 1
ATOM 5778 O O . THR A 1 758 ? 26.607 -1.132 -6.536 1.00 88.56 758 THR A O 1
ATOM 5781 N N . ILE A 1 759 ? 25.319 0.325 -7.645 1.00 90.31 759 ILE A N 1
ATOM 5782 C CA . ILE A 1 759 ? 25.073 -0.581 -8.790 1.00 90.31 759 ILE A CA 1
ATOM 5783 C C . ILE A 1 759 ? 26.401 -1.042 -9.418 1.00 90.31 759 ILE A C 1
ATOM 5785 O O . ILE A 1 759 ? 26.561 -2.219 -9.742 1.00 90.31 759 ILE A O 1
ATOM 5789 N N . GLY A 1 760 ? 27.380 -0.137 -9.540 1.00 88.00 760 GLY A N 1
ATOM 5790 C CA . GLY A 1 760 ? 28.699 -0.443 -10.099 1.00 88.00 760 GLY A CA 1
ATOM 5791 C C . GLY A 1 760 ? 29.495 -1.483 -9.301 1.00 88.00 760 GLY A C 1
ATOM 5792 O O . GLY A 1 760 ? 30.283 -2.220 -9.890 1.00 88.00 760 GLY A O 1
ATOM 5793 N N . GLU A 1 761 ? 29.264 -1.589 -7.990 1.00 88.81 761 GLU A N 1
ATOM 5794 C CA . GLU A 1 761 ? 29.912 -2.565 -7.099 1.00 88.81 761 GLU A CA 1
ATOM 5795 C C . GLU A 1 761 ? 29.155 -3.896 -7.025 1.00 88.81 761 GLU A C 1
ATOM 5797 O O . GLU A 1 761 ? 29.763 -4.948 -6.813 1.00 88.81 761 GLU A O 1
ATOM 5802 N N . LEU A 1 762 ? 27.847 -3.877 -7.289 1.00 91.38 762 LEU A N 1
ATOM 5803 C CA . LEU A 1 762 ? 27.026 -5.079 -7.429 1.00 91.38 762 LEU A CA 1
ATOM 5804 C C . LEU A 1 762 ? 27.304 -5.830 -8.746 1.00 91.38 762 LEU A C 1
ATOM 5806 O O . LEU A 1 762 ? 27.245 -7.059 -8.762 1.00 91.38 762 LEU A O 1
ATOM 5810 N N . ILE A 1 763 ? 27.672 -5.140 -9.836 1.00 89.56 763 ILE A N 1
ATOM 5811 C CA . ILE A 1 763 ? 27.974 -5.777 -11.138 1.00 89.56 763 ILE A CA 1
ATOM 5812 C C . ILE A 1 763 ? 29.084 -6.857 -11.039 1.00 89.56 763 ILE A C 1
ATOM 5814 O O . ILE A 1 763 ? 28.850 -7.984 -11.487 1.00 89.56 763 ILE A O 1
ATOM 5818 N N . PRO A 1 764 ? 30.261 -6.606 -10.423 1.00 87.19 764 PRO A N 1
ATOM 5819 C CA . PRO A 1 764 ? 31.285 -7.633 -10.198 1.00 87.19 764 PRO A CA 1
ATOM 5820 C C . PRO A 1 764 ? 30.835 -8.840 -9.363 1.00 87.19 764 PRO A C 1
ATOM 5822 O O . PRO A 1 764 ? 31.426 -9.914 -9.493 1.00 87.19 764 PRO A O 1
ATOM 5825 N N . ALA A 1 765 ? 29.819 -8.684 -8.507 1.00 85.38 765 ALA A N 1
ATOM 5826 C CA . ALA A 1 765 ? 29.219 -9.793 -7.769 1.00 85.38 765 ALA A CA 1
ATOM 5827 C C . ALA A 1 765 ? 28.235 -10.577 -8.652 1.00 85.38 765 ALA A C 1
ATOM 5829 O O . ALA A 1 765 ? 28.330 -11.802 -8.723 1.00 85.38 765 ALA A O 1
ATOM 5830 N N . ALA A 1 766 ? 27.359 -9.883 -9.387 1.00 88.69 766 ALA A N 1
ATOM 5831 C CA . ALA A 1 766 ? 26.405 -10.470 -10.331 1.00 88.69 766 ALA A CA 1
ATOM 5832 C C . ALA A 1 766 ? 27.097 -11.348 -11.393 1.00 88.69 766 ALA A C 1
ATOM 5834 O O . ALA A 1 766 ? 26.671 -12.474 -11.649 1.00 88.69 766 ALA A O 1
ATOM 5835 N N . LEU A 1 767 ? 28.231 -10.887 -11.935 1.00 86.12 767 LEU A N 1
ATOM 5836 C CA . LEU A 1 767 ? 29.053 -11.633 -12.901 1.00 86.12 767 LEU A CA 1
ATOM 5837 C C . LEU A 1 767 ? 29.606 -12.972 -12.367 1.00 86.12 767 LEU A C 1
ATOM 5839 O O . LEU A 1 767 ? 30.038 -13.808 -13.155 1.00 86.12 767 LEU A O 1
ATOM 5843 N N . ARG A 1 768 ? 29.576 -13.215 -11.049 1.00 87.81 768 ARG A N 1
ATOM 5844 C CA . ARG A 1 768 ? 29.992 -14.489 -10.426 1.00 87.81 768 ARG A CA 1
ATOM 5845 C C . ARG A 1 768 ? 28.832 -15.463 -10.189 1.00 87.81 768 ARG A C 1
ATOM 5847 O O . ARG A 1 768 ? 29.060 -16.545 -9.658 1.00 87.81 768 ARG A O 1
ATOM 5854 N N . MET A 1 769 ? 27.599 -15.100 -10.552 1.00 86.44 769 MET A N 1
ATOM 5855 C CA . MET A 1 769 ? 26.385 -15.867 -10.230 1.00 86.44 769 MET A CA 1
ATOM 5856 C C . MET A 1 769 ? 25.846 -16.719 -11.393 1.00 86.44 769 MET A C 1
ATOM 5858 O O . MET A 1 769 ? 24.739 -17.245 -11.286 1.00 86.44 769 MET A O 1
ATOM 5862 N N . THR A 1 770 ? 26.606 -16.867 -12.486 1.00 89.62 770 THR A N 1
ATOM 5863 C CA . THR A 1 770 ? 26.204 -17.614 -13.699 1.00 89.62 770 THR A CA 1
ATOM 5864 C C . THR A 1 770 ? 24.859 -17.116 -14.245 1.00 89.62 770 THR A C 1
ATOM 5866 O O . THR A 1 770 ? 23.877 -17.854 -14.323 1.00 89.62 770 THR A O 1
ATOM 5869 N N . LEU A 1 771 ? 24.805 -15.818 -14.552 1.00 90.94 771 LEU A N 1
ATOM 5870 C CA . LEU A 1 771 ? 23.638 -15.144 -15.120 1.00 90.94 771 LEU A CA 1
ATOM 5871 C C . LEU A 1 771 ? 23.790 -15.074 -16.645 1.00 90.94 771 LEU A C 1
ATOM 5873 O O . LEU A 1 771 ? 24.803 -14.566 -17.122 1.00 90.94 771 LEU A O 1
ATOM 5877 N N . SER A 1 772 ? 22.781 -15.508 -17.400 1.00 91.75 772 SER A N 1
ATOM 5878 C CA . SER A 1 772 ? 22.753 -15.362 -18.864 1.00 91.75 772 SER A CA 1
ATOM 5879 C C . SER A 1 772 ? 22.489 -13.923 -19.309 1.00 91.75 772 SER A C 1
ATOM 5881 O O . SER A 1 772 ? 22.878 -13.542 -20.407 1.00 91.75 772 SER A O 1
ATOM 5883 N N . ARG A 1 773 ? 21.833 -13.109 -18.468 1.00 93.25 773 ARG A N 1
ATOM 5884 C CA . ARG A 1 773 ? 21.618 -11.672 -18.710 1.00 93.25 773 ARG A CA 1
ATOM 5885 C C . ARG A 1 773 ? 21.719 -10.870 -17.425 1.00 93.25 773 ARG A C 1
ATOM 5887 O O . ARG A 1 773 ? 21.331 -11.336 -16.349 1.00 93.25 773 ARG A O 1
ATOM 5894 N N . ILE A 1 774 ? 22.127 -9.617 -17.576 1.00 95.25 774 ILE A N 1
ATOM 5895 C CA . ILE A 1 774 ? 22.033 -8.591 -16.542 1.00 95.25 774 ILE A CA 1
ATOM 5896 C C . ILE A 1 774 ? 21.105 -7.474 -17.032 1.00 95.25 774 ILE A C 1
ATOM 5898 O O . ILE A 1 774 ? 21.183 -7.021 -18.175 1.00 95.25 774 ILE A O 1
ATOM 5902 N N . ILE A 1 775 ? 20.205 -7.040 -16.154 1.00 96.00 775 ILE A N 1
ATOM 5903 C CA . ILE A 1 775 ? 19.254 -5.962 -16.409 1.00 96.00 775 ILE A CA 1
ATOM 5904 C C . ILE A 1 775 ? 19.483 -4.858 -15.377 1.00 96.00 775 ILE A C 1
ATOM 5906 O O . ILE A 1 775 ? 19.281 -5.085 -14.187 1.00 96.00 775 ILE A O 1
ATOM 5910 N N . VAL A 1 776 ? 19.865 -3.657 -15.813 1.00 95.50 776 VAL A N 1
ATOM 5911 C CA . VAL A 1 776 ? 20.021 -2.493 -14.925 1.00 95.50 776 VAL A CA 1
ATOM 5912 C C . VAL A 1 776 ? 18.794 -1.589 -15.043 1.00 95.50 776 VAL A C 1
ATOM 5914 O O . VAL A 1 776 ? 18.519 -1.055 -16.116 1.00 95.50 776 VAL A O 1
ATOM 5917 N N . GLY A 1 777 ? 18.043 -1.407 -13.953 1.00 91.62 777 GLY A N 1
ATOM 5918 C CA . GLY A 1 777 ? 16.766 -0.677 -13.971 1.00 91.62 777 GLY A CA 1
ATOM 5919 C C . GLY A 1 777 ? 16.892 0.753 -14.511 1.00 91.62 777 GLY A C 1
ATOM 5920 O O . GLY A 1 777 ? 16.105 1.180 -15.360 1.00 91.62 777 GLY A O 1
ATOM 5921 N N . GLU A 1 778 ? 17.931 1.469 -14.088 1.00 92.12 778 GLU A N 1
ATOM 5922 C CA . GLU A 1 778 ? 18.312 2.772 -14.627 1.00 92.12 778 GLU A CA 1
ATOM 5923 C C . GLU A 1 778 ? 19.822 2.989 -14.465 1.00 92.12 778 GLU A C 1
ATOM 5925 O O . GLU A 1 778 ? 20.393 2.607 -13.446 1.00 92.12 778 GLU A O 1
ATOM 5930 N N . VAL A 1 779 ? 20.450 3.604 -15.465 1.00 92.62 779 VAL A N 1
ATOM 5931 C CA . VAL A 1 779 ? 21.834 4.087 -15.435 1.00 92.62 779 VAL A CA 1
ATOM 5932 C C . VAL A 1 779 ? 21.806 5.614 -15.333 1.00 92.62 779 VAL A C 1
ATOM 5934 O O . VAL A 1 779 ? 21.221 6.294 -16.182 1.00 92.62 779 VAL A O 1
ATOM 5937 N N . ARG A 1 780 ? 22.424 6.136 -14.273 1.00 87.94 780 ARG A N 1
ATOM 5938 C CA . ARG A 1 780 ? 22.438 7.542 -13.850 1.00 87.94 780 ARG A CA 1
ATOM 5939 C C . ARG A 1 780 ? 23.835 8.148 -13.773 1.00 87.94 780 ARG A C 1
ATOM 5941 O O . ARG A 1 780 ? 23.934 9.355 -13.972 1.00 87.94 780 ARG A O 1
ATOM 5948 N N . SER A 1 781 ? 24.859 7.350 -13.459 1.00 86.94 781 SER A N 1
ATOM 5949 C CA . SER A 1 781 ? 26.236 7.808 -13.214 1.00 86.94 781 SER A CA 1
ATOM 5950 C C . SER A 1 781 ? 27.296 6.811 -13.731 1.00 86.94 781 SER A C 1
ATOM 5952 O O . SER A 1 781 ? 27.103 6.144 -14.755 1.00 86.94 781 SER A O 1
ATOM 5954 N N . GLY A 1 782 ? 28.430 6.697 -13.028 1.00 82.69 782 GLY A N 1
ATOM 5955 C CA . GLY A 1 782 ? 29.595 5.891 -13.409 1.00 82.69 782 GLY A CA 1
ATOM 5956 C C . GLY A 1 782 ? 29.342 4.384 -13.578 1.00 82.69 782 GLY A C 1
ATOM 5957 O O . GLY A 1 782 ? 30.156 3.700 -14.197 1.00 82.69 782 GLY A O 1
ATOM 5958 N N . GLU A 1 783 ? 28.212 3.843 -13.110 1.00 89.88 783 GLU A N 1
ATOM 5959 C CA . GLU A 1 783 ? 27.782 2.465 -13.377 1.00 89.88 783 GLU A CA 1
ATOM 5960 C C . GLU A 1 783 ? 27.532 2.175 -14.872 1.00 89.88 783 GLU A C 1
ATOM 5962 O O . GLU A 1 783 ? 27.473 1.007 -15.263 1.00 89.88 783 GLU A O 1
ATOM 5967 N N . VAL A 1 784 ? 27.487 3.205 -15.730 1.00 94.00 784 VAL A N 1
ATOM 5968 C CA . VAL A 1 784 ? 27.482 3.038 -17.192 1.00 94.00 784 VAL A CA 1
ATOM 5969 C C . VAL A 1 784 ? 28.681 2.219 -17.687 1.00 94.00 784 VAL A C 1
ATOM 5971 O O . VAL A 1 784 ? 28.515 1.343 -18.529 1.00 94.00 784 VAL A O 1
ATOM 5974 N N . VAL A 1 785 ? 29.886 2.430 -17.144 1.00 92.75 785 VAL A N 1
ATOM 5975 C CA . VAL A 1 785 ? 31.112 1.765 -17.624 1.00 92.75 785 VAL A CA 1
ATOM 5976 C C . VAL A 1 785 ? 31.115 0.262 -17.323 1.00 92.75 785 VAL A C 1
ATOM 5978 O O . VAL A 1 785 ? 31.350 -0.516 -18.253 1.00 92.75 785 VAL A O 1
ATOM 5981 N N . PRO A 1 786 ? 30.845 -0.209 -16.086 1.00 91.31 786 PRO A N 1
ATOM 5982 C CA . PRO A 1 786 ? 30.674 -1.635 -15.842 1.00 91.31 786 PRO A CA 1
ATOM 5983 C C . PRO A 1 786 ? 29.458 -2.215 -16.582 1.00 91.31 786 PRO A C 1
ATOM 5985 O O . PRO A 1 786 ? 29.548 -3.364 -17.004 1.00 91.31 786 PRO A O 1
ATOM 5988 N N . MET A 1 787 ? 28.381 -1.456 -16.835 1.00 93.25 787 MET A N 1
ATOM 5989 C CA . MET A 1 787 ? 27.248 -1.965 -17.624 1.00 93.25 787 MET A CA 1
ATOM 5990 C C . MET A 1 787 ? 27.586 -2.159 -19.114 1.00 93.25 787 MET A C 1
ATOM 5992 O O . MET A 1 787 ? 27.275 -3.207 -19.676 1.00 93.25 787 MET A O 1
ATOM 5996 N N . LEU A 1 788 ? 28.298 -1.221 -19.748 1.00 94.38 788 LEU A N 1
ATOM 5997 C CA . LEU A 1 788 ? 28.806 -1.406 -21.115 1.00 94.38 788 LEU A CA 1
ATOM 5998 C C . LEU A 1 788 ? 29.769 -2.605 -21.182 1.00 94.38 788 LEU A C 1
ATOM 6000 O O . LEU A 1 788 ? 29.680 -3.421 -22.093 1.00 94.38 788 LEU A O 1
ATOM 6004 N N . ARG A 1 789 ? 30.634 -2.791 -20.172 1.00 91.44 789 ARG A N 1
ATOM 6005 C CA . ARG A 1 789 ? 31.511 -3.976 -20.078 1.00 91.44 789 ARG A CA 1
ATOM 6006 C C . ARG A 1 789 ? 30.736 -5.286 -19.902 1.00 91.44 789 ARG A C 1
ATOM 6008 O O . ARG A 1 789 ? 31.176 -6.300 -20.433 1.00 91.44 789 ARG A O 1
ATOM 6015 N N . VAL A 1 790 ? 29.618 -5.289 -19.178 1.00 91.62 790 VAL A N 1
ATOM 6016 C CA . VAL A 1 790 ? 28.709 -6.447 -19.077 1.00 91.62 790 VAL A CA 1
ATOM 6017 C C . VAL A 1 790 ? 28.102 -6.769 -20.439 1.00 91.62 790 VAL A C 1
ATOM 6019 O O . VAL A 1 790 ? 28.151 -7.917 -20.869 1.00 91.62 790 VAL A O 1
ATOM 6022 N N . MET A 1 791 ? 27.592 -5.754 -21.138 1.00 94.56 791 MET A N 1
ATOM 6023 C CA . MET A 1 791 ? 27.010 -5.894 -22.472 1.00 94.56 791 MET A CA 1
ATOM 6024 C C . MET A 1 791 ? 28.027 -6.429 -23.502 1.00 94.56 791 MET A C 1
ATOM 6026 O O . MET A 1 791 ? 27.692 -7.346 -24.245 1.00 94.56 791 MET A O 1
ATOM 6030 N N . THR A 1 792 ? 29.274 -5.938 -23.506 1.00 93.31 792 THR A N 1
ATOM 6031 C CA . THR A 1 792 ? 30.332 -6.403 -24.430 1.00 93.31 792 THR A CA 1
ATOM 6032 C C . THR A 1 792 ? 30.866 -7.810 -24.125 1.00 93.31 792 THR A C 1
ATOM 6034 O O . THR A 1 792 ? 31.256 -8.511 -25.052 1.00 93.31 792 THR A O 1
ATOM 6037 N N . ASN A 1 793 ? 30.940 -8.228 -22.852 1.00 86.00 793 ASN A N 1
ATOM 6038 C CA . ASN A 1 793 ? 31.620 -9.478 -22.458 1.00 86.00 793 ASN A CA 1
ATOM 6039 C C . ASN A 1 793 ? 30.675 -10.622 -22.025 1.00 86.00 793 ASN A C 1
ATOM 6041 O O . ASN A 1 793 ? 31.156 -11.711 -21.715 1.00 86.00 793 ASN A O 1
ATOM 6045 N N . GLY A 1 794 ? 29.364 -10.379 -21.927 1.00 81.25 794 GLY A N 1
ATOM 6046 C CA . GLY A 1 794 ? 28.364 -11.380 -21.537 1.00 81.25 794 GLY A CA 1
ATOM 6047 C C . GLY A 1 794 ? 27.816 -12.206 -22.708 1.00 81.25 794 GLY A C 1
ATOM 6048 O O . GLY A 1 794 ? 28.207 -12.025 -23.857 1.00 81.25 794 GLY A O 1
ATOM 6049 N N . GLU A 1 795 ? 26.832 -13.070 -22.437 1.00 83.00 795 GLU A N 1
ATOM 6050 C CA . GLU A 1 795 ? 26.129 -13.874 -23.459 1.00 83.00 795 GLU A CA 1
ATOM 6051 C C . GLU A 1 795 ? 25.129 -13.058 -24.323 1.00 83.00 795 GLU A C 1
ATOM 6053 O O . GLU A 1 795 ? 24.209 -13.627 -24.919 1.00 83.00 795 GLU A O 1
ATOM 6058 N N . GLY A 1 796 ? 25.275 -11.728 -24.357 1.00 89.00 796 GLY A N 1
ATOM 6059 C CA . GLY A 1 796 ? 24.324 -10.782 -24.941 1.00 89.00 796 GLY A CA 1
ATOM 6060 C C . GLY A 1 796 ? 23.061 -10.561 -24.097 1.00 89.00 796 GLY A C 1
ATOM 6061 O O . GLY A 1 796 ? 23.019 -10.794 -22.887 1.00 89.00 796 GLY A O 1
ATOM 6062 N N . GLY A 1 797 ? 22.010 -10.071 -24.754 1.00 93.31 797 GLY A N 1
ATOM 6063 C CA . GLY A 1 797 ? 20.636 -10.004 -24.250 1.00 93.31 797 GLY A CA 1
ATOM 6064 C C . GLY A 1 797 ? 20.389 -9.084 -23.055 1.00 93.31 797 GLY A C 1
ATOM 6065 O O . GLY A 1 797 ? 19.288 -9.117 -22.500 1.00 93.31 797 GLY A O 1
ATOM 6066 N N . SER A 1 798 ? 21.386 -8.305 -22.641 1.00 95.94 798 SER A N 1
ATOM 6067 C CA . SER A 1 798 ? 21.350 -7.461 -21.449 1.00 95.94 798 SER A CA 1
ATOM 6068 C C . SER A 1 798 ? 20.632 -6.138 -21.728 1.00 95.94 798 SER A C 1
ATOM 6070 O O . SER A 1 798 ? 20.660 -5.614 -22.841 1.00 95.94 798 SER A O 1
ATOM 6072 N N . MET A 1 799 ? 19.962 -5.587 -20.715 1.00 97.31 799 MET A N 1
ATOM 6073 C CA . MET A 1 799 ? 19.118 -4.396 -20.878 1.00 97.31 799 MET A CA 1
ATOM 6074 C C . MET A 1 799 ? 19.417 -3.327 -19.840 1.00 97.31 799 MET A C 1
ATOM 6076 O O . MET A 1 799 ? 19.700 -3.633 -18.684 1.00 97.31 799 MET A O 1
ATOM 6080 N N . CYS A 1 800 ? 19.263 -2.062 -20.217 1.00 96.81 800 CYS A N 1
ATOM 6081 C CA . CYS A 1 800 ? 19.195 -0.976 -19.245 1.00 96.81 800 CYS A CA 1
ATOM 6082 C C . CYS A 1 800 ? 18.264 0.151 -19.686 1.00 96.81 800 CYS A C 1
ATOM 6084 O O . CYS A 1 800 ? 17.860 0.223 -20.850 1.00 96.81 800 CYS A O 1
ATOM 6086 N N . THR A 1 801 ? 17.931 1.055 -18.759 1.00 96.56 801 THR A N 1
ATOM 6087 C CA . THR A 1 801 ? 17.318 2.338 -19.122 1.00 96.56 801 THR A CA 1
ATOM 6088 C C . THR A 1 801 ? 18.244 3.521 -18.835 1.00 96.56 801 THR A C 1
ATOM 6090 O O . THR A 1 801 ? 18.984 3.506 -17.858 1.00 96.56 801 THR A O 1
ATOM 6093 N N . LEU A 1 802 ? 18.203 4.554 -19.680 1.00 95.44 802 LEU A N 1
ATOM 6094 C CA . LEU A 1 802 ? 19.021 5.770 -19.565 1.00 95.44 802 LEU A CA 1
ATOM 6095 C C . LEU A 1 802 ? 18.151 7.019 -19.769 1.00 95.44 802 LEU A C 1
ATOM 6097 O O . LEU A 1 802 ? 17.175 6.999 -20.525 1.00 95.44 802 LEU A O 1
ATOM 6101 N N . HIS A 1 803 ? 18.490 8.125 -19.106 1.00 94.25 803 HIS A N 1
ATOM 6102 C CA . HIS A 1 803 ? 17.837 9.409 -19.347 1.00 94.25 803 HIS A CA 1
ATOM 6103 C C . HIS A 1 803 ? 18.472 10.192 -20.499 1.00 94.25 803 HIS A C 1
ATOM 6105 O O . HIS A 1 803 ? 19.634 10.574 -20.434 1.00 94.25 803 HIS A O 1
ATOM 6111 N N . ALA A 1 804 ? 17.671 10.480 -21.529 1.00 93.44 804 ALA A N 1
ATOM 6112 C CA . ALA A 1 804 ? 18.044 11.311 -22.673 1.00 93.44 804 ALA A CA 1
ATOM 6113 C C . ALA A 1 804 ? 16.833 12.138 -23.135 1.00 93.44 804 ALA A C 1
ATOM 6115 O O . ALA A 1 804 ? 15.705 11.645 -23.121 1.00 93.44 804 ALA A O 1
ATOM 6116 N N . ARG A 1 805 ? 17.053 13.394 -23.549 1.00 89.50 805 ARG A N 1
ATOM 6117 C CA . ARG A 1 805 ? 15.977 14.300 -24.010 1.00 89.50 805 ARG A CA 1
ATOM 6118 C C . ARG A 1 805 ? 15.492 14.015 -25.436 1.00 89.50 805 ARG A C 1
ATOM 6120 O O . ARG A 1 805 ? 14.381 14.403 -25.775 1.00 89.50 805 ARG A O 1
ATOM 6127 N N . GLY A 1 806 ? 16.317 13.358 -26.246 1.00 91.25 806 GLY A N 1
ATOM 6128 C CA . GLY A 1 806 ? 16.027 12.986 -27.628 1.00 91.25 806 GLY A CA 1
ATOM 6129 C C . GLY A 1 806 ? 16.977 11.880 -28.102 1.00 91.25 806 GLY A C 1
ATOM 6130 O O . GLY A 1 806 ? 18.010 11.659 -27.461 1.00 91.25 806 GLY A O 1
ATOM 6131 N N . PRO A 1 807 ? 16.658 11.184 -29.205 1.00 91.31 807 PRO A N 1
ATOM 6132 C CA . PRO A 1 807 ? 17.388 9.993 -29.649 1.00 91.31 807 PRO A CA 1
ATOM 6133 C C . PRO A 1 807 ? 18.813 10.310 -30.129 1.00 91.31 807 PRO A C 1
ATOM 6135 O O . PRO A 1 807 ? 19.742 9.557 -29.853 1.00 91.31 807 PRO A O 1
ATOM 6138 N N . HIS A 1 808 ? 19.013 11.458 -30.782 1.00 89.56 808 HIS A N 1
ATOM 6139 C CA . HIS A 1 808 ? 20.310 11.889 -31.319 1.00 89.56 808 HIS A CA 1
ATOM 6140 C C . HIS A 1 808 ? 21.353 12.235 -30.237 1.00 89.56 808 HIS A C 1
ATOM 6142 O O . HIS A 1 808 ? 22.547 12.193 -30.526 1.00 89.56 808 HIS A O 1
ATOM 6148 N N . MET A 1 809 ? 20.910 12.528 -29.005 1.00 92.38 809 MET A N 1
ATOM 6149 C CA . MET A 1 809 ? 21.770 12.844 -27.851 1.00 92.38 809 MET A CA 1
ATOM 6150 C C . MET A 1 809 ? 22.237 11.604 -27.073 1.00 92.38 809 MET A C 1
ATOM 6152 O O . MET A 1 809 ? 23.009 11.740 -26.128 1.00 92.38 809 MET A O 1
ATOM 6156 N N . VAL A 1 810 ? 21.737 10.400 -27.386 1.00 94.31 810 VAL A N 1
ATOM 6157 C CA . VAL A 1 810 ? 21.980 9.205 -26.553 1.00 94.31 810 VAL A CA 1
ATOM 6158 C C . VAL A 1 810 ? 23.465 8.851 -26.493 1.00 94.31 810 VAL A C 1
ATOM 6160 O O . VAL A 1 810 ? 23.990 8.622 -25.410 1.00 94.31 810 VAL A O 1
ATOM 6163 N N . VAL A 1 811 ? 24.142 8.867 -27.642 1.00 93.56 811 VAL A N 1
ATOM 6164 C CA . VAL A 1 811 ? 25.585 8.606 -27.760 1.00 93.56 811 VAL A CA 1
ATOM 6165 C C . VAL A 1 811 ? 26.405 9.561 -26.890 1.00 93.56 811 VAL A C 1
ATOM 6167 O O . VAL A 1 811 ? 27.279 9.122 -26.145 1.00 93.56 811 VAL A O 1
ATOM 6170 N N . ASP A 1 812 ? 26.095 10.856 -26.946 1.00 92.00 812 ASP A N 1
ATOM 6171 C CA . ASP A 1 812 ? 26.857 11.879 -26.226 1.00 92.00 812 ASP A CA 1
ATOM 6172 C C . ASP A 1 812 ? 26.573 11.797 -24.721 1.00 92.00 812 ASP A C 1
ATOM 6174 O O . ASP A 1 812 ? 27.493 11.888 -23.915 1.00 92.00 812 ASP A O 1
ATOM 6178 N N . ARG A 1 813 ? 25.327 11.493 -24.324 1.00 93.38 813 ARG A N 1
ATOM 6179 C CA . ARG A 1 813 ? 24.981 11.280 -22.910 1.00 93.38 813 ARG A CA 1
ATOM 6180 C C . ARG A 1 813 ? 25.632 10.024 -22.319 1.00 93.38 813 ARG A C 1
ATOM 6182 O O . ARG A 1 813 ? 25.934 10.010 -21.129 1.00 93.38 813 ARG A O 1
ATOM 6189 N N . ILE A 1 814 ? 25.874 8.982 -23.118 1.00 94.19 814 ILE A N 1
ATOM 6190 C CA . ILE A 1 814 ? 26.686 7.834 -22.681 1.00 94.19 814 ILE A CA 1
ATOM 6191 C C . ILE A 1 814 ? 28.146 8.268 -22.491 1.00 94.19 814 ILE A C 1
ATOM 6193 O O . ILE A 1 814 ? 28.751 7.899 -21.487 1.00 94.19 814 ILE A O 1
ATOM 6197 N N . ALA A 1 815 ? 28.695 9.087 -23.396 1.00 92.88 815 ALA A N 1
ATOM 6198 C CA . ALA A 1 815 ? 30.053 9.612 -23.263 1.00 92.88 815 ALA A CA 1
ATOM 6199 C C . ALA A 1 815 ? 30.227 10.488 -22.010 1.00 92.88 815 ALA A C 1
ATOM 6201 O O . ALA A 1 815 ? 31.140 10.223 -21.229 1.00 92.88 815 ALA A O 1
ATOM 6202 N N . GLU A 1 816 ? 29.313 11.432 -21.753 1.00 92.06 816 GLU A N 1
ATOM 6203 C CA . GLU A 1 816 ? 29.261 12.233 -20.518 1.00 92.06 816 GLU A CA 1
ATOM 6204 C C . GLU A 1 816 ? 29.353 11.344 -19.263 1.00 92.06 816 GLU A C 1
ATOM 6206 O O . GLU A 1 816 ? 30.256 11.513 -18.442 1.00 92.06 816 GLU A O 1
ATOM 6211 N N . LEU A 1 817 ? 28.479 10.335 -19.152 1.00 92.25 817 LEU A N 1
ATOM 6212 C CA . LEU A 1 817 ? 28.465 9.408 -18.015 1.00 92.25 817 LEU A CA 1
ATOM 6213 C C . LEU A 1 817 ? 29.719 8.529 -17.922 1.00 92.25 817 LEU A C 1
ATOM 6215 O O . LEU A 1 817 ? 30.127 8.131 -16.830 1.00 92.25 817 LEU A O 1
ATOM 6219 N N . CYS A 1 818 ? 30.347 8.197 -19.051 1.00 91.62 818 CYS A N 1
ATOM 6220 C CA . CYS A 1 818 ? 31.618 7.488 -19.041 1.00 91.62 818 CYS A CA 1
ATOM 6221 C C . CYS A 1 818 ? 32.749 8.375 -18.503 1.00 91.62 818 CYS A C 1
ATOM 6223 O O . CYS A 1 818 ? 33.590 7.868 -17.762 1.00 91.62 818 CYS A O 1
ATOM 6225 N N . LEU A 1 819 ? 32.788 9.671 -18.838 1.00 89.88 819 LEU A N 1
ATOM 6226 C CA . LEU A 1 819 ? 33.796 10.606 -18.318 1.00 89.88 819 LEU A CA 1
ATOM 6227 C C . LEU A 1 819 ? 33.689 10.769 -16.791 1.00 89.88 819 LEU A C 1
ATOM 6229 O O . LEU A 1 819 ? 34.714 10.826 -16.109 1.00 89.88 819 LEU A O 1
ATOM 6233 N N . GLU A 1 820 ? 32.470 10.740 -16.242 1.00 87.12 820 GLU A N 1
ATOM 6234 C CA . GLU A 1 820 ? 32.211 10.742 -14.790 1.00 87.12 820 GLU A CA 1
ATOM 6235 C C . GLU A 1 820 ? 32.845 9.537 -14.047 1.00 87.12 820 GLU A C 1
ATOM 6237 O O . GLU A 1 820 ? 33.079 9.615 -12.841 1.00 87.12 820 GLU A O 1
ATOM 6242 N N . TYR A 1 821 ? 33.189 8.437 -14.737 1.00 83.62 821 TYR A N 1
ATOM 6243 C CA . TYR A 1 821 ? 33.816 7.247 -14.133 1.00 83.62 821 TYR A CA 1
ATOM 6244 C C . TYR A 1 821 ? 35.279 7.455 -13.696 1.00 83.62 821 TYR A C 1
ATOM 6246 O O . TYR A 1 821 ? 35.786 6.704 -12.859 1.00 83.62 821 TYR A O 1
ATOM 6254 N N . GLY A 1 822 ? 35.980 8.453 -14.248 1.00 81.19 822 GLY A N 1
ATOM 6255 C CA . GLY A 1 822 ? 37.319 8.838 -13.795 1.00 81.19 822 GLY A CA 1
ATOM 6256 C C . GLY A 1 822 ? 38.287 9.270 -14.898 1.00 81.19 822 GLY A C 1
ATOM 6257 O O . GLY A 1 822 ? 38.091 9.014 -16.083 1.00 81.19 822 GLY A O 1
ATOM 6258 N N . SER A 1 823 ? 39.402 9.871 -14.474 1.00 76.81 823 SER A N 1
ATOM 6259 C CA . SER A 1 823 ? 40.396 10.589 -15.298 1.00 76.81 823 SER A CA 1
ATOM 6260 C C . SER A 1 823 ? 41.134 9.786 -16.383 1.00 76.81 823 SER A C 1
ATOM 6262 O O . SER A 1 823 ? 41.958 10.349 -17.099 1.00 76.81 823 SER A O 1
ATOM 6264 N N . HIS A 1 824 ? 40.868 8.486 -16.506 1.00 84.06 824 HIS A N 1
ATOM 6265 C CA . HIS A 1 824 ? 41.405 7.616 -17.557 1.00 84.06 824 HIS A CA 1
ATOM 6266 C C . HIS A 1 824 ? 40.404 7.370 -18.701 1.00 84.06 824 HIS A C 1
ATOM 6268 O O . HIS A 1 824 ? 40.751 6.716 -19.686 1.00 84.06 824 HIS A O 1
ATOM 6274 N N . MET A 1 825 ? 39.165 7.862 -18.586 1.00 90.44 825 MET A N 1
ATOM 6275 C CA . MET A 1 825 ? 38.198 7.830 -19.677 1.00 90.44 825 MET A CA 1
ATOM 6276 C C . MET A 1 825 ? 38.453 8.964 -20.676 1.00 90.44 825 MET A C 1
ATOM 6278 O O . MET A 1 825 ? 38.878 10.057 -20.315 1.00 90.44 825 MET A O 1
ATOM 6282 N N . THR A 1 826 ? 38.160 8.694 -21.945 1.00 91.00 826 THR A N 1
ATOM 6283 C CA . THR A 1 826 ? 38.164 9.666 -23.047 1.00 91.00 826 THR A CA 1
ATOM 6284 C C . THR A 1 826 ? 36.969 9.388 -23.954 1.00 91.00 826 THR A C 1
ATOM 6286 O O . THR A 1 826 ? 36.499 8.248 -23.995 1.00 91.00 826 THR A O 1
ATOM 6289 N N . ASP A 1 827 ? 36.517 10.372 -24.733 1.00 89.12 827 ASP A N 1
ATOM 6290 C CA . ASP A 1 827 ? 35.380 10.206 -25.656 1.00 89.12 827 ASP A CA 1
ATOM 6291 C C . ASP A 1 827 ? 35.603 9.034 -26.620 1.00 89.12 827 ASP A C 1
ATOM 6293 O O . ASP A 1 827 ? 34.742 8.181 -26.794 1.00 89.12 827 ASP A O 1
ATOM 6297 N N . SER A 1 828 ? 36.820 8.906 -27.160 1.00 90.94 828 SER A N 1
ATOM 6298 C CA . SER A 1 828 ? 37.212 7.793 -28.035 1.00 90.94 828 SER A CA 1
ATOM 6299 C C . SER A 1 828 ? 37.121 6.414 -27.360 1.00 90.94 828 SER A C 1
ATOM 6301 O O . SER A 1 828 ? 36.911 5.409 -28.045 1.00 90.94 828 SER A O 1
ATOM 6303 N N . LEU A 1 829 ? 37.290 6.327 -26.036 1.00 91.88 829 LEU A N 1
ATOM 6304 C CA . LEU A 1 829 ? 37.088 5.084 -25.288 1.00 91.88 829 LEU A CA 1
ATOM 6305 C C . LEU A 1 829 ? 35.602 4.861 -24.976 1.00 91.88 829 LEU A C 1
ATOM 6307 O O . LEU A 1 829 ? 35.116 3.749 -25.162 1.00 91.88 829 LEU A O 1
ATOM 6311 N N . ALA A 1 830 ? 34.869 5.903 -24.582 1.00 93.06 830 ALA A N 1
ATOM 6312 C CA . ALA A 1 830 ? 33.433 5.827 -24.321 1.00 93.06 830 ALA A CA 1
ATOM 6313 C C . ALA A 1 830 ? 32.631 5.447 -25.580 1.00 93.06 830 ALA A C 1
ATOM 6315 O O . ALA A 1 830 ? 31.785 4.555 -25.534 1.00 93.06 830 ALA A O 1
ATOM 6316 N N . TYR A 1 831 ? 32.956 6.038 -26.732 1.00 95.25 831 TYR A N 1
ATOM 6317 C CA . TYR A 1 831 ? 32.391 5.691 -28.035 1.00 95.25 831 TYR A CA 1
ATOM 6318 C C . TYR A 1 831 ? 32.718 4.251 -28.448 1.00 95.25 831 TYR A C 1
ATOM 6320 O O . TYR A 1 831 ? 31.824 3.543 -28.904 1.00 95.25 831 TYR A O 1
ATOM 6328 N N . ARG A 1 832 ? 33.946 3.765 -28.212 1.00 93.88 832 ARG A N 1
ATOM 6329 C CA . ARG A 1 832 ? 34.299 2.347 -28.429 1.00 93.88 832 ARG A CA 1
ATOM 6330 C C . ARG A 1 832 ? 33.523 1.395 -27.524 1.00 93.88 832 ARG A C 1
ATOM 6332 O O . ARG A 1 832 ? 33.031 0.381 -28.004 1.00 93.88 832 ARG A O 1
ATOM 6339 N N . LEU A 1 833 ? 33.385 1.719 -26.239 1.00 94.31 833 LEU A N 1
ATOM 6340 C CA . LEU A 1 833 ? 32.574 0.928 -25.310 1.00 94.31 833 LEU A CA 1
ATOM 6341 C C . LEU A 1 833 ? 31.098 0.927 -25.730 1.00 94.31 833 LEU A C 1
ATOM 6343 O O . LEU A 1 833 ? 30.474 -0.122 -25.709 1.00 94.31 833 LEU A O 1
ATOM 6347 N N . THR A 1 834 ? 30.564 2.066 -26.178 1.00 95.44 834 THR A N 1
ATOM 6348 C CA . THR A 1 834 ? 29.186 2.192 -26.684 1.00 95.44 834 THR A CA 1
ATOM 6349 C C . THR A 1 834 ? 28.958 1.314 -27.917 1.00 95.44 834 THR A C 1
ATOM 6351 O O . THR A 1 834 ? 28.042 0.493 -27.928 1.00 95.44 834 THR A O 1
ATOM 6354 N N . ALA A 1 835 ? 29.826 1.448 -28.926 1.00 95.19 835 ALA A N 1
ATOM 6355 C CA . ALA A 1 835 ? 29.745 0.740 -30.205 1.00 95.19 835 ALA A CA 1
ATOM 6356 C C . ALA A 1 835 ? 29.944 -0.782 -30.097 1.00 95.19 835 ALA A C 1
ATOM 6358 O O . ALA A 1 835 ? 29.445 -1.517 -30.941 1.00 95.19 835 ALA A O 1
ATOM 6359 N N . ASN A 1 836 ? 30.651 -1.253 -29.064 1.00 94.06 836 ASN A N 1
ATOM 6360 C CA . ASN A 1 836 ? 30.894 -2.677 -28.811 1.00 94.06 836 ASN A CA 1
ATOM 6361 C C . ASN A 1 836 ? 29.906 -3.301 -27.804 1.00 94.06 836 ASN A C 1
ATOM 6363 O O . ASN A 1 836 ? 30.048 -4.477 -27.466 1.00 94.06 836 ASN A O 1
ATOM 6367 N N . ALA A 1 837 ? 28.984 -2.525 -27.232 1.00 95.94 837 ALA A N 1
ATOM 6368 C CA . ALA A 1 837 ? 28.093 -2.981 -26.164 1.00 95.94 837 ALA A CA 1
ATOM 6369 C C . ALA A 1 837 ? 26.631 -3.061 -26.603 1.00 95.94 837 ALA A C 1
ATOM 6371 O O . ALA A 1 837 ? 25.952 -4.036 -26.300 1.00 95.94 837 ALA A O 1
ATOM 6372 N N . ILE A 1 838 ? 26.125 -2.026 -27.267 1.00 97.06 838 ILE A N 1
ATOM 6373 C CA . ILE A 1 838 ? 24.692 -1.861 -27.520 1.00 97.06 838 ILE A CA 1
ATOM 6374 C C . ILE A 1 838 ? 24.385 -2.323 -28.946 1.00 97.06 838 ILE A C 1
ATOM 6376 O O . ILE A 1 838 ? 24.991 -1.806 -29.872 1.00 97.06 838 ILE A O 1
ATOM 6380 N N . ASP A 1 839 ? 23.421 -3.228 -29.139 1.00 97.50 839 ASP A N 1
ATOM 6381 C CA . ASP A 1 839 ? 22.868 -3.509 -30.473 1.00 97.50 839 ASP A CA 1
ATOM 6382 C C . ASP A 1 839 ? 21.820 -2.444 -30.840 1.00 97.50 839 ASP A C 1
ATOM 6384 O O . ASP A 1 839 ? 21.852 -1.874 -31.931 1.00 97.50 839 ASP A O 1
ATOM 6388 N N . PHE A 1 840 ? 20.894 -2.152 -29.912 1.00 98.19 840 PHE A N 1
ATOM 6389 C CA . PHE A 1 840 ? 19.757 -1.258 -30.152 1.00 98.19 840 PHE A CA 1
ATOM 6390 C C . PHE A 1 840 ? 19.531 -0.203 -29.062 1.00 98.19 840 PHE A C 1
ATOM 6392 O O . PHE A 1 840 ? 19.539 -0.484 -27.861 1.00 98.19 840 PHE A O 1
ATOM 6399 N N . VAL A 1 841 ? 19.196 1.010 -29.501 1.00 98.12 841 VAL A N 1
ATOM 6400 C CA . VAL A 1 841 ? 18.670 2.104 -28.677 1.00 98.12 841 VAL A CA 1
ATOM 6401 C C . VAL A 1 841 ? 17.189 2.300 -28.996 1.00 98.12 841 VAL A C 1
ATOM 6403 O O . VAL A 1 841 ? 16.834 2.665 -30.115 1.00 98.12 841 VAL A O 1
ATOM 6406 N N . VAL A 1 842 ? 16.315 2.109 -28.007 1.00 98.38 842 VAL A N 1
ATOM 6407 C CA . VAL A 1 842 ? 14.858 2.291 -28.150 1.00 98.38 842 VAL A CA 1
ATOM 6408 C C . VAL A 1 842 ? 14.444 3.574 -27.433 1.00 98.38 842 VAL A C 1
ATOM 6410 O O . VAL A 1 842 ? 14.594 3.675 -26.216 1.00 98.38 842 VAL A O 1
ATOM 6413 N N . HIS A 1 843 ? 13.947 4.574 -28.162 1.00 98.19 843 HIS A N 1
ATOM 6414 C CA . HIS A 1 843 ? 13.616 5.888 -27.605 1.00 98.19 843 HIS A CA 1
ATOM 6415 C C . HIS A 1 843 ? 12.110 6.056 -27.376 1.00 98.19 843 HIS A C 1
ATOM 6417 O O . HIS A 1 843 ? 11.313 6.037 -28.318 1.00 98.19 843 HIS A O 1
ATOM 6423 N N . VAL A 1 844 ? 11.729 6.259 -26.114 1.00 97.38 844 VAL A N 1
ATOM 6424 C CA . VAL A 1 844 ? 10.347 6.485 -25.678 1.00 97.38 844 VAL A CA 1
ATOM 6425 C C . VAL A 1 844 ? 10.095 7.983 -25.529 1.00 97.38 844 VAL A C 1
ATOM 6427 O O . VAL A 1 844 ? 10.843 8.695 -24.858 1.00 97.38 844 VAL A O 1
ATOM 6430 N N . THR A 1 845 ? 9.005 8.452 -26.124 1.00 95.12 845 THR A N 1
ATOM 6431 C CA . THR A 1 845 ? 8.557 9.846 -26.146 1.00 95.12 845 THR A CA 1
ATOM 6432 C C . THR A 1 845 ? 7.168 9.955 -25.507 1.00 95.12 845 THR A C 1
ATOM 6434 O O . THR A 1 845 ? 6.392 8.997 -25.500 1.00 95.12 845 THR A O 1
ATOM 6437 N N . MET A 1 846 ? 6.849 11.117 -24.930 1.00 92.06 846 MET A N 1
ATOM 6438 C CA . MET A 1 846 ? 5.523 11.403 -24.383 1.00 92.06 846 MET A CA 1
ATOM 6439 C C . MET A 1 846 ? 5.099 12.826 -24.740 1.00 92.06 846 MET A C 1
ATOM 6441 O O . MET A 1 846 ? 5.847 13.769 -24.487 1.00 92.06 846 MET A O 1
ATOM 6445 N N . VAL A 1 847 ? 3.906 12.959 -25.318 1.00 90.62 847 VAL A N 1
ATOM 6446 C CA . VAL A 1 847 ? 3.249 14.239 -25.615 1.00 90.62 847 VAL A CA 1
ATOM 6447 C C . VAL A 1 847 ? 2.098 14.416 -24.625 1.00 90.62 847 VAL A C 1
ATOM 6449 O O . VAL A 1 847 ? 1.224 13.550 -24.534 1.00 90.62 847 VAL A O 1
ATOM 6452 N N . ASP A 1 848 ? 2.112 15.507 -23.855 1.00 87.94 848 ASP A N 1
ATOM 6453 C CA . ASP A 1 848 ? 1.096 15.804 -22.842 1.00 87.94 848 ASP A CA 1
ATOM 6454 C C . ASP A 1 848 ? 0.141 16.897 -23.330 1.00 87.94 848 ASP A C 1
ATOM 6456 O O . ASP A 1 848 ? 0.426 18.087 -23.215 1.00 87.94 848 ASP A O 1
ATOM 6460 N N . GLU A 1 849 ? -1.011 16.495 -23.862 1.00 86.69 849 GLU A N 1
ATOM 6461 C CA . GLU A 1 849 ? -2.041 17.433 -24.314 1.00 86.69 849 GLU A CA 1
ATOM 6462 C C . GLU A 1 849 ? -3.095 17.745 -23.240 1.00 86.69 849 GLU A C 1
ATOM 6464 O O . GLU A 1 849 ? -4.090 18.407 -23.537 1.00 86.69 849 GLU A O 1
ATOM 6469 N N . THR A 1 850 ? -2.926 17.300 -21.988 1.00 83.62 850 THR A N 1
ATOM 6470 C CA . THR A 1 850 ? -3.943 17.521 -20.936 1.00 83.62 850 THR A CA 1
ATOM 6471 C C . THR A 1 850 ? -4.214 19.009 -20.671 1.00 83.62 850 THR A C 1
ATOM 6473 O O . THR A 1 850 ? -5.363 19.384 -20.442 1.00 83.62 850 THR A O 1
ATOM 6476 N N . ALA A 1 851 ? -3.204 19.875 -20.821 1.00 82.19 851 ALA A N 1
ATOM 6477 C CA . ALA A 1 851 ? -3.342 21.336 -20.749 1.00 82.19 851 ALA A CA 1
ATOM 6478 C C . ALA A 1 851 ? -4.256 21.942 -21.838 1.00 82.19 851 ALA A C 1
ATOM 6480 O O . ALA A 1 851 ? -4.779 23.038 -21.654 1.00 82.19 851 ALA A O 1
ATOM 6481 N N . VAL A 1 852 ? -4.479 21.234 -22.952 1.00 85.62 852 VAL A N 1
ATOM 6482 C CA . VAL A 1 852 ? -5.389 21.628 -24.048 1.00 85.62 852 VAL A CA 1
ATOM 6483 C C . VAL A 1 852 ? -6.585 20.673 -24.177 1.00 85.62 852 VAL A C 1
ATOM 6485 O O . VAL A 1 852 ? -7.194 20.531 -25.242 1.00 85.62 852 VAL A O 1
ATOM 6488 N N . GLY A 1 853 ? -6.930 19.990 -23.079 1.00 82.00 853 GLY A N 1
ATOM 6489 C CA . GLY A 1 853 ? -8.055 19.055 -22.979 1.00 82.00 853 GLY A CA 1
ATOM 6490 C C . GLY A 1 853 ? -7.880 17.748 -23.761 1.00 82.00 853 GLY A C 1
ATOM 6491 O O . GLY A 1 853 ? -8.859 17.032 -23.970 1.00 82.00 853 GLY A O 1
ATOM 6492 N N . GLY A 1 854 ? -6.670 17.461 -24.244 1.00 84.44 854 GLY A N 1
ATOM 6493 C CA . GLY A 1 854 ? -6.287 16.162 -24.791 1.00 84.44 854 GLY A CA 1
ATOM 6494 C C . GLY A 1 854 ? -5.881 15.186 -23.684 1.00 84.44 854 GLY A C 1
ATOM 6495 O O . GLY A 1 854 ? -6.331 15.286 -22.543 1.00 84.44 854 GLY A O 1
ATOM 6496 N N . ARG A 1 855 ? -5.015 14.226 -24.014 1.00 85.56 855 ARG A N 1
ATOM 6497 C CA . ARG A 1 855 ? -4.499 13.223 -23.066 1.00 85.56 855 ARG A CA 1
ATOM 6498 C C . ARG A 1 855 ? -2.975 13.122 -23.143 1.00 85.56 855 ARG A C 1
ATOM 6500 O O . ARG A 1 855 ? -2.333 13.831 -23.911 1.00 85.56 855 ARG A O 1
ATOM 6507 N N . ARG A 1 856 ? -2.390 12.217 -22.358 1.00 87.12 856 ARG A N 1
ATOM 6508 C CA . ARG A 1 856 ? -0.972 11.841 -22.461 1.00 87.12 856 ARG A CA 1
ATOM 6509 C C . ARG A 1 856 ? -0.804 10.724 -23.486 1.00 87.12 856 ARG A C 1
ATOM 6511 O O . ARG A 1 856 ? -1.367 9.647 -23.309 1.00 87.12 856 ARG A O 1
ATOM 6518 N N . HIS A 1 857 ? -0.026 10.976 -24.532 1.00 89.31 857 HIS A N 1
ATOM 6519 C CA . HIS A 1 857 ? 0.315 10.006 -25.571 1.00 89.31 857 HIS A CA 1
ATOM 6520 C C . HIS A 1 857 ? 1.752 9.538 -25.318 1.00 89.31 857 HIS A C 1
ATOM 6522 O O . HIS A 1 857 ? 2.681 10.312 -25.519 1.00 89.31 857 HIS A O 1
ATOM 6528 N N . ARG A 1 858 ? 1.939 8.299 -24.844 1.00 92.94 858 ARG A N 1
ATOM 6529 C CA . ARG A 1 858 ? 3.257 7.661 -24.646 1.00 92.94 858 ARG A CA 1
ATOM 6530 C C . ARG A 1 858 ? 3.513 6.681 -25.783 1.00 92.94 858 ARG A C 1
ATOM 6532 O O . ARG A 1 858 ? 2.657 5.839 -26.028 1.00 92.94 858 ARG A O 1
ATOM 6539 N N . PHE A 1 859 ? 4.660 6.773 -26.448 1.00 95.44 859 PHE A N 1
ATOM 6540 C CA . PHE A 1 859 ? 4.999 5.909 -27.581 1.00 95.44 859 PHE A CA 1
ATOM 6541 C C . PHE A 1 859 ? 6.507 5.774 -27.789 1.00 95.44 859 PHE A C 1
ATOM 6543 O O . PHE A 1 859 ? 7.279 6.656 -27.417 1.00 95.44 859 PHE A O 1
ATOM 6550 N N . VAL A 1 860 ? 6.937 4.678 -28.414 1.00 97.69 860 VAL A N 1
ATOM 6551 C CA . VAL A 1 860 ? 8.276 4.597 -29.010 1.00 97.69 860 VAL A CA 1
ATOM 6552 C C . VAL A 1 860 ? 8.277 5.456 -30.272 1.00 97.69 860 VAL A C 1
ATOM 6554 O O . VAL A 1 860 ? 7.419 5.284 -31.137 1.00 97.69 860 VAL A O 1
ATOM 6557 N N . SER A 1 861 ? 9.215 6.397 -30.375 1.00 96.56 861 SER A N 1
ATOM 6558 C CA . SER A 1 861 ? 9.388 7.222 -31.580 1.00 96.56 861 SER A CA 1
ATOM 6559 C C . SER A 1 861 ? 10.517 6.714 -32.472 1.00 96.56 861 SER A C 1
ATOM 6561 O O . SER A 1 861 ? 10.414 6.825 -33.686 1.00 96.56 861 SER A O 1
ATOM 6563 N N . HIS A 1 862 ? 11.570 6.128 -31.891 1.00 98.00 862 HIS A N 1
ATOM 6564 C CA . HIS A 1 862 ? 12.731 5.633 -32.635 1.00 98.00 862 HIS A CA 1
ATOM 6565 C C . HIS A 1 862 ? 13.227 4.287 -32.094 1.00 98.00 862 HIS A C 1
ATOM 6567 O O . HIS A 1 862 ? 13.257 4.070 -30.880 1.00 98.00 862 HIS A O 1
ATOM 6573 N N . VAL A 1 863 ? 13.709 3.437 -32.999 1.00 98.19 863 VAL A N 1
ATOM 6574 C CA . VAL A 1 863 ? 14.621 2.326 -32.712 1.00 98.19 863 VAL A CA 1
ATOM 6575 C C . VAL A 1 863 ? 15.844 2.500 -33.601 1.00 98.19 863 VAL A C 1
ATOM 6577 O O . VAL A 1 863 ? 15.737 2.437 -34.827 1.00 98.19 863 VAL A O 1
ATOM 6580 N N . LEU A 1 864 ? 16.994 2.734 -32.977 1.00 97.75 864 LEU A N 1
ATOM 6581 C CA . LEU A 1 864 ? 18.274 2.901 -33.655 1.00 97.75 864 LEU A CA 1
ATOM 6582 C C . LEU A 1 864 ? 19.135 1.654 -33.442 1.00 97.75 864 LEU A C 1
ATOM 6584 O O . LEU A 1 864 ? 19.269 1.194 -32.312 1.00 97.75 864 LEU A O 1
ATOM 6588 N N . GLU A 1 865 ? 19.732 1.139 -34.506 1.00 97.31 865 GLU A N 1
ATOM 6589 C CA . GLU A 1 865 ? 20.788 0.123 -34.481 1.00 97.31 865 GLU A CA 1
ATOM 6590 C C . GLU A 1 865 ? 22.155 0.807 -34.375 1.00 97.31 865 GLU A C 1
ATOM 6592 O O . GLU A 1 865 ? 22.389 1.820 -35.039 1.00 97.31 865 GLU A O 1
ATOM 6597 N N . VAL A 1 866 ? 23.060 0.263 -33.559 1.00 95.88 866 VAL A N 1
ATOM 6598 C CA . VAL A 1 866 ? 24.439 0.761 -33.443 1.00 95.88 866 VAL A CA 1
ATOM 6599 C C . VAL A 1 866 ? 25.334 -0.025 -34.402 1.00 95.88 866 VAL A C 1
ATOM 6601 O O . VAL A 1 866 ? 25.729 -1.157 -34.139 1.00 95.88 866 VAL A O 1
ATOM 6604 N N . ALA A 1 867 ? 25.671 0.577 -35.539 1.00 90.69 867 ALA A N 1
ATOM 6605 C CA . ALA A 1 867 ? 26.437 -0.048 -36.617 1.00 90.69 867 ALA A CA 1
ATOM 6606 C C . ALA A 1 867 ? 27.964 0.085 -36.411 1.00 90.69 867 ALA A C 1
ATOM 6608 O O . ALA A 1 867 ? 28.703 0.438 -37.329 1.00 90.69 867 ALA A O 1
ATOM 6609 N N . GLY A 1 868 ? 28.447 -0.158 -35.188 1.00 90.19 868 GLY A N 1
ATOM 6610 C CA . GLY A 1 868 ? 29.859 0.002 -34.825 1.00 90.19 868 GLY A CA 1
ATOM 6611 C C . GLY A 1 868 ? 30.319 1.469 -34.776 1.00 90.19 868 GLY A C 1
ATOM 6612 O O . GLY A 1 868 ? 29.560 2.362 -34.397 1.00 90.19 868 GLY A O 1
ATOM 6613 N N . LEU A 1 869 ? 31.586 1.728 -35.118 1.00 90.69 869 LEU A N 1
ATOM 6614 C CA . LEU A 1 869 ? 32.155 3.082 -35.198 1.00 90.69 869 LEU A CA 1
ATOM 6615 C C . LEU A 1 869 ? 32.013 3.663 -36.609 1.00 90.69 869 LEU A C 1
ATOM 6617 O O . LEU A 1 869 ? 32.381 3.012 -37.583 1.00 90.69 869 LEU A O 1
ATOM 6621 N N . GLY A 1 870 ? 31.567 4.917 -36.703 1.00 87.56 870 GLY A N 1
ATOM 6622 C CA . GLY A 1 870 ? 31.657 5.706 -37.929 1.00 87.56 870 GLY A CA 1
ATOM 6623 C C . GLY A 1 870 ? 33.039 6.341 -38.125 1.00 87.56 870 GLY A C 1
ATOM 6624 O O . GLY A 1 870 ? 33.880 6.345 -37.225 1.00 87.56 870 GLY A O 1
ATOM 6625 N N . GLU A 1 871 ? 33.249 6.943 -39.296 1.00 80.56 871 GLU A N 1
ATOM 6626 C CA . GLU A 1 871 ? 34.521 7.554 -39.728 1.00 80.56 871 GLU A CA 1
ATOM 6627 C C . GLU A 1 871 ? 35.058 8.631 -38.765 1.00 80.56 871 GLU A C 1
ATOM 6629 O O . GLU A 1 871 ? 36.266 8.809 -38.630 1.00 80.56 871 GLU A O 1
ATOM 6634 N N . SER A 1 872 ? 34.168 9.321 -38.046 1.00 81.62 872 SER A N 1
ATOM 6635 C CA . SER A 1 872 ? 34.504 10.336 -37.038 1.00 81.62 872 SER A CA 1
ATOM 6636 C C . SER A 1 872 ? 34.900 9.764 -35.667 1.00 81.62 872 SER A C 1
ATOM 6638 O O . SER A 1 872 ? 35.134 10.524 -34.729 1.00 81.62 872 SER A O 1
ATOM 6640 N N . GLY A 1 873 ? 34.928 8.437 -35.504 1.00 84.81 873 GLY A N 1
ATOM 6641 C CA . GLY A 1 873 ? 35.182 7.767 -34.224 1.00 84.81 873 GLY A CA 1
ATOM 6642 C C . GLY A 1 873 ? 34.014 7.815 -33.227 1.00 84.81 873 GLY A C 1
ATOM 6643 O O . GLY A 1 873 ? 34.133 7.255 -32.137 1.00 84.81 873 GLY A O 1
ATOM 6644 N N . ARG A 1 874 ? 32.888 8.443 -33.592 1.00 91.69 874 ARG A N 1
ATOM 6645 C CA . ARG A 1 874 ? 31.594 8.370 -32.889 1.00 91.69 874 ARG A CA 1
ATOM 6646 C C . ARG A 1 874 ? 30.822 7.129 -33.388 1.00 91.69 874 ARG A C 1
ATOM 6648 O O . ARG A 1 874 ? 30.989 6.768 -34.555 1.00 91.69 874 ARG A O 1
ATOM 6655 N N . PRO A 1 875 ? 29.991 6.455 -32.569 1.00 93.88 875 PRO A N 1
ATOM 6656 C CA . PRO A 1 875 ? 29.202 5.310 -33.018 1.00 93.88 875 PRO A CA 1
ATOM 6657 C C . PRO A 1 875 ? 28.289 5.670 -34.194 1.00 93.88 875 PRO A C 1
ATOM 6659 O O . PRO A 1 875 ? 27.639 6.721 -34.186 1.00 93.88 875 PRO A O 1
ATOM 6662 N N . ALA A 1 876 ? 28.243 4.799 -35.199 1.00 92.62 876 ALA A N 1
ATOM 6663 C CA . ALA A 1 876 ? 27.322 4.922 -36.320 1.00 92.62 876 ALA A CA 1
ATOM 6664 C C . ALA A 1 876 ? 25.928 4.448 -35.885 1.00 92.62 876 ALA A C 1
ATOM 6666 O O . ALA A 1 876 ? 25.794 3.386 -35.282 1.00 92.62 876 ALA A O 1
ATOM 6667 N N . MET A 1 877 ? 24.889 5.227 -36.192 1.00 93.00 877 MET A N 1
ATOM 6668 C CA . MET A 1 877 ? 23.509 4.933 -35.793 1.00 93.00 877 MET A CA 1
ATOM 6669 C C . MET A 1 877 ? 22.626 4.794 -37.038 1.00 93.00 877 MET A C 1
ATOM 6671 O O . MET A 1 877 ? 22.484 5.753 -37.795 1.00 93.00 877 MET A O 1
ATOM 6675 N N . ASN A 1 878 ? 22.021 3.624 -37.238 1.00 94.62 878 ASN A N 1
ATOM 6676 C CA . ASN A 1 878 ? 21.066 3.348 -38.315 1.00 94.62 878 ASN A CA 1
ATOM 6677 C C . ASN A 1 878 ? 19.631 3.407 -37.764 1.00 94.62 878 ASN A C 1
ATOM 6679 O O . ASN A 1 878 ? 19.328 2.772 -36.756 1.00 94.62 878 ASN A O 1
ATOM 6683 N N . THR A 1 879 ? 18.729 4.151 -38.405 1.00 96.50 879 THR A N 1
ATOM 6684 C CA . THR A 1 879 ? 17.320 4.227 -37.986 1.00 96.50 879 THR A CA 1
ATOM 6685 C C . THR A 1 879 ? 16.555 3.025 -38.531 1.00 96.50 879 THR A C 1
ATOM 6687 O O . THR A 1 879 ? 16.165 3.012 -39.696 1.00 96.50 879 THR A O 1
ATOM 6690 N N . VAL A 1 880 ? 16.311 2.022 -37.685 1.00 97.06 880 VAL A N 1
ATOM 6691 C CA . VAL A 1 880 ? 15.529 0.831 -38.061 1.00 97.06 880 VAL A CA 1
ATOM 6692 C C . VAL A 1 880 ? 14.037 1.156 -38.043 1.00 97.06 880 VAL A C 1
ATOM 6694 O O . VAL A 1 880 ? 13.315 0.888 -39.003 1.00 97.06 880 VAL A O 1
ATOM 6697 N N . PHE A 1 881 ? 13.600 1.829 -36.974 1.00 97.94 881 PHE A N 1
ATOM 6698 C CA . PHE A 1 881 ? 12.286 2.457 -36.889 1.00 97.94 881 PHE A CA 1
ATOM 6699 C C . PHE A 1 881 ? 12.432 3.929 -36.511 1.00 97.94 881 PHE A C 1
ATOM 6701 O O . PHE A 1 881 ? 13.259 4.281 -35.668 1.00 97.94 881 PHE A O 1
ATOM 6708 N N . GLY A 1 882 ? 11.590 4.785 -37.076 1.00 96.12 882 GLY A N 1
ATOM 6709 C CA . GLY A 1 882 ? 11.571 6.219 -36.790 1.00 96.12 882 GLY A CA 1
ATOM 6710 C C . GLY A 1 882 ? 10.209 6.842 -37.090 1.00 96.12 882 GLY A C 1
ATOM 6711 O O . GLY A 1 882 ? 9.335 6.145 -37.609 1.00 96.12 882 GLY A O 1
ATOM 6712 N N . PRO A 1 883 ? 10.015 8.133 -36.779 1.00 93.75 883 PRO A N 1
ATOM 6713 C CA . PRO A 1 883 ? 8.862 8.888 -37.243 1.00 93.75 883 PRO A CA 1
ATOM 6714 C C . PRO A 1 883 ? 8.941 9.094 -38.760 1.00 93.75 883 PRO A C 1
ATOM 6716 O O . PRO A 1 883 ? 10.029 9.150 -39.336 1.00 93.75 883 PRO A O 1
ATOM 6719 N N . ARG A 1 884 ? 7.782 9.293 -39.386 1.00 90.00 884 ARG A N 1
ATOM 6720 C CA . ARG A 1 884 ? 7.641 9.689 -40.789 1.00 90.00 884 ARG A CA 1
ATOM 6721 C C . ARG A 1 884 ? 6.753 10.932 -40.888 1.00 90.00 884 ARG A C 1
ATOM 6723 O O . ARG A 1 884 ? 5.539 10.806 -41.083 1.00 90.00 884 ARG A O 1
ATOM 6730 N N . PRO A 1 885 ? 7.321 12.145 -40.727 1.00 84.25 885 PRO A N 1
ATOM 6731 C CA . PRO A 1 885 ? 6.572 13.397 -40.834 1.00 84.25 885 PRO A CA 1
ATOM 6732 C C . PRO A 1 885 ? 5.868 13.561 -42.187 1.00 84.25 885 PRO A C 1
ATOM 6734 O O . PRO A 1 885 ? 4.786 14.137 -42.242 1.00 84.25 885 PRO A O 1
ATOM 6737 N N . GLU A 1 886 ? 6.435 12.997 -43.259 1.00 84.00 886 GLU A N 1
ATOM 6738 C CA . GLU A 1 886 ? 5.847 12.957 -44.603 1.00 84.00 886 GLU A CA 1
ATOM 6739 C C . GLU A 1 886 ? 4.543 12.144 -44.675 1.00 84.00 886 GLU A C 1
ATOM 6741 O O . GLU A 1 886 ? 3.728 12.354 -45.569 1.00 84.00 886 GLU A O 1
ATOM 6746 N N . LEU A 1 887 ? 4.330 11.251 -43.705 1.00 80.50 887 LEU A N 1
ATOM 6747 C CA . LEU A 1 887 ? 3.131 10.430 -43.536 1.00 80.50 887 LEU A CA 1
ATOM 6748 C C . LEU A 1 887 ? 2.212 10.932 -42.405 1.00 80.50 887 LEU A C 1
ATOM 6750 O O . LEU A 1 887 ? 1.211 10.282 -42.097 1.00 80.50 887 LEU A O 1
ATOM 6754 N N . GLY A 1 888 ? 2.564 12.051 -41.758 1.00 82.50 888 GLY A N 1
ATOM 6755 C CA . GLY A 1 888 ? 1.894 12.557 -40.555 1.00 82.50 888 GLY A CA 1
ATOM 6756 C C . GLY A 1 888 ? 2.114 11.704 -39.298 1.00 82.50 888 GLY A C 1
ATOM 6757 O O . GLY A 1 888 ? 1.397 11.885 -38.315 1.00 82.50 888 GLY A O 1
ATOM 6758 N N . GLU A 1 889 ? 3.074 10.773 -39.307 1.00 89.38 889 GLU A N 1
ATOM 6759 C CA . GLU A 1 889 ? 3.294 9.829 -38.210 1.00 89.38 889 GLU A CA 1
ATOM 6760 C C . GLU A 1 889 ? 4.520 10.203 -37.364 1.00 89.38 889 GLU A C 1
ATOM 6762 O O . GLU A 1 889 ? 5.636 10.337 -37.864 1.00 89.38 889 GLU A O 1
ATOM 6767 N N . VAL A 1 890 ? 4.312 10.347 -36.054 1.00 90.75 890 VAL A N 1
ATOM 6768 C CA . VAL A 1 890 ? 5.353 10.710 -35.071 1.00 90.75 890 VAL A CA 1
ATOM 6769 C C . VAL A 1 890 ? 5.835 9.516 -34.242 1.00 90.75 890 VAL A C 1
ATOM 6771 O O . VAL A 1 890 ? 6.826 9.619 -33.515 1.00 90.75 890 VAL A O 1
ATOM 6774 N N . ARG A 1 891 ? 5.130 8.385 -34.330 1.00 94.50 891 ARG A N 1
ATOM 6775 C CA . ARG A 1 891 ? 5.507 7.106 -33.724 1.00 94.50 891 ARG A CA 1
ATOM 6776 C C . ARG A 1 891 ? 6.479 6.352 -34.626 1.00 94.50 891 ARG A C 1
ATOM 6778 O O . ARG A 1 891 ? 6.549 6.588 -35.827 1.00 94.50 891 ARG A O 1
ATOM 6785 N N . ALA A 1 892 ? 7.194 5.407 -34.032 1.00 95.94 892 ALA A N 1
ATOM 6786 C CA . ALA A 1 892 ? 8.069 4.493 -34.744 1.00 95.94 892 ALA A CA 1
ATOM 6787 C C . ALA A 1 892 ? 7.301 3.678 -35.808 1.00 95.94 892 ALA A C 1
ATOM 6789 O O . ALA A 1 892 ? 6.329 2.987 -35.494 1.00 95.94 892 ALA A O 1
ATOM 6790 N N . VAL A 1 893 ? 7.780 3.736 -37.051 1.00 95.75 893 VAL A N 1
ATOM 6791 C CA . VAL A 1 893 ? 7.405 2.880 -38.192 1.00 95.75 893 VAL A CA 1
ATOM 6792 C C . VAL A 1 893 ? 8.668 2.403 -38.923 1.00 95.75 893 VAL A C 1
ATOM 6794 O O . VAL A 1 893 ? 9.722 3.015 -38.730 1.00 95.75 893 VAL A O 1
ATOM 6797 N N . PRO A 1 894 ? 8.620 1.327 -39.736 1.00 95.94 894 PRO A N 1
ATOM 6798 C CA . PRO A 1 894 ? 9.794 0.828 -40.454 1.00 95.94 894 PRO A CA 1
ATOM 6799 C C . PRO A 1 894 ? 10.452 1.877 -41.368 1.00 95.94 894 PRO A C 1
ATOM 6801 O O . PRO A 1 894 ? 9.794 2.543 -42.180 1.00 95.94 894 PRO A O 1
ATOM 6804 N N . VAL A 1 895 ? 11.776 2.005 -41.247 1.00 94.69 895 VAL A N 1
ATOM 6805 C CA . VAL A 1 895 ? 12.610 2.912 -42.056 1.00 94.69 895 VAL A CA 1
ATOM 6806 C C . VAL A 1 895 ? 13.656 2.122 -42.841 1.00 94.69 895 VAL A C 1
ATOM 6808 O O . VAL A 1 895 ? 13.588 2.108 -44.069 1.00 94.69 895 VAL A O 1
ATOM 6811 N N . THR A 1 896 ? 14.551 1.410 -42.152 1.00 93.12 896 THR A N 1
ATOM 6812 C CA . THR A 1 896 ? 15.634 0.612 -42.758 1.00 93.12 896 THR A CA 1
ATOM 6813 C C . THR A 1 896 ? 15.684 -0.776 -42.109 1.00 93.12 896 THR A C 1
ATOM 6815 O O . THR A 1 896 ? 15.554 -0.868 -40.890 1.00 93.12 896 THR A O 1
ATOM 6818 N N . PRO A 1 897 ? 15.902 -1.879 -42.847 1.00 93.31 897 PRO A N 1
ATOM 6819 C CA . PRO A 1 897 ? 16.187 -3.172 -42.225 1.00 93.31 897 PRO A CA 1
ATOM 6820 C C . PRO A 1 897 ? 17.471 -3.136 -41.368 1.00 93.31 897 PRO A C 1
ATOM 6822 O O . PRO A 1 897 ? 18.422 -2.444 -41.737 1.00 93.31 897 PRO A O 1
ATOM 6825 N N . PRO A 1 898 ? 17.535 -3.879 -40.249 1.00 94.75 898 PRO A N 1
ATOM 6826 C CA . PRO A 1 898 ? 18.750 -3.999 -39.446 1.00 94.75 898 PRO A CA 1
ATOM 6827 C C . PRO A 1 898 ? 19.775 -4.918 -40.125 1.00 94.75 898 PRO A C 1
ATOM 6829 O O . PRO A 1 898 ? 19.410 -5.846 -40.851 1.00 94.75 898 PRO A O 1
ATOM 6832 N N . HIS A 1 899 ? 21.054 -4.742 -39.808 1.00 94.19 899 HIS A N 1
ATOM 6833 C CA . HIS A 1 899 ? 22.129 -5.636 -40.245 1.00 94.19 899 HIS A CA 1
ATOM 6834 C C . HIS A 1 899 ? 21.978 -7.044 -39.644 1.00 94.19 899 HIS A C 1
ATOM 6836 O O . HIS A 1 899 ? 22.243 -8.042 -40.311 1.00 94.19 899 HIS A O 1
ATOM 6842 N N . CYS A 1 900 ? 21.489 -7.151 -38.404 1.00 93.38 900 CYS A N 1
ATOM 6843 C CA . CYS A 1 900 ? 21.299 -8.432 -37.709 1.00 93.38 900 CYS A CA 1
ATOM 6844 C C . CYS A 1 900 ? 19.967 -9.155 -38.024 1.00 93.38 900 CYS A C 1
ATOM 6846 O O . CYS A 1 900 ? 19.510 -9.992 -37.241 1.00 93.38 900 CYS A O 1
ATOM 6848 N N . LEU A 1 901 ? 19.331 -8.869 -39.170 1.00 95.12 901 LEU A N 1
ATOM 6849 C CA . LEU A 1 901 ? 18.008 -9.400 -39.539 1.00 95.12 901 LEU A CA 1
ATOM 6850 C C . LEU A 1 901 ? 17.907 -10.938 -39.496 1.00 95.12 901 LEU A C 1
ATOM 6852 O O . LEU A 1 901 ? 16.858 -11.468 -39.133 1.00 95.12 901 LEU A O 1
ATOM 6856 N N . ASP A 1 902 ? 18.980 -11.664 -39.819 1.00 96.31 902 ASP A N 1
ATOM 6857 C CA . ASP A 1 902 ? 18.982 -13.133 -39.773 1.00 96.31 902 ASP A CA 1
ATOM 6858 C C . ASP A 1 902 ? 18.992 -13.704 -38.346 1.00 96.31 902 ASP A C 1
ATOM 6860 O O . ASP A 1 902 ? 18.446 -14.786 -38.126 1.00 96.31 902 ASP A O 1
ATOM 6864 N N . ASP A 1 903 ? 19.517 -12.977 -37.356 1.00 96.06 903 ASP A N 1
ATOM 6865 C CA . ASP A 1 903 ? 19.383 -13.362 -35.943 1.00 96.06 903 ASP A CA 1
ATOM 6866 C C . ASP A 1 903 ? 17.932 -13.201 -35.480 1.00 96.06 903 ASP A C 1
ATOM 6868 O O . ASP A 1 903 ? 17.380 -14.079 -34.815 1.00 96.06 903 ASP A O 1
ATOM 6872 N N . LEU A 1 904 ? 17.281 -12.111 -35.900 1.00 97.19 904 LEU A N 1
ATOM 6873 C CA . LEU A 1 904 ? 15.868 -11.861 -35.615 1.00 97.19 904 LEU A CA 1
ATOM 6874 C C . LEU A 1 904 ? 14.977 -12.927 -36.272 1.00 97.19 904 LEU A C 1
ATOM 6876 O O . LEU A 1 904 ? 14.066 -13.441 -35.625 1.00 97.19 904 LEU A O 1
ATOM 6880 N N . ARG A 1 905 ? 15.269 -13.328 -37.519 1.00 97.25 905 ARG A N 1
ATOM 6881 C CA . ARG A 1 905 ? 14.587 -14.441 -38.209 1.00 97.25 905 ARG A CA 1
ATOM 6882 C C . ARG A 1 905 ? 14.739 -15.765 -37.456 1.00 97.25 905 ARG A C 1
ATOM 6884 O O . ARG A 1 905 ? 13.742 -16.450 -37.247 1.00 97.25 905 ARG A O 1
ATOM 6891 N N . ARG A 1 906 ? 15.948 -16.105 -36.982 1.00 96.75 906 ARG A N 1
ATOM 6892 C CA . ARG A 1 906 ? 16.187 -17.292 -36.127 1.00 96.75 906 ARG A CA 1
ATOM 6893 C C . ARG A 1 906 ? 15.396 -17.232 -34.814 1.00 96.75 906 ARG A C 1
ATOM 6895 O O . ARG A 1 906 ? 14.966 -18.268 -34.320 1.00 96.75 906 ARG A O 1
ATOM 6902 N N . ALA A 1 907 ? 15.162 -16.032 -34.284 1.00 95.75 907 ALA A N 1
ATOM 6903 C CA . ALA A 1 907 ? 14.323 -15.777 -33.113 1.00 95.75 907 ALA A CA 1
ATOM 6904 C C . ALA A 1 907 ? 12.804 -15.685 -33.407 1.00 95.75 907 ALA A C 1
ATOM 6906 O O . ALA A 1 907 ? 12.016 -15.425 -32.492 1.00 95.75 907 ALA A O 1
ATOM 6907 N N . GLY A 1 908 ? 12.382 -15.921 -34.657 1.00 94.75 908 GLY A N 1
ATOM 6908 C CA . GLY A 1 908 ? 10.977 -15.977 -35.076 1.00 94.75 908 GLY A CA 1
ATOM 6909 C C . GLY A 1 908 ? 10.400 -14.683 -35.663 1.00 94.75 908 GLY A C 1
ATOM 6910 O O . GLY A 1 908 ? 9.180 -14.562 -35.745 1.00 94.75 908 GLY A O 1
ATOM 6911 N N . PHE A 1 909 ? 11.229 -13.711 -36.057 1.00 97.12 909 PHE A N 1
ATOM 6912 C CA . PHE A 1 909 ? 10.763 -12.486 -36.717 1.00 97.12 909 PHE A CA 1
ATOM 6913 C C . PHE A 1 909 ? 10.428 -12.707 -38.196 1.00 97.12 909 PHE A C 1
ATOM 6915 O O . PHE A 1 909 ? 11.284 -13.131 -38.977 1.00 97.12 909 PHE A O 1
ATOM 6922 N N . ASP A 1 910 ? 9.217 -12.323 -38.605 1.00 95.50 910 ASP A N 1
ATOM 6923 C CA . ASP A 1 910 ? 8.883 -12.181 -40.020 1.00 95.50 910 ASP A CA 1
ATOM 6924 C C . ASP A 1 910 ? 9.416 -10.847 -40.565 1.00 95.50 910 ASP A C 1
ATOM 6926 O O . ASP A 1 910 ? 8.912 -9.764 -40.262 1.00 95.50 910 ASP A O 1
ATOM 6930 N N . ALA A 1 911 ? 10.434 -10.938 -41.422 1.00 92.94 911 ALA A N 1
ATOM 6931 C CA . ALA A 1 911 ? 11.020 -9.790 -42.105 1.00 92.94 911 ALA A CA 1
ATOM 6932 C C . ALA A 1 911 ? 10.038 -9.072 -43.054 1.00 92.94 911 ALA A C 1
ATOM 6934 O O . ALA A 1 911 ? 10.252 -7.897 -43.353 1.00 92.94 911 ALA A O 1
ATOM 6935 N N . GLY A 1 912 ? 8.964 -9.735 -43.503 1.00 93.19 912 GLY A N 1
ATOM 6936 C CA . GLY A 1 912 ? 7.906 -9.127 -44.313 1.00 93.19 912 GLY A CA 1
ATOM 6937 C C . GLY A 1 912 ? 7.188 -7.975 -43.601 1.00 93.19 912 GLY A C 1
ATOM 6938 O O . GLY A 1 912 ? 6.764 -7.022 -44.252 1.00 93.19 912 GLY A O 1
ATOM 6939 N N . LEU A 1 913 ? 7.148 -7.986 -42.264 1.00 92.38 913 LEU A N 1
ATOM 6940 C CA . LEU A 1 913 ? 6.543 -6.920 -41.457 1.00 92.38 913 LEU A CA 1
ATOM 6941 C C . LEU A 1 913 ? 7.253 -5.561 -41.613 1.00 92.38 913 LEU A C 1
ATOM 6943 O O . LEU A 1 913 ? 6.626 -4.520 -41.409 1.00 92.38 913 LEU A O 1
ATOM 6947 N N . LEU A 1 914 ? 8.534 -5.551 -42.012 1.00 92.81 914 LEU A N 1
ATOM 6948 C CA . LEU A 1 914 ? 9.296 -4.326 -42.293 1.00 92.81 914 LEU A CA 1
ATOM 6949 C C . LEU A 1 914 ? 8.961 -3.698 -43.657 1.00 92.81 914 LEU A C 1
ATOM 6951 O O . LEU A 1 914 ? 9.341 -2.556 -43.900 1.00 92.81 914 LEU A O 1
ATOM 6955 N N . ALA A 1 915 ? 8.252 -4.407 -44.543 1.00 90.94 915 ALA A N 1
ATOM 6956 C CA . ALA A 1 915 ? 7.873 -3.888 -45.858 1.00 90.94 915 ALA A CA 1
ATOM 6957 C C . ALA A 1 915 ? 6.683 -2.907 -45.811 1.00 90.94 915 ALA A C 1
ATOM 6959 O O . ALA A 1 915 ? 6.429 -2.215 -46.796 1.00 90.94 915 ALA A O 1
ATOM 6960 N N . SER A 1 916 ? 5.957 -2.822 -44.688 1.00 88.06 916 SER A N 1
ATOM 6961 C CA . SER A 1 916 ? 4.889 -1.831 -44.506 1.00 88.06 916 SER A CA 1
ATOM 6962 C C . SER A 1 916 ? 5.469 -0.483 -44.046 1.00 88.06 916 SER A C 1
ATOM 6964 O O . SER A 1 916 ? 5.947 -0.396 -42.912 1.00 88.06 916 SER A O 1
ATOM 6966 N N . PRO A 1 917 ? 5.387 0.601 -44.845 1.00 83.31 917 PRO A N 1
ATOM 6967 C CA . PRO A 1 917 ? 5.965 1.901 -44.481 1.00 83.31 917 PRO A CA 1
ATOM 6968 C C . PRO A 1 917 ? 5.245 2.590 -43.308 1.00 83.31 917 PRO A C 1
ATOM 6970 O O . PRO A 1 917 ? 5.814 3.481 -42.684 1.00 83.31 917 PRO A O 1
ATOM 6973 N N . TYR A 1 918 ? 4.019 2.159 -42.990 1.00 85.38 918 TYR A N 1
ATOM 6974 C CA . TYR A 1 918 ? 3.229 2.587 -41.827 1.00 85.38 918 TYR A CA 1
ATOM 6975 C C . TYR A 1 918 ? 3.272 1.575 -40.660 1.00 85.38 918 TYR A C 1
ATOM 6977 O O . TYR A 1 918 ? 2.615 1.786 -39.639 1.00 85.38 918 TYR A O 1
ATOM 6985 N N . GLY A 1 919 ? 3.991 0.453 -40.797 1.00 88.31 919 GLY A N 1
ATOM 6986 C CA . GLY A 1 919 ? 3.858 -0.685 -39.883 1.00 88.31 919 GLY A CA 1
ATOM 6987 C C . GLY A 1 919 ? 2.417 -1.209 -39.876 1.00 88.31 919 GLY A C 1
ATOM 6988 O O . GLY A 1 919 ? 1.866 -1.542 -40.926 1.00 88.31 919 GLY A O 1
ATOM 6989 N N . THR A 1 920 ? 1.799 -1.249 -38.698 1.00 91.56 920 THR A N 1
ATOM 6990 C CA . THR A 1 920 ? 0.407 -1.681 -38.470 1.00 91.56 920 THR A CA 1
ATOM 6991 C C . THR A 1 920 ? -0.432 -0.651 -37.699 1.00 91.56 920 THR A C 1
ATOM 6993 O O . THR A 1 920 ? -1.475 -0.983 -37.129 1.00 91.56 920 THR A O 1
ATOM 6996 N N . TRP A 1 921 ? -0.023 0.623 -37.682 1.00 90.75 921 TRP A N 1
ATOM 6997 C CA . TRP A 1 921 ? -0.836 1.694 -37.099 1.00 90.75 921 TRP A CA 1
ATOM 6998 C C . TRP A 1 921 ? -2.127 1.905 -37.909 1.00 90.75 921 TRP A C 1
ATOM 7000 O O . TRP A 1 921 ? -2.089 2.379 -39.039 1.00 90.75 921 TRP A O 1
ATOM 7010 N N . GLY A 1 922 ? -3.289 1.602 -37.317 1.00 81.62 922 GLY A N 1
ATOM 7011 C CA . GLY A 1 922 ? -4.589 1.697 -38.007 1.00 81.62 922 GLY A CA 1
ATOM 7012 C C . GLY A 1 922 ? -5.051 3.116 -38.382 1.00 81.62 922 GLY A C 1
ATOM 7013 O O . GLY A 1 922 ? -5.991 3.262 -39.156 1.00 81.62 922 GLY A O 1
ATOM 7014 N N . ALA A 1 923 ? -4.415 4.150 -37.827 1.00 83.50 923 ALA A N 1
ATOM 7015 C CA . ALA A 1 923 ? -4.548 5.560 -38.204 1.00 83.50 923 ALA A CA 1
ATOM 7016 C C . ALA A 1 923 ? -3.360 6.354 -37.615 1.00 83.50 923 ALA A C 1
ATOM 7018 O O . ALA A 1 923 ? -2.831 5.915 -36.582 1.00 83.50 923 ALA A O 1
ATOM 7019 N N . PRO A 1 924 ? -2.973 7.515 -38.189 1.00 84.25 924 PRO A N 1
ATOM 7020 C CA . PRO A 1 924 ? -1.962 8.413 -37.620 1.00 84.25 924 PRO A CA 1
ATOM 7021 C C . PRO A 1 924 ? -2.268 8.854 -36.181 1.00 84.25 924 PRO A C 1
ATOM 7023 O O . PRO A 1 924 ? -3.415 8.797 -35.721 1.00 84.25 924 PRO A O 1
ATOM 7026 N N . LEU A 1 925 ? -1.251 9.313 -35.445 1.00 85.88 925 LEU A N 1
ATOM 7027 C CA . LEU A 1 925 ? -1.446 9.763 -34.066 1.00 85.88 925 LEU A CA 1
ATOM 7028 C C . LEU A 1 925 ? -2.245 11.076 -34.023 1.00 85.88 925 LEU A C 1
ATOM 7030 O O . LEU A 1 925 ? -1.701 12.155 -34.232 1.00 85.88 925 LEU A O 1
ATOM 7034 N N . ASN A 1 926 ? -3.535 10.981 -33.697 1.00 82.56 926 ASN A N 1
ATOM 7035 C CA . ASN A 1 926 ? -4.415 12.136 -33.515 1.00 82.56 926 ASN A CA 1
ATOM 7036 C C . ASN A 1 926 ? -3.973 12.982 -32.303 1.00 82.56 926 ASN A C 1
ATOM 7038 O O . ASN A 1 926 ? -4.323 12.668 -31.162 1.00 82.56 926 ASN A O 1
ATOM 7042 N N . LEU A 1 927 ? -3.179 14.018 -32.579 1.00 84.25 927 LEU A N 1
ATOM 7043 C CA . LEU A 1 927 ? -2.776 15.089 -31.669 1.00 84.25 927 LEU A CA 1
ATOM 7044 C C . LEU A 1 927 ? -3.626 16.336 -31.951 1.00 84.25 927 LEU A C 1
ATOM 7046 O O . LEU A 1 927 ? -3.833 16.705 -33.109 1.00 84.25 927 LEU A O 1
ATOM 7050 N N . ARG A 1 928 ? -4.087 17.018 -30.900 1.00 81.00 928 ARG A N 1
ATOM 7051 C CA . ARG A 1 928 ? -4.844 18.277 -30.996 1.00 81.00 928 ARG A CA 1
ATOM 7052 C C . ARG A 1 928 ? -4.015 19.429 -31.554 1.00 81.00 928 ARG A C 1
ATOM 7054 O O . ARG A 1 928 ? -4.594 20.347 -32.133 1.00 81.00 928 ARG A O 1
ATOM 7061 N N . ILE A 1 929 ? -2.695 19.400 -31.372 1.00 74.06 929 ILE A N 1
ATOM 7062 C CA . ILE A 1 929 ? -1.764 20.391 -31.924 1.00 74.06 929 ILE A CA 1
ATOM 7063 C C . ILE A 1 929 ? -0.759 19.692 -32.844 1.00 74.06 929 ILE A C 1
ATOM 7065 O O . ILE A 1 929 ? -0.098 18.736 -32.452 1.00 74.06 929 ILE A O 1
ATOM 7069 N N . GLY A 1 930 ? -0.624 20.191 -34.075 1.00 63.78 930 GLY A N 1
ATOM 7070 C CA . GLY A 1 930 ? 0.353 19.699 -35.055 1.00 63.78 930 GLY A CA 1
ATOM 7071 C C . GLY A 1 930 ? -0.072 18.462 -35.854 1.00 63.78 930 GLY A C 1
ATOM 7072 O O . GLY A 1 930 ? 0.587 18.143 -36.839 1.00 63.78 930 GLY A O 1
ATOM 7073 N N . GLY A 1 931 ? -1.179 17.799 -35.502 1.00 49.03 931 GLY A N 1
ATOM 7074 C CA . GLY A 1 931 ? -1.806 16.812 -36.382 1.00 49.03 931 GLY A CA 1
ATOM 7075 C C . GLY A 1 931 ? -2.350 17.477 -37.651 1.00 49.03 931 GLY A C 1
ATOM 7076 O O . GLY A 1 931 ? -3.087 18.463 -37.563 1.00 49.03 931 GLY A O 1
ATOM 7077 N N . MET A 1 932 ? -2.003 16.944 -38.826 1.00 41.59 932 MET A N 1
ATOM 7078 C CA . MET A 1 932 ? -2.672 17.325 -40.076 1.00 41.59 932 MET A CA 1
ATOM 7079 C C . MET A 1 932 ? -4.144 16.887 -40.026 1.00 41.59 932 MET A C 1
ATOM 7081 O O . MET A 1 932 ? -4.453 15.798 -39.538 1.00 41.59 932 MET A O 1
ATOM 7085 N N . ARG A 1 933 ? -5.036 17.760 -40.504 1.00 36.41 933 ARG A N 1
ATOM 7086 C CA . ARG A 1 933 ? -6.463 17.485 -40.723 1.00 36.41 933 ARG A CA 1
ATOM 7087 C C . ARG A 1 933 ? -6.716 17.127 -42.180 1.00 36.41 933 ARG A C 1
ATOM 7089 O O . ARG A 1 933 ? -6.033 17.745 -43.024 1.00 36.41 933 ARG A O 1
#

pLDDT: mean 74.36, std 23.78, range [23.73, 98.38]